Protein AF-0000000086940555 (afdb_homodimer)

Secondary structure (DSSP, 8-state):
---------------S--TTS---PPPEEEEEEEEEEEEEETTEEEE-HHHHHHHHHTTTHHHHHHHHHTTT--TT-EEEEESS-TT-SEEEEEEEEES---EETTTTEEHHHHHHHHHHHHHHHHHHHTTEEEEEE--SS-HHHHHHHHHHHH----TTS-GGGPPPPPEEEETT--SSSTHHHHHHHHHHHHHHHHHHHHHHHS-TTTS-HHHHHHHHHHHHGGGT-EEEEE-HHHHHHTT-HHHHHHHTTSSSPPEEEEEEEE--TT-PPPEEEEE-EEEEE--TTSPPPHHHHGGGGGGGHHHHHHHHHHHHHHHHT-S-EEEEEEEEEEE--STTS--TT-EEE-TTS-EEE-S-TT-HHHHHHHHHHHHHHHHH--SEEEEEE---HHHHHHHTTSSEEEE-S-HHHHHHHHHHHHHHT--EEE----HHHHHTTS--TT-SEESS-S-S-HHHHHHHHHHTT--SEEEEEE-TTTSSB--TT--TTS-TTSB--TTHHHHHHHHHHHHH--/---------------S--TTS---PPPEEEEEEEEEEEEEETTEEEE-HHHHHHHHHTTTHHHHHHHHHTTT--TT-EEEEESS-TT-SEEEEEEEEES---EETTTTEEHHHHHHHHHHHHHHHHHHHTTEEEEEE--SS-HHHHHHHHHHHH----TTS-GGGPPPPPEEEETT--SSSTHHHHHHHHHHHHHHHHHHHHHHHS-TTTS-HHHHHHHHHHHHGGGT-EEEEE-HHHHHHTT-HHHHHHHTTSSSPPEEEEEEEE--TT-PPPEEEEE-EEEEE--TTSPPPHHHHGGGGGGGHHHHHHHHHHHHHHHHT-S-EEEEEEEEEEE--STTS--TT-EEE-TTS-EEE-S-TT-HHHHHHHHHHHHHHHHH--SEEEEEE---HHHHHHHTTSSEEEE-S-HHHHHHHHHHHHHHT--EEE----HHHHHTTS--TT-SEESS-S-S-HHHHHHHHHHTT--SEEEEEE-TTTSSB--TT--TTS-TTSB--TTHHHHHHHHHHHHH--

Sequence (1036 aa):
MNKLNIKLIRKFSDSCQEASGEINQKLDSSKKGLVLGVYQCGKKLELTSAGQELDQKSGGKILQHLNELSERMKLGQAFVLTDVVPEYSAVALASLGPKDPGYNQLEALDETRENLRWAVGAGVRVLQNRGCGDISVQADAEHDAAAEAAELAAWRFEEFRSVEERQPACRLSLHGQAGGEGPGGAWHAGSVLGRAQNWARFLSDMPANKMTPIDLGQAALDTLCPLGVTVEAREREWIEAQNMQAFLTVARGSCEEPIFLECNYRGDKESRPPVVIAAKGVTFDSGGLCLKKRESMVENRGSMAGAAAVLGALRALAELQVPINVCAVIPICENMVSGQCMKVGDVVRALNGLSIQIEDTDMEGRLMLADALVYGQAVHKPELVIDVATFTKGVLQALGGAACGCYTESEALWRDVTAAGARSGDRAWRLPLWDYYRRQITDDPSVDLRNKGSGKATSCLGAAFLKSFVCCSWLHVDTTGVGKLAHGSAPPYLSARRMTGRPARTLVALLQRLAAAPMNKLNIKLIRKFSDSCQEASGEINQKLDSSKKGLVLGVYQCGKKLELTSAGQELDQKSGGKILQHLNELSERMKLGQAFVLTDVVPEYSAVALASLGPKDPGYNQLEALDETRENLRWAVGAGVRVLQNRGCGDISVQADAEHDAAAEAAELAAWRFEEFRSVEERQPACRLSLHGQAGGEGPGGAWHAGSVLGRAQNWARFLSDMPANKMTPIDLGQAALDTLCPLGVTVEAREREWIEAQNMQAFLTVARGSCEEPIFLECNYRGDKESRPPVVIAAKGVTFDSGGLCLKKRESMVENRGSMAGAAAVLGALRALAELQVPINVCAVIPICENMVSGQCMKVGDVVRALNGLSIQIEDTDMEGRLMLADALVYGQAVHKPELVIDVATFTKGVLQALGGAACGCYTESEALWRDVTAAGARSGDRAWRLPLWDYYRRQITDDPSVDLRNKGSGKATSCLGAAFLKSFVCCSWLHVDTTGVGKLAHGSAPPYLSARRMTGRPARTLVALLQRLAAAP

Radius of gyration: 32.5 Å; Cα contacts (8 Å, |Δi|>4): 2482; chains: 2; bounding box: 124×92×81 Å

Organism: Bombyx mandarina (NCBI:txid7092)

InterPro domains:
  IPR000819 Peptidase M17, leucyl aminopeptidase, C-terminal [PF00883] (198-508)
  IPR008283 Peptidase M17, leucyl aminopeptidase, N-terminal [PF02789] (35-162)
  IPR011356 Peptidase M17, leucine aminopeptidase/peptidase B [PR00481] (275-292)
  IPR011356 Peptidase M17, leucine aminopeptidase/peptidase B [PR00481] (297-318)
  IPR011356 Peptidase M17, leucine aminopeptidase/peptidase B [PR00481] (334-355)
  IPR011356 Peptidase M17, leucine aminopeptidase/peptidase B [PR00481] (356-376)
  IPR011356 Peptidase M17, leucine aminopeptidase/peptidase B [PR00481] (385-400)
  IPR011356 Peptidase M17, leucine aminopeptidase/peptidase B [PTHR11963] (44-512)
  IPR011356 Peptidase M17, leucine aminopeptidase/peptidase B [cd00433] (32-511)
  IPR043472 Macro domain-like [G3DSA:3.40.220.10] (31-195)
  IPR043472 Macro domain-like [SSF52949] (32-175)

pLDDT: mean 91.57, std 14.35, range [20.91, 98.94]

Structure (mmCIF, N/CA/C/O backbone):
data_AF-0000000086940555-model_v1
#
loop_
_entity.id
_entity.type
_entity.pdbx_description
1 polymer 'Cytosol aminopeptidase'
#
loop_
_atom_site.group_PDB
_atom_site.id
_atom_site.type_symbol
_atom_site.label_atom_id
_atom_site.label_alt_id
_atom_site.label_comp_id
_atom_site.label_asym_id
_atom_site.label_entity_id
_atom_site.label_seq_id
_atom_site.pdbx_PDB_ins_code
_atom_site.Cartn_x
_atom_site.Cartn_y
_atom_site.Cartn_z
_atom_site.occupancy
_atom_site.B_iso_or_equiv
_atom_site.auth_seq_id
_atom_site.auth_comp_id
_atom_site.auth_asym_id
_atom_site.auth_atom_id
_atom_site.pdbx_PDB_model_num
ATOM 1 N N . MET A 1 1 ? 58.656 -13.195 -43.906 1 24.69 1 MET A N 1
ATOM 2 C CA . MET A 1 1 ? 57.531 -13.797 -44.594 1 24.69 1 MET A CA 1
ATOM 3 C C . MET A 1 1 ? 56.781 -14.766 -43.656 1 24.69 1 MET A C 1
ATOM 5 O O . MET A 1 1 ? 56 -15.578 -44.125 1 24.69 1 MET A O 1
ATOM 9 N N . ASN A 1 2 ? 57.188 -14.898 -42.438 1 21.73 2 ASN A N 1
ATOM 10 C CA . ASN A 1 2 ? 56.844 -15.812 -41.344 1 21.73 2 ASN A CA 1
ATOM 11 C C . ASN A 1 2 ? 55.344 -15.742 -41 1 21.73 2 ASN A C 1
ATOM 13 O O . ASN A 1 2 ? 54.875 -14.719 -40.5 1 21.73 2 ASN A O 1
ATOM 17 N N . LYS A 1 3 ? 54.5 -16.516 -41.844 1 24.61 3 LYS A N 1
ATOM 18 C CA . LYS A 1 3 ? 53.062 -16.781 -41.938 1 24.61 3 LYS A CA 1
ATOM 19 C C . LYS A 1 3 ? 52.5 -17.219 -40.594 1 24.61 3 LYS A C 1
ATOM 21 O O . LYS A 1 3 ? 52.938 -18.219 -40.031 1 24.61 3 LYS A O 1
ATOM 26 N N . LEU A 1 4 ? 52.031 -16.266 -39.75 1 25.61 4 LEU A N 1
ATOM 27 C CA . LEU A 1 4 ? 51.406 -16.328 -38.438 1 25.61 4 LEU A CA 1
ATOM 28 C C . LEU A 1 4 ? 50.281 -17.344 -38.406 1 25.61 4 LEU A C 1
ATOM 30 O O . LEU A 1 4 ? 49.344 -17.25 -39.188 1 25.61 4 LEU A O 1
ATOM 34 N N . ASN A 1 5 ? 50.562 -18.656 -38.219 1 23.77 5 ASN A N 1
ATOM 35 C CA . ASN A 1 5 ? 49.688 -19.797 -38 1 23.77 5 ASN A CA 1
ATOM 36 C C . ASN A 1 5 ? 48.531 -19.469 -37.062 1 23.77 5 ASN A C 1
ATOM 38 O O . ASN A 1 5 ? 48.75 -19.328 -35.844 1 23.77 5 ASN A O 1
ATOM 42 N N . ILE A 1 6 ? 47.594 -18.625 -37.469 1 25.94 6 ILE A N 1
ATOM 43 C CA . ILE A 1 6 ? 46.344 -18.328 -36.75 1 25.94 6 ILE A CA 1
ATOM 44 C C . ILE A 1 6 ? 45.594 -19.625 -36.5 1 25.94 6 ILE A C 1
ATOM 46 O O . ILE A 1 6 ? 45.094 -20.266 -37.438 1 25.94 6 ILE A O 1
ATOM 50 N N . LYS A 1 7 ? 46.188 -20.531 -35.688 1 27.23 7 LYS A N 1
ATOM 51 C CA . LYS A 1 7 ? 45.5 -21.734 -35.25 1 27.23 7 LYS A CA 1
ATOM 52 C C . LYS A 1 7 ? 44 -21.453 -35.031 1 27.23 7 LYS A C 1
ATOM 54 O O . LYS A 1 7 ? 43.656 -20.453 -34.406 1 27.23 7 LYS A O 1
ATOM 59 N N . LEU A 1 8 ? 43.188 -22.062 -35.781 1 24 8 LEU A N 1
ATOM 60 C CA . LEU A 1 8 ? 41.75 -22.266 -35.812 1 24 8 LEU A CA 1
ATOM 61 C C . LEU A 1 8 ? 41.25 -22.719 -34.469 1 24 8 LEU A C 1
ATOM 63 O O . LEU A 1 8 ? 41.594 -23.797 -34 1 24 8 LEU A O 1
ATOM 67 N N . ILE A 1 9 ? 41.188 -21.891 -33.438 1 26.31 9 ILE A N 1
ATOM 68 C CA . ILE A 1 9 ? 40.438 -22.219 -32.219 1 26.31 9 ILE A CA 1
ATOM 69 C C . ILE A 1 9 ? 39.156 -22.922 -32.594 1 26.31 9 ILE A C 1
ATOM 71 O O . ILE A 1 9 ? 38.281 -22.359 -33.281 1 26.31 9 ILE A O 1
ATOM 75 N N . ARG A 1 10 ? 39.125 -24.25 -32.812 1 27.61 10 ARG A N 1
ATOM 76 C CA . ARG A 1 10 ? 38 -25.141 -32.938 1 27.61 10 ARG A CA 1
ATOM 77 C C . ARG A 1 10 ? 36.875 -24.719 -31.984 1 27.61 10 ARG A C 1
ATOM 79 O O . ARG A 1 10 ? 37.062 -24.578 -30.781 1 27.61 10 ARG A O 1
ATOM 86 N N . LYS A 1 11 ? 35.906 -24.062 -32.469 1 28.98 11 LYS A N 1
ATOM 87 C CA . LYS A 1 11 ? 34.562 -23.781 -31.953 1 28.98 11 LYS A CA 1
ATOM 88 C C . LYS A 1 11 ? 33.969 -25.016 -31.281 1 28.98 11 LYS A C 1
ATOM 90 O O . LYS A 1 11 ? 33.781 -26.047 -31.938 1 28.98 11 LYS A O 1
ATOM 95 N N . PHE A 1 12 ? 34.344 -25.375 -30.125 1 29.41 12 PHE A N 1
ATOM 96 C CA . PHE A 1 12 ? 33.469 -26.188 -29.281 1 29.41 12 PHE A CA 1
ATOM 97 C C . PHE A 1 12 ? 32 -25.969 -29.656 1 29.41 12 PHE A C 1
ATOM 99 O O . PHE A 1 12 ? 31.484 -24.859 -29.531 1 29.41 12 PHE A O 1
ATOM 106 N N . SER A 1 13 ? 31.469 -26.469 -30.719 1 29.25 13 SER A N 1
ATOM 107 C CA . SER A 1 13 ? 30.078 -26.594 -31.156 1 29.25 13 SER A CA 1
ATOM 108 C C . SER A 1 13 ? 29.141 -26.766 -29.984 1 29.25 13 SER A C 1
ATOM 110 O O . SER A 1 13 ? 29.453 -27.469 -29.016 1 29.25 13 SER A O 1
ATOM 112 N N . ASP A 1 14 ? 27.938 -25.969 -29.844 1 33.34 14 ASP A N 1
ATOM 113 C CA . ASP A 1 14 ? 26.812 -25.375 -29.125 1 33.34 14 ASP A CA 1
ATOM 114 C C . ASP A 1 14 ? 25.875 -26.438 -28.594 1 33.34 14 ASP A C 1
ATOM 116 O O . ASP A 1 14 ? 24.891 -26.797 -29.234 1 33.34 14 ASP A O 1
ATOM 120 N N . SER A 1 15 ? 26.344 -27.594 -28.172 1 35.5 15 SER A N 1
ATOM 121 C CA . SER A 1 15 ? 25.375 -28.516 -27.594 1 35.5 15 SER A CA 1
ATOM 122 C C . SER A 1 15 ? 24.656 -27.891 -26.406 1 35.5 15 SER A C 1
ATOM 124 O O . SER A 1 15 ? 23.703 -28.484 -25.875 1 35.5 15 SER A O 1
ATOM 126 N N . CYS A 1 16 ? 25.25 -27.172 -25.625 1 39.69 16 CYS A N 1
ATOM 127 C CA . CYS A 1 16 ? 24.531 -26.484 -24.547 1 39.69 16 CYS A CA 1
ATOM 128 C C . CYS A 1 16 ? 23.625 -25.391 -25.094 1 39.69 16 CYS A C 1
ATOM 130 O O . CYS A 1 16 ? 24.109 -24.328 -25.5 1 39.69 16 CYS A O 1
ATOM 132 N N . GLN A 1 17 ? 22.625 -25.719 -25.766 1 40.16 17 GLN A N 1
ATOM 133 C CA . GLN A 1 17 ? 21.734 -24.672 -26.281 1 40.16 17 GLN A CA 1
ATOM 134 C C . GLN A 1 17 ? 21.047 -23.922 -25.156 1 40.16 17 GLN A C 1
ATOM 136 O O . GLN A 1 17 ? 20.469 -24.516 -24.25 1 40.16 17 GLN A O 1
ATOM 141 N N . GLU A 1 18 ? 21.469 -22.812 -24.984 1 43.59 18 GLU A N 1
ATOM 142 C CA . GLU A 1 18 ? 20.609 -21.922 -24.203 1 43.59 18 GLU A CA 1
ATOM 143 C C . GLU A 1 18 ? 19.172 -21.953 -24.703 1 43.59 18 GLU A C 1
ATOM 145 O O . GLU A 1 18 ? 18.922 -22.234 -25.875 1 43.59 18 GLU A O 1
ATOM 150 N N . ALA A 1 19 ? 18.25 -21.703 -23.828 1 44.12 19 ALA A N 1
ATOM 151 C CA . ALA A 1 19 ? 16.797 -21.719 -24.031 1 44.12 19 ALA A CA 1
ATOM 152 C C . ALA A 1 19 ? 16.391 -20.734 -25.109 1 44.12 19 ALA A C 1
ATOM 154 O O . ALA A 1 19 ? 15.211 -20.406 -25.25 1 44.12 19 ALA A O 1
ATOM 155 N N . SER A 1 20 ? 17.344 -20.188 -25.875 1 39.88 20 SER A N 1
ATOM 156 C CA . SER A 1 20 ? 16.656 -19.172 -26.672 1 39.88 20 SER A CA 1
ATOM 157 C C . SER A 1 20 ? 15.844 -19.797 -27.797 1 39.88 20 SER A C 1
ATOM 159 O O . SER A 1 20 ? 14.859 -19.219 -28.266 1 39.88 20 SER A O 1
ATOM 161 N N . GLY A 1 21 ? 16.484 -20.609 -28.734 1 39.44 21 GLY A N 1
ATOM 162 C CA . GLY A 1 21 ? 15.672 -21 -29.875 1 39.44 21 GLY A CA 1
ATOM 163 C C . GLY A 1 21 ? 14.609 -22.031 -29.516 1 39.44 21 GLY A C 1
ATOM 164 O O . GLY A 1 21 ? 14.914 -23.078 -28.938 1 39.44 21 GLY A O 1
ATOM 165 N N . GLU A 1 22 ? 13.383 -21.656 -29.312 1 47.44 22 GLU A N 1
ATOM 166 C CA . GLU A 1 22 ? 12.234 -22.453 -28.922 1 47.44 22 GLU A CA 1
ATOM 167 C C . GLU A 1 22 ? 12.203 -23.781 -29.688 1 47.44 22 GLU A C 1
ATOM 169 O O . GLU A 1 22 ? 11.844 -23.797 -30.875 1 47.44 22 GLU A O 1
ATOM 174 N N . ILE A 1 23 ? 13.102 -24.578 -29.516 1 51.09 23 ILE A N 1
ATOM 175 C CA . ILE A 1 23 ? 12.836 -25.922 -30.031 1 51.09 23 ILE A CA 1
ATOM 176 C C . ILE A 1 23 ? 11.609 -26.516 -29.344 1 51.09 23 ILE A C 1
ATOM 178 O O . ILE A 1 23 ? 11.594 -26.656 -28.125 1 51.09 23 ILE A O 1
ATOM 182 N N . ASN A 1 24 ? 10.547 -26.344 -29.844 1 62.38 24 ASN A N 1
ATOM 183 C CA . ASN A 1 24 ? 9.312 -26.969 -29.391 1 62.38 24 ASN A CA 1
ATOM 184 C C . ASN A 1 24 ? 9.07 -28.312 -30.094 1 62.38 24 ASN A C 1
ATOM 186 O O . ASN A 1 24 ? 8.523 -28.344 -31.203 1 62.38 24 ASN A O 1
ATOM 190 N N . GLN A 1 25 ? 9.789 -29.359 -29.359 1 69.38 25 GLN A N 1
ATOM 191 C CA . GLN A 1 25 ? 9.617 -30.703 -29.906 1 69.38 25 GLN A CA 1
ATOM 192 C C . GLN A 1 25 ? 8.375 -31.375 -29.328 1 69.38 25 GLN A C 1
ATOM 194 O O . GLN A 1 25 ? 7.91 -31 -28.234 1 69.38 25 GLN A O 1
ATOM 199 N N . LYS A 1 26 ? 7.887 -32.25 -30.078 1 82 26 LYS A N 1
ATOM 200 C CA . LYS A 1 26 ? 6.75 -33.031 -29.609 1 82 26 LYS A CA 1
ATOM 201 C C . LYS A 1 26 ? 7.145 -33.938 -28.438 1 82 26 LYS A C 1
ATOM 203 O O . LYS A 1 26 ? 8.219 -34.531 -28.453 1 82 26 LYS A O 1
ATOM 208 N N . LEU A 1 27 ? 6.344 -33.969 -27.5 1 85 27 LEU A N 1
ATOM 209 C CA . LEU A 1 27 ? 6.625 -34.781 -26.312 1 85 27 LEU A CA 1
ATOM 210 C C . LEU A 1 27 ? 6.621 -36.281 -26.641 1 85 27 LEU A C 1
ATOM 212 O O . LEU A 1 27 ? 5.793 -36.719 -27.422 1 85 27 LEU A O 1
ATOM 216 N N . ASP A 1 28 ? 7.676 -36.875 -26.094 1 84.06 28 ASP A N 1
ATOM 217 C CA . ASP A 1 28 ? 7.84 -38.312 -26.203 1 84.06 28 ASP A CA 1
ATOM 218 C C . ASP A 1 28 ? 7.902 -38.969 -24.828 1 84.06 28 ASP A C 1
ATOM 220 O O . ASP A 1 28 ? 8.859 -38.75 -24.078 1 84.06 28 ASP A O 1
ATOM 224 N N . SER A 1 29 ? 6.891 -39.812 -24.547 1 84.81 29 SER A N 1
ATOM 225 C CA . SER A 1 29 ? 6.758 -40.406 -23.219 1 84.81 29 SER A CA 1
ATOM 226 C C . SER A 1 29 ? 7.922 -41.344 -22.922 1 84.81 29 SER A C 1
ATOM 228 O O . SER A 1 29 ? 8.18 -41.688 -21.766 1 84.81 29 SER A O 1
ATOM 230 N N . SER A 1 30 ? 8.625 -41.688 -23.922 1 87.62 30 SER A N 1
ATOM 231 C CA . SER A 1 30 ? 9.75 -42.594 -23.75 1 87.62 30 SER A CA 1
ATOM 232 C C . SER A 1 30 ? 11.047 -41.812 -23.484 1 87.62 30 SER A C 1
ATOM 234 O O . SER A 1 30 ? 12.039 -42.406 -23.062 1 87.62 30 SER A O 1
ATOM 236 N N . LYS A 1 31 ? 10.969 -40.625 -23.734 1 93.62 31 LYS A N 1
ATOM 237 C CA . LYS A 1 31 ? 12.133 -39.781 -23.5 1 93.62 31 LYS A CA 1
ATOM 238 C C . LYS A 1 31 ? 12.164 -39.281 -22.047 1 93.62 31 LYS A C 1
ATOM 240 O O . LYS A 1 31 ? 11.297 -38.531 -21.625 1 93.62 31 LYS A O 1
ATOM 245 N N . LYS A 1 32 ? 13.188 -39.719 -21.391 1 96.19 32 LYS A N 1
ATOM 246 C CA . LYS A 1 32 ? 13.312 -39.406 -19.969 1 96.19 32 LYS A CA 1
ATOM 247 C C . LYS A 1 32 ? 14.242 -38.219 -19.75 1 96.19 32 LYS A C 1
ATOM 249 O O . LYS A 1 32 ? 15.305 -38.125 -20.359 1 96.19 32 LYS A O 1
ATOM 254 N N . GLY A 1 33 ? 13.758 -37.281 -18.984 1 97.25 33 GLY A N 1
ATOM 255 C CA . GLY A 1 33 ? 14.562 -36.125 -18.562 1 97.25 33 GLY A CA 1
ATOM 256 C C . GLY A 1 33 ? 14.75 -36.094 -17.047 1 97.25 33 GLY A C 1
ATOM 257 O O . GLY A 1 33 ? 13.945 -36.625 -16.297 1 97.25 33 GLY A O 1
ATOM 258 N N . LEU A 1 34 ? 15.844 -35.469 -16.609 1 97.12 34 LEU A N 1
ATOM 259 C CA . LEU A 1 34 ? 16.141 -35.312 -15.195 1 97.12 34 LEU A CA 1
ATOM 260 C C . LEU A 1 34 ? 16.484 -33.875 -14.859 1 97.12 34 LEU A C 1
ATOM 262 O O . LEU A 1 34 ? 17.297 -33.25 -15.539 1 97.12 34 LEU A O 1
ATOM 266 N N . VAL A 1 35 ? 15.789 -33.344 -13.906 1 97.69 35 VAL A N 1
ATOM 267 C CA . VAL A 1 35 ? 16.156 -32.031 -13.367 1 97.69 35 VAL A CA 1
ATOM 268 C C . VAL A 1 35 ? 17.109 -32.219 -12.188 1 97.69 35 VAL A C 1
ATOM 270 O O . VAL A 1 35 ? 16.781 -32.875 -11.203 1 97.69 35 VAL A O 1
ATOM 273 N N . LEU A 1 36 ? 18.297 -31.562 -12.281 1 95.75 36 LEU A N 1
ATOM 274 C CA . LEU A 1 36 ? 19.312 -31.594 -11.234 1 95.75 36 LEU A CA 1
ATOM 275 C C . LEU A 1 36 ? 19.641 -30.188 -10.75 1 95.75 36 LEU A C 1
ATOM 277 O O . LEU A 1 36 ? 19.953 -29.312 -11.555 1 95.75 36 LEU A O 1
ATOM 281 N N . GLY A 1 37 ? 19.578 -30.047 -9.438 1 94.31 37 GLY A N 1
ATOM 282 C CA . GLY A 1 37 ? 19.906 -28.75 -8.867 1 94.31 37 GLY A CA 1
ATOM 283 C C . GLY A 1 37 ? 21.391 -28.531 -8.727 1 94.31 37 GLY A C 1
ATOM 284 O O . GLY A 1 37 ? 22.156 -29.469 -8.523 1 94.31 37 GLY A O 1
ATOM 285 N N . VAL A 1 38 ? 21.766 -27.281 -8.844 1 94.56 38 VAL A N 1
ATOM 286 C CA . VAL A 1 38 ? 23.141 -26.844 -8.625 1 94.56 38 VAL A CA 1
ATOM 287 C C . VAL A 1 38 ? 23.172 -25.656 -7.656 1 94.56 38 VAL A C 1
ATOM 289 O O . VAL A 1 38 ? 22.391 -24.703 -7.816 1 94.56 38 VAL A O 1
ATOM 292 N N . TYR A 1 39 ? 24.031 -25.75 -6.648 1 93.62 39 TYR A N 1
ATOM 293 C CA . TYR A 1 39 ? 24.141 -24.672 -5.672 1 93.62 39 TYR A CA 1
ATOM 294 C C . TYR A 1 39 ? 25.203 -23.656 -6.082 1 93.62 39 TYR A C 1
ATOM 296 O O . TYR A 1 39 ? 26.203 -24.031 -6.695 1 93.62 39 TYR A O 1
ATOM 304 N N . GLN A 1 40 ? 24.875 -22.453 -5.703 1 90.56 40 GLN A N 1
ATOM 305 C CA . GLN A 1 40 ? 25.875 -21.406 -5.855 1 90.56 40 GLN A CA 1
ATOM 306 C C . GLN A 1 40 ? 26.688 -21.234 -4.578 1 90.56 40 GLN A C 1
ATOM 308 O O . GLN A 1 40 ? 26.125 -21 -3.506 1 90.56 40 GLN A O 1
ATOM 313 N N . CYS A 1 41 ? 27.938 -21.375 -4.605 1 86.69 41 CYS A N 1
ATOM 314 C CA . CYS A 1 41 ? 28.891 -21.141 -3.516 1 86.69 41 CYS A CA 1
ATOM 315 C C . CYS A 1 41 ? 29.922 -20.094 -3.902 1 86.69 41 CYS A C 1
ATOM 317 O O . CYS A 1 41 ? 31 -20.422 -4.391 1 86.69 41 CYS A O 1
ATOM 319 N N . GLY A 1 42 ? 29.609 -18.906 -3.48 1 79.88 42 GLY A N 1
ATOM 320 C CA . GLY A 1 42 ? 30.453 -17.828 -3.98 1 79.88 42 GLY A CA 1
ATOM 321 C C . GLY A 1 42 ? 30.469 -17.734 -5.496 1 79.88 42 GLY A C 1
ATOM 322 O O . GLY A 1 42 ? 29.422 -17.609 -6.125 1 79.88 42 GLY A O 1
ATOM 323 N N . LYS A 1 43 ? 31.672 -17.891 -6.094 1 79.62 43 LYS A N 1
ATOM 324 C CA . LYS A 1 43 ? 31.828 -17.812 -7.547 1 79.62 43 LYS A CA 1
ATOM 325 C C . LYS A 1 43 ? 31.781 -19.203 -8.172 1 79.62 43 LYS A C 1
ATOM 327 O O . LYS A 1 43 ? 31.766 -19.328 -9.398 1 79.62 43 LYS A O 1
ATOM 332 N N . LYS A 1 44 ? 31.625 -20.172 -7.355 1 84.12 44 LYS A N 1
ATOM 333 C CA . LYS A 1 44 ? 31.656 -21.547 -7.855 1 84.12 44 LYS A CA 1
ATOM 334 C C . LYS A 1 44 ? 30.297 -22.203 -7.754 1 84.12 44 LYS A C 1
ATOM 336 O O . LYS A 1 44 ? 29.438 -21.766 -6.977 1 84.12 44 LYS A O 1
ATOM 341 N N . LEU A 1 45 ? 30.078 -23.188 -8.57 1 91.06 45 LEU A N 1
ATOM 342 C CA . LEU A 1 45 ? 28.875 -24 -8.555 1 91.06 45 LEU A CA 1
ATOM 343 C C . LEU A 1 45 ? 29.141 -25.391 -7.977 1 91.06 45 LEU A C 1
ATOM 345 O O . LEU A 1 45 ? 30.219 -25.953 -8.195 1 91.06 45 LEU A O 1
ATOM 349 N N . GLU A 1 46 ? 28.219 -25.812 -7.23 1 91.06 46 GLU A N 1
ATOM 350 C CA . GLU A 1 46 ? 28.359 -27.109 -6.598 1 91.06 46 GLU A CA 1
ATOM 351 C C . GLU A 1 46 ? 27.156 -28 -6.906 1 91.06 46 GLU A C 1
ATOM 353 O O . GLU A 1 46 ? 26 -27.562 -6.816 1 91.06 46 GLU A O 1
ATOM 358 N N . LEU A 1 47 ? 27.453 -29.234 -7.262 1 92.19 47 LEU A N 1
ATOM 359 C CA . LEU A 1 47 ? 26.406 -30.219 -7.5 1 92.19 47 LEU A CA 1
ATOM 360 C C . LEU A 1 47 ? 25.797 -30.703 -6.184 1 92.19 47 LEU A C 1
ATOM 362 O O . LEU A 1 47 ? 26.484 -30.734 -5.16 1 92.19 47 LEU A O 1
ATOM 366 N N . THR A 1 48 ? 24.547 -31.062 -6.223 1 90.75 48 THR A N 1
ATOM 367 C CA . THR A 1 48 ? 23.953 -31.781 -5.105 1 90.75 48 THR A CA 1
ATOM 368 C C . THR A 1 48 ? 24.562 -33.188 -4.957 1 90.75 48 THR A C 1
ATOM 370 O O . THR A 1 48 ? 25.344 -33.625 -5.809 1 90.75 48 THR A O 1
ATOM 373 N N . SER A 1 49 ? 24.219 -33.812 -3.865 1 87.12 49 SER A N 1
ATOM 374 C CA . SER A 1 49 ? 24.766 -35.156 -3.658 1 87.12 49 SER A CA 1
ATOM 375 C C . SER A 1 49 ? 24.375 -36.094 -4.801 1 87.12 49 SER A C 1
ATOM 377 O O . SER A 1 49 ? 25.203 -36.844 -5.305 1 87.12 49 SER A O 1
ATOM 379 N N . ALA A 1 50 ? 23.109 -36 -5.168 1 86.88 50 ALA A N 1
ATOM 380 C CA . ALA A 1 50 ? 22.656 -36.812 -6.301 1 86.88 50 ALA A CA 1
ATOM 381 C C . ALA A 1 50 ? 23.375 -36.406 -7.582 1 86.88 50 ALA A C 1
ATOM 383 O O . ALA A 1 50 ? 23.672 -37.25 -8.43 1 86.88 50 ALA A O 1
ATOM 384 N N . GLY A 1 51 ? 23.672 -35.188 -7.715 1 91.44 51 GLY A N 1
ATOM 385 C CA . GLY A 1 51 ? 24.406 -34.719 -8.867 1 91.44 51 GLY A CA 1
ATOM 386 C C . GLY A 1 51 ? 25.828 -35.25 -8.93 1 91.44 51 GLY A C 1
ATOM 387 O O . GLY A 1 51 ? 26.328 -35.562 -10.008 1 91.44 51 GLY A O 1
ATOM 388 N N . GLN A 1 52 ? 26.375 -35.312 -7.789 1 92.62 52 GLN A N 1
ATOM 389 C CA . GLN A 1 52 ? 27.734 -35.875 -7.719 1 92.62 52 GLN A CA 1
ATOM 390 C C . GLN A 1 52 ? 27.75 -37.344 -8.133 1 92.62 52 GLN A C 1
ATOM 392 O O . GLN A 1 52 ? 28.656 -37.781 -8.844 1 92.62 52 GLN A O 1
ATOM 397 N N . GLU A 1 53 ? 26.812 -37.969 -7.656 1 91.69 53 GLU A N 1
ATOM 398 C CA . GLU A 1 53 ? 26.703 -39.375 -8.023 1 91.69 53 GLU A CA 1
ATOM 399 C C . GLU A 1 53 ? 26.531 -39.562 -9.531 1 91.69 53 GLU A C 1
ATOM 401 O O . GLU A 1 53 ? 27.172 -40.406 -10.148 1 91.69 53 GLU A O 1
ATOM 406 N N . LEU A 1 54 ? 25.734 -38.781 -10.055 1 92.38 54 LEU A N 1
ATOM 407 C CA . LEU A 1 54 ? 25.484 -38.844 -11.492 1 92.38 54 LEU A CA 1
ATOM 408 C C . LEU A 1 54 ? 26.719 -38.375 -12.273 1 92.38 54 LEU A C 1
ATOM 410 O O . LEU A 1 54 ? 26.984 -38.906 -13.367 1 92.38 54 LEU A O 1
ATOM 414 N N . ASP A 1 55 ? 27.359 -37.469 -11.711 1 94.81 55 ASP A N 1
ATOM 415 C CA . ASP A 1 55 ? 28.594 -37 -12.344 1 94.81 55 ASP A CA 1
ATOM 416 C C . ASP A 1 55 ? 29.609 -38.156 -12.414 1 94.81 55 ASP A C 1
ATOM 418 O O . ASP A 1 55 ? 30.297 -38.312 -13.43 1 94.81 55 ASP A O 1
ATOM 422 N N . GLN A 1 56 ? 29.672 -38.844 -11.391 1 94.31 56 GLN A N 1
ATOM 423 C CA . GLN A 1 56 ? 30.562 -40 -11.383 1 94.31 56 GLN A CA 1
ATOM 424 C C . GLN A 1 56 ? 30.188 -41 -12.453 1 94.31 56 GLN A C 1
ATOM 426 O O . GLN A 1 56 ? 31.047 -41.531 -13.164 1 94.31 56 GLN A O 1
ATOM 431 N N . LYS A 1 57 ? 28.938 -41.25 -12.547 1 92.62 57 LYS A N 1
ATOM 432 C CA . LYS A 1 57 ? 28.422 -42.188 -13.539 1 92.62 57 LYS A CA 1
ATOM 433 C C . LYS A 1 57 ? 28.703 -41.688 -14.953 1 92.62 57 LYS A C 1
ATOM 435 O O . LYS A 1 57 ? 28.844 -42.5 -15.875 1 92.62 57 LYS A O 1
ATOM 440 N N . SER A 1 58 ? 28.812 -40.438 -15.094 1 93.5 58 SER A N 1
ATOM 441 C CA . SER A 1 58 ? 29.016 -39.844 -16.406 1 93.5 58 SER A CA 1
ATOM 442 C C . SER A 1 58 ? 30.5 -39.688 -16.719 1 93.5 58 SER A C 1
ATOM 444 O O . SER A 1 58 ? 30.844 -39.125 -17.766 1 93.5 58 SER A O 1
ATOM 446 N N . GLY A 1 59 ? 31.328 -40.062 -15.852 1 93.75 59 GLY A N 1
ATOM 447 C CA . GLY A 1 59 ? 32.75 -39.875 -16.047 1 93.75 59 GLY A CA 1
ATOM 448 C C . GLY A 1 59 ? 33.219 -38.438 -15.875 1 93.75 59 GLY A C 1
ATOM 449 O O . GLY A 1 59 ? 34.156 -38 -16.531 1 93.75 59 GLY A O 1
ATOM 450 N N . GLY A 1 60 ? 32.469 -37.688 -15.148 1 94.25 60 GLY A N 1
ATOM 451 C CA . GLY A 1 60 ? 32.844 -36.344 -14.852 1 94.25 60 GLY A CA 1
ATOM 452 C C . GLY A 1 60 ? 32.344 -35.344 -15.867 1 94.25 60 GLY A C 1
ATOM 453 O O . GLY A 1 60 ? 32.688 -34.156 -15.812 1 94.25 60 GLY A O 1
ATOM 454 N N . LYS A 1 61 ? 31.516 -35.719 -16.766 1 92.56 61 LYS A N 1
ATOM 455 C CA . LYS A 1 61 ? 31.047 -34.875 -17.844 1 92.56 61 LYS A CA 1
ATOM 456 C C . LYS A 1 61 ? 30.156 -33.75 -17.328 1 92.56 61 LYS A C 1
ATOM 458 O O . LYS A 1 61 ? 30.203 -32.625 -17.844 1 92.56 61 LYS A O 1
ATOM 463 N N . ILE A 1 62 ? 29.391 -34 -16.359 1 94 62 ILE A N 1
ATOM 464 C CA . ILE A 1 62 ? 28.453 -33.031 -15.82 1 94 62 ILE A CA 1
ATOM 465 C C . ILE A 1 62 ? 29.234 -31.859 -15.211 1 94 62 ILE A C 1
ATOM 467 O O . ILE A 1 62 ? 28.969 -30.703 -15.523 1 94 62 ILE A O 1
ATOM 471 N N . LEU A 1 63 ? 30.188 -32.188 -14.398 1 91.75 63 LEU A N 1
ATOM 472 C CA . LEU A 1 63 ? 31 -31.172 -13.75 1 91.75 63 LEU A CA 1
ATOM 473 C C . LEU A 1 63 ? 31.797 -30.375 -14.773 1 91.75 63 LEU A C 1
ATOM 475 O O . LEU A 1 63 ? 32 -29.172 -14.602 1 91.75 63 LEU A O 1
ATOM 479 N N . GLN A 1 64 ? 32.281 -31.031 -15.758 1 90.69 64 GLN A N 1
ATOM 480 C CA . GLN A 1 64 ? 33 -30.359 -16.828 1 90.69 64 GLN A CA 1
ATOM 481 C C . GLN A 1 64 ? 32.125 -29.281 -17.484 1 90.69 64 GLN A C 1
ATOM 483 O O . GLN A 1 64 ? 32.562 -28.156 -17.688 1 90.69 64 GLN A O 1
ATOM 488 N N . HIS A 1 65 ? 30.953 -29.641 -17.797 1 88.94 65 HIS A N 1
ATOM 489 C CA . HIS A 1 65 ? 30.031 -28.688 -18.406 1 88.94 65 HIS A CA 1
ATOM 490 C C . HIS A 1 65 ? 29.656 -27.578 -17.438 1 88.94 65 HIS A C 1
ATOM 492 O O . HIS A 1 65 ? 29.516 -26.406 -17.828 1 88.94 65 HIS A O 1
ATOM 498 N N . LEU A 1 66 ? 29.453 -27.906 -16.219 1 89.5 66 LEU A N 1
ATOM 499 C CA . LEU A 1 66 ? 29.094 -26.953 -15.188 1 89.5 66 LEU A CA 1
ATOM 500 C C . LEU A 1 66 ? 30.172 -25.859 -15.055 1 89.5 66 LEU A C 1
ATOM 502 O O . LEU A 1 66 ? 29.844 -24.688 -14.859 1 89.5 66 LEU A O 1
ATOM 506 N N . ASN A 1 67 ? 31.359 -26.234 -15.094 1 86.06 67 ASN A N 1
ATOM 507 C CA . ASN A 1 67 ? 32.469 -25.281 -14.977 1 86.06 67 ASN A CA 1
ATOM 508 C C . ASN A 1 67 ? 32.469 -24.297 -16.141 1 86.06 67 ASN A C 1
ATOM 510 O O . ASN A 1 67 ? 32.875 -23.141 -15.969 1 86.06 67 ASN A O 1
ATOM 514 N N . GLU A 1 68 ? 31.969 -24.688 -17.234 1 83.31 68 GLU A N 1
ATOM 515 C CA . GLU A 1 68 ? 31.891 -23.797 -18.391 1 83.31 68 GLU A CA 1
ATOM 516 C C . GLU A 1 68 ? 30.719 -22.828 -18.281 1 83.31 68 GLU A C 1
ATOM 518 O O . GLU A 1 68 ? 30.766 -21.734 -18.859 1 83.31 68 GLU A O 1
ATOM 523 N N . LEU A 1 69 ? 29.781 -23.203 -17.5 1 79.31 69 LEU A N 1
ATOM 524 C CA . LEU A 1 69 ? 28.531 -22.453 -17.406 1 79.31 69 LEU A CA 1
ATOM 525 C C . LEU A 1 69 ? 28.547 -21.547 -16.172 1 79.31 69 LEU A C 1
ATOM 527 O O . LEU A 1 69 ? 27.609 -20.766 -15.969 1 79.31 69 LEU A O 1
ATOM 531 N N . SER A 1 70 ? 29.547 -21.594 -15.375 1 70.62 70 SER A N 1
ATOM 532 C CA . SER A 1 70 ? 29.562 -21.062 -14.016 1 70.62 70 SER A CA 1
ATOM 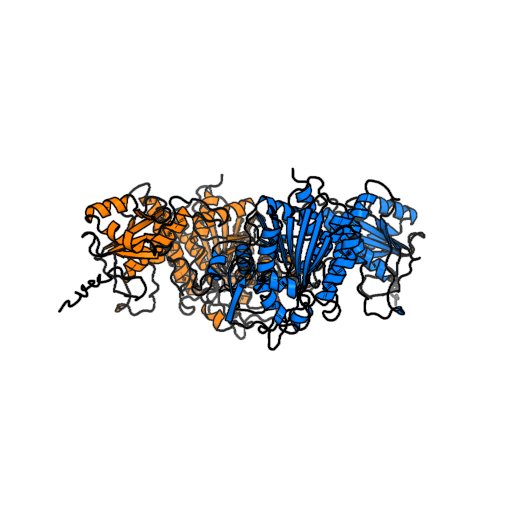533 C C . SER A 1 70 ? 29.172 -19.594 -14 1 70.62 70 SER A C 1
ATOM 535 O O . SER A 1 70 ? 28.375 -19.172 -13.164 1 70.62 70 SER A O 1
ATOM 537 N N . GLU A 1 71 ? 29.562 -18.891 -14.906 1 72.62 71 GLU A N 1
ATOM 538 C CA . GLU A 1 71 ? 29.328 -17.453 -14.859 1 72.62 71 GLU A CA 1
ATOM 539 C C . GLU A 1 71 ? 27.922 -17.109 -15.359 1 72.62 71 GLU A C 1
ATOM 541 O O . GLU A 1 71 ? 27.406 -16.016 -15.07 1 72.62 71 GLU A O 1
ATOM 546 N N . ARG A 1 72 ? 27.312 -18.062 -15.828 1 77.31 72 ARG A N 1
ATOM 547 C CA . ARG A 1 72 ? 26.047 -17.766 -16.5 1 77.31 72 ARG A CA 1
ATOM 548 C C . ARG A 1 72 ? 24.875 -18.328 -15.719 1 77.31 72 ARG A C 1
ATOM 550 O O . ARG A 1 72 ? 23.719 -17.938 -15.953 1 77.31 72 ARG A O 1
ATOM 557 N N . MET A 1 73 ? 25.141 -19.156 -14.82 1 86.38 73 MET A N 1
ATOM 558 C CA . MET A 1 73 ? 24.047 -19.828 -14.133 1 86.38 73 MET A CA 1
ATOM 559 C C . MET A 1 73 ? 23.469 -18.953 -13.023 1 86.38 73 MET A C 1
ATOM 561 O O . MET A 1 73 ? 24.125 -18.703 -12.016 1 86.38 73 MET A O 1
ATOM 565 N N . LYS A 1 74 ? 22.266 -18.406 -13.305 1 86.94 74 LYS A N 1
ATOM 566 C CA . LYS A 1 74 ? 21.562 -17.594 -12.32 1 86.94 74 LYS A CA 1
ATOM 567 C C . LYS A 1 74 ? 20.266 -18.281 -11.883 1 86.94 74 LYS A C 1
ATOM 569 O O . LYS A 1 74 ? 19.766 -19.172 -12.57 1 86.94 74 LYS A O 1
ATOM 574 N N . LEU A 1 75 ? 19.828 -17.844 -10.734 1 89.31 75 LEU A N 1
ATOM 575 C CA . LEU A 1 75 ? 18.562 -18.375 -10.242 1 89.31 75 LEU A CA 1
ATOM 576 C C . LEU A 1 75 ? 17.469 -18.25 -11.305 1 89.31 75 LEU A C 1
ATOM 578 O O . LEU A 1 75 ? 17.328 -17.188 -11.938 1 89.31 75 LEU A O 1
ATOM 582 N N . GLY A 1 76 ? 16.797 -19.344 -11.5 1 86.06 76 GLY A N 1
ATOM 583 C CA . GLY A 1 76 ? 15.719 -19.328 -12.469 1 86.06 76 GLY A CA 1
ATOM 584 C C . GLY A 1 76 ? 16.156 -19.766 -13.852 1 86.06 76 GLY A C 1
ATOM 585 O O . GLY A 1 76 ? 15.336 -19.812 -14.781 1 86.06 76 GLY A O 1
ATOM 586 N N . GLN A 1 77 ? 17.375 -20.094 -13.953 1 90.38 77 GLN A N 1
ATOM 587 C CA . GLN A 1 77 ? 17.875 -20.578 -15.234 1 90.38 77 GLN A CA 1
ATOM 588 C C . GLN A 1 77 ? 18.234 -22.062 -15.156 1 90.38 77 GLN A C 1
ATOM 590 O O . GLN A 1 77 ? 18.547 -22.578 -14.086 1 90.38 77 GLN A O 1
ATOM 595 N N . ALA A 1 78 ? 18.109 -22.719 -16.297 1 94.25 78 ALA A N 1
ATOM 596 C CA . ALA A 1 78 ? 18.484 -24.125 -16.438 1 94.25 78 ALA A CA 1
ATOM 597 C C . ALA A 1 78 ? 19.172 -24.406 -17.766 1 94.25 78 ALA A C 1
ATOM 599 O O . ALA A 1 78 ? 18.828 -23.781 -18.781 1 94.25 78 ALA A O 1
ATOM 600 N N . PHE A 1 79 ? 20.141 -25.219 -17.703 1 93.5 79 PHE A N 1
ATOM 601 C CA . PHE A 1 79 ? 20.859 -25.641 -18.906 1 93.5 79 PHE A CA 1
ATOM 602 C C . PHE A 1 79 ? 20.719 -27.141 -19.109 1 93.5 79 PHE A C 1
ATOM 604 O O . PHE A 1 79 ? 20.797 -27.906 -18.156 1 93.5 79 PHE A O 1
ATOM 611 N N . VAL A 1 80 ? 20.609 -27.531 -20.375 1 94.38 80 VAL A N 1
ATOM 612 C CA . VAL A 1 80 ? 20.359 -28.938 -20.672 1 94.38 80 VAL A CA 1
ATOM 613 C C . VAL A 1 80 ? 21.625 -29.594 -21.188 1 94.38 80 VAL A C 1
ATOM 615 O O . VAL A 1 80 ? 22.344 -29.031 -22.031 1 94.38 80 VAL A O 1
ATOM 618 N N . LEU A 1 81 ? 21.891 -30.703 -20.609 1 94.06 81 LEU A N 1
ATOM 619 C CA . LEU A 1 81 ? 22.969 -31.578 -21.094 1 94.06 81 LEU A CA 1
ATOM 620 C C . LEU A 1 81 ? 22.391 -32.844 -21.75 1 94.06 81 LEU A C 1
ATOM 622 O O . LEU A 1 81 ? 21.391 -33.375 -21.266 1 94.06 81 LEU A O 1
ATOM 626 N N . THR A 1 82 ? 23.016 -33.188 -22.812 1 92.44 82 THR A N 1
ATOM 627 C CA . THR A 1 82 ? 22.656 -34.438 -23.469 1 92.44 82 THR A CA 1
ATOM 628 C C . THR A 1 82 ? 23.844 -35.375 -23.5 1 92.44 82 THR A C 1
ATOM 630 O O . THR A 1 82 ? 24.984 -34.969 -23.328 1 92.44 82 THR A O 1
ATOM 633 N N . ASP A 1 83 ? 23.578 -36.656 -23.594 1 90 83 ASP A N 1
ATOM 634 C CA . ASP A 1 83 ? 24.594 -37.688 -23.734 1 90 83 ASP A CA 1
ATOM 635 C C . ASP A 1 83 ? 25.531 -37.719 -22.516 1 90 83 ASP A C 1
ATOM 637 O O . ASP A 1 83 ? 26.75 -37.812 -22.672 1 90 83 ASP A O 1
ATOM 641 N N . VAL A 1 84 ? 24.953 -37.562 -21.375 1 90.5 84 VAL A N 1
ATOM 642 C CA . VAL A 1 84 ? 25.766 -37.625 -20.172 1 90.5 84 VAL A CA 1
ATOM 643 C C . VAL A 1 84 ? 25.578 -38.938 -19.453 1 90.5 84 VAL A C 1
ATOM 645 O O . VAL A 1 84 ? 26.516 -39.5 -18.875 1 90.5 84 VAL A O 1
ATOM 648 N N . VAL A 1 85 ? 24.328 -39.344 -19.266 1 88.25 85 VAL A N 1
ATOM 649 C CA . VAL A 1 85 ? 24.016 -40.688 -18.734 1 88.25 85 VAL A CA 1
ATOM 650 C C . VAL A 1 85 ? 22.984 -41.375 -19.625 1 88.25 85 VAL A C 1
ATOM 652 O O . VAL A 1 85 ? 22.062 -40.719 -20.141 1 88.25 85 VAL A O 1
ATOM 655 N N . PRO A 1 86 ? 23.094 -42.656 -19.875 1 90.31 86 PRO A N 1
ATOM 656 C CA . PRO A 1 86 ? 22.219 -43.344 -20.812 1 90.31 86 PRO A CA 1
ATOM 657 C C . PRO A 1 86 ? 20.766 -43.406 -20.344 1 90.31 86 PRO A C 1
ATOM 659 O O . PRO A 1 86 ? 19.859 -43.531 -21.172 1 90.31 86 PRO A O 1
ATOM 662 N N . GLU A 1 87 ? 20.609 -43.344 -19.094 1 90.5 87 GLU A N 1
ATOM 663 C CA . GLU A 1 87 ? 19.281 -43.469 -18.5 1 90.5 87 GLU A CA 1
ATOM 664 C C . GLU A 1 87 ? 18.391 -42.281 -18.891 1 90.5 87 GLU A C 1
ATOM 666 O O . GLU A 1 87 ? 17.156 -42.406 -18.891 1 90.5 87 GLU A O 1
ATOM 671 N N . TYR A 1 88 ? 19.016 -41.188 -19.172 1 94.81 88 TYR A N 1
ATOM 672 C CA . TYR A 1 88 ? 18.25 -39.969 -19.469 1 94.81 88 TYR A CA 1
ATOM 673 C C . TYR A 1 88 ? 18.625 -39.406 -20.828 1 94.81 88 TYR A C 1
ATOM 675 O O . TYR A 1 88 ? 19.812 -39.312 -21.156 1 94.81 88 TYR A O 1
ATOM 683 N N . SER A 1 89 ? 17.609 -39.031 -21.562 1 94.94 89 SER A N 1
ATOM 684 C CA . SER A 1 89 ? 17.828 -38.375 -22.844 1 94.94 89 SER A CA 1
ATOM 685 C C . SER A 1 89 ? 18.438 -37 -22.656 1 94.94 89 SER A C 1
ATOM 687 O O . SER A 1 89 ? 19.188 -36.5 -23.516 1 94.94 89 SER A O 1
ATOM 689 N N . ALA A 1 90 ? 18.047 -36.375 -21.594 1 95.56 90 ALA A N 1
ATOM 690 C CA . ALA A 1 90 ? 18.562 -35.031 -21.281 1 95.56 90 ALA A CA 1
ATOM 691 C C . ALA A 1 90 ? 18.562 -34.812 -19.766 1 95.56 90 ALA A C 1
ATOM 693 O O . ALA A 1 90 ? 17.703 -35.312 -19.047 1 95.56 90 ALA A O 1
ATOM 694 N N . VAL A 1 91 ? 19.547 -34.062 -19.328 1 96.12 91 VAL A N 1
ATOM 695 C CA . VAL A 1 91 ? 19.672 -33.625 -17.938 1 96.12 91 VAL A CA 1
ATOM 696 C C . VAL A 1 91 ? 19.688 -32.094 -17.875 1 96.12 91 VAL A C 1
ATOM 698 O O . VAL A 1 91 ? 20.531 -31.469 -18.5 1 96.12 91 VAL A O 1
ATOM 701 N N . ALA A 1 92 ? 18.703 -31.562 -17.156 1 96.69 92 ALA A N 1
ATOM 702 C CA . ALA A 1 92 ? 18.672 -30.109 -16.953 1 96.69 92 ALA A CA 1
ATOM 703 C C . ALA A 1 92 ? 19.375 -29.719 -15.656 1 96.69 92 ALA A C 1
ATOM 705 O O . ALA A 1 92 ? 18.969 -30.156 -14.57 1 96.69 92 ALA A O 1
ATOM 706 N N . LEU A 1 93 ? 20.438 -28.953 -15.75 1 95.44 93 LEU A N 1
ATOM 707 C CA . LEU A 1 93 ? 21.094 -28.328 -14.602 1 95.44 93 LEU A CA 1
ATOM 708 C C . LEU A 1 93 ? 20.422 -27 -14.258 1 95.44 93 LEU A C 1
ATOM 710 O O . LEU A 1 93 ? 20.422 -26.078 -15.062 1 95.44 93 LEU A O 1
ATOM 714 N N . ALA A 1 94 ? 19.812 -27 -13.086 1 95.5 94 ALA A N 1
ATOM 715 C CA . ALA A 1 94 ? 19.047 -25.812 -12.688 1 95.5 94 ALA A CA 1
ATOM 716 C C . ALA A 1 94 ? 19.656 -25.172 -11.445 1 95.5 94 ALA A C 1
ATOM 718 O O . ALA A 1 94 ? 19.984 -25.859 -10.477 1 95.5 94 ALA A O 1
ATOM 719 N N . SER A 1 95 ? 19.734 -23.875 -11.406 1 94.94 95 SER A N 1
ATOM 720 C CA . SER A 1 95 ? 20.375 -23.156 -10.312 1 94.94 95 SER A CA 1
ATOM 721 C C . SER A 1 95 ? 19.469 -23.062 -9.094 1 94.94 95 SER A C 1
ATOM 723 O O . SER A 1 95 ? 18.312 -22.609 -9.203 1 94.94 95 SER A O 1
ATOM 725 N N . LEU A 1 96 ? 19.969 -23.406 -7.918 1 95.06 96 LEU A N 1
ATOM 726 C CA . LEU A 1 96 ? 19.219 -23.359 -6.664 1 95.06 96 LEU A CA 1
ATOM 727 C C . LEU A 1 96 ? 19.609 -22.109 -5.859 1 95.06 96 LEU A C 1
ATOM 729 O O . LEU A 1 96 ? 19 -21.828 -4.828 1 95.06 96 LEU A O 1
ATOM 733 N N . GLY A 1 97 ? 20.531 -21.406 -6.391 1 93.31 97 GLY A N 1
ATOM 734 C CA . GLY A 1 97 ? 21.078 -20.312 -5.582 1 93.31 97 GLY A CA 1
ATOM 735 C C . GLY A 1 97 ? 21.906 -20.812 -4.414 1 93.31 97 GLY A C 1
ATOM 736 O O . GLY A 1 97 ? 22.547 -21.859 -4.496 1 93.31 97 GLY A O 1
ATOM 737 N N . PRO A 1 98 ? 21.969 -19.984 -3.309 1 92.81 98 PRO A N 1
ATOM 738 C CA . PRO A 1 98 ? 22.781 -20.391 -2.154 1 92.81 98 PRO A CA 1
ATOM 739 C C . PRO A 1 98 ? 22.203 -21.578 -1.405 1 92.81 98 PRO A C 1
ATOM 741 O O . PRO A 1 98 ? 20.984 -21.797 -1.417 1 92.81 98 PRO A O 1
ATOM 744 N N . LYS A 1 99 ? 23.078 -22.25 -0.73 1 91.38 99 LYS A N 1
ATOM 745 C CA . LYS A 1 99 ? 22.641 -23.406 0.042 1 91.38 99 LYS A CA 1
ATOM 746 C C . LYS A 1 99 ? 21.906 -22.984 1.314 1 91.38 99 LYS A C 1
ATOM 748 O O . LYS A 1 99 ? 22.406 -22.125 2.061 1 91.38 99 LYS A O 1
ATOM 753 N N . ASP A 1 100 ? 20.75 -23.406 1.534 1 89.88 100 ASP A N 1
ATOM 754 C CA . ASP A 1 100 ? 19.906 -23.297 2.729 1 89.88 100 ASP A CA 1
ATOM 755 C C . ASP A 1 100 ? 19.766 -21.844 3.16 1 89.88 100 ASP A C 1
ATOM 757 O O . ASP A 1 100 ? 20.062 -21.5 4.309 1 89.88 100 ASP A O 1
ATOM 761 N N . PRO A 1 101 ? 19.359 -21.016 2.307 1 93.88 101 PRO A N 1
ATOM 762 C CA . PRO A 1 101 ? 19.188 -19.625 2.689 1 93.88 101 PRO A CA 1
ATOM 763 C C . PRO A 1 101 ? 18.094 -19.422 3.734 1 93.88 101 PRO A C 1
ATOM 765 O O . PRO A 1 101 ? 18.125 -18.453 4.492 1 93.88 101 PRO A O 1
ATOM 768 N N . GLY A 1 102 ? 17.125 -20.297 3.807 1 96.25 102 GLY A N 1
ATOM 769 C CA . GLY A 1 102 ? 16.062 -20.219 4.809 1 96.25 102 GLY A CA 1
ATOM 770 C C . GLY A 1 102 ? 15.109 -19.062 4.59 1 96.25 102 GLY A C 1
ATOM 771 O O . GLY A 1 102 ? 14.93 -18.609 3.461 1 96.25 102 GLY A O 1
ATOM 772 N N . TYR A 1 103 ? 14.359 -18.703 5.703 1 96.75 103 TYR A N 1
ATOM 773 C CA . TYR A 1 103 ? 13.391 -17.609 5.66 1 96.75 103 TYR A CA 1
ATOM 774 C C . TYR A 1 103 ? 14.086 -16.25 5.637 1 96.75 103 TYR A C 1
ATOM 776 O O . TYR A 1 103 ? 14.922 -15.969 6.496 1 96.75 103 TYR A O 1
ATOM 784 N N . ASN A 1 104 ? 13.805 -15.484 4.625 1 96.62 104 ASN A N 1
ATOM 785 C CA . ASN A 1 104 ? 14.281 -14.109 4.516 1 96.62 104 ASN A CA 1
ATOM 786 C C . ASN A 1 104 ? 13.227 -13.117 5 1 96.62 104 ASN A C 1
ATOM 788 O O . ASN A 1 104 ? 12.234 -12.875 4.312 1 96.62 104 ASN A O 1
ATOM 792 N N . GLN A 1 105 ? 13.43 -12.461 6.105 1 94 105 GLN A N 1
ATOM 793 C CA . GLN A 1 105 ? 12.477 -11.539 6.711 1 94 105 GLN A CA 1
ATOM 794 C C . GLN A 1 105 ? 12.25 -10.312 5.828 1 94 105 GLN A C 1
ATOM 796 O O . GLN A 1 105 ? 11.125 -9.828 5.699 1 94 105 GLN A O 1
ATOM 801 N N . LEU A 1 106 ? 13.258 -9.836 5.184 1 92.56 106 LEU A N 1
ATOM 802 C CA . LEU A 1 106 ? 13.172 -8.625 4.375 1 92.56 106 LEU A CA 1
ATOM 803 C C . LEU A 1 106 ? 12.344 -8.875 3.119 1 92.56 106 LEU A C 1
ATOM 805 O O . LEU A 1 106 ? 11.688 -7.957 2.615 1 92.56 106 LEU A O 1
ATOM 809 N N . GLU A 1 107 ? 12.297 -10.141 2.721 1 95.56 107 GLU A N 1
ATOM 810 C CA . GLU A 1 107 ? 11.57 -10.508 1.51 1 95.56 107 GLU A CA 1
ATOM 811 C C . GLU A 1 107 ? 10.242 -11.18 1.844 1 95.56 107 GLU A C 1
ATOM 813 O O . GLU A 1 107 ? 9.414 -11.414 0.957 1 95.56 107 GLU A O 1
ATOM 818 N N . ALA A 1 108 ? 10.055 -11.539 3.09 1 95.94 108 ALA A N 1
ATOM 819 C CA . ALA A 1 108 ? 8.891 -12.305 3.518 1 95.94 108 ALA A CA 1
ATOM 820 C C . ALA A 1 108 ? 8.734 -13.57 2.68 1 95.94 108 ALA A C 1
ATOM 822 O O . ALA A 1 108 ? 7.652 -13.844 2.15 1 95.94 108 ALA A O 1
ATOM 823 N N . LEU A 1 109 ? 9.812 -14.289 2.553 1 97.38 109 LEU A N 1
ATOM 824 C CA . LEU A 1 109 ? 9.852 -15.43 1.639 1 97.38 109 LEU A CA 1
ATOM 825 C C . LEU A 1 109 ? 10.734 -16.547 2.191 1 97.38 109 LEU A C 1
ATOM 827 O O . LEU A 1 109 ? 11.82 -16.281 2.707 1 97.38 109 LEU A O 1
ATOM 831 N N . ASP A 1 110 ? 10.258 -17.781 2.25 1 98.06 110 ASP A N 1
ATOM 832 C CA . ASP A 1 110 ? 11.148 -18.922 2.436 1 98.06 110 ASP A CA 1
ATOM 833 C C . ASP A 1 110 ? 11.992 -19.156 1.187 1 98.06 110 ASP A C 1
ATOM 835 O O . ASP A 1 110 ? 11.578 -19.875 0.278 1 98.06 110 ASP A O 1
ATOM 839 N N . GLU A 1 111 ? 13.148 -18.703 1.218 1 96.94 111 GLU A N 1
ATOM 840 C CA . GLU A 1 111 ? 13.984 -18.688 0.017 1 96.94 111 GLU A CA 1
ATOM 841 C C . GLU A 1 111 ? 14.453 -20.094 -0.345 1 96.94 111 GLU A C 1
ATOM 843 O O . GLU A 1 111 ? 14.719 -20.375 -1.514 1 96.94 111 GLU A O 1
ATOM 848 N N . THR A 1 112 ? 14.594 -20.984 0.644 1 96.94 112 THR A N 1
ATOM 849 C CA . THR A 1 112 ? 14.938 -22.359 0.326 1 96.94 112 THR A CA 1
ATOM 850 C C . THR A 1 112 ? 13.875 -22.984 -0.565 1 96.94 112 THR A C 1
ATOM 852 O O . THR A 1 112 ? 14.195 -23.594 -1.597 1 96.94 112 THR A O 1
ATOM 855 N N . ARG A 1 113 ? 12.688 -22.812 -0.225 1 97.75 113 ARG A N 1
ATOM 856 C CA . ARG A 1 113 ? 11.57 -23.406 -0.954 1 97.75 113 ARG A CA 1
ATOM 857 C C . ARG A 1 113 ? 11.383 -22.719 -2.307 1 97.75 113 ARG A C 1
ATOM 859 O O . ARG A 1 113 ? 11.188 -23.406 -3.322 1 97.75 113 ARG A O 1
ATOM 866 N N . GLU A 1 114 ? 11.445 -21.406 -2.295 1 97.69 114 GLU A N 1
ATOM 867 C CA . GLU A 1 114 ? 11.148 -20.672 -3.527 1 97.69 114 GLU A CA 1
ATOM 868 C C . GLU A 1 114 ? 12.258 -20.859 -4.555 1 97.69 114 GLU A C 1
ATOM 870 O O . GLU A 1 114 ? 11.992 -20.969 -5.754 1 97.69 114 GLU A O 1
ATOM 875 N N . ASN A 1 115 ? 13.508 -20.859 -4.121 1 96.94 115 ASN A N 1
ATOM 876 C CA . ASN A 1 115 ? 14.617 -21.125 -5.035 1 96.94 115 ASN A CA 1
ATOM 877 C C . ASN A 1 115 ? 14.469 -22.5 -5.695 1 96.94 115 ASN A C 1
ATOM 879 O O . ASN A 1 115 ? 14.742 -22.656 -6.887 1 96.94 115 ASN A O 1
ATOM 883 N N . LEU A 1 116 ? 14.094 -23.406 -4.875 1 97.06 116 LEU A N 1
ATOM 884 C CA . LEU A 1 116 ? 13.859 -24.734 -5.41 1 97.06 116 LEU A CA 1
ATOM 885 C C . LEU A 1 116 ? 12.75 -24.719 -6.457 1 97.06 116 LEU A C 1
ATOM 887 O O . LEU A 1 116 ? 12.883 -25.328 -7.52 1 97.06 116 LEU A O 1
ATOM 891 N N . ARG A 1 117 ? 11.648 -24.031 -6.203 1 98.25 117 ARG A N 1
ATOM 892 C CA . ARG A 1 117 ? 10.562 -23.938 -7.172 1 98.25 117 ARG A CA 1
ATOM 893 C C . ARG A 1 117 ? 11.055 -23.312 -8.477 1 98.25 117 ARG A C 1
ATOM 895 O O . ARG A 1 117 ? 10.711 -23.781 -9.562 1 98.25 117 ARG A O 1
ATOM 902 N N . TRP A 1 118 ? 11.812 -22.25 -8.312 1 97.19 118 TRP A N 1
ATOM 903 C CA . TRP A 1 118 ? 12.344 -21.578 -9.492 1 97.19 118 TRP A CA 1
ATOM 904 C C . TRP A 1 118 ? 13.219 -22.516 -10.312 1 97.19 118 TRP A C 1
ATOM 906 O O . TRP A 1 118 ? 13.094 -22.594 -11.539 1 97.19 118 TRP A O 1
ATOM 916 N N . ALA A 1 119 ? 14.078 -23.234 -9.648 1 96.88 119 ALA A N 1
ATOM 917 C CA . ALA A 1 119 ? 14.992 -24.156 -10.312 1 96.88 119 ALA A CA 1
ATOM 918 C C . ALA A 1 119 ? 14.227 -25.266 -11.016 1 96.88 119 ALA A C 1
ATOM 920 O O . ALA A 1 119 ? 14.461 -25.547 -12.195 1 96.88 119 ALA A O 1
ATOM 921 N N . VAL A 1 120 ? 13.336 -25.859 -10.305 1 97.94 120 VAL A N 1
ATOM 922 C CA . VAL A 1 120 ? 12.562 -26.969 -10.852 1 97.94 120 VAL A CA 1
ATOM 923 C C . VAL A 1 120 ? 11.711 -26.484 -12.023 1 97.94 120 VAL A C 1
ATOM 925 O O . VAL A 1 120 ? 11.648 -27.141 -13.062 1 97.94 120 VAL A O 1
ATOM 928 N N . GLY A 1 121 ? 11.055 -25.375 -11.82 1 97.81 121 GLY A N 1
ATOM 929 C CA . GLY A 1 121 ? 10.273 -24.812 -12.906 1 97.81 121 GLY A CA 1
ATOM 930 C C . GLY A 1 121 ? 11.07 -24.609 -14.18 1 97.81 121 GLY A C 1
ATOM 931 O O . GLY A 1 121 ? 10.633 -25.016 -15.258 1 97.81 121 GLY A O 1
ATOM 932 N N . ALA A 1 122 ? 12.242 -24.016 -14.047 1 96.56 122 ALA A N 1
ATOM 933 C CA . ALA A 1 122 ? 13.117 -23.781 -15.195 1 96.56 122 ALA A CA 1
ATOM 934 C C . ALA A 1 122 ? 13.555 -25.109 -15.828 1 96.56 122 ALA A C 1
ATOM 936 O O . ALA A 1 122 ? 13.547 -25.234 -17.047 1 96.56 122 ALA A O 1
ATOM 937 N N . GLY A 1 123 ? 13.906 -26.031 -15.039 1 97.62 123 GLY A N 1
ATOM 938 C CA . GLY A 1 123 ? 14.375 -27.312 -15.523 1 97.62 123 GLY A CA 1
ATOM 939 C C . GLY A 1 123 ? 13.305 -28.094 -16.266 1 97.62 123 GLY A C 1
ATOM 940 O O . GLY A 1 123 ? 13.562 -28.625 -17.359 1 97.62 123 GLY A O 1
ATOM 941 N N . VAL A 1 124 ? 12.148 -28.156 -15.664 1 97.75 124 VAL A N 1
ATOM 942 C CA . VAL A 1 124 ? 11.047 -28.891 -16.281 1 97.75 124 VAL A CA 1
ATOM 943 C C . VAL A 1 124 ? 10.703 -28.281 -17.625 1 97.75 124 VAL A C 1
ATOM 945 O O . VAL A 1 124 ? 10.5 -29 -18.609 1 97.75 124 VAL A O 1
ATOM 948 N N . ARG A 1 125 ? 10.656 -27 -17.703 1 95.5 125 ARG A N 1
ATOM 949 C CA . ARG A 1 125 ? 10.289 -26.312 -18.922 1 95.5 125 ARG A CA 1
ATOM 950 C C . ARG A 1 125 ? 11.273 -26.609 -20.047 1 95.5 125 ARG A C 1
ATOM 952 O O . ARG A 1 125 ? 10.867 -26.891 -21.172 1 95.5 125 ARG A O 1
ATOM 959 N N . VAL A 1 126 ? 12.547 -26.547 -19.75 1 95.5 126 VAL A N 1
ATOM 960 C CA . VAL A 1 126 ? 13.539 -26.766 -20.797 1 95.5 126 VAL A CA 1
ATOM 961 C C . VAL A 1 126 ? 13.516 -28.219 -21.25 1 95.5 126 VAL A C 1
ATOM 963 O O . VAL A 1 126 ? 13.703 -28.5 -22.438 1 95.5 126 VAL A O 1
ATOM 966 N N . LEU A 1 127 ? 13.32 -29.125 -20.359 1 96.81 127 LEU A N 1
ATOM 967 C CA . LEU A 1 127 ? 13.234 -30.547 -20.719 1 96.81 127 LEU A CA 1
ATOM 968 C C . LEU A 1 127 ? 11.984 -30.812 -21.547 1 96.81 127 LEU A C 1
ATOM 970 O O . LEU A 1 127 ? 12.047 -31.562 -22.531 1 96.81 127 LEU A O 1
ATOM 974 N N . GLN A 1 128 ? 10.898 -30.25 -21.094 1 94.69 128 GLN A N 1
ATOM 975 C CA . GLN A 1 128 ? 9.664 -30.391 -21.844 1 94.69 128 GLN A CA 1
ATOM 976 C C . GLN A 1 128 ? 9.82 -29.859 -23.266 1 94.69 128 GLN A C 1
ATOM 978 O O . GLN A 1 128 ? 9.344 -30.469 -24.219 1 94.69 128 GLN A O 1
ATOM 983 N N . ASN A 1 129 ? 10.438 -28.766 -23.406 1 92.38 129 ASN A N 1
ATOM 984 C CA . ASN A 1 129 ? 10.68 -28.172 -24.719 1 92.38 129 ASN A CA 1
ATOM 985 C C . ASN A 1 129 ? 11.547 -29.062 -25.594 1 92.38 129 ASN A C 1
ATOM 987 O O . ASN A 1 129 ? 11.484 -28.969 -26.828 1 92.38 129 ASN A O 1
ATOM 991 N N . ARG A 1 130 ? 12.273 -29.922 -24.953 1 92.44 130 ARG A N 1
ATOM 992 C CA . ARG A 1 130 ? 13.141 -30.844 -25.672 1 92.44 130 ARG A CA 1
ATOM 993 C C . ARG A 1 130 ? 12.422 -32.156 -25.984 1 92.44 130 ARG A C 1
ATOM 995 O O . ARG A 1 130 ? 13.023 -33.094 -26.5 1 92.44 130 ARG A O 1
ATOM 1002 N N . GLY A 1 131 ? 11.188 -32.188 -25.516 1 93.38 131 GLY A N 1
ATOM 1003 C CA . GLY A 1 131 ? 10.352 -33.312 -25.891 1 93.38 131 GLY A CA 1
ATOM 1004 C C . GLY A 1 131 ? 10.32 -34.406 -24.828 1 93.38 131 GLY A C 1
ATOM 1005 O O . GLY A 1 131 ? 9.773 -35.5 -25.062 1 93.38 131 GLY A O 1
ATOM 1006 N N . CYS A 1 132 ? 10.891 -34.156 -23.734 1 95.44 132 CYS A N 1
ATOM 1007 C CA . CYS A 1 132 ? 10.828 -35.156 -22.656 1 95.44 132 CYS A CA 1
ATOM 1008 C C . CYS A 1 132 ? 9.414 -35.281 -22.125 1 95.44 132 CYS A C 1
ATOM 1010 O O . CYS A 1 132 ? 8.844 -34.312 -21.609 1 95.44 132 CYS A O 1
ATOM 1012 N N . GLY A 1 133 ? 8.906 -36.5 -22.188 1 95.5 133 GLY A N 1
ATOM 1013 C CA . GLY A 1 133 ? 7.562 -36.75 -21.688 1 95.5 133 GLY A CA 1
ATOM 1014 C C . GLY A 1 133 ? 7.555 -37.344 -20.297 1 95.5 133 GLY A C 1
ATOM 1015 O O . GLY A 1 133 ? 6.512 -37.406 -19.641 1 95.5 133 GLY A O 1
ATOM 1016 N N . ASP A 1 134 ? 8.648 -37.812 -19.891 1 96.62 134 ASP A N 1
ATOM 1017 C CA . ASP A 1 134 ? 8.852 -38.375 -18.547 1 96.62 134 ASP A CA 1
ATOM 1018 C C . ASP A 1 134 ? 9.992 -37.656 -17.828 1 96.62 134 ASP A C 1
ATOM 1020 O O . ASP A 1 134 ? 11.164 -37.906 -18.125 1 96.62 134 ASP A O 1
ATOM 1024 N N . ILE A 1 135 ? 9.641 -36.844 -16.828 1 97.38 135 ILE A N 1
ATOM 1025 C CA . ILE A 1 135 ? 10.641 -35.969 -16.203 1 97.38 135 ILE A CA 1
ATOM 1026 C C . ILE A 1 135 ? 10.758 -36.312 -14.719 1 97.38 135 ILE A C 1
ATOM 1028 O O . ILE A 1 135 ? 9.758 -36.281 -13.984 1 97.38 135 ILE A O 1
ATOM 1032 N N . SER A 1 136 ? 11.922 -36.656 -14.32 1 96.5 136 SER A N 1
ATOM 1033 C CA . SER A 1 136 ? 12.25 -36.875 -12.914 1 96.5 136 SER A CA 1
ATOM 1034 C C . SER A 1 136 ? 12.93 -35.656 -12.32 1 96.5 136 SER A C 1
ATOM 1036 O O . SER A 1 136 ? 13.758 -35.031 -12.969 1 96.5 136 SER A O 1
ATOM 1038 N N . VAL A 1 137 ? 12.516 -35.312 -11.102 1 97.19 137 VAL A N 1
ATOM 1039 C CA . VAL A 1 137 ? 13.055 -34.125 -10.438 1 97.19 137 VAL A CA 1
ATOM 1040 C C . VAL A 1 137 ? 13.836 -34.531 -9.188 1 97.19 137 VAL A C 1
ATOM 1042 O O . VAL A 1 137 ? 13.297 -35.219 -8.312 1 97.19 137 VAL A O 1
ATOM 1045 N N . GLN A 1 138 ? 15.055 -34.125 -9.141 1 93.94 138 GLN A N 1
ATOM 1046 C CA . GLN A 1 138 ? 15.852 -34.375 -7.941 1 93.94 138 GLN A CA 1
ATOM 1047 C C . GLN A 1 138 ? 15.703 -33.219 -6.934 1 93.94 138 GLN A C 1
ATOM 1049 O O . GLN A 1 138 ? 15.844 -32.062 -7.285 1 93.94 138 GLN A O 1
ATOM 1054 N N . ALA A 1 139 ? 15.344 -33.531 -5.75 1 91.94 139 ALA A N 1
ATOM 1055 C CA . ALA A 1 139 ? 15.281 -32.625 -4.621 1 91.94 139 ALA A CA 1
ATOM 1056 C C . ALA A 1 139 ? 15.672 -33.312 -3.318 1 91.94 139 ALA A C 1
ATOM 1058 O O . ALA A 1 139 ? 15.195 -34.406 -3.031 1 91.94 139 ALA A O 1
ATOM 1059 N N . ASP A 1 140 ? 16.531 -32.656 -2.549 1 88.19 140 ASP A N 1
ATOM 1060 C CA . ASP A 1 140 ? 16.984 -33.25 -1.297 1 88.19 140 ASP A CA 1
ATOM 1061 C C . ASP A 1 140 ? 15.969 -33.062 -0.184 1 88.19 140 ASP A C 1
ATOM 1063 O O . ASP A 1 140 ? 15.867 -33.875 0.732 1 88.19 140 ASP A O 1
ATOM 1067 N N . ALA A 1 141 ? 15.367 -31.969 -0.252 1 91.31 141 ALA A N 1
ATOM 1068 C CA . ALA A 1 141 ? 14.344 -31.594 0.72 1 91.31 141 ALA A CA 1
ATOM 1069 C C . ALA A 1 141 ? 13.25 -30.75 0.069 1 91.31 141 ALA A C 1
ATOM 1071 O O . ALA A 1 141 ? 13.25 -30.547 -1.147 1 91.31 141 ALA A O 1
ATOM 1072 N N . GLU A 1 142 ? 12.172 -30.375 0.83 1 95.56 142 GLU A N 1
ATOM 1073 C CA . GLU A 1 142 ? 11.031 -29.594 0.351 1 95.56 142 GLU A CA 1
ATOM 1074 C C . GLU A 1 142 ? 10.422 -30.234 -0.896 1 95.56 142 GLU A C 1
ATOM 1076 O O . GLU A 1 142 ? 10.258 -29.562 -1.919 1 95.56 142 GLU A O 1
ATOM 1081 N N . HIS A 1 143 ? 10.172 -31.5 -0.821 1 96.56 143 HIS A N 1
ATOM 1082 C CA . HIS A 1 143 ? 9.672 -32.281 -1.949 1 96.56 143 HIS A CA 1
ATOM 1083 C C . HIS A 1 143 ? 8.328 -31.75 -2.432 1 96.56 143 HIS A C 1
ATOM 1085 O O . HIS A 1 143 ? 8.008 -31.844 -3.619 1 96.56 143 HIS A O 1
ATOM 1091 N N . ASP A 1 144 ? 7.594 -31.188 -1.526 1 97.5 144 ASP A N 1
ATOM 1092 C CA . ASP A 1 144 ? 6.316 -30.594 -1.914 1 97.5 144 ASP A CA 1
ATOM 1093 C C . ASP A 1 144 ? 6.523 -29.391 -2.828 1 97.5 144 ASP A C 1
ATOM 1095 O O . ASP A 1 144 ? 5.883 -29.281 -3.877 1 97.5 144 ASP A O 1
ATOM 1099 N N . ALA A 1 145 ? 7.453 -28.531 -2.48 1 98.06 145 ALA A N 1
ATOM 1100 C CA . ALA A 1 145 ? 7.75 -27.359 -3.299 1 98.06 145 ALA A CA 1
ATOM 1101 C C . ALA A 1 145 ? 8.242 -27.766 -4.684 1 98.06 145 ALA A C 1
ATOM 1103 O O . ALA A 1 145 ? 7.879 -27.141 -5.688 1 98.06 145 ALA A O 1
ATOM 1104 N N . ALA A 1 146 ? 9.039 -28.75 -4.711 1 97.81 146 ALA A N 1
ATOM 1105 C CA . ALA A 1 146 ? 9.531 -29.266 -5.988 1 97.81 146 ALA A CA 1
ATOM 1106 C C . ALA A 1 146 ? 8.375 -29.766 -6.855 1 97.81 146 ALA A C 1
ATOM 1108 O O . ALA A 1 146 ? 8.312 -29.453 -8.047 1 97.81 146 ALA A O 1
ATOM 1109 N N . ALA A 1 147 ? 7.516 -30.5 -6.27 1 98.31 147 ALA A N 1
ATOM 1110 C CA . ALA A 1 147 ? 6.383 -31.078 -6.996 1 98.31 147 ALA A CA 1
ATOM 1111 C C . ALA A 1 147 ? 5.441 -29.969 -7.488 1 98.31 147 ALA A C 1
ATOM 1113 O O . ALA A 1 147 ? 4.941 -30.031 -8.609 1 98.31 147 ALA A O 1
ATOM 1114 N N . GLU A 1 148 ? 5.148 -29 -6.605 1 98.69 148 GLU A N 1
ATOM 1115 C CA . GLU A 1 148 ? 4.34 -27.859 -7.02 1 98.69 148 GLU A CA 1
ATOM 1116 C C . GLU A 1 148 ? 4.879 -27.25 -8.305 1 98.69 148 GLU A C 1
ATOM 1118 O O . GLU A 1 148 ? 4.137 -27.062 -9.273 1 98.69 148 GLU A O 1
ATOM 1123 N N . ALA A 1 149 ? 6.145 -26.953 -8.273 1 98.56 149 ALA A N 1
ATOM 1124 C CA . ALA A 1 149 ? 6.781 -26.266 -9.391 1 98.56 149 ALA A CA 1
ATOM 1125 C C . ALA A 1 149 ? 6.766 -27.125 -10.648 1 98.56 149 ALA A C 1
ATOM 1127 O O . ALA A 1 149 ? 6.574 -26.625 -11.758 1 98.56 149 ALA A O 1
ATOM 1128 N N . ALA A 1 150 ? 7.016 -28.375 -10.469 1 98.44 150 ALA A N 1
ATOM 1129 C CA . ALA A 1 150 ? 7.016 -29.297 -11.609 1 98.44 150 ALA A CA 1
ATOM 1130 C C . ALA A 1 150 ? 5.652 -29.312 -12.297 1 98.44 150 ALA A C 1
ATOM 1132 O O . ALA A 1 150 ? 5.562 -29.188 -13.516 1 98.44 150 ALA A O 1
ATOM 1133 N N . GLU A 1 151 ? 4.605 -29.484 -11.484 1 98.38 151 GLU A N 1
ATOM 1134 C CA . GLU A 1 151 ? 3.248 -29.5 -12.023 1 98.38 151 GLU A CA 1
ATOM 1135 C C . GLU A 1 151 ? 2.918 -28.188 -12.727 1 98.38 151 GLU A C 1
ATOM 1137 O O . GLU A 1 151 ? 2.357 -28.188 -13.82 1 98.38 151 GLU A O 1
ATOM 1142 N N . LEU A 1 152 ? 3.234 -27.078 -12.094 1 98.19 152 LEU A N 1
ATOM 1143 C CA . LEU A 1 152 ? 2.92 -25.766 -12.641 1 98.19 152 LEU A CA 1
ATOM 1144 C C . LEU A 1 152 ? 3.678 -25.531 -13.945 1 98.19 152 LEU A C 1
ATOM 1146 O O . LEU A 1 152 ? 3.113 -25 -14.906 1 98.19 152 LEU A O 1
ATOM 1150 N N . ALA A 1 153 ? 4.898 -25.906 -13.992 1 97.44 153 ALA A N 1
ATOM 1151 C CA . ALA A 1 153 ? 5.742 -25.672 -15.164 1 97.44 153 ALA A CA 1
ATOM 1152 C C . ALA A 1 153 ? 5.312 -26.547 -16.328 1 97.44 153 ALA A C 1
ATOM 1154 O O . ALA A 1 153 ? 5.363 -26.109 -17.484 1 97.44 153 ALA A O 1
ATOM 1155 N N . ALA A 1 154 ? 4.891 -27.688 -16.047 1 96.94 154 ALA A N 1
ATOM 1156 C CA . ALA A 1 154 ? 4.59 -28.672 -17.078 1 96.94 154 ALA A CA 1
ATOM 1157 C C . ALA A 1 154 ? 3.221 -28.406 -17.703 1 96.94 154 ALA A C 1
ATOM 1159 O O . ALA A 1 154 ? 2.912 -28.922 -18.781 1 96.94 154 ALA A O 1
ATOM 1160 N N . TRP A 1 155 ? 2.377 -27.672 -17.031 1 95.38 155 TRP A N 1
ATOM 1161 C CA . TRP A 1 155 ? 0.99 -27.469 -17.438 1 95.38 155 TRP A CA 1
ATOM 1162 C C . TRP A 1 155 ? 0.912 -26.766 -18.797 1 95.38 155 TRP A C 1
ATOM 1164 O O . TRP A 1 155 ? 1.661 -25.828 -19.047 1 95.38 155 TRP A O 1
ATOM 1174 N N . ARG A 1 156 ? 0.004 -27.234 -19.594 1 92.25 156 ARG A N 1
ATOM 1175 C CA . ARG A 1 156 ? -0.273 -26.641 -20.906 1 92.25 156 ARG A CA 1
ATOM 1176 C C . ARG A 1 156 ? -1.766 -26.375 -21.078 1 92.25 156 ARG A C 1
ATOM 1178 O O . ARG A 1 156 ? -2.598 -27.156 -20.609 1 92.25 156 ARG A O 1
ATOM 1185 N N . PHE A 1 157 ? -2.043 -25.312 -21.719 1 93.12 157 PHE A N 1
ATOM 1186 C CA . PHE A 1 157 ? -3.406 -24.984 -22.125 1 93.12 157 PHE A CA 1
ATOM 1187 C C . PHE A 1 157 ? -3.559 -25.109 -23.641 1 93.12 157 PHE A C 1
ATOM 1189 O O . PHE A 1 157 ? -3.213 -24.172 -24.375 1 93.12 157 PHE A O 1
ATOM 1196 N N . GLU A 1 158 ? -4.094 -26.219 -24.047 1 91.81 158 GLU A N 1
ATOM 1197 C CA . GLU A 1 158 ? -4.211 -26.5 -25.484 1 91.81 158 GLU A CA 1
ATOM 1198 C C . GLU A 1 158 ? -5.625 -26.953 -25.844 1 91.81 158 GLU A C 1
ATOM 1200 O O . GLU A 1 158 ? -5.816 -27.719 -26.781 1 91.81 158 GLU A O 1
ATOM 1205 N N . GLU A 1 159 ? -6.539 -26.438 -25.109 1 90.19 159 GLU A N 1
ATOM 1206 C CA . GLU A 1 159 ? -7.922 -26.891 -25.172 1 90.19 159 GLU A CA 1
ATOM 1207 C C . GLU A 1 159 ? -8.516 -26.672 -26.547 1 90.19 159 GLU A C 1
ATOM 1209 O O . GLU A 1 159 ? -9.414 -27.406 -26.969 1 90.19 159 GLU A O 1
ATOM 1214 N N . PHE A 1 160 ? -8.062 -25.734 -27.25 1 91.69 160 PHE A N 1
ATOM 1215 C CA . PHE A 1 160 ? -8.711 -25.375 -28.5 1 91.69 160 PHE A CA 1
ATOM 1216 C C . PHE A 1 160 ? -7.801 -25.672 -29.688 1 91.69 160 PHE A C 1
ATOM 1218 O O . PHE A 1 160 ? -8.094 -25.281 -30.812 1 91.69 160 PHE A O 1
ATOM 1225 N N . ARG A 1 161 ? -6.699 -26.344 -29.406 1 90.5 161 ARG A N 1
ATOM 1226 C CA . ARG A 1 161 ? -5.84 -26.844 -30.469 1 90.5 161 ARG A CA 1
ATOM 1227 C C . ARG A 1 161 ? -6.406 -28.125 -31.078 1 90.5 161 ARG A C 1
ATOM 1229 O O . ARG A 1 161 ? -7.117 -28.875 -30.406 1 90.5 161 ARG A O 1
ATOM 1236 N N . SER A 1 162 ? -6.008 -28.312 -32.344 1 91.62 162 SER A N 1
ATOM 1237 C CA . SER A 1 162 ? -6.379 -29.578 -32.969 1 91.62 162 SER A CA 1
ATOM 1238 C C . SER A 1 162 ? -5.797 -30.766 -32.219 1 91.62 162 SER A C 1
ATOM 1240 O O . SER A 1 162 ? -4.676 -30.688 -31.703 1 91.62 162 SER A O 1
ATOM 1242 N N . VAL A 1 163 ? -6.582 -31.797 -32.094 1 86.75 163 VAL A N 1
ATOM 1243 C CA . VAL A 1 163 ? -6.23 -32.938 -31.297 1 86.75 163 VAL A CA 1
ATOM 1244 C C . VAL A 1 163 ? -4.855 -33.469 -31.703 1 86.75 163 VAL A C 1
ATOM 1246 O O . VAL A 1 163 ? -4.051 -33.875 -30.859 1 86.75 163 VAL A O 1
ATOM 1249 N N . GLU A 1 164 ? -4.559 -33.438 -32.969 1 85.94 164 GLU A N 1
ATOM 1250 C CA . GLU A 1 164 ? -3.299 -33.969 -33.5 1 85.94 164 GLU A CA 1
ATOM 1251 C C . GLU A 1 164 ? -2.117 -33.094 -33.031 1 85.94 164 GLU A C 1
ATOM 1253 O O . GLU A 1 164 ? -0.985 -33.594 -33 1 85.94 164 GLU A O 1
ATOM 1258 N N . GLU A 1 165 ? -2.436 -31.938 -32.688 1 85.5 165 GLU A N 1
ATOM 1259 C CA . GLU A 1 165 ? -1.367 -31 -32.344 1 85.5 165 GLU A CA 1
ATOM 1260 C C . GLU A 1 165 ? -1.2 -30.875 -30.844 1 85.5 165 GLU A C 1
ATOM 1262 O O . GLU A 1 165 ? -0.233 -30.281 -30.359 1 85.5 165 GLU A O 1
ATOM 1267 N N . ARG A 1 166 ? -2.031 -31.469 -30.141 1 86.94 166 ARG A N 1
ATOM 1268 C CA . ARG A 1 166 ? -1.94 -31.422 -28.688 1 86.94 166 ARG A CA 1
ATOM 1269 C C . ARG A 1 166 ? -0.818 -32.312 -28.172 1 86.94 166 ARG A C 1
ATOM 1271 O O . ARG A 1 166 ? -0.581 -33.406 -28.719 1 86.94 166 ARG A O 1
ATOM 1278 N N . GLN A 1 167 ? -0.141 -31.812 -27.203 1 87.31 167 GLN A N 1
ATOM 1279 C CA . GLN A 1 167 ? 0.918 -32.594 -26.562 1 87.31 167 GLN A CA 1
ATOM 1280 C C . GLN A 1 167 ? 0.372 -33.438 -25.406 1 87.31 167 GLN A C 1
ATOM 1282 O O . GLN A 1 167 ? -0.526 -33 -24.688 1 87.31 167 GLN A O 1
ATOM 1287 N N . PRO A 1 168 ? 0.949 -34.594 -25.281 1 84.81 168 PRO A N 1
ATOM 1288 C CA . PRO A 1 168 ? 0.542 -35.375 -24.109 1 84.81 168 PRO A CA 1
ATOM 1289 C C . PRO A 1 168 ? 1.041 -34.781 -22.797 1 84.81 168 PRO A C 1
ATOM 1291 O O . PRO A 1 168 ? 1.957 -33.969 -22.797 1 84.81 168 PRO A O 1
ATOM 1294 N N . ALA A 1 169 ? 0.35 -35.219 -21.766 1 87.75 169 ALA A N 1
ATOM 1295 C CA . ALA A 1 169 ? 0.781 -34.75 -20.438 1 87.75 169 ALA A CA 1
ATOM 1296 C C . ALA A 1 169 ? 2.131 -35.375 -20.078 1 87.75 169 ALA A C 1
ATOM 1298 O O . ALA A 1 169 ? 2.404 -36.531 -20.375 1 87.75 169 ALA A O 1
ATOM 1299 N N . CYS A 1 170 ? 2.916 -34.562 -19.453 1 92.12 170 CYS A N 1
ATOM 1300 C CA . CYS A 1 170 ? 4.211 -35.031 -18.953 1 92.12 170 CYS A CA 1
ATOM 1301 C C . CYS A 1 170 ? 4.047 -35.812 -17.656 1 92.12 170 CYS A C 1
ATOM 1303 O O . CYS A 1 170 ? 3.26 -35.438 -16.781 1 92.12 170 CYS A O 1
ATOM 1305 N N . ARG A 1 171 ? 4.711 -36.938 -17.609 1 95.56 171 ARG A N 1
ATOM 1306 C CA . ARG A 1 171 ? 4.805 -37.625 -16.328 1 95.56 171 ARG A CA 1
ATOM 1307 C C . ARG A 1 171 ? 5.895 -37.031 -15.453 1 95.56 171 ARG A C 1
ATOM 1309 O O . ARG A 1 171 ? 7.035 -36.844 -15.891 1 95.56 171 ARG A O 1
ATOM 1316 N N . LEU A 1 172 ? 5.535 -36.688 -14.203 1 97.12 172 LEU A N 1
ATOM 1317 C CA . LEU A 1 172 ? 6.449 -36.062 -13.258 1 97.12 172 LEU A CA 1
ATOM 1318 C C . LEU A 1 172 ? 6.68 -36.938 -12.047 1 97.12 172 LEU A C 1
ATOM 1320 O O . LEU A 1 172 ? 5.734 -37.531 -11.523 1 97.12 172 LEU A O 1
ATOM 1324 N N . SER A 1 173 ? 7.945 -37.094 -11.641 1 95.69 173 SER A N 1
ATOM 1325 C CA . SER A 1 173 ? 8.234 -37.938 -10.492 1 95.69 173 SER A CA 1
ATOM 1326 C C . SER A 1 173 ? 9.445 -37.438 -9.719 1 95.69 173 SER A C 1
ATOM 1328 O O . SER A 1 173 ? 10.227 -36.625 -10.234 1 95.69 173 SER A O 1
ATOM 1330 N N . LEU A 1 174 ? 9.492 -37.844 -8.477 1 95.38 174 LEU A N 1
ATOM 1331 C CA . LEU A 1 174 ? 10.664 -37.562 -7.656 1 95.38 174 LEU A CA 1
ATOM 1332 C C . LEU A 1 174 ? 11.781 -38.562 -7.961 1 95.38 174 LEU A C 1
ATOM 1334 O O . LEU A 1 174 ? 11.547 -39.781 -7.984 1 95.38 174 LEU A O 1
ATOM 1338 N N . HIS A 1 175 ? 12.938 -38 -8.203 1 92.75 175 HIS A N 1
ATOM 1339 C CA . HIS A 1 175 ? 14.078 -38.875 -8.5 1 92.75 175 HIS A CA 1
ATOM 1340 C C . HIS A 1 175 ? 14.445 -39.719 -7.301 1 92.75 175 HIS A C 1
ATOM 1342 O O . HIS A 1 175 ? 14.578 -39.219 -6.184 1 92.75 175 HIS A O 1
ATOM 1348 N N . GLY A 1 176 ? 14.844 -40.969 -7.48 1 78.94 176 GLY A N 1
ATOM 1349 C CA . GLY A 1 176 ? 15.375 -41.875 -6.488 1 78.94 176 GLY A CA 1
ATOM 1350 C C . GLY A 1 176 ? 14.305 -42.469 -5.586 1 78.94 176 GLY A C 1
ATOM 1351 O O . GLY A 1 176 ? 14.609 -43.25 -4.68 1 78.94 176 GLY A O 1
ATOM 1352 N N . GLN A 1 177 ? 13.297 -41.938 -5.348 1 67.25 177 GLN A N 1
ATOM 1353 C CA . GLN A 1 177 ? 12.391 -42.438 -4.312 1 67.25 177 GLN A CA 1
ATOM 1354 C C . GLN A 1 177 ? 11.188 -43.156 -4.926 1 67.25 177 GLN A C 1
ATOM 1356 O O . GLN A 1 177 ? 10.57 -42.656 -5.867 1 67.25 177 GLN A O 1
ATOM 1361 N N . ALA A 1 178 ? 11.328 -44.406 -4.727 1 52.59 178 ALA A N 1
ATOM 1362 C CA . ALA A 1 178 ? 10.141 -45.188 -4.973 1 52.59 178 ALA A CA 1
ATOM 1363 C C . ALA A 1 178 ? 9.094 -44.969 -3.885 1 52.59 178 ALA A C 1
ATOM 1365 O O . ALA A 1 178 ? 9.438 -44.781 -2.715 1 52.59 178 ALA A O 1
ATOM 1366 N N . GLY A 1 179 ? 7.969 -44.844 -4.086 1 52.06 179 GLY A N 1
ATOM 1367 C CA . GLY A 1 179 ? 6.684 -44.812 -3.408 1 52.06 179 GLY A CA 1
ATOM 1368 C C . GLY A 1 179 ? 6.789 -45.031 -1.913 1 52.06 179 GLY A C 1
ATOM 1369 O O . GLY A 1 179 ? 7.801 -45.562 -1.431 1 52.06 179 GLY A O 1
ATOM 1370 N N . GLY A 1 180 ? 6.27 -44.312 -0.937 1 51.91 180 GLY A N 1
ATOM 1371 C CA . GLY A 1 180 ? 6.086 -44.562 0.486 1 51.91 180 GLY A CA 1
ATOM 1372 C C . GLY A 1 180 ? 5.941 -43.281 1.29 1 51.91 180 GLY A C 1
ATOM 1373 O O . GLY A 1 180 ? 5.797 -42.188 0.721 1 51.91 180 GLY A O 1
ATOM 1374 N N . GLU A 1 181 ? 6.062 -43.438 2.664 1 63.34 181 GLU A N 1
ATOM 1375 C CA . GLU A 1 181 ? 5.973 -42.406 3.682 1 63.34 181 GLU A CA 1
ATOM 1376 C C . GLU A 1 181 ? 7.188 -41.5 3.629 1 63.34 181 GLU A C 1
ATOM 1378 O O . GLU A 1 181 ? 8.18 -41.812 2.971 1 63.34 181 GLU A O 1
ATOM 1383 N N . GLY A 1 182 ? 7.238 -40.062 3.934 1 82.19 182 GLY A N 1
ATOM 1384 C CA . GLY A 1 182 ? 8.344 -39.125 3.979 1 82.19 182 GLY A CA 1
ATOM 1385 C C . GLY A 1 182 ? 8.453 -38.281 2.727 1 82.19 182 GLY A C 1
ATOM 1386 O O . GLY A 1 182 ? 7.555 -37.5 2.416 1 82.19 182 GLY A O 1
ATOM 1387 N N . PRO A 1 183 ? 9.375 -38.562 1.869 1 85.06 183 PRO A N 1
ATOM 1388 C CA . PRO A 1 183 ? 9.578 -37.75 0.656 1 85.06 183 PRO A CA 1
ATOM 1389 C C . PRO A 1 183 ? 8.469 -37.938 -0.373 1 85.06 183 PRO A C 1
ATOM 1391 O O . PRO A 1 183 ? 8.055 -37 -1.034 1 85.06 183 PRO A O 1
ATOM 1394 N N . GLY A 1 184 ? 8 -39.156 -0.517 1 89.12 184 GLY A N 1
ATOM 1395 C CA . GLY A 1 184 ? 6.922 -39.469 -1.443 1 89.12 184 GLY A CA 1
ATOM 1396 C C . GLY A 1 184 ? 5.613 -38.781 -1.065 1 89.12 184 GLY A C 1
ATOM 1397 O O . GLY A 1 184 ? 4.887 -38.312 -1.935 1 89.12 184 GLY A O 1
ATOM 1398 N N . GLY A 1 185 ? 5.324 -38.812 0.23 1 92.31 185 GLY A N 1
ATOM 1399 C CA . GLY A 1 185 ? 4.133 -38.156 0.712 1 92.31 185 GLY A CA 1
ATOM 1400 C C . GLY A 1 185 ? 4.164 -36.656 0.471 1 92.31 185 GLY A C 1
ATOM 1401 O O . GLY A 1 185 ? 3.162 -36.062 0.056 1 92.31 185 GLY A O 1
ATOM 1402 N N . ALA A 1 186 ? 5.301 -36.062 0.738 1 95.31 186 ALA A N 1
ATOM 1403 C CA . ALA A 1 186 ? 5.453 -34.625 0.5 1 95.31 186 ALA A CA 1
ATOM 1404 C C . ALA A 1 186 ? 5.328 -34.281 -0.986 1 95.31 186 ALA A C 1
ATOM 1406 O O . ALA A 1 186 ? 4.723 -33.281 -1.358 1 95.31 186 ALA A O 1
ATOM 1407 N N . TRP A 1 187 ? 5.91 -35.125 -1.811 1 96.75 187 TRP A N 1
ATOM 1408 C CA . TRP A 1 187 ? 5.793 -34.969 -3.254 1 96.75 187 TRP A CA 1
ATOM 1409 C C . TRP A 1 187 ? 4.336 -35.031 -3.697 1 96.75 187 TRP A C 1
ATOM 1411 O O . TRP A 1 187 ? 3.875 -34.219 -4.492 1 96.75 187 TRP A O 1
ATOM 1421 N N . HIS A 1 188 ? 3.684 -36.031 -3.176 1 96.56 188 HIS A N 1
ATOM 1422 C CA . HIS A 1 188 ? 2.273 -36.156 -3.514 1 96.56 188 HIS A CA 1
ATOM 1423 C C . HIS A 1 188 ? 1.483 -34.938 -3.121 1 96.56 188 HIS A C 1
ATOM 1425 O O . HIS A 1 188 ? 0.694 -34.406 -3.918 1 96.56 188 HIS A O 1
ATOM 1431 N N . ALA A 1 189 ? 1.678 -34.469 -1.936 1 97.62 189 ALA A N 1
ATOM 1432 C CA . ALA A 1 189 ? 0.99 -33.25 -1.472 1 97.62 189 ALA A CA 1
ATOM 1433 C C . ALA A 1 189 ? 1.291 -32.062 -2.381 1 97.62 189 ALA A C 1
ATOM 1435 O O . ALA A 1 189 ? 0.389 -31.312 -2.732 1 97.62 189 ALA A O 1
ATOM 1436 N N . GLY A 1 190 ? 2.529 -31.922 -2.736 1 98.44 190 GLY A N 1
ATOM 1437 C CA . GLY A 1 190 ? 2.912 -30.844 -3.646 1 98.44 190 GLY A CA 1
ATOM 1438 C C . GLY A 1 190 ? 2.27 -30.969 -5.016 1 98.44 190 GLY A C 1
ATOM 1439 O O . GLY A 1 190 ? 1.886 -29.969 -5.617 1 98.44 190 GLY A O 1
ATOM 1440 N N . SER A 1 191 ? 2.213 -32.188 -5.484 1 98.31 191 SER A N 1
ATOM 1441 C CA . SER A 1 191 ? 1.57 -32.438 -6.773 1 98.31 191 SER A CA 1
ATOM 1442 C C . SER A 1 191 ? 0.095 -32.031 -6.734 1 98.31 191 SER A C 1
ATOM 1444 O O . SER A 1 191 ? -0.424 -31.453 -7.684 1 98.31 191 SER A O 1
ATOM 1446 N N . VAL A 1 192 ? -0.549 -32.375 -5.641 1 98.69 192 VAL A N 1
ATOM 1447 C CA . VAL A 1 192 ? -1.952 -32.031 -5.461 1 98.69 192 VAL A CA 1
ATOM 1448 C C . VAL A 1 192 ? -2.105 -30.5 -5.488 1 98.69 192 VAL A C 1
ATOM 1450 O O . VAL A 1 192 ? -2.998 -29.969 -6.156 1 98.69 192 VAL A O 1
ATOM 1453 N N . LEU A 1 193 ? -1.239 -29.812 -4.832 1 98.81 193 LEU A N 1
ATOM 1454 C CA . LEU A 1 193 ? -1.285 -28.344 -4.777 1 98.81 193 LEU A CA 1
ATOM 1455 C C . LEU A 1 193 ? -1.042 -27.734 -6.152 1 98.81 193 LEU A C 1
ATOM 1457 O O . LEU A 1 193 ? -1.746 -26.812 -6.562 1 98.81 193 LEU A O 1
ATOM 1461 N N . GLY A 1 194 ? -0.048 -28.203 -6.875 1 98.75 194 GLY A N 1
ATOM 1462 C CA . GLY A 1 194 ? 0.214 -27.734 -8.227 1 98.75 194 GLY A CA 1
ATOM 1463 C C . GLY A 1 194 ? -0.95 -27.953 -9.172 1 98.75 194 GLY A C 1
ATOM 1464 O O . GLY A 1 194 ? -1.334 -27.047 -9.914 1 98.75 194 GLY A O 1
ATOM 1465 N N . ARG A 1 195 ? -1.533 -29.109 -9.078 1 98.62 195 ARG A N 1
ATOM 1466 C CA . ARG A 1 195 ? -2.652 -29.453 -9.953 1 98.62 195 ARG A CA 1
ATOM 1467 C C . ARG A 1 195 ? -3.889 -28.625 -9.602 1 98.62 195 ARG A C 1
ATOM 1469 O O . ARG A 1 195 ? -4.676 -28.266 -10.477 1 98.62 195 ARG A O 1
ATOM 1476 N N . ALA A 1 196 ? -4.066 -28.406 -8.336 1 98.75 196 ALA A N 1
ATOM 1477 C CA . ALA A 1 196 ? -5.176 -27.562 -7.906 1 98.75 196 ALA A CA 1
ATOM 1478 C C . ALA A 1 196 ? -5.039 -26.156 -8.469 1 98.75 196 ALA A C 1
ATOM 1480 O O . ALA A 1 196 ? -6.016 -25.562 -8.953 1 98.75 196 ALA A O 1
ATOM 1481 N N . GLN A 1 197 ? -3.854 -25.578 -8.367 1 98.75 197 GLN A N 1
ATOM 1482 C CA . GLN A 1 197 ? -3.621 -24.266 -8.961 1 98.75 197 GLN A CA 1
ATOM 1483 C C . GLN A 1 197 ? -3.783 -24.312 -10.477 1 98.75 197 GLN A C 1
ATOM 1485 O O . GLN A 1 197 ? -4.281 -23.359 -11.086 1 98.75 197 GLN A O 1
ATOM 1490 N N . ASN A 1 198 ? -3.346 -25.391 -11.102 1 98.44 198 ASN A N 1
ATOM 1491 C CA . ASN A 1 198 ? -3.521 -25.547 -12.547 1 98.44 198 ASN A CA 1
ATOM 1492 C C . ASN A 1 198 ? -5 -25.578 -12.93 1 98.44 198 ASN A C 1
ATOM 1494 O O . ASN A 1 198 ? -5.383 -25.094 -13.992 1 98.44 198 ASN A O 1
ATOM 1498 N N . TRP A 1 199 ? -5.801 -26.172 -12.078 1 98.69 199 TRP A N 1
ATOM 1499 C CA . TRP A 1 199 ? -7.234 -26.141 -12.359 1 98.69 199 TRP A CA 1
ATOM 1500 C C . TRP A 1 199 ? -7.781 -24.719 -12.289 1 98.69 199 TRP A C 1
ATOM 1502 O O . TRP A 1 199 ? -8.594 -24.328 -13.133 1 98.69 199 TRP A O 1
ATOM 1512 N N . ALA A 1 200 ? -7.363 -24.016 -11.305 1 98.62 200 ALA A N 1
ATOM 1513 C CA . ALA A 1 200 ? -7.738 -22.594 -11.234 1 98.62 200 ALA A CA 1
ATOM 1514 C C . ALA A 1 200 ? -7.32 -21.859 -12.5 1 98.62 200 ALA A C 1
ATOM 1516 O O . ALA A 1 200 ? -8.078 -21.047 -13.023 1 98.62 200 ALA A O 1
ATOM 1517 N N . ARG A 1 201 ? -6.09 -22.125 -12.977 1 97.75 201 ARG A N 1
ATOM 1518 C CA . ARG A 1 201 ? -5.609 -21.531 -14.227 1 97.75 201 ARG A CA 1
ATOM 1519 C C . ARG A 1 201 ? -6.523 -21.891 -15.391 1 97.75 201 ARG A C 1
ATOM 1521 O O . ARG A 1 201 ? -6.887 -21.031 -16.188 1 97.75 201 ARG A O 1
ATOM 1528 N N . PHE A 1 202 ? -6.844 -23.125 -15.43 1 97.56 202 PHE A N 1
ATOM 1529 C CA . PHE A 1 202 ? -7.711 -23.609 -16.5 1 97.56 202 PHE A CA 1
ATOM 1530 C C . PHE A 1 202 ? -9.039 -22.859 -16.5 1 97.56 202 PHE A C 1
ATOM 1532 O O . PHE A 1 202 ? -9.461 -22.359 -17.547 1 97.56 202 PHE A O 1
ATOM 1539 N N . LEU A 1 203 ? -9.68 -22.766 -15.344 1 98.25 203 LEU A N 1
ATOM 1540 C CA . LEU A 1 203 ? -10.977 -22.109 -15.242 1 98.25 203 LEU A CA 1
ATOM 1541 C C . LEU A 1 203 ? -10.891 -20.656 -15.734 1 98.25 203 LEU A C 1
ATOM 1543 O O . LEU A 1 203 ? -11.719 -20.219 -16.531 1 98.25 203 LEU A O 1
ATOM 1547 N N . SER A 1 204 ? -9.898 -19.969 -15.32 1 96.69 204 SER A N 1
ATOM 1548 C CA . SER A 1 204 ? -9.797 -18.547 -15.594 1 96.69 204 SER A CA 1
ATOM 1549 C C . SER A 1 204 ? -9.234 -18.281 -16.984 1 96.69 204 SER A C 1
ATOM 1551 O O . SER A 1 204 ? -9.406 -17.203 -17.547 1 96.69 204 SER A O 1
ATOM 1553 N N . ASP A 1 205 ? -8.531 -19.281 -17.531 1 95 205 ASP A N 1
ATOM 1554 C CA . ASP A 1 205 ? -7.957 -19.141 -18.875 1 95 205 ASP A CA 1
ATOM 1555 C C . ASP A 1 205 ? -8.992 -19.422 -19.953 1 95 205 ASP A C 1
ATOM 1557 O O . ASP A 1 205 ? -8.805 -19.047 -21.109 1 95 205 ASP A O 1
ATOM 1561 N N . MET A 1 206 ? -9.969 -20.109 -19.625 1 95.62 206 MET A N 1
ATOM 1562 C CA . MET A 1 206 ? -11.008 -20.422 -20.594 1 95.62 206 MET A CA 1
ATOM 1563 C C . MET A 1 206 ? -11.656 -19.156 -21.125 1 95.62 206 MET A C 1
ATOM 1565 O O . MET A 1 206 ? -11.93 -18.219 -20.375 1 95.62 206 MET A O 1
ATOM 1569 N N . PRO A 1 207 ? -11.883 -19.125 -22.438 1 94.06 207 PRO A N 1
ATOM 1570 C CA . PRO A 1 207 ? -12.617 -17.953 -22.969 1 94.06 207 PRO A CA 1
ATOM 1571 C C . PRO A 1 207 ? -14.031 -17.859 -22.391 1 94.06 207 PRO A C 1
ATOM 1573 O O . PRO A 1 207 ? -14.672 -18.875 -22.156 1 94.06 207 PRO A O 1
ATOM 1576 N N . ALA A 1 208 ? -14.492 -16.656 -22.312 1 93.19 208 ALA A N 1
ATOM 1577 C CA . ALA A 1 208 ? -15.75 -16.391 -21.609 1 93.19 208 ALA A CA 1
ATOM 1578 C C . ALA A 1 208 ? -16.922 -17.094 -22.281 1 93.19 208 ALA A C 1
ATOM 1580 O O . ALA A 1 208 ? -17.906 -17.438 -21.625 1 93.19 208 ALA A O 1
ATOM 1581 N N . ASN A 1 209 ? -16.844 -17.281 -23.578 1 94.62 209 ASN A N 1
ATOM 1582 C CA . ASN A 1 209 ? -17.922 -17.969 -24.281 1 94.62 209 ASN A CA 1
ATOM 1583 C C . ASN A 1 209 ? -17.922 -19.469 -24 1 94.62 209 ASN A C 1
ATOM 1585 O O . ASN A 1 209 ? -18.906 -20.156 -24.281 1 94.62 209 ASN A O 1
ATOM 1589 N N . LYS A 1 210 ? -16.812 -20.016 -23.406 1 95.81 210 LYS A N 1
ATOM 1590 C CA . LYS A 1 210 ? -16.703 -21.438 -23.078 1 95.81 210 LYS A CA 1
ATOM 1591 C C . LYS A 1 210 ? -16.688 -21.656 -21.578 1 95.81 210 LYS A C 1
ATOM 1593 O O . LYS A 1 210 ? -16.688 -22.797 -21.109 1 95.81 210 LYS A O 1
ATOM 1598 N N . MET A 1 211 ? -16.688 -20.641 -20.875 1 97.38 211 MET A N 1
ATOM 1599 C CA . MET A 1 211 ? -16.781 -20.688 -19.422 1 97.38 211 MET A CA 1
ATOM 1600 C C . MET A 1 211 ? -17.781 -19.641 -18.906 1 97.38 211 MET A C 1
ATOM 1602 O O . MET A 1 211 ? -17.391 -18.719 -18.188 1 97.38 211 MET A O 1
ATOM 1606 N N . THR A 1 212 ? -18.969 -19.828 -19.312 1 97.19 212 THR A N 1
ATOM 1607 C CA . THR A 1 212 ? -20.078 -19 -18.844 1 97.19 212 THR A CA 1
ATOM 1608 C C . THR A 1 212 ? -20.344 -19.25 -17.359 1 97.19 212 THR A C 1
ATOM 1610 O O . THR A 1 212 ? -19.766 -20.156 -16.766 1 97.19 212 THR A O 1
ATOM 1613 N N . PRO A 1 213 ? -21.203 -18.453 -16.781 1 98.19 213 PRO A N 1
ATOM 1614 C CA . PRO A 1 213 ? -21.547 -18.703 -15.375 1 98.19 213 PRO A CA 1
ATOM 1615 C C . PRO A 1 213 ? -22.016 -20.141 -15.141 1 98.19 213 PRO A C 1
ATOM 1617 O O . PRO A 1 213 ? -21.578 -20.797 -14.195 1 98.19 213 PRO A O 1
ATOM 1620 N N . ILE A 1 214 ? -22.844 -20.625 -16 1 97.88 214 ILE A N 1
ATOM 1621 C CA . ILE A 1 214 ? -23.359 -21.984 -15.883 1 97.88 214 ILE A CA 1
ATOM 1622 C C . ILE A 1 214 ? -22.219 -22.984 -16.047 1 97.88 214 ILE A C 1
ATOM 1624 O O . ILE A 1 214 ? -22.125 -23.953 -15.289 1 97.88 214 ILE A O 1
ATOM 1628 N N . ASP A 1 215 ? -21.344 -22.75 -16.984 1 97.69 215 ASP A N 1
ATOM 1629 C CA . ASP A 1 215 ? -20.203 -23.625 -17.219 1 97.69 215 ASP A CA 1
ATOM 1630 C C . ASP A 1 215 ? -19.312 -23.703 -15.984 1 97.69 215 ASP A C 1
ATOM 1632 O O . ASP A 1 215 ? -18.797 -24.766 -15.641 1 97.69 215 ASP A O 1
ATOM 1636 N N . LEU A 1 216 ? -19.062 -22.562 -15.352 1 98.5 216 LEU A N 1
ATOM 1637 C CA . LEU A 1 216 ? -18.219 -22.547 -14.156 1 98.5 216 LEU A CA 1
ATOM 1638 C C . LEU A 1 216 ? -18.875 -23.328 -13.023 1 98.5 216 LEU A C 1
ATOM 1640 O O . LEU A 1 216 ? -18.188 -24.078 -12.312 1 98.5 216 LEU A O 1
ATOM 1644 N N . GLY A 1 217 ? -20.172 -23.156 -12.82 1 98.44 217 GLY A N 1
ATOM 1645 C CA . GLY A 1 217 ? -20.891 -23.969 -11.852 1 98.44 217 GLY A CA 1
ATOM 1646 C C . GLY A 1 217 ? -20.766 -25.453 -12.117 1 98.44 217 GLY A C 1
ATOM 1647 O O . GLY A 1 217 ? -20.531 -26.234 -11.195 1 98.44 217 GLY A O 1
ATOM 1648 N N . GLN A 1 218 ? -20.922 -25.797 -13.375 1 98.38 218 GLN A N 1
ATOM 1649 C CA . GLN A 1 218 ? -20.828 -27.203 -13.75 1 98.38 218 GLN A CA 1
ATOM 1650 C C . GLN A 1 218 ? -19.422 -27.75 -13.516 1 98.38 218 GLN A C 1
ATOM 1652 O O . GLN A 1 218 ? -19.266 -28.891 -13.055 1 98.38 218 GLN A O 1
ATOM 1657 N N . ALA A 1 219 ? -18.453 -26.969 -13.875 1 98.62 219 ALA A N 1
ATOM 1658 C CA . ALA A 1 219 ? -17.078 -27.391 -13.625 1 98.62 219 ALA A CA 1
ATOM 1659 C C . ALA A 1 219 ? -16.844 -27.672 -12.148 1 98.62 219 ALA A C 1
ATOM 1661 O O . ALA A 1 219 ? -16.172 -28.641 -11.797 1 98.62 219 ALA A O 1
ATOM 1662 N N . ALA A 1 220 ? -17.391 -26.844 -11.305 1 98.81 220 ALA A N 1
ATOM 1663 C CA . ALA A 1 220 ? -17.266 -27.047 -9.859 1 98.81 220 ALA A CA 1
ATOM 1664 C C . ALA A 1 220 ? -17.922 -28.359 -9.438 1 98.81 220 ALA A C 1
ATOM 1666 O O . ALA A 1 220 ? -17.359 -29.125 -8.672 1 98.81 220 ALA A O 1
ATOM 1667 N N . LEU A 1 221 ? -19.141 -28.562 -9.953 1 98.62 221 LEU A N 1
ATOM 1668 C CA . LEU A 1 221 ? -19.875 -29.797 -9.648 1 98.62 221 LEU A CA 1
ATOM 1669 C C . LEU A 1 221 ? -19.062 -31.016 -10.078 1 98.62 221 LEU A C 1
ATOM 1671 O O . LEU A 1 221 ? -18.859 -31.938 -9.289 1 98.62 221 LEU A O 1
ATOM 1675 N N . ASP A 1 222 ? -18.578 -31 -11.258 1 98.69 222 ASP A N 1
ATOM 1676 C CA . ASP A 1 222 ? -17.906 -32.156 -11.859 1 98.69 222 ASP A CA 1
ATOM 1677 C C . ASP A 1 222 ? -16.625 -32.469 -11.102 1 98.69 222 ASP A C 1
ATOM 1679 O O . ASP A 1 222 ? -16.234 -33.625 -10.992 1 98.69 222 ASP A O 1
ATOM 1683 N N . THR A 1 223 ? -15.992 -31.516 -10.617 1 98.69 223 THR A N 1
ATOM 1684 C CA . THR A 1 223 ? -14.672 -31.703 -10.039 1 98.69 223 THR A CA 1
ATOM 1685 C C . THR A 1 223 ? -14.766 -31.953 -8.531 1 98.69 223 THR A C 1
ATOM 1687 O O . THR A 1 223 ? -14.062 -32.812 -7.996 1 98.69 223 THR A O 1
ATOM 1690 N N . LEU A 1 224 ? -15.594 -31.281 -7.812 1 98.88 224 LEU A N 1
ATOM 1691 C CA . LEU A 1 224 ? -15.547 -31.266 -6.352 1 98.88 224 LEU A CA 1
ATOM 1692 C C . LEU A 1 224 ? -16.453 -32.344 -5.77 1 98.88 224 LEU A C 1
ATOM 1694 O O . LEU A 1 224 ? -16.141 -32.938 -4.73 1 98.88 224 LEU A O 1
ATOM 1698 N N . CYS A 1 225 ? -17.562 -32.625 -6.422 1 98.62 225 CYS A N 1
ATOM 1699 C CA . CYS A 1 225 ? -18.516 -33.594 -5.879 1 98.62 225 CYS A CA 1
ATOM 1700 C C . CYS A 1 225 ? -17.859 -34.969 -5.707 1 98.62 225 CYS A C 1
ATOM 1702 O O . CYS A 1 225 ? -18 -35.594 -4.66 1 98.62 225 CYS A O 1
ATOM 1704 N N . PRO A 1 226 ? -17.125 -35.469 -6.703 1 98.5 226 PRO A N 1
ATOM 1705 C CA . PRO A 1 226 ? -16.469 -36.75 -6.543 1 98.5 226 PRO A CA 1
ATOM 1706 C C . PRO A 1 226 ? -15.477 -36.781 -5.383 1 98.5 226 PRO A C 1
ATOM 1708 O O . PRO A 1 226 ? -15.102 -37.875 -4.914 1 98.5 226 PRO A O 1
ATOM 1711 N N . LEU A 1 227 ? -15.086 -35.656 -4.938 1 98.38 227 LEU A N 1
ATOM 1712 C CA . LEU A 1 227 ? -14.109 -35.562 -3.855 1 98.38 227 LEU A CA 1
ATOM 1713 C C . LEU A 1 227 ? -14.805 -35.438 -2.504 1 98.38 227 LEU A C 1
ATOM 1715 O O . LEU A 1 227 ? -14.148 -35.219 -1.482 1 98.38 227 LEU A O 1
ATOM 1719 N N . GLY A 1 228 ? -16.156 -35.438 -2.508 1 97.75 228 GLY A N 1
ATOM 1720 C CA . GLY A 1 228 ? -16.922 -35.406 -1.269 1 97.75 228 GLY A CA 1
ATOM 1721 C C . GLY A 1 228 ? -17.328 -34 -0.858 1 97.75 228 GLY A C 1
ATOM 1722 O O . GLY A 1 228 ? -17.844 -33.812 0.238 1 97.75 228 GLY A O 1
ATOM 1723 N N . VAL A 1 229 ? -17.094 -33.062 -1.669 1 98.62 229 VAL A N 1
ATOM 1724 C CA . VAL A 1 229 ? -17.547 -31.688 -1.409 1 98.62 229 VAL A CA 1
ATOM 1725 C C . VAL A 1 229 ? -18.984 -31.531 -1.869 1 98.62 229 VAL A C 1
ATOM 1727 O O . VAL A 1 229 ? -19.344 -31.938 -2.979 1 98.62 229 VAL A O 1
ATOM 1730 N N . THR A 1 230 ? -19.812 -31 -1.03 1 98.56 230 THR A N 1
ATOM 1731 C CA . THR A 1 230 ? -21.188 -30.688 -1.449 1 98.56 230 THR A CA 1
ATOM 1732 C C . THR A 1 230 ? -21.219 -29.406 -2.256 1 98.56 230 THR A C 1
ATOM 1734 O O . THR A 1 230 ? -20.75 -28.359 -1.792 1 98.56 230 THR A O 1
ATOM 1737 N N . VAL A 1 231 ? -21.734 -29.484 -3.453 1 98.75 231 VAL A N 1
ATOM 1738 C CA . VAL A 1 231 ? -21.812 -28.328 -4.34 1 98.75 231 VAL A CA 1
ATOM 1739 C C . VAL A 1 231 ? -23.266 -28.078 -4.723 1 98.75 231 VAL A C 1
ATOM 1741 O O . VAL A 1 231 ? -23.953 -28.969 -5.223 1 98.75 231 VAL A O 1
ATOM 1744 N N . GLU A 1 232 ? -23.75 -26.891 -4.445 1 98.5 232 GLU A N 1
ATOM 1745 C CA . GLU A 1 232 ? -25.078 -26.453 -4.84 1 98.5 232 GLU A CA 1
ATOM 1746 C C . GLU A 1 232 ? -25 -25.234 -5.762 1 98.5 232 GLU A C 1
ATOM 1748 O O . GLU A 1 232 ? -24.469 -24.188 -5.375 1 98.5 232 GLU A O 1
ATOM 1753 N N . ALA A 1 233 ? -25.453 -25.438 -6.953 1 98.25 233 ALA A N 1
ATOM 1754 C CA . ALA A 1 233 ? -25.578 -24.344 -7.91 1 98.25 233 ALA A CA 1
ATOM 1755 C C . ALA A 1 233 ? -27.016 -23.844 -7.992 1 98.25 233 ALA A C 1
ATOM 1757 O O . ALA A 1 233 ? -27.875 -24.516 -8.57 1 98.25 233 ALA A O 1
ATOM 1758 N N . ARG A 1 234 ? -27.219 -22.688 -7.465 1 98.12 234 ARG A N 1
ATOM 1759 C CA . ARG A 1 234 ? -28.578 -22.141 -7.402 1 98.12 234 ARG A CA 1
ATOM 1760 C C . ARG A 1 234 ? -28.812 -21.125 -8.508 1 98.12 234 ARG A C 1
ATOM 1762 O O . ARG A 1 234 ? -27.953 -20.266 -8.75 1 98.12 234 ARG A O 1
ATOM 1769 N N . GLU A 1 235 ? -29.938 -21.25 -9.109 1 96.94 235 GLU A N 1
ATOM 1770 C CA . GLU A 1 235 ? -30.234 -20.438 -10.289 1 96.94 235 GLU A CA 1
ATOM 1771 C C . GLU A 1 235 ? -30.953 -19.156 -9.898 1 96.94 235 GLU A C 1
ATOM 1773 O O . GLU A 1 235 ? -31.109 -18.859 -8.719 1 96.94 235 GLU A O 1
ATOM 1778 N N . ARG A 1 236 ? -31.328 -18.375 -10.898 1 97.62 236 ARG A N 1
ATOM 1779 C CA . ARG A 1 236 ? -31.828 -17 -10.766 1 97.62 236 ARG A CA 1
ATOM 1780 C C . ARG A 1 236 ? -33.031 -16.953 -9.82 1 97.62 236 ARG A C 1
ATOM 1782 O O . ARG A 1 236 ? -33.094 -16.078 -8.961 1 97.62 236 ARG A O 1
ATOM 1789 N N . GLU A 1 237 ? -33.969 -17.859 -9.945 1 97.62 237 GLU A N 1
ATOM 1790 C CA . GLU A 1 237 ? -35.188 -17.844 -9.125 1 97.62 237 GLU A CA 1
ATOM 1791 C C . GLU A 1 237 ? -34.844 -17.953 -7.641 1 97.62 237 GLU A C 1
ATOM 1793 O O . GLU A 1 237 ? -35.438 -17.266 -6.812 1 97.62 237 GLU A O 1
ATOM 1798 N N . TRP A 1 238 ? -33.969 -18.781 -7.367 1 98.38 238 TRP A N 1
ATOM 1799 C CA . TRP A 1 238 ? -33.562 -18.938 -5.984 1 98.38 238 TRP A CA 1
ATOM 1800 C C . TRP A 1 238 ? -32.875 -17.672 -5.477 1 98.38 238 TRP A C 1
ATOM 1802 O O . TRP A 1 238 ? -33.125 -17.234 -4.348 1 98.38 238 TRP A O 1
ATOM 1812 N N . ILE A 1 239 ? -32.031 -17.109 -6.277 1 98.62 239 ILE A N 1
ATOM 1813 C CA . ILE A 1 239 ? -31.297 -15.891 -5.918 1 98.62 239 ILE A CA 1
ATOM 1814 C C . ILE A 1 239 ? -32.312 -14.773 -5.633 1 98.62 239 ILE A C 1
ATOM 1816 O O . ILE A 1 239 ? -32.156 -14.039 -4.652 1 98.62 239 ILE A O 1
ATOM 1820 N N . GLU A 1 240 ? -33.312 -14.633 -6.504 1 98.19 240 GLU A N 1
ATOM 1821 C CA . GLU A 1 240 ? -34.375 -13.648 -6.332 1 98.19 240 GLU A CA 1
ATOM 1822 C C . GLU A 1 240 ? -35.125 -13.891 -5.035 1 98.19 240 GLU A C 1
ATOM 1824 O O . GLU A 1 240 ? -35.469 -12.945 -4.312 1 98.19 240 GLU A O 1
ATOM 1829 N N . ALA A 1 241 ? -35.344 -15.133 -4.746 1 98.44 241 ALA A N 1
ATOM 1830 C CA . ALA A 1 241 ? -36.062 -15.492 -3.531 1 98.44 241 ALA A CA 1
ATOM 1831 C C . ALA A 1 241 ? -35.281 -15.117 -2.285 1 98.44 241 ALA A C 1
ATOM 1833 O O . ALA A 1 241 ? -35.844 -14.797 -1.243 1 98.44 241 ALA A O 1
ATOM 1834 N N . GLN A 1 242 ? -34.031 -15.164 -2.398 1 98.12 242 GLN A N 1
ATOM 1835 C CA . GLN A 1 242 ? -33.156 -14.789 -1.287 1 98.12 242 GLN A CA 1
ATOM 1836 C C . GLN A 1 242 ? -33.031 -13.273 -1.189 1 98.12 242 GLN A C 1
ATOM 1838 O O . GLN A 1 242 ? -32.438 -12.758 -0.229 1 98.12 242 GLN A O 1
ATOM 1843 N N . ASN A 1 243 ? -33.469 -12.539 -2.154 1 98.12 243 ASN A N 1
ATOM 1844 C CA . ASN A 1 243 ? -33.5 -11.078 -2.215 1 98.12 243 ASN A CA 1
ATOM 1845 C C . ASN A 1 243 ? -32.062 -10.516 -2.297 1 98.12 243 ASN A C 1
ATOM 1847 O O . ASN A 1 243 ? -31.75 -9.523 -1.643 1 98.12 243 ASN A O 1
ATOM 1851 N N . MET A 1 244 ? -31.219 -11.211 -3.023 1 98.62 244 MET A N 1
ATOM 1852 C CA . MET A 1 244 ? -29.859 -10.711 -3.258 1 98.62 244 MET A CA 1
ATOM 1853 C C . MET A 1 244 ? -29.859 -9.648 -4.352 1 98.62 244 MET A C 1
ATOM 1855 O O . MET A 1 244 ? -29.266 -9.844 -5.41 1 98.62 244 MET A O 1
ATOM 1859 N N . GLN A 1 245 ? -30.328 -8.492 -4.051 1 98.44 245 GLN A N 1
ATOM 1860 C CA . GLN A 1 245 ? -30.609 -7.453 -5.039 1 98.44 245 GLN A CA 1
ATOM 1861 C C . GLN A 1 245 ? -29.312 -6.852 -5.586 1 98.44 245 GLN A C 1
ATOM 1863 O O . GLN A 1 245 ? -29.234 -6.512 -6.766 1 98.44 245 GLN A O 1
ATOM 1868 N N . ALA A 1 246 ? -28.359 -6.66 -4.711 1 98.62 246 ALA A N 1
ATOM 1869 C CA . ALA A 1 246 ? -27.094 -6.117 -5.184 1 98.62 246 ALA A CA 1
ATOM 1870 C C . ALA A 1 246 ? -26.453 -7.043 -6.211 1 98.62 246 ALA A C 1
ATOM 1872 O O . ALA A 1 246 ? -25.984 -6.59 -7.262 1 98.62 246 ALA A O 1
ATOM 1873 N N . PHE A 1 247 ? -26.516 -8.344 -5.965 1 98.69 247 PHE A N 1
ATOM 1874 C CA . PHE A 1 247 ? -25.969 -9.336 -6.887 1 98.69 247 PHE A CA 1
ATOM 1875 C C . PHE A 1 247 ? -26.781 -9.359 -8.188 1 98.69 247 PHE A C 1
ATOM 1877 O O . PHE A 1 247 ? -26.203 -9.305 -9.273 1 98.69 247 PHE A O 1
ATOM 1884 N N . LEU A 1 248 ? -28 -9.359 -8.094 1 98.56 248 LEU A N 1
ATOM 1885 C CA . LEU A 1 248 ? -28.875 -9.438 -9.258 1 98.56 248 LEU A CA 1
ATOM 1886 C C . LEU A 1 248 ? -28.734 -8.195 -10.133 1 98.56 248 LEU A C 1
ATOM 1888 O O . LEU A 1 248 ? -28.844 -8.273 -11.359 1 98.56 248 LEU A O 1
ATOM 1892 N N . THR A 1 249 ? -28.453 -7.082 -9.477 1 98.38 249 THR A N 1
ATOM 1893 C CA . THR A 1 249 ? -28.266 -5.832 -10.203 1 98.38 249 THR A CA 1
ATOM 1894 C C . THR A 1 249 ? -27.078 -5.938 -11.156 1 98.38 249 THR A C 1
ATOM 1896 O O . THR A 1 249 ? -27.125 -5.414 -12.273 1 98.38 249 THR A O 1
ATOM 1899 N N . VAL A 1 250 ? -26.047 -6.598 -10.75 1 98.44 250 VAL A N 1
ATOM 1900 C CA . VAL A 1 250 ? -24.891 -6.816 -11.617 1 98.44 250 VAL A CA 1
ATOM 1901 C C . VAL A 1 250 ? -25.25 -7.809 -12.719 1 98.44 250 VAL A C 1
ATOM 1903 O O . VAL A 1 250 ? -24.969 -7.574 -13.898 1 98.44 250 VAL A O 1
ATOM 1906 N N . ALA A 1 251 ? -25.922 -8.852 -12.398 1 98.31 251 ALA A N 1
ATOM 1907 C CA . ALA A 1 251 ? -26.172 -10 -13.266 1 98.31 251 ALA A CA 1
ATOM 1908 C C . ALA A 1 251 ? -27.141 -9.633 -14.398 1 98.31 251 ALA A C 1
ATOM 1910 O O . ALA A 1 251 ? -27.078 -10.211 -15.484 1 98.31 251 ALA A O 1
ATOM 1911 N N . ARG A 1 252 ? -27.969 -8.719 -14.18 1 96.75 252 ARG A N 1
ATOM 1912 C CA . ARG A 1 252 ? -29.078 -8.484 -15.094 1 96.75 252 ARG A CA 1
ATOM 1913 C C . ARG A 1 252 ? -28.594 -7.891 -16.406 1 96.75 252 ARG A C 1
ATOM 1915 O O . ARG A 1 252 ? -29.328 -7.859 -17.406 1 96.75 252 ARG A O 1
ATOM 1922 N N . GLY A 1 253 ? -27.344 -7.465 -16.438 1 96.06 253 GLY A N 1
ATOM 1923 C CA . GLY A 1 253 ? -26.797 -6.918 -17.672 1 96.06 253 GLY A CA 1
ATOM 1924 C C . GLY A 1 253 ? -26.5 -7.98 -18.703 1 96.06 253 GLY A C 1
ATOM 1925 O O . GLY A 1 253 ? -26.328 -7.672 -19.891 1 96.06 253 GLY A O 1
ATOM 1926 N N . SER A 1 254 ? -26.406 -9.195 -18.344 1 96.06 254 SER A N 1
ATOM 1927 C CA . SER A 1 254 ? -26.016 -10.281 -19.234 1 96.06 254 SER A CA 1
ATOM 1928 C C . SER A 1 254 ? -27.203 -11.172 -19.578 1 96.06 254 SER A C 1
ATOM 1930 O O . SER A 1 254 ? -28.172 -11.258 -18.812 1 96.06 254 SER A O 1
ATOM 1932 N N . CYS A 1 255 ? -27.062 -11.773 -20.734 1 94 255 CYS A N 1
ATOM 1933 C CA . CYS A 1 255 ? -28.047 -12.773 -21.125 1 94 255 CYS A CA 1
ATOM 1934 C C . CYS A 1 255 ? -27.719 -14.133 -20.531 1 94 255 CYS A C 1
ATOM 1936 O O . CYS A 1 255 ? -28.562 -15.031 -20.5 1 94 255 CYS A O 1
ATOM 1938 N N . GLU A 1 256 ? -26.516 -14.32 -20.109 1 95.44 256 GLU A N 1
ATOM 1939 C CA . GLU A 1 256 ? -26.156 -15.547 -19.406 1 95.44 256 GLU A CA 1
ATOM 1940 C C . GLU A 1 256 ? -26.75 -15.57 -18 1 95.44 256 GLU A C 1
ATOM 1942 O O . GLU A 1 256 ? -26.672 -14.586 -17.266 1 95.44 256 GLU A O 1
ATOM 1947 N N . GLU A 1 257 ? -27.375 -16.672 -17.641 1 97.06 257 GLU A N 1
ATOM 1948 C CA . GLU A 1 257 ? -28.016 -16.797 -16.328 1 97.06 257 GLU A CA 1
ATOM 1949 C C . GLU A 1 257 ? -26.984 -16.797 -15.211 1 97.06 257 GLU A C 1
ATOM 1951 O O . GLU A 1 257 ? -25.938 -17.453 -15.32 1 97.06 257 GLU A O 1
ATOM 1956 N N . PRO A 1 258 ? -27.25 -15.992 -14.164 1 98.31 258 PRO A N 1
ATOM 1957 C CA . PRO A 1 258 ? -26.375 -16.031 -13 1 98.31 258 PRO A CA 1
ATOM 1958 C C . PRO A 1 258 ? -26.531 -17.312 -12.18 1 98.31 258 PRO A C 1
ATOM 1960 O O . PRO A 1 258 ? -27.578 -17.969 -12.258 1 98.31 258 PRO A O 1
ATOM 1963 N N . ILE A 1 259 ? -25.516 -17.656 -11.438 1 98.62 259 ILE A N 1
ATOM 1964 C CA . ILE A 1 259 ? -25.5 -18.781 -10.523 1 98.62 259 ILE A CA 1
ATOM 1965 C C . ILE A 1 259 ? -24.953 -18.359 -9.172 1 98.62 259 ILE A C 1
ATOM 1967 O O . ILE A 1 259 ? -23.984 -17.578 -9.109 1 98.62 259 ILE A O 1
ATOM 1971 N N . PHE A 1 260 ? -25.625 -18.719 -8.133 1 98.88 260 PHE A N 1
ATOM 1972 C CA . PHE A 1 260 ? -25.016 -18.656 -6.805 1 98.88 260 PHE A CA 1
ATOM 1973 C C . PHE A 1 260 ? -24.484 -20.016 -6.375 1 98.88 260 PHE A C 1
ATOM 1975 O O . PHE A 1 260 ? -25.266 -20.922 -6.082 1 98.88 260 PHE A O 1
ATOM 1982 N N . LEU A 1 261 ? -23.188 -20.141 -6.324 1 98.88 261 LEU A N 1
ATOM 1983 C CA . LEU A 1 261 ? -22.531 -21.406 -6.051 1 98.88 261 LEU A CA 1
ATOM 1984 C C . LEU A 1 261 ? -22.156 -21.531 -4.578 1 98.88 261 LEU A C 1
ATOM 1986 O O . LEU A 1 261 ? -21.531 -20.625 -4.02 1 98.88 261 LEU A O 1
ATOM 1990 N N . GLU A 1 262 ? -22.562 -22.562 -3.959 1 98.75 262 GLU A N 1
ATOM 1991 C CA . GLU A 1 262 ? -22.172 -22.875 -2.588 1 98.75 262 GLU A CA 1
ATOM 1992 C C . GLU A 1 262 ? -21.453 -24.219 -2.512 1 98.75 262 GLU A C 1
ATOM 1994 O O . GLU A 1 262 ? -21.984 -25.234 -2.977 1 98.75 262 GLU A O 1
ATOM 1999 N N . CYS A 1 263 ? -20.234 -24.25 -1.991 1 98.88 263 CYS A N 1
ATOM 2000 C CA . CYS A 1 263 ? -19.438 -25.453 -1.825 1 98.88 263 CYS A CA 1
ATOM 2001 C C . CYS A 1 263 ? -19.094 -25.688 -0.357 1 98.88 263 CYS A C 1
ATOM 2003 O O . CYS A 1 263 ? -18.547 -24.812 0.308 1 98.88 263 CYS A O 1
ATOM 2005 N N . ASN A 1 264 ? -19.391 -26.844 0.124 1 98.25 264 ASN A N 1
ATOM 2006 C CA . ASN A 1 264 ? -19.141 -27.188 1.519 1 98.25 264 ASN A CA 1
ATOM 2007 C C . ASN A 1 264 ? -18.156 -28.359 1.638 1 98.25 264 ASN A C 1
ATOM 2009 O O . ASN A 1 264 ? -18.469 -29.469 1.207 1 98.25 264 ASN A O 1
ATOM 2013 N N . TYR A 1 265 ? -17 -28.094 2.148 1 98.44 265 TYR A N 1
ATOM 2014 C CA . TYR A 1 265 ? -16.016 -29.109 2.51 1 98.44 265 TYR A CA 1
ATOM 2015 C C . TYR A 1 265 ? -16.016 -29.359 4.012 1 98.44 265 TYR A C 1
ATOM 2017 O O . TYR A 1 265 ? -15.773 -28.438 4.801 1 98.44 265 TYR A O 1
ATOM 2025 N N . ARG A 1 266 ? -16.312 -30.578 4.406 1 97 266 ARG A N 1
ATOM 2026 C CA . ARG A 1 266 ? -16.359 -30.969 5.812 1 97 266 ARG A CA 1
ATOM 2027 C C . ARG A 1 266 ? -15.242 -31.938 6.152 1 97 266 ARG A C 1
ATOM 2029 O O . ARG A 1 266 ? -15.453 -33.156 6.16 1 97 266 ARG A O 1
ATOM 2036 N N . GLY A 1 267 ? -14.133 -31.359 6.52 1 95.25 267 GLY A N 1
ATOM 2037 C CA . GLY A 1 267 ? -12.977 -32.188 6.809 1 95.25 267 GLY A CA 1
ATOM 2038 C C . GLY A 1 267 ? -12.758 -32.406 8.289 1 95.25 267 GLY A C 1
ATOM 2039 O O . GLY A 1 267 ? -12.023 -33.312 8.688 1 95.25 267 GLY A O 1
ATOM 2040 N N . ASP A 1 268 ? -13.414 -31.531 9.062 1 90.69 268 ASP A N 1
ATOM 2041 C CA . ASP A 1 268 ? -13.227 -31.625 10.508 1 90.69 268 ASP A CA 1
ATOM 2042 C C . ASP A 1 268 ? -14.203 -32.625 11.133 1 90.69 268 ASP A C 1
ATOM 2044 O O . ASP A 1 268 ? -15.414 -32.531 10.93 1 90.69 268 ASP A O 1
ATOM 2048 N N . LYS A 1 269 ? -13.742 -33.438 11.906 1 85.19 269 LYS A N 1
ATOM 2049 C CA . LYS A 1 269 ? -14.57 -34.469 12.539 1 85.19 269 LYS A CA 1
ATOM 2050 C C . LYS A 1 269 ? -15.359 -33.906 13.711 1 85.19 269 LYS A C 1
ATOM 2052 O O . LYS A 1 269 ? -16.406 -34.438 14.078 1 85.19 269 LYS A O 1
ATOM 2057 N N . GLU A 1 270 ? -14.906 -32.812 14.391 1 83.19 270 GLU A N 1
ATOM 2058 C CA . GLU A 1 270 ? -15.508 -32.25 15.594 1 83.19 270 GLU A CA 1
ATOM 2059 C C . GLU A 1 270 ? -16.578 -31.234 15.25 1 83.19 270 GLU A C 1
ATOM 2061 O O . GLU A 1 270 ? -17.125 -30.578 16.141 1 83.19 270 GLU A O 1
ATOM 2066 N N . SER A 1 271 ? -16.984 -31.016 14.078 1 80.81 271 SER A N 1
ATOM 2067 C CA . SER A 1 271 ? -18.062 -30.156 13.586 1 80.81 271 SER A CA 1
ATOM 2068 C C . SER A 1 271 ? -17.828 -28.703 13.992 1 80.81 271 SER A C 1
ATOM 2070 O O . SER A 1 271 ? -18.766 -28 14.367 1 80.81 271 SER A O 1
ATOM 2072 N N . ARG A 1 272 ? -16.672 -28.25 14.062 1 88.31 272 ARG A N 1
ATOM 2073 C CA . ARG A 1 272 ? -16.406 -26.828 14.266 1 88.31 272 ARG A CA 1
ATOM 2074 C C . ARG A 1 272 ? -17.047 -25.984 13.172 1 88.31 272 ARG A C 1
ATOM 2076 O O . ARG A 1 272 ? -17.234 -26.453 12.047 1 88.31 272 ARG A O 1
ATOM 2083 N N . PRO A 1 273 ? -17.359 -24.734 13.523 1 94.25 273 PRO A N 1
ATOM 2084 C CA . PRO A 1 273 ? -17.891 -23.844 12.484 1 94.25 273 PRO A CA 1
ATOM 2085 C C . PRO A 1 273 ? -16.922 -23.688 11.312 1 94.25 273 PRO A C 1
ATOM 2087 O O . PRO A 1 273 ? -15.711 -23.656 11.508 1 94.25 273 PRO A O 1
ATOM 2090 N N . PRO A 1 274 ? -17.5 -23.641 10.172 1 97.38 274 PRO A N 1
ATOM 2091 C CA . PRO A 1 274 ? -16.641 -23.516 9 1 97.38 274 PRO A CA 1
ATOM 2092 C C . PRO A 1 274 ? -16.016 -22.125 8.859 1 97.38 274 PRO A C 1
ATOM 2094 O O . PRO A 1 274 ? -16.562 -21.156 9.383 1 97.38 274 PRO A O 1
ATOM 2097 N N . VAL A 1 275 ? -14.867 -22.125 8.211 1 98.38 275 VAL A N 1
ATOM 2098 C CA . VAL A 1 275 ? -14.422 -20.891 7.594 1 98.38 275 VAL A CA 1
ATOM 2099 C C . VAL A 1 275 ? -15.281 -20.594 6.363 1 98.38 275 VAL A C 1
ATOM 2101 O O . VAL A 1 275 ? -15.414 -21.438 5.477 1 98.38 275 VAL A O 1
ATOM 2104 N N . VAL A 1 276 ? -15.883 -19.438 6.352 1 98.81 276 VAL A N 1
ATOM 2105 C CA . VAL A 1 276 ? -16.641 -19.047 5.172 1 98.81 276 VAL A CA 1
ATOM 2106 C C . VAL A 1 276 ? -15.75 -18.234 4.23 1 98.81 276 VAL A C 1
ATOM 2108 O O . VAL A 1 276 ? -15.078 -17.297 4.656 1 98.81 276 VAL A O 1
ATOM 2111 N N . ILE A 1 277 ? -15.727 -18.641 2.977 1 98.94 277 ILE A N 1
ATOM 2112 C CA . ILE A 1 277 ? -14.969 -17.922 1.964 1 98.94 277 ILE A CA 1
ATOM 2113 C C . ILE A 1 277 ? -15.914 -17.406 0.882 1 98.94 277 ILE A C 1
ATOM 2115 O O . ILE A 1 277 ? -16.547 -18.188 0.173 1 98.94 277 ILE A O 1
ATOM 2119 N N . ALA A 1 278 ? -16.078 -16.094 0.782 1 98.94 278 ALA A N 1
ATOM 2120 C CA . ALA A 1 278 ? -16.781 -15.484 -0.344 1 98.94 278 ALA A CA 1
ATOM 2121 C C . ALA A 1 278 ? -15.812 -15.148 -1.474 1 98.94 278 ALA A C 1
ATOM 2123 O O . ALA A 1 278 ? -14.719 -14.625 -1.229 1 98.94 278 ALA A O 1
ATOM 2124 N N . ALA A 1 279 ? -16.172 -15.477 -2.725 1 98.88 279 ALA A N 1
ATOM 2125 C CA . ALA A 1 279 ? -15.25 -15.227 -3.828 1 98.88 279 ALA A CA 1
ATOM 2126 C C . ALA A 1 279 ? -15.984 -14.641 -5.031 1 98.88 279 ALA A C 1
ATOM 2128 O O . ALA A 1 279 ? -17.125 -15 -5.305 1 98.88 279 ALA A O 1
ATOM 2129 N N . LYS A 1 280 ? -15.305 -13.766 -5.734 1 98.62 280 LYS A N 1
ATOM 2130 C CA . LYS A 1 280 ? -15.891 -13.109 -6.902 1 98.62 280 LYS A CA 1
ATOM 2131 C C . LYS A 1 280 ? -15.844 -14.023 -8.125 1 98.62 280 LYS A C 1
ATOM 2133 O O . LYS A 1 280 ? -14.766 -14.438 -8.555 1 98.62 280 LYS A O 1
ATOM 2138 N N . GLY A 1 281 ? -17.047 -14.297 -8.719 1 98.56 281 GLY A N 1
ATOM 2139 C CA . GLY A 1 281 ? -17.141 -15.219 -9.836 1 98.56 281 GLY A CA 1
ATOM 2140 C C . GLY A 1 281 ? -17.625 -14.562 -11.117 1 98.56 281 GLY A C 1
ATOM 2141 O O . GLY A 1 281 ? -18.484 -15.102 -11.812 1 98.56 281 GLY A O 1
ATOM 2142 N N . VAL A 1 282 ? -17.047 -13.398 -11.492 1 98.31 282 VAL A N 1
ATOM 2143 C CA . VAL A 1 282 ? -17.406 -12.758 -12.75 1 98.31 282 VAL A CA 1
ATOM 2144 C C . VAL A 1 282 ? -16.672 -13.43 -13.906 1 98.31 282 VAL A C 1
ATOM 2146 O O . VAL A 1 282 ? -15.453 -13.297 -14.039 1 98.31 282 VAL A O 1
ATOM 2149 N N . THR A 1 283 ? -17.406 -14.07 -14.758 1 97.75 283 THR A N 1
ATOM 2150 C CA . THR A 1 283 ? -16.781 -14.867 -15.805 1 97.75 283 THR A CA 1
ATOM 2151 C C . THR A 1 283 ? -16.359 -13.984 -16.984 1 97.75 283 THR A C 1
ATOM 2153 O O . THR A 1 283 ? -15.516 -14.383 -17.797 1 97.75 283 THR A O 1
ATOM 2156 N N . PHE A 1 284 ? -16.984 -12.844 -17.125 1 96.5 284 PHE A N 1
ATOM 2157 C CA . PHE A 1 284 ? -16.516 -11.797 -18.016 1 96.5 284 PHE A CA 1
ATOM 2158 C C . PHE A 1 284 ? -16.906 -10.422 -17.5 1 96.5 284 PHE A C 1
ATOM 2160 O O . PHE A 1 284 ? -18.078 -10.195 -17.156 1 96.5 284 PHE A O 1
ATOM 2167 N N . ASP A 1 285 ? -15.984 -9.562 -17.5 1 96.19 285 ASP A N 1
ATOM 2168 C CA . ASP A 1 285 ? -16.219 -8.227 -16.953 1 96.19 285 ASP A CA 1
ATOM 2169 C C . ASP A 1 285 ? -15.938 -7.156 -18 1 96.19 285 ASP A C 1
ATOM 2171 O O . ASP A 1 285 ? -14.781 -6.789 -18.234 1 96.19 285 ASP A O 1
ATOM 2175 N N . SER A 1 286 ? -16.969 -6.574 -18.547 1 95.19 286 SER A N 1
ATOM 2176 C CA . SER A 1 286 ? -16.812 -5.484 -19.516 1 95.19 286 SER A CA 1
ATOM 2177 C C . SER A 1 286 ? -16.672 -4.141 -18.812 1 95.19 286 SER A C 1
ATOM 2179 O O . SER A 1 286 ? -16.266 -3.15 -19.422 1 95.19 286 SER A O 1
ATOM 2181 N N . GLY A 1 287 ? -16.984 -4.105 -17.578 1 95.88 287 GLY A N 1
ATOM 2182 C CA .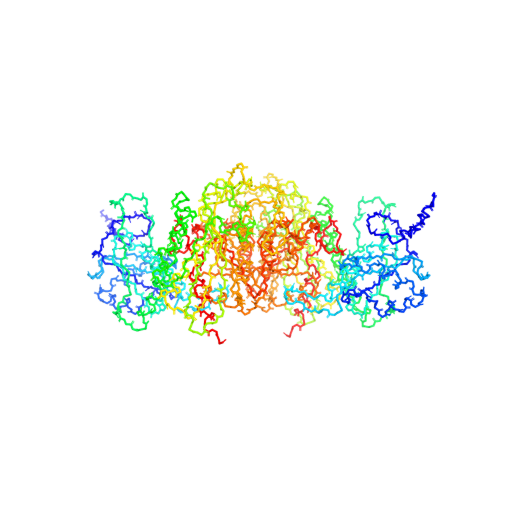 GLY A 1 287 ? -17.078 -2.855 -16.828 1 95.88 287 GLY A CA 1
ATOM 2183 C C . GLY A 1 287 ? -18.484 -2.287 -16.797 1 95.88 287 GLY A C 1
ATOM 2184 O O . GLY A 1 287 ? -18.75 -1.33 -16.062 1 95.88 287 GLY A O 1
ATOM 2185 N N . GLY A 1 288 ? -19.391 -2.92 -17.5 1 95.56 288 GLY A N 1
ATOM 2186 C CA . GLY A 1 288 ? -20.703 -2.316 -17.641 1 95.56 288 GLY A CA 1
ATOM 2187 C C . GLY A 1 288 ? -20.672 -1 -18.391 1 95.56 288 GLY A C 1
ATOM 2188 O O . GLY A 1 288 ? -19.938 -0.853 -19.375 1 95.56 288 GLY A O 1
ATOM 2189 N N . LEU A 1 289 ? -21.531 -0.041 -18 1 94.06 289 LEU A N 1
ATOM 2190 C CA . LEU A 1 289 ? -21.578 1.241 -18.688 1 94.06 289 LEU A CA 1
ATOM 2191 C C . LEU A 1 289 ? -20.281 2.02 -18.484 1 94.06 289 LEU A C 1
ATOM 2193 O O . LEU A 1 289 ? -19.922 2.861 -19.312 1 94.06 289 LEU A O 1
ATOM 2197 N N . CYS A 1 290 ? -19.656 1.786 -17.375 1 95.31 290 CYS A N 1
ATOM 2198 C CA . CYS A 1 290 ? -18.266 2.236 -17.234 1 95.31 290 CYS A CA 1
ATOM 2199 C C . CYS A 1 290 ? -17.312 1.265 -17.906 1 95.31 290 CYS A C 1
ATOM 2201 O O . CYS A 1 290 ? -16.516 0.607 -17.234 1 95.31 290 CYS A O 1
ATOM 2203 N N . LEU A 1 291 ? -17.297 1.328 -19.188 1 94.25 291 LEU A N 1
ATOM 2204 C CA . LEU A 1 291 ? -16.703 0.312 -20.047 1 94.25 291 LEU A CA 1
ATOM 2205 C C . LEU A 1 291 ? -15.188 0.315 -19.922 1 94.25 291 LEU A C 1
ATOM 2207 O O . LEU A 1 291 ? -14.555 1.375 -19.969 1 94.25 291 LEU A O 1
ATOM 2211 N N . LYS A 1 292 ? -14.648 -0.909 -19.75 1 92.5 292 LYS A N 1
ATOM 2212 C CA . LYS A 1 292 ? -13.195 -1.047 -19.75 1 92.5 292 LYS A CA 1
ATOM 2213 C C . LYS A 1 292 ? -12.617 -0.791 -21.141 1 92.5 292 LYS A C 1
ATOM 2215 O O . LYS A 1 292 ? -13.273 -1.064 -22.156 1 92.5 292 LYS A O 1
ATOM 2220 N N . LYS A 1 293 ? -11.375 -0.249 -21.172 1 90.62 293 LYS A N 1
ATOM 2221 C CA . LYS A 1 293 ? -10.648 -0.173 -22.438 1 90.62 293 LYS A CA 1
ATOM 2222 C C . LYS A 1 293 ? -10.32 -1.565 -22.969 1 90.62 293 LYS A C 1
ATOM 2224 O O . LYS A 1 293 ? -10.234 -2.525 -22.203 1 90.62 293 LYS A O 1
ATOM 2229 N N . ARG A 1 294 ? -10.164 -1.693 -24.25 1 85.19 294 ARG A N 1
ATOM 2230 C CA . ARG A 1 294 ? -9.898 -2.967 -24.922 1 85.19 294 ARG A CA 1
ATOM 2231 C C . ARG A 1 294 ? -8.695 -3.664 -24.281 1 85.19 294 ARG A C 1
ATOM 2233 O O . ARG A 1 294 ? -8.742 -4.863 -24.016 1 85.19 294 ARG A O 1
ATOM 2240 N N . GLU A 1 295 ? -7.598 -2.896 -24 1 83.38 295 GLU A N 1
ATOM 2241 C CA . GLU A 1 295 ? -6.355 -3.445 -23.469 1 83.38 295 GLU A CA 1
ATOM 2242 C C . GLU A 1 295 ? -6.578 -4.082 -22.094 1 83.38 295 GLU A C 1
ATOM 2244 O O . GLU A 1 295 ? -5.949 -5.09 -21.766 1 83.38 295 GLU A O 1
ATOM 2249 N N . SER A 1 296 ? -7.52 -3.51 -21.438 1 83.12 296 SER A N 1
ATOM 2250 C CA . SER A 1 296 ? -7.824 -4.031 -20.109 1 83.12 296 SER A CA 1
ATOM 2251 C C . SER A 1 296 ? -8.797 -5.199 -20.172 1 83.12 296 SER A C 1
ATOM 2253 O O . SER A 1 296 ? -8.789 -6.074 -19.312 1 83.12 296 SER A O 1
ATOM 2255 N N . MET A 1 297 ? -9.562 -5.254 -21.234 1 86.06 297 MET A N 1
ATOM 2256 C CA . MET A 1 297 ? -10.617 -6.254 -21.359 1 86.06 297 MET A CA 1
ATOM 2257 C C . MET A 1 297 ? -10.031 -7.625 -21.688 1 86.06 297 MET A C 1
ATOM 2259 O O . MET A 1 297 ? -10.633 -8.656 -21.375 1 86.06 297 MET A O 1
ATOM 2263 N N . VAL A 1 298 ? -8.875 -7.629 -22.203 1 81.38 298 VAL A N 1
ATOM 2264 C CA . VAL A 1 298 ? -8.25 -8.867 -22.656 1 81.38 298 VAL A CA 1
ATOM 2265 C C . VAL A 1 298 ? -8.047 -9.812 -21.484 1 81.38 298 VAL A C 1
ATOM 2267 O O . VAL A 1 298 ? -8.195 -11.031 -21.625 1 81.38 298 VAL A O 1
ATOM 2270 N N . GLU A 1 299 ? -7.805 -9.281 -20.359 1 84.75 299 GLU A N 1
ATOM 2271 C CA . GLU A 1 299 ? -7.527 -10.133 -19.203 1 84.75 299 GLU A CA 1
ATOM 2272 C C . GLU A 1 299 ? -8.781 -10.352 -18.359 1 84.75 299 GLU A C 1
ATOM 2274 O O . GLU A 1 299 ? -8.734 -11.055 -17.344 1 84.75 299 GLU A O 1
ATOM 2279 N N . ASN A 1 300 ? -9.891 -9.922 -18.828 1 86.88 300 ASN A N 1
ATOM 2280 C CA . ASN A 1 300 ? -11.016 -9.883 -17.891 1 86.88 300 ASN A CA 1
ATOM 2281 C C . ASN A 1 300 ? -11.906 -11.117 -18.031 1 86.88 300 ASN A C 1
ATOM 2283 O O . ASN A 1 300 ? -12.891 -11.25 -17.312 1 86.88 300 ASN A O 1
ATOM 2287 N N . ARG A 1 301 ? -11.5 -12.07 -18.922 1 85.94 301 ARG A N 1
ATOM 2288 C CA . ARG A 1 301 ? -11.984 -13.43 -18.703 1 85.94 301 ARG A CA 1
ATOM 2289 C C . ARG A 1 301 ? -11.531 -13.953 -17.344 1 85.94 301 ARG A C 1
ATOM 2291 O O . ARG A 1 301 ? -12.195 -14.812 -16.766 1 85.94 301 ARG A O 1
ATOM 2298 N N . GLY A 1 302 ? -10.453 -13.359 -16.891 1 91.12 302 GLY A N 1
ATOM 2299 C CA . GLY A 1 302 ? -9.859 -13.734 -15.609 1 91.12 302 GLY A CA 1
ATOM 2300 C C . GLY A 1 302 ? -10.477 -13.008 -14.43 1 91.12 302 GLY A C 1
ATOM 2301 O O . GLY A 1 302 ? -9.992 -13.125 -13.297 1 91.12 302 GLY A O 1
ATOM 2302 N N . SER A 1 303 ? -11.609 -12.297 -14.672 1 94.44 303 SER A N 1
ATOM 2303 C CA . SER A 1 303 ? -12.258 -11.594 -13.57 1 94.44 303 SER A CA 1
ATOM 2304 C C . SER A 1 303 ? -12.836 -12.57 -12.547 1 94.44 303 SER A C 1
ATOM 2306 O O . SER A 1 303 ? -13.164 -12.18 -11.43 1 94.44 303 SER A O 1
ATOM 2308 N N . MET A 1 304 ? -12.898 -13.812 -12.852 1 97.25 304 MET A N 1
ATOM 2309 C CA . MET A 1 304 ? -13.328 -14.867 -11.938 1 97.25 304 MET A CA 1
ATOM 2310 C C . MET A 1 304 ? -12.133 -15.508 -11.234 1 97.25 304 MET A C 1
ATOM 2312 O O . MET A 1 304 ? -12.273 -16.547 -10.594 1 97.25 304 MET A O 1
ATOM 2316 N N . ALA A 1 305 ? -10.945 -14.969 -11.367 1 97.5 305 ALA A N 1
ATOM 2317 C CA . ALA A 1 305 ? -9.727 -15.578 -10.836 1 97.5 305 ALA A CA 1
ATOM 2318 C C . ALA A 1 305 ? -9.844 -15.805 -9.328 1 97.5 305 ALA A C 1
ATOM 2320 O O . ALA A 1 305 ? -9.305 -16.781 -8.805 1 97.5 305 ALA A O 1
ATOM 2321 N N . GLY A 1 306 ? -10.508 -14.891 -8.609 1 98.12 306 GLY A N 1
ATOM 2322 C CA . GLY A 1 306 ? -10.758 -15.117 -7.199 1 98.12 306 GLY A CA 1
ATOM 2323 C C . GLY A 1 306 ? -11.539 -16.391 -6.926 1 98.12 306 GLY A C 1
ATOM 2324 O O . GLY A 1 306 ? -11.141 -17.203 -6.098 1 98.12 306 GLY A O 1
ATOM 2325 N N . ALA A 1 307 ? -12.594 -16.547 -7.613 1 98.81 307 ALA A N 1
ATOM 2326 C CA . ALA A 1 307 ? -13.406 -17.75 -7.496 1 98.81 307 ALA A CA 1
ATOM 2327 C C . ALA A 1 307 ? -12.609 -18.984 -7.906 1 98.81 307 ALA A C 1
ATOM 2329 O O . ALA A 1 307 ? -12.672 -20.016 -7.238 1 98.81 307 ALA A O 1
ATOM 2330 N N . ALA A 1 308 ? -11.898 -18.859 -9.016 1 98.75 308 ALA A N 1
ATOM 2331 C CA . ALA A 1 308 ? -11.094 -19.984 -9.5 1 98.75 308 ALA A CA 1
ATOM 2332 C C . ALA A 1 308 ? -10.078 -20.438 -8.453 1 98.75 308 ALA A C 1
ATOM 2334 O O . ALA A 1 308 ? -9.906 -21.625 -8.219 1 98.75 308 ALA A O 1
ATOM 2335 N N . ALA A 1 309 ? -9.438 -19.484 -7.844 1 98.81 309 ALA A N 1
ATOM 2336 C CA . ALA A 1 309 ? -8.445 -19.797 -6.816 1 98.81 309 ALA A CA 1
ATOM 2337 C C . ALA A 1 309 ? -9.086 -20.5 -5.629 1 98.81 309 ALA A C 1
ATOM 2339 O O . ALA A 1 309 ? -8.531 -21.469 -5.09 1 98.81 309 ALA A O 1
ATOM 2340 N N . VAL A 1 310 ? -10.219 -20.062 -5.219 1 98.94 310 VAL A N 1
ATOM 2341 C CA . VAL A 1 310 ? -10.922 -20.656 -4.082 1 98.94 310 VAL A CA 1
ATOM 2342 C C . VAL A 1 310 ? -11.359 -22.078 -4.434 1 98.94 310 VAL A C 1
ATOM 2344 O O . VAL A 1 310 ? -11.227 -23 -3.619 1 98.94 310 VAL A O 1
ATOM 2347 N N . LEU A 1 311 ? -11.914 -22.203 -5.617 1 98.94 311 LEU A N 1
ATOM 2348 C CA . LEU A 1 311 ? -12.297 -23.547 -6.066 1 98.94 311 LEU A CA 1
ATOM 2349 C C . LEU A 1 311 ? -11.086 -24.469 -6.117 1 98.94 311 LEU A C 1
ATOM 2351 O O . LEU A 1 311 ? -11.164 -25.625 -5.688 1 98.94 311 LEU A O 1
ATOM 2355 N N . GLY A 1 312 ? -9.992 -23.969 -6.664 1 98.94 312 GLY A N 1
ATOM 2356 C CA . GLY A 1 312 ? -8.75 -24.734 -6.629 1 98.94 312 GLY A CA 1
ATOM 2357 C C . GLY A 1 312 ? -8.32 -25.109 -5.227 1 98.94 312 GLY A C 1
ATOM 2358 O O . GLY A 1 312 ? -7.898 -26.25 -4.984 1 98.94 312 GLY A O 1
ATOM 2359 N N . ALA A 1 313 ? -8.43 -24.219 -4.328 1 98.94 313 ALA A N 1
ATOM 2360 C CA . ALA A 1 313 ? -8.07 -24.5 -2.939 1 98.94 313 ALA A CA 1
ATOM 2361 C C . ALA A 1 313 ? -8.961 -25.578 -2.34 1 98.94 313 ALA A C 1
ATOM 2363 O O . ALA A 1 313 ? -8.477 -26.469 -1.629 1 98.94 313 ALA A O 1
ATOM 2364 N N . LEU A 1 314 ? -10.242 -25.531 -2.609 1 98.88 314 LEU A N 1
ATOM 2365 C CA . LEU A 1 314 ? -11.164 -26.531 -2.104 1 98.88 314 LEU A CA 1
ATOM 2366 C C . LEU A 1 314 ? -10.805 -27.922 -2.641 1 98.88 314 LEU A C 1
ATOM 2368 O O . LEU A 1 314 ? -10.867 -28.906 -1.905 1 98.88 314 LEU A O 1
ATOM 2372 N N . ARG A 1 315 ? -10.5 -27.953 -3.922 1 98.94 315 ARG A N 1
ATOM 2373 C CA . ARG A 1 315 ? -10.07 -29.219 -4.512 1 98.94 315 ARG A CA 1
ATOM 2374 C C . ARG A 1 315 ? -8.883 -29.797 -3.756 1 98.94 315 ARG A C 1
ATOM 2376 O O . ARG A 1 315 ? -8.875 -30.984 -3.414 1 98.94 315 ARG A O 1
ATOM 2383 N N . ALA A 1 316 ? -7.887 -29 -3.484 1 98.94 316 ALA A N 1
ATOM 2384 C CA . ALA A 1 316 ? -6.684 -29.453 -2.787 1 98.94 316 ALA A CA 1
ATOM 2385 C C . ALA A 1 316 ? -7.008 -29.891 -1.362 1 98.94 316 ALA A C 1
ATOM 2387 O O . ALA A 1 316 ? -6.496 -30.906 -0.891 1 98.94 316 ALA A O 1
ATOM 2388 N N . LEU A 1 317 ? -7.824 -29.125 -0.651 1 98.81 317 LEU A N 1
ATOM 2389 C CA . LEU A 1 317 ? -8.211 -29.469 0.711 1 98.81 317 LEU A CA 1
ATOM 2390 C C . LEU A 1 317 ? -8.859 -30.844 0.75 1 98.81 317 LEU A C 1
ATOM 2392 O O . LEU A 1 317 ? -8.57 -31.656 1.635 1 98.81 317 LEU A O 1
ATOM 2396 N N . ALA A 1 318 ? -9.758 -31.062 -0.167 1 98.75 318 ALA A N 1
ATOM 2397 C CA . ALA A 1 318 ? -10.484 -32.344 -0.217 1 98.75 318 ALA A CA 1
ATOM 2398 C C . ALA A 1 318 ? -9.547 -33.5 -0.55 1 98.75 318 ALA A C 1
ATOM 2400 O O . ALA A 1 318 ? -9.594 -34.531 0.101 1 98.75 318 ALA A O 1
ATOM 2401 N N . GLU A 1 319 ? -8.703 -33.312 -1.556 1 98.69 319 GLU A N 1
ATOM 2402 C CA . GLU A 1 319 ? -7.789 -34.375 -1.976 1 98.69 319 GLU A CA 1
ATOM 2403 C C . GLU A 1 319 ? -6.797 -34.719 -0.866 1 98.69 319 GLU A C 1
ATOM 2405 O O . GLU A 1 319 ? -6.426 -35.875 -0.697 1 98.69 319 GLU A O 1
ATOM 2410 N N . LEU A 1 320 ? -6.395 -33.719 -0.109 1 98.19 320 LEU A N 1
ATOM 2411 C CA . LEU A 1 320 ? -5.414 -33.906 0.951 1 98.19 320 LEU A CA 1
ATOM 2412 C C . LEU A 1 320 ? -6.098 -34.25 2.271 1 98.19 320 LEU A C 1
ATOM 2414 O O . LEU A 1 320 ? -5.43 -34.5 3.275 1 98.19 320 LEU A O 1
ATOM 2418 N N . GLN A 1 321 ? -7.41 -34.156 2.309 1 97.5 321 GLN A N 1
ATOM 2419 C CA . GLN A 1 321 ? -8.227 -34.438 3.48 1 97.5 321 GLN A CA 1
ATOM 2420 C C . GLN A 1 321 ? -7.797 -33.594 4.68 1 97.5 321 GLN A C 1
ATOM 2422 O O . GLN A 1 321 ? -7.559 -34.125 5.766 1 97.5 321 GLN A O 1
ATOM 2427 N N . VAL A 1 322 ? -7.609 -32.344 4.445 1 97.62 322 VAL A N 1
ATOM 2428 C CA . VAL A 1 322 ? -7.234 -31.406 5.516 1 97.62 322 VAL A CA 1
ATOM 2429 C C . VAL A 1 322 ? -8.359 -31.328 6.543 1 97.62 322 VAL A C 1
ATOM 2431 O O . VAL A 1 322 ? -9.531 -31.188 6.188 1 97.62 322 VAL A O 1
ATOM 2434 N N . PRO A 1 323 ? -8.078 -31.375 7.863 1 97.19 323 PRO A N 1
ATOM 2435 C CA . PRO A 1 323 ? -9.117 -31.438 8.891 1 97.19 323 PRO A CA 1
ATOM 2436 C C . PRO A 1 323 ? -9.672 -30.062 9.258 1 97.19 323 PRO A C 1
ATOM 2438 O O . PRO A 1 323 ? -9.531 -29.625 10.398 1 97.19 323 PRO A O 1
ATOM 2441 N N . ILE A 1 324 ? -10.406 -29.484 8.344 1 97.5 324 ILE A N 1
ATOM 2442 C CA . ILE A 1 324 ? -11.055 -28.188 8.523 1 97.5 324 ILE A CA 1
ATOM 2443 C C . ILE A 1 324 ? -12.383 -28.156 7.77 1 97.5 324 ILE A C 1
ATOM 2445 O O . ILE A 1 324 ? -12.57 -28.891 6.805 1 97.5 324 ILE A O 1
ATOM 2449 N N . ASN A 1 325 ? -13.32 -27.438 8.281 1 98 325 ASN A N 1
ATOM 2450 C CA . ASN A 1 325 ? -14.555 -27.172 7.559 1 98 325 ASN A CA 1
ATOM 2451 C C . ASN A 1 325 ? -14.516 -25.844 6.828 1 98 325 ASN A C 1
ATOM 2453 O O . ASN A 1 325 ? -14.133 -24.812 7.41 1 98 325 ASN A O 1
ATOM 2457 N N . VAL A 1 326 ? -14.828 -25.859 5.539 1 98.5 326 VAL A N 1
ATOM 2458 C CA . VAL A 1 326 ? -14.82 -24.656 4.719 1 98.5 326 VAL A CA 1
ATOM 2459 C C . VAL A 1 326 ? -16.125 -24.578 3.912 1 98.5 326 VAL A C 1
ATOM 2461 O O . VAL A 1 326 ? -16.562 -25.578 3.348 1 98.5 326 VAL A O 1
ATOM 2464 N N . CYS A 1 327 ? -16.75 -23.438 3.926 1 98.62 327 CYS A N 1
ATOM 2465 C CA . CYS A 1 327 ? -17.891 -23.141 3.061 1 98.62 327 CYS A CA 1
ATOM 2466 C C . CYS A 1 327 ? -17.562 -21.984 2.111 1 98.62 327 CYS A C 1
ATOM 2468 O O . CYS A 1 327 ? -17.312 -20.875 2.553 1 98.62 327 CYS A O 1
ATOM 2470 N N . ALA A 1 328 ? -17.562 -22.266 0.868 1 98.88 328 ALA A N 1
ATOM 2471 C CA . ALA A 1 328 ? -17.375 -21.203 -0.127 1 98.88 328 ALA A CA 1
ATOM 2472 C C . ALA A 1 328 ? -18.719 -20.734 -0.68 1 98.88 328 ALA A C 1
ATOM 2474 O O . ALA A 1 328 ? -19.578 -21.562 -1.013 1 98.88 328 ALA A O 1
ATOM 2475 N N . VAL A 1 329 ? -18.969 -19.453 -0.705 1 98.94 329 VAL A N 1
ATOM 2476 C CA . VAL A 1 329 ? -20.141 -18.844 -1.333 1 98.94 329 VAL A CA 1
ATOM 2477 C C . VAL A 1 329 ? -19.688 -17.938 -2.479 1 98.94 329 VAL A C 1
ATOM 2479 O O . VAL A 1 329 ? -19.016 -16.922 -2.252 1 98.94 329 VAL A O 1
ATOM 2482 N N . ILE A 1 330 ? -20.094 -18.266 -3.711 1 98.94 330 ILE A N 1
ATOM 2483 C CA . ILE A 1 330 ? -19.531 -17.625 -4.898 1 98.94 330 ILE A CA 1
ATOM 2484 C C . ILE A 1 330 ? -20.672 -17.156 -5.805 1 98.94 330 ILE A C 1
ATOM 2486 O O . ILE A 1 330 ? -21.234 -17.938 -6.574 1 98.94 330 ILE A O 1
ATOM 2490 N N . PRO A 1 331 ? -20.969 -15.883 -5.75 1 98.94 331 PRO A N 1
ATOM 2491 C CA . PRO A 1 331 ? -21.844 -15.352 -6.797 1 98.94 331 PRO A CA 1
ATOM 2492 C C . PRO A 1 331 ? -21.172 -15.336 -8.172 1 98.94 331 PRO A C 1
ATOM 2494 O O . PRO A 1 331 ? -20.062 -14.82 -8.312 1 98.94 331 PRO A O 1
ATOM 2497 N N . ILE A 1 332 ? -21.828 -15.938 -9.188 1 98.88 332 ILE A N 1
ATOM 2498 C CA . ILE A 1 332 ? -21.234 -16.062 -10.516 1 98.88 332 ILE A CA 1
ATOM 2499 C C . ILE A 1 332 ? -22.141 -15.398 -11.547 1 98.88 332 ILE A C 1
ATOM 2501 O O . ILE A 1 332 ? -23.344 -15.703 -11.625 1 98.88 332 ILE A O 1
ATOM 2505 N N . CYS A 1 333 ? -21.609 -14.508 -12.32 1 98.56 333 CYS A N 1
ATOM 2506 C CA . CYS A 1 333 ? -22.344 -13.859 -13.406 1 98.56 333 CYS A CA 1
ATOM 2507 C C . CYS A 1 333 ? -21.375 -13.188 -14.383 1 98.56 333 CYS A C 1
ATOM 2509 O O . CYS A 1 333 ? -20.172 -13.43 -14.336 1 98.56 333 CYS A O 1
ATOM 2511 N N . GLU A 1 334 ? -21.906 -12.461 -15.328 1 97.69 334 GLU A N 1
ATOM 2512 C CA . GLU A 1 334 ? -21.172 -11.547 -16.203 1 97.69 334 GLU A CA 1
ATOM 2513 C C . GLU A 1 334 ? -21.578 -10.102 -15.945 1 97.69 334 GLU A C 1
ATOM 2515 O O . GLU A 1 334 ? -22.734 -9.82 -15.609 1 97.69 334 GLU A O 1
ATOM 2520 N N . ASN A 1 335 ? -20.594 -9.25 -16 1 97.69 335 ASN A N 1
ATOM 2521 C CA . ASN A 1 335 ? -20.859 -7.816 -16.016 1 97.69 335 ASN A CA 1
ATOM 2522 C C . ASN A 1 335 ? -20.812 -7.25 -17.438 1 97.69 335 ASN A C 1
ATOM 2524 O O . ASN A 1 335 ? -19.75 -6.922 -17.938 1 97.69 335 ASN A O 1
ATOM 2528 N N . MET A 1 336 ? -22.016 -7.074 -18.031 1 97 336 MET A N 1
ATOM 2529 C CA . MET A 1 336 ? -22.109 -6.762 -19.453 1 97 336 MET A CA 1
ATOM 2530 C C . MET A 1 336 ? -22.938 -5.488 -19.672 1 97 336 MET A C 1
ATOM 2532 O O . MET A 1 336 ? -23.594 -5.004 -18.75 1 97 336 MET A O 1
ATOM 2536 N N . VAL A 1 337 ? -22.844 -4.926 -20.891 1 95.62 337 VAL A N 1
ATOM 2537 C CA . VAL A 1 337 ? -23.672 -3.797 -21.312 1 95.62 337 VAL A CA 1
ATOM 2538 C C . VAL A 1 337 ? -24.922 -4.305 -22.031 1 95.62 337 VAL A C 1
ATOM 2540 O O . VAL A 1 337 ? -24.844 -5.199 -22.875 1 95.62 337 VAL A O 1
ATOM 2543 N N . SER A 1 338 ? -26.016 -3.785 -21.609 1 95.38 338 SER A N 1
ATOM 2544 C CA . SER A 1 338 ? -27.297 -4.07 -22.25 1 95.38 338 SER A CA 1
ATOM 2545 C C . SER A 1 338 ? -28.359 -3.043 -21.859 1 95.38 338 SER A C 1
ATOM 2547 O O . SER A 1 338 ? -28.062 -2.098 -21.125 1 95.38 338 SER A O 1
ATOM 2549 N N . GLY A 1 339 ? -29.547 -3.27 -22.422 1 91.88 339 GLY A N 1
ATOM 2550 C CA . GLY A 1 339 ? -30.641 -2.389 -22.062 1 91.88 339 GLY A CA 1
ATOM 2551 C C . GLY A 1 339 ? -31.094 -2.553 -20.625 1 91.88 339 GLY A C 1
ATOM 2552 O O . GLY A 1 339 ? -31.812 -1.697 -20.094 1 91.88 339 GLY A O 1
ATOM 2553 N N . GLN A 1 340 ? -30.656 -3.602 -19.953 1 93.75 340 GLN A N 1
ATOM 2554 C CA . GLN A 1 340 ? -31.109 -3.877 -18.594 1 93.75 340 GLN A CA 1
ATOM 2555 C C . GLN A 1 340 ? -29.969 -3.725 -17.594 1 93.75 340 GLN A C 1
ATOM 2557 O O . GLN A 1 340 ? -30.156 -3.922 -16.391 1 93.75 340 GLN A O 1
ATOM 2562 N N . CYS A 1 341 ? -28.828 -3.383 -18.062 1 96 341 CYS A N 1
ATOM 2563 C CA . CYS A 1 341 ? -27.672 -3.348 -17.188 1 96 341 CYS A CA 1
ATOM 2564 C C . CYS A 1 341 ? -27.781 -2.219 -16.172 1 96 341 CYS A C 1
ATOM 2566 O O . CYS A 1 341 ? -28.609 -1.316 -16.328 1 96 341 CYS A O 1
ATOM 2568 N N . MET A 1 342 ? -27 -2.367 -15.039 1 95.12 342 MET A N 1
ATOM 2569 C CA . MET A 1 342 ? -27 -1.321 -14.016 1 95.12 342 MET A CA 1
ATOM 2570 C C . MET A 1 342 ? -26.453 -0.013 -14.578 1 95.12 342 MET A C 1
ATOM 2572 O O . MET A 1 342 ? -25.625 -0.021 -15.5 1 95.12 342 MET A O 1
ATOM 2576 N N . LYS A 1 343 ? -26.984 1.121 -14.031 1 95.38 343 LYS A N 1
ATOM 2577 C CA . LYS A 1 343 ? -26.609 2.469 -14.453 1 95.38 343 LYS A CA 1
ATOM 2578 C C . LYS A 1 343 ? -25.922 3.225 -13.32 1 95.38 343 LYS A C 1
ATOM 2580 O O . LYS A 1 343 ? -26.188 2.973 -12.141 1 95.38 343 LYS A O 1
ATOM 2585 N N . VAL A 1 344 ? -25.078 4.086 -13.781 1 95.88 344 VAL A N 1
ATOM 2586 C CA . VAL A 1 344 ? -24.547 5.043 -12.82 1 95.88 344 VAL A CA 1
ATOM 2587 C C . VAL A 1 344 ? -25.688 5.863 -12.219 1 95.88 344 VAL A C 1
ATOM 2589 O O . VAL A 1 344 ? -26.531 6.383 -12.953 1 95.88 344 VAL A O 1
ATOM 2592 N N . GLY A 1 345 ? -25.672 5.879 -10.875 1 95.12 345 GLY A N 1
ATOM 2593 C CA . GLY A 1 345 ? -26.719 6.625 -10.195 1 95.12 345 GLY A CA 1
ATOM 2594 C C . GLY A 1 345 ? -27.781 5.734 -9.586 1 95.12 345 GLY A C 1
ATOM 2595 O O . GLY A 1 345 ? -28.547 6.168 -8.719 1 95.12 345 GLY A O 1
ATOM 2596 N N . ASP A 1 346 ? -27.844 4.453 -10.016 1 96.31 346 ASP A N 1
ATOM 2597 C CA . ASP A 1 346 ? -28.797 3.51 -9.422 1 96.31 346 ASP A CA 1
ATOM 2598 C C . ASP A 1 346 ? -28.547 3.361 -7.926 1 96.31 346 ASP A C 1
ATOM 2600 O O . ASP A 1 346 ? -27.422 3.549 -7.453 1 96.31 346 ASP A O 1
ATOM 2604 N N . VAL A 1 347 ? -29.578 3.158 -7.184 1 97.5 347 VAL A N 1
ATOM 2605 C CA . VAL A 1 347 ? -29.5 2.818 -5.766 1 97.5 347 VAL A CA 1
ATOM 2606 C C . VAL A 1 347 ? -30.141 1.448 -5.527 1 97.5 347 VAL A C 1
ATOM 2608 O O . VAL A 1 347 ? -31.25 1.185 -5.984 1 97.5 347 VAL A O 1
ATOM 2611 N N . VAL A 1 348 ? -29.422 0.574 -4.871 1 98.12 348 VAL A N 1
ATOM 2612 C CA . VAL A 1 348 ? -29.891 -0.777 -4.602 1 98.12 348 VAL A CA 1
ATOM 2613 C C . VAL A 1 348 ? -29.703 -1.106 -3.123 1 98.12 348 VAL A C 1
ATOM 2615 O O . VAL A 1 348 ? -28.922 -0.458 -2.432 1 98.12 348 VAL A O 1
ATOM 2618 N N . ARG A 1 349 ? -30.422 -2.072 -2.66 1 98.06 349 ARG A N 1
ATOM 2619 C CA . ARG A 1 349 ? -30.312 -2.506 -1.271 1 98.06 349 ARG A CA 1
ATOM 2620 C C . ARG A 1 349 ? -29.625 -3.865 -1.178 1 98.06 349 ARG A C 1
ATOM 2622 O O . ARG A 1 349 ? -29.984 -4.801 -1.89 1 98.06 349 ARG A O 1
ATOM 2629 N N . ALA A 1 350 ? -28.641 -3.951 -0.304 1 98.38 350 ALA A N 1
ATOM 2630 C CA . ALA A 1 350 ? -27.984 -5.23 -0.042 1 98.38 350 ALA A CA 1
ATOM 2631 C C . ALA A 1 350 ? -28.828 -6.094 0.893 1 98.38 350 ALA A C 1
ATOM 2633 O O . ALA A 1 350 ? -29.844 -5.641 1.43 1 98.38 350 ALA A O 1
ATOM 2634 N N . LEU A 1 351 ? -28.391 -7.281 1.024 1 98.25 351 LEU A N 1
ATOM 2635 C CA . LEU A 1 351 ? -29.125 -8.266 1.814 1 98.25 351 LEU A CA 1
ATOM 2636 C C . LEU A 1 351 ? -29.234 -7.812 3.266 1 98.25 351 LEU A C 1
ATOM 2638 O O . LEU A 1 351 ? -30.203 -8.172 3.951 1 98.25 351 LEU A O 1
ATOM 2642 N N . ASN A 1 352 ? -28.281 -7.07 3.785 1 97.94 352 ASN A N 1
ATOM 2643 C CA . ASN A 1 352 ? -28.328 -6.633 5.176 1 97.94 352 ASN A CA 1
ATOM 2644 C C . ASN A 1 352 ? -29.125 -5.34 5.328 1 97.94 352 ASN A C 1
ATOM 2646 O O . ASN A 1 352 ? -29.125 -4.73 6.398 1 97.94 352 ASN A O 1
ATOM 2650 N N . GLY A 1 353 ? -29.641 -4.828 4.254 1 97.94 353 GLY A N 1
ATOM 2651 C CA . GLY A 1 353 ? -30.547 -3.693 4.324 1 97.94 353 GLY A CA 1
ATOM 2652 C C . GLY A 1 353 ? -29.891 -2.377 3.963 1 97.94 353 GLY A C 1
ATOM 2653 O O . GLY A 1 353 ? -30.562 -1.379 3.721 1 97.94 353 GLY A O 1
ATOM 2654 N N . LEU A 1 354 ? -28.625 -2.27 3.771 1 98.31 354 LEU A N 1
ATOM 2655 C CA . LEU A 1 354 ? -27.922 -1.027 3.455 1 98.31 354 LEU A CA 1
ATOM 2656 C C . LEU A 1 354 ? -28.172 -0.616 2.008 1 98.31 354 LEU A C 1
ATOM 2658 O O . LEU A 1 354 ? -28.172 -1.46 1.109 1 98.31 354 LEU A O 1
ATOM 2662 N N . SER A 1 355 ? -28.438 0.623 1.83 1 98.38 355 SER A N 1
ATOM 2663 C CA . SER A 1 355 ? -28.562 1.165 0.481 1 98.38 355 SER A CA 1
ATOM 2664 C C . SER A 1 355 ? -27.203 1.491 -0.113 1 98.38 355 SER A C 1
ATOM 2666 O O . SER A 1 355 ? -26.328 2.031 0.575 1 98.38 355 SER A O 1
ATOM 2668 N N . ILE A 1 356 ? -27.047 1.11 -1.393 1 98.56 356 ILE A N 1
ATOM 2669 C CA . ILE A 1 356 ? -25.797 1.334 -2.1 1 98.56 356 ILE A CA 1
ATOM 2670 C C . ILE A 1 356 ? -26.047 2.176 -3.35 1 98.56 356 ILE A C 1
ATOM 2672 O O . ILE A 1 356 ? -26.844 1.793 -4.211 1 98.56 356 ILE A O 1
ATOM 2676 N N . GLN A 1 357 ? -25.438 3.287 -3.463 1 98.38 357 GLN A N 1
ATOM 2677 C CA . GLN A 1 357 ? -25.422 4.039 -4.711 1 98.38 357 GLN A CA 1
ATOM 2678 C C . GLN A 1 357 ? -24.312 3.557 -5.641 1 98.38 357 GLN A C 1
ATOM 2680 O O . GLN A 1 357 ? -23.156 3.484 -5.238 1 98.38 357 GLN A O 1
ATOM 2685 N N . ILE A 1 358 ? -24.688 3.273 -6.848 1 98 358 ILE A N 1
ATOM 2686 C CA . ILE A 1 358 ? -23.734 2.836 -7.855 1 98 358 ILE A CA 1
ATOM 2687 C C . ILE A 1 358 ? -23.156 4.051 -8.586 1 98 358 ILE A C 1
ATOM 2689 O O . ILE A 1 358 ? -23.859 4.699 -9.367 1 98 358 ILE A O 1
ATOM 2693 N N . GLU A 1 359 ? -21.922 4.289 -8.336 1 97.81 359 GLU A N 1
ATOM 2694 C CA . GLU A 1 359 ? -21.25 5.418 -8.969 1 97.81 359 GLU A CA 1
ATOM 2695 C C . GLU A 1 359 ? -20.344 4.949 -10.102 1 97.81 359 GLU A C 1
ATOM 2697 O O . GLU A 1 359 ? -19.969 5.742 -10.969 1 97.81 359 GLU A O 1
ATOM 2702 N N . ASP A 1 360 ? -19.938 3.73 -10.094 1 97.69 360 ASP A N 1
ATOM 2703 C CA . ASP A 1 360 ? -19.078 3.102 -11.086 1 97.69 360 ASP A CA 1
ATOM 2704 C C . ASP A 1 360 ? -19.453 1.642 -11.305 1 97.69 360 ASP A C 1
ATOM 2706 O O . ASP A 1 360 ? -19.297 0.81 -10.414 1 97.69 360 ASP A O 1
ATOM 2710 N N . THR A 1 361 ? -19.891 1.302 -12.484 1 97.5 361 THR A N 1
ATOM 2711 C CA . THR A 1 361 ? -20.422 -0.024 -12.789 1 97.5 361 THR A CA 1
ATOM 2712 C C . THR A 1 361 ? -19.297 -1.027 -12.977 1 97.5 361 THR A C 1
ATOM 2714 O O . THR A 1 361 ? -19.531 -2.234 -13.055 1 97.5 361 THR A O 1
ATOM 2717 N N . ASP A 1 362 ? -18.047 -0.55 -13.047 1 96.38 362 ASP A N 1
ATOM 2718 C CA . ASP A 1 362 ? -16.875 -1.42 -13.117 1 96.38 362 ASP A CA 1
ATOM 2719 C C . ASP A 1 362 ? -16.453 -1.878 -11.719 1 96.38 362 ASP A C 1
ATOM 2721 O O . ASP A 1 362 ? -15.469 -2.607 -11.57 1 96.38 362 ASP A O 1
ATOM 2725 N N . MET A 1 363 ? -17.141 -1.463 -10.727 1 97.06 363 MET A N 1
ATOM 2726 C CA . MET A 1 363 ? -16.906 -1.938 -9.367 1 97.06 363 MET A CA 1
ATOM 2727 C C . MET A 1 363 ? -18 -2.918 -8.945 1 97.06 363 MET A C 1
ATOM 2729 O O . MET A 1 363 ? -18.562 -2.803 -7.852 1 97.06 363 MET A O 1
ATOM 2733 N N . GLU A 1 364 ? -18.328 -3.793 -9.836 1 97.12 364 GLU A N 1
ATOM 2734 C CA . GLU A 1 364 ? -19.422 -4.758 -9.695 1 97.12 364 GLU A CA 1
ATOM 2735 C C . GLU A 1 364 ? -19.109 -5.777 -8.602 1 97.12 364 GLU A C 1
ATOM 2737 O O . GLU A 1 364 ? -20.016 -6.289 -7.949 1 97.12 364 GLU A O 1
ATOM 2742 N N . GLY A 1 365 ? -17.844 -6.172 -8.375 1 97.69 365 GLY A N 1
ATOM 2743 C CA . GLY A 1 365 ? -17.453 -7.145 -7.363 1 97.69 365 GLY A CA 1
ATOM 2744 C C . GLY A 1 365 ? -17.906 -6.762 -5.965 1 97.69 365 GLY A C 1
ATOM 2745 O O . GLY A 1 365 ? -18.219 -7.629 -5.148 1 97.69 365 GLY A O 1
ATOM 2746 N N . ARG A 1 366 ? -17.922 -5.445 -5.703 1 98.31 366 ARG A N 1
ATOM 2747 C CA . ARG A 1 366 ? -18.375 -4.938 -4.414 1 98.31 366 ARG A CA 1
ATOM 2748 C C . ARG A 1 366 ? -19.828 -5.32 -4.16 1 98.31 366 ARG A C 1
ATOM 2750 O O . ARG A 1 366 ? -20.172 -5.773 -3.064 1 98.31 366 ARG A O 1
ATOM 2757 N N . LEU A 1 367 ? -20.609 -5.145 -5.152 1 98.38 367 LEU A N 1
ATOM 2758 C CA . LEU A 1 367 ? -22.031 -5.457 -5.039 1 98.38 367 LEU A CA 1
ATOM 2759 C C . LEU A 1 367 ? -22.25 -6.953 -4.863 1 98.38 367 LEU A C 1
ATOM 2761 O O . LEU A 1 367 ? -23 -7.379 -3.984 1 98.38 367 LEU A O 1
ATOM 2765 N N . MET A 1 368 ? -21.531 -7.734 -5.648 1 98.69 368 MET A N 1
ATOM 2766 C CA . MET A 1 368 ? -21.672 -9.188 -5.605 1 98.69 368 MET A CA 1
ATOM 2767 C C . MET A 1 368 ? -21.266 -9.734 -4.242 1 98.69 368 MET A C 1
ATOM 2769 O O . MET A 1 368 ? -22 -10.539 -3.65 1 98.69 368 MET A O 1
ATOM 2773 N N . LEU A 1 369 ? -20.172 -9.289 -3.748 1 98.81 369 LEU A N 1
ATOM 2774 C CA . LEU A 1 369 ? -19.641 -9.82 -2.502 1 98.81 369 LEU A CA 1
ATOM 2775 C C . LEU A 1 369 ? -20.438 -9.305 -1.305 1 98.81 369 LEU A C 1
ATOM 2777 O O . LEU A 1 369 ? -20.484 -9.969 -0.266 1 98.81 369 LEU A O 1
ATOM 2781 N N . ALA A 1 370 ? -21.078 -8.117 -1.443 1 98.81 370 ALA A N 1
ATOM 2782 C CA . ALA A 1 370 ? -21.922 -7.617 -0.368 1 98.81 370 ALA A CA 1
ATOM 2783 C C . ALA A 1 370 ? -22.984 -8.656 0.024 1 98.81 370 ALA A C 1
ATOM 2785 O O . ALA A 1 370 ? -23.062 -9.047 1.189 1 98.81 370 ALA A O 1
ATOM 2786 N N . ASP A 1 371 ? -23.719 -9.125 -0.916 1 98.81 371 ASP A N 1
ATOM 2787 C CA . ASP A 1 371 ? -24.781 -10.094 -0.656 1 98.81 371 ASP A CA 1
ATOM 2788 C C . ASP A 1 371 ? -24.203 -11.438 -0.237 1 98.81 371 ASP A C 1
ATOM 2790 O O . ASP A 1 371 ? -24.719 -12.094 0.672 1 98.81 371 ASP A O 1
ATOM 2794 N N . ALA A 1 372 ? -23.125 -11.867 -0.888 1 98.88 372 ALA A N 1
ATOM 2795 C CA . ALA A 1 372 ? -22.531 -13.164 -0.584 1 98.88 372 ALA A CA 1
ATOM 2796 C C . ALA A 1 372 ? -22.016 -13.211 0.852 1 98.88 372 ALA A C 1
ATOM 2798 O O . ALA A 1 372 ? -22.188 -14.211 1.551 1 98.88 372 ALA A O 1
ATOM 2799 N N . LEU A 1 373 ? -21.359 -12.148 1.271 1 98.88 373 LEU A N 1
ATOM 2800 C CA . LEU A 1 373 ? -20.812 -12.086 2.621 1 98.88 373 LEU A CA 1
ATOM 2801 C C . LEU A 1 373 ? -21.922 -12.141 3.664 1 98.88 373 LEU A C 1
ATOM 2803 O O . LEU A 1 373 ? -21.812 -12.875 4.648 1 98.88 373 LEU A O 1
ATOM 2807 N N . VAL A 1 374 ? -22.969 -11.375 3.436 1 98.81 374 VAL A N 1
ATOM 2808 C CA . VAL A 1 374 ? -24.078 -11.367 4.383 1 98.81 374 VAL A CA 1
ATOM 2809 C C . VAL A 1 374 ? -24.719 -12.758 4.434 1 98.81 374 VAL A C 1
ATOM 2811 O O . VAL A 1 374 ? -24.922 -13.312 5.516 1 98.81 374 VAL A O 1
ATOM 2814 N N . TYR A 1 375 ? -25 -13.328 3.303 1 98.75 375 TYR A N 1
ATOM 2815 C CA . TYR A 1 375 ? -25.609 -14.648 3.227 1 98.75 375 TYR A CA 1
ATOM 2816 C C . TYR A 1 375 ? -24.766 -15.688 3.957 1 98.75 375 TYR A C 1
ATOM 2818 O O . TYR A 1 375 ? -25.281 -16.438 4.789 1 98.75 375 TYR A O 1
ATOM 2826 N N . GLY A 1 376 ? -23.484 -15.773 3.605 1 98.62 376 GLY A N 1
ATOM 2827 C CA . GLY A 1 376 ? -22.594 -16.766 4.191 1 98.62 376 GLY A CA 1
ATOM 2828 C C . GLY A 1 376 ? -22.562 -16.719 5.707 1 98.62 376 GLY A C 1
ATOM 2829 O O . GLY A 1 376 ? -22.578 -17.766 6.367 1 98.62 376 GLY A O 1
ATOM 2830 N N . GLN A 1 377 ? -22.516 -15.539 6.234 1 98.31 377 GLN A N 1
ATOM 2831 C CA . GLN A 1 377 ? -22.469 -15.375 7.684 1 98.31 377 GLN A CA 1
ATOM 2832 C C . GLN A 1 377 ? -23.797 -15.758 8.32 1 98.31 377 GLN A C 1
ATOM 2834 O O . GLN A 1 377 ? -23.828 -16.391 9.383 1 98.31 377 GLN A O 1
ATOM 2839 N N . ALA A 1 378 ? -24.875 -15.344 7.691 1 97.88 378 ALA A N 1
ATOM 2840 C CA . ALA A 1 378 ? -26.203 -15.594 8.25 1 97.88 378 ALA A CA 1
ATOM 2841 C C . ALA A 1 378 ? -26.516 -17.094 8.281 1 97.88 378 ALA A C 1
ATOM 2843 O O . ALA A 1 378 ? -27.094 -17.594 9.25 1 97.88 378 ALA A O 1
ATOM 2844 N N . VAL A 1 379 ? -26.109 -17.797 7.305 1 97.56 379 VAL A N 1
ATOM 2845 C CA . VAL A 1 379 ? -26.469 -19.188 7.152 1 97.56 379 VAL A CA 1
ATOM 2846 C C . VAL A 1 379 ? -25.5 -20.078 7.934 1 97.56 379 VAL A C 1
ATOM 2848 O O . VAL A 1 379 ? -25.906 -21.016 8.609 1 97.56 379 VAL A O 1
ATOM 2851 N N . HIS A 1 380 ? -24.203 -19.719 7.922 1 97.12 380 HIS A N 1
ATOM 2852 C CA . HIS A 1 380 ? -23.203 -20.688 8.383 1 97.12 380 HIS A CA 1
ATOM 2853 C C . HIS A 1 380 ? -22.578 -20.25 9.703 1 97.12 380 HIS A C 1
ATOM 2855 O O . HIS A 1 380 ? -21.875 -21.016 10.352 1 97.12 380 HIS A O 1
ATOM 2861 N N . LYS A 1 381 ? -22.75 -19.031 10.141 1 96.56 381 LYS A N 1
ATOM 2862 C CA . LYS A 1 381 ? -22.312 -18.484 11.422 1 96.56 381 LYS A CA 1
ATOM 2863 C C . LYS A 1 381 ? -20.844 -18.781 11.672 1 96.56 381 LYS A C 1
ATOM 2865 O O . LYS A 1 381 ? -20.484 -19.375 12.703 1 96.56 381 LYS A O 1
ATOM 2870 N N . PRO A 1 382 ? -19.969 -18.344 10.82 1 97.44 382 PRO A N 1
ATOM 2871 C CA . PRO A 1 382 ? -18.531 -18.656 10.93 1 97.44 382 PRO A CA 1
ATOM 2872 C C . PRO A 1 382 ? -17.844 -17.812 12 1 97.44 382 PRO A C 1
ATOM 2874 O O . PRO A 1 382 ? -18.375 -16.797 12.438 1 97.44 382 PRO A O 1
ATOM 2877 N N . GLU A 1 383 ? -16.672 -18.328 12.445 1 94.38 383 GLU A N 1
ATOM 2878 C CA . GLU A 1 383 ? -15.812 -17.5 13.289 1 94.38 383 GLU A CA 1
ATOM 2879 C C . GLU A 1 383 ? -14.867 -16.656 12.453 1 94.38 383 GLU A C 1
ATOM 2881 O O . GLU A 1 383 ? -14.32 -15.664 12.938 1 94.38 383 GLU A O 1
ATOM 2886 N N . LEU A 1 384 ? -14.633 -17.094 11.203 1 97.94 384 LEU A N 1
ATOM 2887 C CA . LEU A 1 384 ? -13.766 -16.391 10.266 1 97.94 384 LEU A CA 1
ATOM 2888 C C . LEU A 1 384 ? -14.383 -16.344 8.875 1 97.94 384 LEU A C 1
ATOM 2890 O O . LEU A 1 384 ? -14.883 -17.359 8.375 1 97.94 384 LEU A O 1
ATOM 2894 N N . VAL A 1 385 ? -14.367 -15.164 8.391 1 98.69 385 VAL A N 1
ATOM 2895 C CA . VAL A 1 385 ? -14.773 -14.961 7 1 98.69 385 VAL A CA 1
ATOM 2896 C C . VAL A 1 385 ? -13.578 -14.461 6.184 1 98.69 385 VAL A C 1
ATOM 2898 O O . VAL A 1 385 ? -12.828 -13.602 6.637 1 98.69 385 VAL A O 1
ATOM 2901 N N . ILE A 1 386 ? -13.383 -15.07 5.039 1 98.88 386 ILE A N 1
ATOM 2902 C CA . ILE A 1 386 ? -12.398 -14.633 4.059 1 98.88 386 ILE A CA 1
ATOM 2903 C C . ILE A 1 386 ? -13.102 -14.281 2.746 1 98.88 386 ILE A C 1
ATOM 2905 O O . ILE A 1 386 ? -14.039 -14.969 2.334 1 98.88 386 ILE A O 1
ATOM 2909 N N . ASP A 1 387 ? -12.711 -13.219 2.125 1 98.81 387 ASP A N 1
ATOM 2910 C CA . ASP A 1 387 ? -13.156 -13.031 0.748 1 98.81 387 ASP A CA 1
ATOM 2911 C C . ASP A 1 387 ? -11.969 -12.852 -0.193 1 98.81 387 ASP A C 1
ATOM 2913 O O . ASP A 1 387 ? -10.93 -12.32 0.206 1 98.81 387 ASP A O 1
ATOM 2917 N N . VAL A 1 388 ? -12.109 -13.391 -1.368 1 98.75 388 VAL A N 1
ATOM 2918 C CA . VAL A 1 388 ? -11.07 -13.406 -2.393 1 98.75 388 VAL A CA 1
ATOM 2919 C C . VAL A 1 388 ? -11.633 -12.867 -3.707 1 98.75 388 VAL A C 1
ATOM 2921 O O . VAL A 1 388 ? -12.656 -13.352 -4.195 1 98.75 388 VAL A O 1
ATOM 2924 N N . ALA A 1 389 ? -10.922 -11.859 -4.258 1 98.12 389 ALA A N 1
ATOM 2925 C CA . ALA A 1 389 ? -11.469 -11.266 -5.477 1 98.12 389 ALA A CA 1
ATOM 2926 C C . ALA A 1 389 ? -10.391 -10.523 -6.254 1 98.12 389 ALA A C 1
ATOM 2928 O O . ALA A 1 389 ? -9.492 -9.914 -5.664 1 98.12 389 ALA A O 1
ATOM 2929 N N . THR A 1 390 ? -10.414 -10.625 -7.59 1 94.62 390 THR A N 1
ATOM 2930 C CA . THR A 1 390 ? -9.883 -9.523 -8.383 1 94.62 390 THR A CA 1
ATOM 2931 C C . THR A 1 390 ? -10.742 -8.273 -8.219 1 94.62 390 THR A C 1
ATOM 2933 O O . THR A 1 390 ? -11.852 -8.203 -8.766 1 94.62 390 THR A O 1
ATOM 2936 N N . PHE A 1 391 ? -10.227 -7.324 -7.574 1 90.81 391 PHE A N 1
ATOM 2937 C CA . PHE A 1 391 ? -11.156 -6.395 -6.945 1 90.81 391 PHE A CA 1
ATOM 2938 C C . PHE A 1 391 ? -10.82 -4.957 -7.324 1 90.81 391 PHE A C 1
ATOM 2940 O O . PHE A 1 391 ? -11.695 -4.195 -7.734 1 90.81 391 PHE A O 1
ATOM 2947 N N . THR A 1 392 ? -9.562 -4.59 -7.191 1 90.81 392 THR A N 1
ATOM 2948 C CA . THR A 1 392 ? -9.281 -3.172 -7.367 1 90.81 392 THR A CA 1
ATOM 2949 C C . THR A 1 392 ? -7.973 -2.973 -8.125 1 90.81 392 THR A C 1
ATOM 2951 O O . THR A 1 392 ? -6.973 -3.635 -7.836 1 90.81 392 THR A O 1
ATOM 2954 N N . LYS A 1 393 ? -7.992 -2.006 -9.031 1 90.75 393 LYS A N 1
ATOM 2955 C CA . LYS A 1 393 ? -6.766 -1.584 -9.695 1 90.75 393 LYS A CA 1
ATOM 2956 C C . LYS A 1 393 ? -5.777 -0.976 -8.703 1 90.75 393 LYS A C 1
ATOM 2958 O O . LYS A 1 393 ? -4.57 -0.975 -8.945 1 90.75 393 LYS A O 1
ATOM 2963 N N . GLY A 1 394 ? -6.305 -0.555 -7.629 1 93.44 394 GLY A N 1
ATOM 2964 C CA . GLY A 1 394 ? -5.488 0.096 -6.613 1 93.44 394 GLY A CA 1
ATOM 2965 C C . GLY A 1 394 ? -4.395 -0.8 -6.062 1 93.44 394 GLY A C 1
ATOM 2966 O O . GLY A 1 394 ? -3.293 -0.335 -5.766 1 93.44 394 GLY A O 1
ATOM 2967 N N . VAL A 1 395 ? -4.676 -2.066 -5.902 1 95.12 395 VAL A N 1
ATOM 2968 C CA . VAL A 1 395 ? -3.678 -2.992 -5.383 1 95.12 395 VAL A CA 1
ATOM 2969 C C . VAL A 1 395 ? -2.539 -3.141 -6.387 1 95.12 395 VAL A C 1
ATOM 2971 O O . VAL A 1 395 ? -1.37 -3.236 -6.004 1 95.12 395 VAL A O 1
ATOM 2974 N N . LEU A 1 396 ? -2.916 -3.211 -7.629 1 92.94 396 LEU A N 1
ATOM 2975 C CA . LEU A 1 396 ? -1.902 -3.293 -8.672 1 92.94 396 LEU A CA 1
ATOM 2976 C C . LEU A 1 396 ? -1.002 -2.062 -8.656 1 92.94 396 LEU A C 1
ATOM 2978 O O . LEU A 1 396 ? 0.216 -2.176 -8.805 1 92.94 396 LEU A O 1
ATOM 2982 N N . GLN A 1 397 ? -1.58 -0.948 -8.469 1 93.19 397 GLN A N 1
ATOM 2983 C CA . GLN A 1 397 ? -0.819 0.296 -8.43 1 93.19 397 GLN A CA 1
ATOM 2984 C C . GLN A 1 397 ? 0.05 0.372 -7.18 1 93.19 397 GLN A C 1
ATOM 2986 O O . GLN A 1 397 ? 1.142 0.944 -7.207 1 93.19 397 GLN A O 1
ATOM 2991 N N . ALA A 1 398 ? -0.379 -0.216 -6.121 1 95.38 398 ALA A N 1
ATOM 2992 C CA . ALA A 1 398 ? 0.343 -0.157 -4.855 1 95.38 398 ALA A CA 1
ATOM 2993 C C . ALA A 1 398 ? 1.478 -1.178 -4.82 1 95.38 398 ALA A C 1
ATOM 2995 O O . ALA A 1 398 ? 2.574 -0.882 -4.34 1 95.38 398 ALA A O 1
ATOM 2996 N N . LEU A 1 399 ? 1.168 -2.412 -5.375 1 95.81 399 LEU A N 1
ATOM 2997 C CA . LEU A 1 399 ? 2.084 -3.516 -5.109 1 95.81 399 LEU A CA 1
ATOM 2998 C C . LEU A 1 399 ? 2.695 -4.039 -6.406 1 95.81 399 LEU A C 1
ATOM 3000 O O . LEU A 1 399 ? 3.666 -4.797 -6.379 1 95.81 399 LEU A O 1
ATOM 3004 N N . GLY A 1 400 ? 2.166 -3.734 -7.551 1 93.94 400 GLY A N 1
ATOM 3005 C CA . GLY A 1 400 ? 2.77 -3.973 -8.852 1 93.94 400 GLY A CA 1
ATOM 3006 C C . GLY A 1 400 ? 2.75 -5.434 -9.258 1 93.94 400 GLY A C 1
ATOM 3007 O O . GLY A 1 400 ? 3.596 -5.879 -10.039 1 93.94 400 GLY A O 1
ATOM 3008 N N . GLY A 1 401 ? 1.896 -6.262 -8.609 1 93.88 401 GLY A N 1
ATOM 3009 C CA . GLY A 1 401 ? 1.818 -7.672 -8.953 1 93.88 401 GLY A CA 1
ATOM 3010 C C . GLY A 1 401 ? 2.742 -8.539 -8.125 1 93.88 401 GLY A C 1
ATOM 3011 O O . GLY A 1 401 ? 2.846 -9.742 -8.359 1 93.88 401 GLY A O 1
ATOM 3012 N N . ALA A 1 402 ? 3.373 -7.961 -7.148 1 94.38 402 ALA A N 1
ATOM 3013 C CA . ALA A 1 402 ? 4.32 -8.695 -6.312 1 94.38 402 ALA A CA 1
ATOM 3014 C C . ALA A 1 402 ? 3.594 -9.547 -5.273 1 94.38 402 ALA A C 1
ATOM 3016 O O . ALA A 1 402 ? 4.113 -10.57 -4.832 1 94.38 402 ALA A O 1
ATOM 3017 N N . ALA A 1 403 ? 2.434 -9.094 -4.891 1 96.12 403 ALA A N 1
ATOM 3018 C CA . ALA A 1 403 ? 1.695 -9.742 -3.807 1 96.12 403 ALA A CA 1
ATOM 3019 C C . ALA A 1 403 ? 0.201 -9.445 -3.91 1 96.12 403 ALA A C 1
ATOM 3021 O O . ALA A 1 403 ? -0.205 -8.492 -4.586 1 96.12 403 ALA A O 1
ATOM 3022 N N . CYS A 1 404 ? -0.575 -10.281 -3.281 1 96.81 404 CYS A N 1
ATOM 3023 C CA . CYS A 1 404 ? -1.967 -9.914 -3.047 1 96.81 404 CYS A CA 1
ATOM 3024 C C . CYS A 1 404 ? -2.074 -8.828 -1.984 1 96.81 404 CYS A C 1
ATOM 3026 O O . CYS A 1 404 ? -1.237 -8.75 -1.083 1 96.81 404 CYS A O 1
ATOM 3028 N N . GLY A 1 405 ? -3.021 -7.977 -2.178 1 98 405 GLY A N 1
ATOM 3029 C CA . GLY A 1 405 ? -3.357 -7.027 -1.128 1 98 405 GLY A CA 1
ATOM 3030 C C . GLY A 1 405 ? -4.297 -7.605 -0.083 1 98 405 GLY A C 1
ATOM 3031 O O . GLY A 1 405 ? -5.34 -8.164 -0.421 1 98 405 GLY A O 1
ATOM 3032 N N . CYS A 1 406 ? -3.949 -7.434 1.197 1 98.5 406 CYS A N 1
ATOM 3033 C CA . CYS A 1 406 ? -4.75 -8.008 2.271 1 98.5 406 CYS A CA 1
ATOM 3034 C C . CYS A 1 406 ? -5.199 -6.934 3.256 1 98.5 406 CYS A C 1
ATOM 3036 O O . CYS A 1 406 ? -4.504 -5.934 3.445 1 98.5 406 CYS A O 1
ATOM 3038 N N . TYR A 1 407 ? -6.312 -7.145 3.801 1 98.62 407 TYR A N 1
ATOM 3039 C CA . TYR A 1 407 ? -6.926 -6.254 4.781 1 98.62 407 TYR A CA 1
ATOM 3040 C C . TYR A 1 407 ? -7.523 -7.043 5.938 1 98.62 407 TYR A C 1
ATOM 3042 O O . TYR A 1 407 ? -8.391 -7.895 5.734 1 98.62 407 TYR A O 1
ATOM 3050 N N . THR A 1 408 ? -7.062 -6.82 7.141 1 98.5 408 THR A N 1
ATOM 3051 C CA . THR A 1 408 ? -7.574 -7.457 8.352 1 98.5 408 THR A CA 1
ATOM 3052 C C . THR A 1 408 ? -7.211 -6.641 9.586 1 98.5 408 THR A C 1
ATOM 3054 O O . THR A 1 408 ? -6.195 -5.941 9.594 1 98.5 408 THR A O 1
ATOM 3057 N N . GLU A 1 409 ? -8.008 -6.719 10.562 1 96.25 409 GLU A N 1
ATOM 3058 C CA . GLU A 1 409 ? -7.742 -6.059 11.836 1 96.25 409 GLU A CA 1
ATOM 3059 C C . GLU A 1 409 ? -7.094 -7.02 12.828 1 96.25 409 GLU A C 1
ATOM 3061 O O . GLU A 1 409 ? -6.676 -6.609 13.914 1 96.25 409 GLU A O 1
ATOM 3066 N N . SER A 1 410 ? -6.965 -8.266 12.445 1 97.06 410 SER A N 1
ATOM 3067 C CA . SER A 1 410 ? -6.43 -9.297 13.328 1 97.06 410 SER A CA 1
ATOM 3068 C C . SER A 1 410 ? -4.934 -9.484 13.109 1 97.06 410 SER A C 1
ATOM 3070 O O . SER A 1 410 ? -4.512 -9.93 12.039 1 97.06 410 SER A O 1
ATOM 3072 N N . GLU A 1 411 ? -4.172 -9.227 14.148 1 95.88 411 GLU A N 1
ATOM 3073 C CA . GLU A 1 411 ? -2.73 -9.453 14.07 1 95.88 411 GLU A CA 1
ATOM 3074 C C . GLU A 1 411 ? -2.412 -10.938 13.93 1 95.88 411 GLU A C 1
ATOM 3076 O O . GLU A 1 411 ? -1.465 -11.312 13.234 1 95.88 411 GLU A O 1
ATOM 3081 N N . ALA A 1 412 ? -3.16 -11.75 14.641 1 96.62 412 ALA A N 1
ATOM 3082 C CA . ALA A 1 412 ? -2.949 -13.188 14.57 1 96.62 412 ALA A CA 1
ATOM 3083 C C . ALA A 1 412 ? -3.203 -13.711 13.156 1 96.62 412 ALA A C 1
ATOM 3085 O O . ALA A 1 412 ? -2.414 -14.5 12.625 1 96.62 412 ALA A O 1
ATOM 3086 N N . LEU A 1 413 ? -4.273 -13.25 12.586 1 97.62 413 LEU A N 1
ATOM 3087 C CA . LEU A 1 413 ? -4.598 -13.672 11.227 1 97.62 413 LEU A CA 1
ATOM 3088 C C . LEU A 1 413 ? -3.535 -13.195 10.242 1 97.62 413 LEU A C 1
ATOM 3090 O O . LEU A 1 413 ? -3.172 -13.922 9.312 1 97.62 413 LEU A O 1
ATOM 3094 N N . TRP A 1 414 ? -3.043 -12.008 10.445 1 97.5 414 TRP A N 1
ATOM 3095 C CA . TRP A 1 414 ? -2.025 -11.461 9.555 1 97.5 414 TRP A CA 1
ATOM 3096 C C . TRP A 1 414 ? -0.744 -12.289 9.625 1 97.5 414 TRP A C 1
ATOM 3098 O O . TRP A 1 414 ? -0.102 -12.531 8.602 1 97.5 414 TRP A O 1
ATOM 3108 N N . ARG A 1 415 ? -0.386 -12.719 10.797 1 97.19 415 ARG A N 1
ATOM 3109 C CA . ARG A 1 415 ? 0.785 -13.57 10.945 1 97.19 415 ARG A CA 1
ATOM 3110 C C . ARG A 1 415 ? 0.607 -14.883 10.18 1 97.19 415 ARG A C 1
ATOM 3112 O O . ARG A 1 415 ? 1.547 -15.367 9.539 1 97.19 415 ARG A O 1
ATOM 3119 N N . ASP A 1 416 ? -0.562 -15.414 10.203 1 98.06 416 ASP A N 1
ATOM 3120 C CA . ASP A 1 416 ? -0.839 -16.656 9.5 1 98.06 416 ASP A CA 1
ATOM 3121 C C . ASP A 1 416 ? -0.77 -16.469 7.984 1 98.06 416 ASP A C 1
ATOM 3123 O O . ASP A 1 416 ? -0.253 -17.312 7.262 1 98.06 416 ASP A O 1
ATOM 3127 N N . VAL A 1 417 ? -1.289 -15.32 7.527 1 98.5 417 VAL A N 1
ATOM 3128 C CA . VAL A 1 417 ? -1.268 -15.008 6.102 1 98.5 417 VAL A CA 1
ATOM 3129 C C . VAL A 1 417 ? 0.176 -14.852 5.629 1 98.5 417 VAL A C 1
ATOM 3131 O O . VAL A 1 417 ? 0.549 -15.367 4.574 1 98.5 417 VAL A O 1
ATOM 3134 N N . THR A 1 418 ? 0.967 -14.156 6.414 1 97.81 418 THR A N 1
ATOM 3135 C CA . THR A 1 418 ? 2.361 -13.922 6.055 1 97.81 418 THR A CA 1
ATOM 3136 C C . THR A 1 418 ? 3.135 -15.234 6.008 1 97.81 418 THR A C 1
ATOM 3138 O O . THR A 1 418 ? 3.932 -15.453 5.094 1 97.81 418 THR A O 1
ATOM 3141 N N . ALA A 1 419 ? 2.859 -16.094 6.969 1 98.12 419 ALA A N 1
ATOM 3142 C CA . ALA A 1 419 ? 3.52 -17.391 7.004 1 98.12 419 ALA A CA 1
ATOM 3143 C C . ALA A 1 419 ? 3.104 -18.25 5.816 1 98.12 419 ALA A C 1
ATOM 3145 O O . ALA A 1 419 ? 3.938 -18.922 5.207 1 98.12 419 ALA A O 1
ATOM 3146 N N . ALA A 1 420 ? 1.873 -18.25 5.504 1 98.62 420 ALA A N 1
ATOM 3147 C CA . ALA A 1 420 ? 1.366 -19.016 4.371 1 98.62 420 ALA A CA 1
ATOM 3148 C C . ALA A 1 420 ? 1.978 -18.531 3.059 1 98.62 420 ALA A C 1
ATOM 3150 O O . ALA A 1 420 ? 2.357 -19.328 2.205 1 98.62 420 ALA A O 1
ATOM 3151 N N . GLY A 1 421 ? 2.029 -17.203 2.908 1 98.25 421 GLY A N 1
ATOM 3152 C CA . GLY A 1 421 ? 2.645 -16.625 1.725 1 98.25 421 GLY A CA 1
ATOM 3153 C C . GLY A 1 421 ? 4.117 -16.969 1.588 1 98.25 421 GLY A C 1
ATOM 3154 O O . GLY A 1 421 ? 4.586 -17.281 0.491 1 98.25 421 GLY A O 1
ATOM 3155 N N . ALA A 1 422 ? 4.828 -16.922 2.715 1 97.81 422 ALA A N 1
ATOM 3156 C CA . ALA A 1 422 ? 6.25 -17.266 2.713 1 97.81 422 ALA A CA 1
ATOM 3157 C C . ALA A 1 422 ? 6.473 -18.719 2.309 1 97.81 422 ALA A C 1
ATOM 3159 O O . ALA A 1 422 ? 7.375 -19.016 1.525 1 97.81 422 ALA A O 1
ATOM 3160 N N . ARG A 1 423 ? 5.672 -19.547 2.803 1 97.81 423 ARG A N 1
ATOM 3161 C CA . ARG A 1 423 ? 5.816 -20.984 2.553 1 97.81 423 ARG A CA 1
ATOM 3162 C C . ARG A 1 423 ? 5.492 -21.312 1.101 1 97.81 423 ARG A C 1
ATOM 3164 O O . ARG A 1 423 ? 6.18 -22.125 0.478 1 97.81 423 ARG A O 1
ATOM 3171 N N . SER A 1 424 ? 4.445 -20.703 0.562 1 97.88 424 SER A N 1
ATOM 3172 C CA . SER A 1 424 ? 3.947 -21.062 -0.764 1 97.88 424 SER A CA 1
ATOM 3173 C C . SER A 1 424 ? 4.691 -20.297 -1.854 1 97.88 424 SER A C 1
ATOM 3175 O O . SER A 1 424 ? 4.582 -20.625 -3.037 1 97.88 424 SER A O 1
ATOM 3177 N N . GLY A 1 425 ? 5.422 -19.266 -1.513 1 96.5 425 GLY A N 1
ATOM 3178 C CA . GLY A 1 425 ? 6.102 -18.422 -2.488 1 96.5 425 GLY A CA 1
ATOM 3179 C C . GLY A 1 425 ? 5.195 -17.375 -3.113 1 96.5 425 GLY A C 1
ATOM 3180 O O . GLY A 1 425 ? 5.582 -16.703 -4.074 1 96.5 425 GLY A O 1
ATOM 3181 N N . ASP A 1 426 ? 4.012 -17.25 -2.65 1 95.88 426 ASP A N 1
ATOM 3182 C CA . ASP A 1 426 ? 3.035 -16.266 -3.102 1 95.88 426 ASP A CA 1
ATOM 3183 C C . ASP A 1 426 ? 2.654 -15.312 -1.971 1 95.88 426 ASP A C 1
ATOM 3185 O O . ASP A 1 426 ? 1.65 -15.523 -1.286 1 95.88 426 ASP A O 1
ATOM 3189 N N . ARG A 1 427 ? 3.287 -14.188 -1.942 1 95.81 427 ARG A N 1
ATOM 3190 C CA . ARG A 1 427 ? 3.322 -13.289 -0.792 1 95.81 427 ARG A CA 1
ATOM 3191 C C . ARG A 1 427 ? 2.064 -12.43 -0.729 1 95.81 427 ARG A C 1
ATOM 3193 O O . ARG A 1 427 ? 1.341 -12.305 -1.72 1 95.81 427 ARG A O 1
ATOM 3200 N N . ALA A 1 428 ? 1.815 -11.945 0.453 1 97.69 428 ALA A N 1
ATOM 3201 C CA . ALA A 1 428 ? 0.758 -10.969 0.728 1 97.69 428 ALA A CA 1
ATOM 3202 C C . ALA A 1 428 ? 1.326 -9.711 1.371 1 97.69 428 ALA A C 1
ATOM 3204 O O . ALA A 1 428 ? 2.418 -9.734 1.944 1 97.69 428 ALA A O 1
ATOM 3205 N N . TRP A 1 429 ? 0.643 -8.633 1.174 1 98.25 429 TRP A N 1
ATOM 3206 C CA . TRP A 1 429 ? 0.977 -7.398 1.88 1 98.25 429 TRP A CA 1
ATOM 3207 C C . TRP A 1 429 ? -0.275 -6.746 2.459 1 98.25 429 TRP A C 1
ATOM 3209 O O . TRP A 1 429 ? -1.329 -6.734 1.818 1 98.25 429 TRP A O 1
ATOM 3219 N N . ARG A 1 430 ? -0.111 -6.23 3.66 1 97.75 430 ARG A N 1
ATOM 3220 C CA . ARG A 1 430 ? -1.253 -5.641 4.352 1 97.75 430 ARG A CA 1
ATOM 3221 C C . ARG A 1 430 ? -1.359 -4.148 4.055 1 97.75 430 ARG A C 1
ATOM 3223 O O . ARG A 1 430 ? -0.352 -3.439 4.039 1 97.75 430 ARG A O 1
ATOM 3230 N N . LEU A 1 431 ? -2.555 -3.682 3.732 1 98 431 LEU A N 1
ATOM 3231 C CA . LEU A 1 431 ? -2.867 -2.27 3.549 1 98 431 LEU A CA 1
ATOM 3232 C C . LEU A 1 431 ? -3.842 -1.785 4.617 1 98 431 LEU A C 1
ATOM 3234 O O . LEU A 1 431 ? -4.48 -2.594 5.293 1 98 431 LEU A O 1
ATOM 3238 N N . PRO A 1 432 ? -4 -0.498 4.816 1 96.25 432 PRO A N 1
ATOM 3239 C CA . PRO A 1 432 ? -4.727 0.009 5.984 1 96.25 432 PRO A CA 1
ATOM 3240 C C . PRO A 1 432 ? -6.242 -0.083 5.824 1 96.25 432 PRO A C 1
ATOM 3242 O O . PRO A 1 432 ? -6.758 0.061 4.715 1 96.25 432 PRO A O 1
ATOM 3245 N N . LEU A 1 433 ? -6.93 -0.223 6.957 1 97 433 LEU A N 1
ATOM 3246 C CA . LEU A 1 433 ? -8.383 -0.246 7.086 1 97 433 LEU A CA 1
ATOM 3247 C C . LEU A 1 433 ? -8.867 0.863 8.016 1 97 433 LEU A C 1
ATOM 3249 O O . LEU A 1 433 ? -9.703 0.629 8.883 1 97 433 LEU A O 1
ATOM 3253 N N . TRP A 1 434 ? -8.406 1.995 7.863 1 96.12 434 TRP A N 1
ATOM 3254 C CA . TRP A 1 434 ? -8.711 3.09 8.781 1 96.12 434 TRP A CA 1
ATOM 3255 C C . TRP A 1 434 ? -10.094 3.674 8.492 1 96.12 434 TRP A C 1
ATOM 3257 O O . TRP A 1 434 ? -10.586 3.582 7.367 1 96.12 434 TRP A O 1
ATOM 3267 N N . ASP A 1 435 ? -10.695 4.316 9.508 1 95.12 435 ASP A N 1
ATOM 3268 C CA . ASP A 1 435 ? -11.984 4.988 9.375 1 95.12 435 ASP A CA 1
ATOM 3269 C C . ASP A 1 435 ? -11.922 6.09 8.32 1 95.12 435 ASP A C 1
ATOM 3271 O O . ASP A 1 435 ? -12.945 6.449 7.738 1 95.12 435 ASP A O 1
ATOM 3275 N N . TYR A 1 436 ? -10.797 6.5 8.039 1 94.44 436 TYR A N 1
ATOM 3276 C CA . TYR A 1 436 ? -10.555 7.488 7 1 94.44 436 TYR A CA 1
ATOM 3277 C C . TYR A 1 436 ? -11.203 7.07 5.688 1 94.44 436 TYR A C 1
ATOM 3279 O O . TYR A 1 436 ? -11.828 7.891 5.008 1 94.44 436 TYR A O 1
ATOM 3287 N N . TYR A 1 437 ? -11.078 5.875 5.352 1 96.62 437 TYR A N 1
ATOM 3288 C CA . TYR A 1 437 ? -11.586 5.355 4.086 1 96.62 437 TYR A CA 1
ATOM 3289 C C . TYR A 1 437 ? -13.094 5.137 4.16 1 96.62 437 TYR A C 1
ATOM 3291 O O . TYR A 1 437 ? -13.82 5.422 3.203 1 96.62 437 TYR A O 1
ATOM 3299 N N . ARG A 1 438 ? -13.57 4.633 5.246 1 96.19 438 ARG A N 1
ATOM 3300 C CA . ARG A 1 438 ? -15.008 4.441 5.418 1 96.19 438 ARG A CA 1
ATOM 3301 C C . ARG A 1 438 ? -15.766 5.758 5.242 1 96.19 438 ARG A C 1
ATOM 3303 O O . ARG A 1 438 ? -16.812 5.793 4.598 1 96.19 438 ARG A O 1
ATOM 3310 N N . ARG A 1 439 ? -15.266 6.836 5.723 1 94.25 439 ARG A N 1
ATOM 3311 C CA . ARG A 1 439 ? -15.914 8.141 5.672 1 94.25 439 ARG A CA 1
ATOM 3312 C C . ARG A 1 439 ? -16.078 8.617 4.234 1 94.25 439 ARG A C 1
ATOM 3314 O O . ARG A 1 439 ? -16.984 9.398 3.93 1 94.25 439 ARG A O 1
ATOM 3321 N N . GLN A 1 440 ? -15.273 8.117 3.393 1 95.75 440 GLN A N 1
ATOM 3322 C CA . GLN A 1 440 ? -15.281 8.578 2.008 1 95.75 440 GLN A CA 1
ATOM 3323 C C . GLN A 1 440 ? -16.344 7.844 1.192 1 95.75 440 GLN A C 1
ATOM 3325 O O . GLN A 1 440 ? -16.609 8.211 0.046 1 95.75 440 GLN A O 1
ATOM 3330 N N . ILE A 1 441 ? -16.953 6.797 1.763 1 97.31 441 ILE A N 1
ATOM 3331 C CA . ILE A 1 441 ? -17.984 6.062 1.032 1 97.31 441 ILE A CA 1
ATOM 3332 C C . ILE A 1 441 ? -19.312 6.172 1.771 1 97.31 441 ILE A C 1
ATOM 3334 O O . ILE A 1 441 ? -20.312 5.582 1.35 1 97.31 441 ILE A O 1
ATOM 3338 N N . THR A 1 442 ? -19.312 6.906 2.891 1 96.19 442 THR A N 1
ATOM 3339 C CA . THR A 1 442 ? -20.547 7.086 3.66 1 96.19 442 THR A CA 1
ATOM 3340 C C . THR A 1 442 ? -20.891 8.562 3.789 1 96.19 442 THR A C 1
ATOM 3342 O O . THR A 1 442 ? -21.641 8.953 4.68 1 96.19 442 THR A O 1
ATOM 3345 N N . ASP A 1 443 ? -20.375 9.383 2.971 1 91.19 443 ASP A N 1
ATOM 3346 C CA . ASP A 1 443 ? -20.469 10.828 3.141 1 91.19 443 ASP A CA 1
ATOM 3347 C C . ASP A 1 443 ? -21.609 11.414 2.314 1 91.19 443 ASP A C 1
ATOM 3349 O O . ASP A 1 443 ? -21.641 12.617 2.053 1 91.19 443 ASP A O 1
ATOM 3353 N N . ASP A 1 444 ? -22.453 10.602 1.724 1 91.81 444 ASP A N 1
ATOM 3354 C CA . ASP A 1 444 ? -23.688 11.039 1.088 1 91.81 444 ASP A CA 1
ATOM 3355 C C . ASP A 1 444 ? -24.891 10.758 1.983 1 91.81 444 ASP A C 1
ATOM 3357 O O . ASP A 1 444 ? -25.188 9.602 2.301 1 91.81 444 ASP A O 1
ATOM 3361 N N . PRO A 1 445 ? -25.609 11.766 2.389 1 91 445 PRO A N 1
ATOM 3362 C CA . PRO A 1 445 ? -26.719 11.578 3.332 1 91 445 PRO A CA 1
ATOM 3363 C C . PRO A 1 445 ? -27.891 10.812 2.721 1 91 445 PRO A C 1
ATOM 3365 O O . PRO A 1 445 ? -28.781 10.367 3.445 1 91 445 PRO A O 1
ATOM 3368 N N . SER A 1 446 ? -27.938 10.711 1.455 1 94.56 446 SER A N 1
ATOM 3369 C CA . SER A 1 446 ? -29.094 10.125 0.777 1 94.56 446 SER A CA 1
ATOM 3370 C C . SER A 1 446 ? -29 8.602 0.757 1 94.56 446 SER A C 1
ATOM 3372 O O . SER A 1 446 ? -30 7.922 0.469 1 94.56 446 SER A O 1
ATOM 3374 N N . VAL A 1 447 ? -27.828 8.039 0.953 1 96.5 447 VAL A N 1
ATOM 3375 C CA . VAL A 1 447 ? -27.625 6.594 0.905 1 96.5 447 VAL A CA 1
ATOM 3376 C C . VAL A 1 447 ? -26.734 6.156 2.057 1 96.5 447 VAL A C 1
ATOM 3378 O O . VAL A 1 447 ? -26.062 6.984 2.682 1 96.5 447 VAL A O 1
ATOM 3381 N N . ASP A 1 448 ? -26.703 4.875 2.279 1 97.94 448 ASP A N 1
ATOM 3382 C CA . ASP A 1 448 ? -25.828 4.355 3.324 1 97.94 448 ASP A CA 1
ATOM 3383 C C . ASP A 1 448 ? -24.391 4.219 2.82 1 97.94 448 ASP A C 1
ATOM 3385 O O . ASP A 1 448 ? -23.438 4.465 3.566 1 97.94 448 ASP A O 1
ATOM 3389 N N . LEU A 1 449 ? -24.25 3.764 1.537 1 98.31 449 LEU A N 1
ATOM 3390 C CA . LEU A 1 449 ? -22.938 3.492 0.971 1 98.31 449 LEU A CA 1
ATOM 3391 C C . LEU A 1 449 ? -22.859 3.951 -0.481 1 98.31 449 LEU A C 1
ATOM 3393 O O . LEU A 1 449 ? -23.859 3.904 -1.202 1 98.31 449 LEU A O 1
ATOM 3397 N N . ARG A 1 450 ? -21.719 4.383 -0.849 1 97.94 450 ARG A N 1
ATOM 3398 C CA . ARG A 1 450 ? -21.328 4.602 -2.238 1 97.94 450 ARG A CA 1
ATOM 3399 C C . ARG A 1 450 ? -20.297 3.57 -2.691 1 97.94 450 ARG A C 1
ATOM 3401 O O . ARG A 1 450 ? -19.328 3.295 -1.977 1 97.94 450 ARG A O 1
ATOM 3408 N N . ASN A 1 451 ? -20.469 2.967 -3.893 1 97.81 451 ASN A N 1
ATOM 3409 C CA . ASN A 1 451 ? -19.578 1.864 -4.234 1 97.81 451 ASN A CA 1
ATOM 3410 C C . ASN A 1 451 ? -18.219 2.369 -4.73 1 97.81 451 ASN A C 1
ATOM 3412 O O . ASN A 1 451 ? -17.266 1.6 -4.828 1 97.81 451 ASN A O 1
ATOM 3416 N N . LYS A 1 452 ? -18.062 3.576 -5.09 1 96.75 452 LYS A N 1
ATOM 3417 C CA . LYS A 1 452 ? -16.797 4.148 -5.516 1 96.75 452 LYS A CA 1
ATOM 3418 C C . LYS A 1 452 ? -16.234 5.094 -4.457 1 96.75 452 LYS A C 1
ATOM 3420 O O . LYS A 1 452 ? -15.07 4.984 -4.078 1 96.75 452 LYS A O 1
ATOM 3425 N N . GLY A 1 453 ? -17.094 6.066 -4.055 1 94 453 GLY A N 1
ATOM 3426 C CA . GLY A 1 453 ? -16.656 7.055 -3.078 1 94 453 GLY A CA 1
ATOM 3427 C C . GLY A 1 453 ? -15.758 8.125 -3.668 1 94 453 GLY A C 1
ATOM 3428 O O . GLY A 1 453 ? -15.625 8.219 -4.891 1 94 453 GLY A O 1
ATOM 3429 N N . SER A 1 454 ? -15.172 9.039 -2.883 1 90.19 454 SER A N 1
ATOM 3430 C CA . SER A 1 454 ? -14.484 10.25 -3.326 1 90.19 454 SER A CA 1
ATOM 3431 C C . SER A 1 454 ? -12.977 10.102 -3.234 1 90.19 454 SER A C 1
ATOM 3433 O O . SER A 1 454 ? -12.227 10.922 -3.773 1 90.19 454 SER A O 1
ATOM 3435 N N . GLY A 1 455 ? -12.453 9.086 -2.797 1 88.69 455 GLY A N 1
ATOM 3436 C CA . GLY A 1 455 ? -11.023 8.992 -2.529 1 88.69 455 GLY A CA 1
ATOM 3437 C C . GLY A 1 455 ? -10.25 8.328 -3.652 1 88.69 455 GLY A C 1
ATOM 3438 O O . GLY A 1 455 ? -10.844 7.738 -4.559 1 88.69 455 GLY A O 1
ATOM 3439 N N . LYS A 1 456 ? -8.875 8.43 -3.609 1 90.38 456 LYS A N 1
ATOM 3440 C CA . LYS A 1 456 ? -8 7.926 -4.664 1 90.38 456 LYS A CA 1
ATOM 3441 C C . LYS A 1 456 ? -7.488 6.527 -4.328 1 90.38 456 LYS A C 1
ATOM 3443 O O . LYS A 1 456 ? -7.02 5.805 -5.211 1 90.38 456 LYS A O 1
ATOM 3448 N N . ALA A 1 457 ? -7.484 6.207 -3.104 1 94.94 457 ALA A N 1
ATOM 3449 C CA . ALA A 1 457 ? -7.027 4.879 -2.695 1 94.94 457 ALA A CA 1
ATOM 3450 C C . ALA A 1 457 ? -8.125 3.838 -2.891 1 94.94 457 ALA A C 1
ATOM 3452 O O . ALA A 1 457 ? -8.688 3.334 -1.917 1 94.94 457 ALA A O 1
ATOM 3453 N N . THR A 1 458 ? -8.312 3.385 -4.066 1 95.12 458 THR A N 1
ATOM 3454 C CA . THR A 1 458 ? -9.453 2.551 -4.434 1 95.12 458 THR A CA 1
ATOM 3455 C C . THR A 1 458 ? -9.391 1.207 -3.711 1 95.12 458 THR A C 1
ATOM 3457 O O . THR A 1 458 ? -10.43 0.63 -3.373 1 95.12 458 THR A O 1
ATOM 3460 N N . SER A 1 459 ? -8.203 0.708 -3.482 1 95.88 459 SER A N 1
ATOM 3461 C CA . SER A 1 459 ? -8.086 -0.578 -2.805 1 95.88 459 SER A CA 1
ATOM 3462 C C . SER A 1 459 ? -8.578 -0.493 -1.364 1 95.88 459 SER A C 1
ATOM 3464 O O . SER A 1 459 ? -9.328 -1.358 -0.906 1 95.88 459 SER A O 1
ATOM 3466 N N . CYS A 1 460 ? -8.164 0.542 -0.659 1 97.69 460 CYS A N 1
ATOM 3467 C CA . CYS A 1 460 ? -8.594 0.739 0.72 1 97.69 460 CYS A CA 1
ATOM 3468 C C . CYS A 1 460 ? -10.094 1.03 0.785 1 97.69 460 CYS A C 1
ATOM 3470 O O . CYS A 1 460 ? -10.781 0.56 1.691 1 97.69 460 CYS A O 1
ATOM 3472 N N . LEU A 1 461 ? -10.594 1.758 -0.152 1 97.62 461 LEU A N 1
ATOM 3473 C CA . LEU A 1 461 ? -12.016 2.064 -0.219 1 97.62 461 LEU A CA 1
ATOM 3474 C C . LEU A 1 461 ? -12.836 0.797 -0.448 1 97.62 461 LEU A C 1
ATOM 3476 O O . LEU A 1 461 ? -13.906 0.626 0.149 1 97.62 461 LEU A O 1
ATOM 3480 N N . GLY A 1 462 ? -12.312 -0.02 -1.343 1 98 462 GLY A N 1
ATOM 3481 C CA . GLY A 1 462 ? -12.992 -1.287 -1.572 1 98 462 GLY A CA 1
ATOM 3482 C C . GLY A 1 462 ? -13.086 -2.148 -0.327 1 98 462 GLY A C 1
ATOM 3483 O O . GLY A 1 462 ? -14.133 -2.732 -0.047 1 98 462 GLY A O 1
ATOM 3484 N N . ALA A 1 463 ? -12.023 -2.244 0.382 1 98.38 463 ALA A N 1
ATOM 3485 C CA . ALA A 1 463 ? -12.008 -3.01 1.626 1 98.38 463 ALA A CA 1
ATOM 3486 C C . ALA A 1 463 ? -12.969 -2.408 2.65 1 98.38 463 ALA A C 1
ATOM 3488 O O . ALA A 1 463 ? -13.664 -3.135 3.357 1 98.38 463 ALA A O 1
ATOM 3489 N N . ALA A 1 464 ? -12.93 -1.057 2.723 1 98.19 464 ALA A N 1
ATOM 3490 C CA . ALA A 1 464 ? -13.852 -0.382 3.629 1 98.19 464 ALA A CA 1
ATOM 3491 C C . ALA A 1 464 ? -15.297 -0.712 3.279 1 98.19 464 ALA A C 1
ATOM 3493 O O . ALA A 1 464 ? -16.125 -0.908 4.168 1 98.19 464 ALA A O 1
ATOM 3494 N N . PHE A 1 465 ? -15.594 -0.742 2.041 1 98.62 465 PHE A N 1
ATOM 3495 C CA . PHE A 1 465 ? -16.922 -1.099 1.567 1 98.62 465 PHE A CA 1
ATOM 3496 C C . PHE A 1 465 ? -17.312 -2.492 2.045 1 98.62 465 PHE A C 1
ATOM 3498 O O . PHE A 1 465 ? -18.391 -2.678 2.629 1 98.62 465 PHE A O 1
ATOM 3505 N N . LEU A 1 466 ? -16.438 -3.469 1.843 1 98.81 466 LEU A N 1
ATOM 3506 C CA . LEU A 1 466 ? -16.734 -4.852 2.199 1 98.81 466 LEU A CA 1
ATOM 3507 C C . LEU A 1 466 ? -16.875 -5.004 3.709 1 98.81 466 LEU A C 1
ATOM 3509 O O . LEU A 1 466 ? -17.672 -5.824 4.18 1 98.81 466 LEU A O 1
ATOM 3513 N N . LYS A 1 467 ? -16.141 -4.207 4.434 1 98.19 467 LYS A N 1
ATOM 3514 C CA . LYS A 1 467 ? -16.188 -4.277 5.891 1 98.19 467 LYS A CA 1
ATOM 3515 C C . LYS A 1 467 ? -17.594 -4.02 6.41 1 98.19 467 LYS A C 1
ATOM 3517 O O . LYS A 1 467 ? -17.969 -4.512 7.473 1 98.19 467 LYS A O 1
ATOM 3522 N N . SER A 1 468 ? -18.391 -3.322 5.668 1 98.06 468 SER A N 1
ATOM 3523 C CA . SER A 1 468 ? -19.766 -3.006 6.059 1 98.06 468 SER A CA 1
ATOM 3524 C C . SER A 1 468 ? -20.641 -4.254 6.051 1 98.06 468 SER A C 1
ATOM 3526 O O . SER A 1 468 ? -21.75 -4.234 6.574 1 98.06 468 SER A O 1
ATOM 3528 N N . PHE A 1 469 ? -20.109 -5.316 5.566 1 98.69 469 PHE A N 1
ATOM 3529 C CA . PHE A 1 469 ? -20.953 -6.496 5.387 1 98.69 469 PHE A CA 1
ATOM 3530 C C . PHE A 1 469 ? -20.406 -7.676 6.18 1 98.69 469 PHE A C 1
ATOM 3532 O O . PHE A 1 469 ? -20.781 -8.828 5.938 1 98.69 469 PHE A O 1
ATOM 3539 N N . VAL A 1 470 ? -19.469 -7.461 7.062 1 97.94 470 VAL A N 1
ATOM 3540 C CA . VAL A 1 470 ? -18.875 -8.523 7.859 1 97.94 470 VAL A CA 1
ATOM 3541 C C . VAL A 1 470 ? -19.094 -8.242 9.344 1 97.94 470 VAL A C 1
ATOM 3543 O O . VAL A 1 470 ? -19.062 -7.086 9.773 1 97.94 470 VAL A O 1
ATOM 3546 N N . CYS A 1 471 ? -19.281 -9.258 10.172 1 95.56 471 CYS A N 1
ATOM 3547 C CA . CYS A 1 471 ? -19.578 -9.055 11.586 1 95.56 471 CYS A CA 1
ATOM 3548 C C . CYS A 1 471 ? -18.656 -9.875 12.469 1 95.56 471 CYS A C 1
ATOM 3550 O O . CYS A 1 471 ? -18.812 -9.906 13.688 1 95.56 471 CYS A O 1
ATOM 3552 N N . CYS A 1 472 ? -17.766 -10.648 11.977 1 95.38 472 CYS A N 1
ATOM 3553 C CA . CYS A 1 472 ? -16.797 -11.453 12.727 1 95.38 472 CYS A CA 1
ATOM 3554 C C . CYS A 1 472 ? -15.391 -11.227 12.203 1 95.38 472 CYS A C 1
ATOM 3556 O O . CYS A 1 472 ? -15.133 -10.273 11.469 1 95.38 472 CYS A O 1
ATOM 3558 N N . SER A 1 473 ? -14.414 -12.055 12.68 1 97.31 473 SER A N 1
ATOM 3559 C CA . SER A 1 473 ? -13.047 -11.953 12.172 1 97.31 473 SER A CA 1
ATOM 3560 C C . SER A 1 473 ? -13.008 -12.062 10.656 1 97.31 473 SER A C 1
ATOM 3562 O O . SER A 1 473 ? -13.727 -12.875 10.062 1 97.31 473 SER A O 1
ATOM 3564 N N . TRP A 1 474 ? -12.148 -11.211 10.062 1 98.5 474 TRP A N 1
ATOM 3565 C CA . TRP A 1 474 ? -12.289 -11.047 8.625 1 98.5 474 TRP A CA 1
ATOM 3566 C C . TRP A 1 474 ? -10.93 -10.805 7.969 1 98.5 474 TRP A C 1
ATOM 3568 O O . TRP A 1 474 ? -10.086 -10.102 8.531 1 98.5 474 TRP A O 1
ATOM 3578 N N . LEU A 1 475 ? -10.773 -11.422 6.77 1 98.81 475 LEU A N 1
ATOM 3579 C CA . LEU A 1 475 ? -9.633 -11.219 5.879 1 98.81 475 LEU A CA 1
ATOM 3580 C C . LEU A 1 475 ? -10.102 -10.984 4.445 1 98.81 475 LEU A C 1
ATOM 3582 O O . LEU A 1 475 ? -10.766 -11.844 3.855 1 98.81 475 LEU A O 1
ATOM 3586 N N . HIS A 1 476 ? -9.852 -9.789 3.908 1 98.81 476 HIS A N 1
ATOM 3587 C CA . HIS A 1 476 ? -10.047 -9.523 2.486 1 98.81 476 HIS A CA 1
ATOM 3588 C C . HIS A 1 476 ? -8.75 -9.742 1.706 1 98.81 476 HIS A C 1
ATOM 3590 O O . HIS A 1 476 ? -7.707 -9.188 2.059 1 98.81 476 HIS A O 1
ATOM 3596 N N . VAL A 1 477 ? -8.836 -10.562 0.671 1 98.75 477 VAL A N 1
ATOM 3597 C CA . VAL A 1 477 ? -7.707 -10.836 -0.207 1 98.75 477 VAL A CA 1
ATOM 3598 C C . VAL A 1 477 ? -8.008 -10.328 -1.613 1 98.75 477 VAL A C 1
ATOM 3600 O O . VAL A 1 477 ? -8.781 -10.938 -2.352 1 98.75 477 VAL A O 1
ATOM 3603 N N . ASP A 1 478 ? -7.387 -9.266 -1.988 1 98.25 478 ASP A N 1
ATOM 3604 C CA . ASP A 1 478 ? -7.461 -8.727 -3.342 1 98.25 478 ASP A CA 1
ATOM 3605 C C . ASP A 1 478 ? -6.344 -9.289 -4.219 1 98.25 478 ASP A C 1
ATOM 3607 O O . ASP A 1 478 ? -5.168 -8.992 -4.004 1 98.25 478 ASP A O 1
ATOM 3611 N N . THR A 1 479 ? -6.699 -9.992 -5.234 1 96.81 479 THR A N 1
ATOM 3612 C CA . THR A 1 479 ? -5.715 -10.719 -6.023 1 96.81 479 THR A CA 1
ATOM 3613 C C . THR A 1 479 ? -5.383 -9.969 -7.309 1 96.81 479 THR A C 1
ATOM 3615 O O . THR A 1 479 ? -4.754 -10.523 -8.211 1 96.81 479 THR A O 1
ATOM 3618 N N . THR A 1 480 ? -5.863 -8.758 -7.418 1 94.75 480 THR A N 1
ATOM 3619 C CA . THR A 1 480 ? -5.539 -7.965 -8.594 1 94.75 480 THR A CA 1
ATOM 3620 C C . THR A 1 480 ? -4.027 -7.828 -8.758 1 94.75 480 THR A C 1
ATOM 3622 O O . THR A 1 480 ? -3.328 -7.457 -7.812 1 94.75 480 THR A O 1
ATOM 3625 N N . GLY A 1 481 ? -3.533 -8.18 -9.93 1 91.94 481 GLY A N 1
ATOM 3626 C CA . GLY A 1 481 ? -2.111 -8.109 -10.227 1 91.94 481 GLY A CA 1
ATOM 3627 C C . GLY A 1 481 ? -1.411 -9.453 -10.117 1 91.94 481 GLY A C 1
ATOM 3628 O O . GLY A 1 481 ? -0.35 -9.648 -10.711 1 91.94 481 GLY A O 1
ATOM 3629 N N . VAL A 1 482 ? -2.027 -10.398 -9.406 1 93.06 482 VAL A N 1
ATOM 3630 C CA . VAL A 1 482 ? -1.34 -11.68 -9.258 1 93.06 482 VAL A CA 1
ATOM 3631 C C . VAL A 1 482 ? -2.225 -12.805 -9.789 1 93.06 482 VAL A C 1
ATOM 3633 O O . VAL A 1 482 ? -1.727 -13.859 -10.188 1 93.06 482 VAL A O 1
ATOM 3636 N N . GLY A 1 483 ? -3.441 -12.633 -9.828 1 91.62 483 GLY A N 1
ATOM 3637 C CA . GLY A 1 483 ? -4.363 -13.727 -10.109 1 91.62 483 GLY A CA 1
ATOM 3638 C C . GLY A 1 483 ? -4.652 -13.898 -11.586 1 91.62 483 GLY A C 1
ATOM 3639 O O . GLY A 1 483 ? -5.062 -14.977 -12.023 1 91.62 483 GLY A O 1
ATOM 3640 N N . LYS A 1 484 ? -4.496 -12.883 -12.352 1 91.12 484 LYS A N 1
ATOM 3641 C CA . LYS A 1 484 ? -4.805 -12.977 -13.773 1 91.12 484 LYS A CA 1
ATOM 3642 C C . LYS A 1 484 ? -3.578 -13.391 -14.578 1 91.12 484 LYS A C 1
ATOM 3644 O O . LYS A 1 484 ? -2.898 -14.352 -14.234 1 91.12 484 LYS A O 1
ATOM 3649 N N . LEU A 1 485 ? -3.326 -12.766 -15.602 1 86 485 LEU A N 1
ATOM 3650 C CA . LEU A 1 485 ? -2.248 -13.164 -16.5 1 86 485 LEU A CA 1
ATOM 3651 C C . LEU A 1 485 ? -0.89 -12.984 -15.828 1 86 485 LEU A C 1
ATOM 3653 O O . LEU A 1 485 ? -0.67 -12.008 -15.117 1 86 485 LEU A O 1
ATOM 3657 N N . ALA A 1 486 ? -0.12 -13.961 -16.125 1 80.44 486 ALA A N 1
ATOM 3658 C CA . ALA A 1 486 ? 1.274 -13.82 -15.711 1 80.44 486 ALA A CA 1
ATOM 3659 C C . ALA A 1 486 ? 2.004 -12.805 -16.578 1 80.44 486 ALA A C 1
ATOM 3661 O O . ALA A 1 486 ? 1.884 -12.828 -17.812 1 80.44 486 ALA A O 1
ATOM 3662 N N . HIS A 1 487 ? 2.617 -11.883 -15.922 1 78.12 487 HIS A N 1
ATOM 3663 C CA . HIS A 1 487 ? 3.369 -10.875 -16.656 1 78.12 487 HIS A CA 1
ATOM 3664 C C . HIS A 1 487 ? 4.867 -11.148 -16.609 1 78.12 487 HIS A C 1
ATOM 3666 O O . HIS A 1 487 ? 5.293 -12.164 -16.047 1 78.12 487 HIS A O 1
ATOM 3672 N N . GLY A 1 488 ? 5.723 -10.391 -17.281 1 63.66 488 GLY A N 1
ATOM 3673 C CA . GLY A 1 488 ? 7.125 -10.641 -17.578 1 63.66 488 GLY A CA 1
ATOM 3674 C C . GLY A 1 488 ? 7.949 -10.938 -16.344 1 63.66 488 GLY A C 1
ATOM 3675 O O . GLY A 1 488 ? 8.938 -11.68 -16.422 1 63.66 488 GLY A O 1
ATOM 3676 N N . SER A 1 489 ? 7.578 -10.641 -15.305 1 72.88 489 SER A N 1
ATOM 3677 C CA . SER A 1 489 ? 8.383 -10.875 -14.109 1 72.88 489 SER A CA 1
ATOM 3678 C C . SER A 1 489 ? 7.859 -12.07 -13.312 1 72.88 489 SER A C 1
ATOM 3680 O O . SER A 1 489 ? 8.289 -12.305 -12.18 1 72.88 489 SER A O 1
ATOM 3682 N N . ALA A 1 490 ? 7.203 -12.891 -13.992 1 80.94 490 ALA A N 1
ATOM 3683 C CA . ALA A 1 490 ? 6.641 -14.039 -13.281 1 80.94 490 ALA A CA 1
ATOM 3684 C C . ALA A 1 490 ? 7.684 -15.141 -13.109 1 80.94 490 ALA A C 1
ATOM 3686 O O . ALA A 1 490 ? 8.656 -15.203 -13.859 1 80.94 490 ALA A O 1
ATOM 3687 N N . PRO A 1 491 ? 7.484 -16 -12.117 1 91 491 PRO A N 1
ATOM 3688 C CA . PRO A 1 491 ? 8.398 -17.125 -11.898 1 91 491 PRO A CA 1
ATOM 3689 C C . PRO A 1 491 ? 8.438 -18.094 -13.086 1 91 491 PRO A C 1
ATOM 3691 O O . PRO A 1 491 ? 7.465 -18.188 -13.836 1 91 491 PRO A O 1
ATOM 3694 N N . PRO A 1 492 ? 9.531 -18.828 -13.148 1 92.12 492 PRO A N 1
ATOM 3695 C CA . PRO A 1 492 ? 9.695 -19.719 -14.305 1 92.12 492 PRO A CA 1
ATOM 3696 C C . PRO A 1 492 ? 8.688 -20.859 -14.32 1 92.12 492 PRO A C 1
ATOM 3698 O O . PRO A 1 492 ? 8.484 -21.484 -15.359 1 92.12 492 PRO A O 1
ATOM 3701 N N . TYR A 1 493 ? 8.062 -21.094 -13.234 1 95.62 493 TYR A N 1
ATOM 3702 C CA . TYR A 1 493 ? 7.117 -22.203 -13.211 1 95.62 493 TYR A CA 1
ATOM 3703 C C . TYR A 1 493 ? 5.73 -21.75 -13.633 1 95.62 493 TYR A C 1
ATOM 3705 O O . TYR A 1 493 ? 4.793 -22.562 -13.68 1 95.62 493 TYR A O 1
ATOM 3713 N N . LEU A 1 494 ? 5.559 -20.5 -13.953 1 94.31 494 LEU A N 1
ATOM 3714 C CA . LEU A 1 494 ? 4.32 -19.984 -14.531 1 94.31 494 LEU A CA 1
ATOM 3715 C C . LEU A 1 494 ? 4.543 -19.516 -15.961 1 94.31 494 LEU A C 1
ATOM 3717 O O . LEU A 1 494 ? 5.492 -18.766 -16.234 1 94.31 494 LEU A O 1
ATOM 3721 N N . SER A 1 495 ? 3.701 -19.891 -16.797 1 88.31 495 SER A N 1
ATOM 3722 C CA . SER A 1 495 ? 3.83 -19.547 -18.203 1 88.31 495 SER A CA 1
ATOM 3723 C C . SER A 1 495 ? 3.357 -18.125 -18.484 1 88.31 495 SER A C 1
ATOM 3725 O O . SER A 1 495 ? 2.309 -17.719 -17.984 1 88.31 495 SER A O 1
ATOM 3727 N N . ALA A 1 496 ? 4.051 -17.484 -19.375 1 83.06 496 ALA A N 1
ATOM 3728 C CA . ALA A 1 496 ? 3.67 -16.141 -19.766 1 83.06 496 ALA A CA 1
ATOM 3729 C C . ALA A 1 496 ? 2.348 -16.141 -20.531 1 83.06 496 ALA A C 1
ATOM 3731 O O . ALA A 1 496 ? 2.037 -17.109 -21.234 1 83.06 496 ALA A O 1
ATOM 3732 N N . ARG A 1 497 ? 1.509 -15.203 -20.344 1 84.25 497 ARG A N 1
ATOM 3733 C CA . ARG A 1 497 ? 0.271 -14.945 -21.062 1 84.25 497 ARG A CA 1
ATOM 3734 C C . ARG A 1 497 ? -0.838 -15.891 -20.625 1 84.25 497 ARG A C 1
ATOM 3736 O O . ARG A 1 497 ? -1.877 -15.992 -21.281 1 84.25 497 ARG A O 1
ATOM 3743 N N . ARG A 1 498 ? -0.562 -16.703 -19.625 1 92.31 498 ARG A N 1
ATOM 3744 C CA . ARG A 1 498 ? -1.587 -17.562 -19.031 1 92.31 498 ARG A CA 1
ATOM 3745 C C . ARG A 1 498 ? -1.945 -17.109 -17.625 1 92.31 498 ARG A C 1
ATOM 3747 O O . ARG A 1 498 ? -1.143 -16.453 -16.953 1 92.31 498 ARG A O 1
ATOM 3754 N N . MET A 1 499 ? -3.158 -17.453 -17.359 1 95.31 499 MET A N 1
ATOM 3755 C CA . MET A 1 499 ? -3.592 -17.125 -16 1 95.31 499 MET A CA 1
ATOM 3756 C C . MET A 1 499 ? -2.725 -17.828 -14.961 1 95.31 499 MET A C 1
ATOM 3758 O O . MET A 1 499 ? -2.203 -18.906 -15.219 1 95.31 499 MET A O 1
ATOM 3762 N N . THR A 1 500 ? -2.594 -17.219 -13.789 1 96.25 500 THR A N 1
ATOM 3763 C CA . THR A 1 500 ? -1.618 -17.688 -12.812 1 96.25 500 THR A CA 1
ATOM 3764 C C . THR A 1 500 ? -2.252 -18.688 -11.859 1 96.25 500 THR A C 1
ATOM 3766 O O . THR A 1 500 ? -1.558 -19.531 -11.281 1 96.25 500 THR A O 1
ATOM 3769 N N . GLY A 1 501 ? -3.564 -18.578 -11.609 1 97.44 501 GLY A N 1
ATOM 3770 C CA . GLY A 1 501 ? -4.227 -19.406 -10.617 1 97.44 501 GLY A CA 1
ATOM 3771 C C . GLY A 1 501 ? -3.916 -19 -9.188 1 97.44 501 GLY A C 1
ATOM 3772 O O . GLY A 1 501 ? -4.371 -19.641 -8.242 1 97.44 501 GLY A O 1
ATOM 3773 N N . ARG A 1 502 ? -3.127 -17.969 -8.938 1 96.31 502 ARG A N 1
ATOM 3774 C CA . ARG A 1 502 ? -2.789 -17.438 -7.617 1 96.31 502 ARG A CA 1
ATOM 3775 C C . ARG A 1 502 ? -3.982 -16.719 -6.988 1 96.31 502 ARG A C 1
ATOM 3777 O O . ARG A 1 502 ? -4.832 -16.172 -7.695 1 96.31 502 ARG A O 1
ATOM 3784 N N . PRO A 1 503 ? -4.133 -16.891 -5.625 1 97.94 503 PRO A N 1
ATOM 3785 C CA . PRO A 1 503 ? -3.199 -17.531 -4.695 1 97.94 503 PRO A CA 1
ATOM 3786 C C . PRO A 1 503 ? -3.717 -18.875 -4.168 1 97.94 503 PRO A C 1
ATOM 3788 O O . PRO A 1 503 ? -3.672 -19.125 -2.961 1 97.94 503 PRO A O 1
ATOM 3791 N N . ALA A 1 504 ? -4.109 -19.781 -4.977 1 98.69 504 ALA A N 1
ATOM 3792 C CA . ALA A 1 504 ? -4.734 -21.031 -4.59 1 98.69 504 ALA A CA 1
ATOM 3793 C C . ALA A 1 504 ? -3.885 -21.781 -3.559 1 98.69 504 ALA A C 1
ATOM 3795 O O . ALA A 1 504 ? -4.391 -22.203 -2.518 1 98.69 504 ALA A O 1
ATOM 3796 N N . ARG A 1 505 ? -2.605 -21.922 -3.775 1 98.69 505 ARG A N 1
ATOM 3797 C CA . ARG A 1 505 ? -1.737 -22.672 -2.863 1 98.69 505 ARG A CA 1
ATOM 3798 C C . ARG A 1 505 ? -1.6 -21.938 -1.53 1 98.69 505 ARG A C 1
ATOM 3800 O O . ARG A 1 505 ? -1.541 -22.578 -0.474 1 98.69 505 ARG A O 1
ATOM 3807 N N . THR A 1 506 ? -1.52 -20.625 -1.635 1 98.69 506 THR A N 1
ATOM 3808 C CA . THR A 1 506 ? -1.426 -19.828 -0.418 1 98.69 506 THR A CA 1
ATOM 3809 C C . THR A 1 506 ? -2.688 -19.984 0.428 1 98.69 506 THR A C 1
ATOM 3811 O O . THR A 1 506 ? -2.611 -20.062 1.656 1 98.69 506 THR A O 1
ATOM 3814 N N . LEU A 1 507 ? -3.83 -20.016 -0.193 1 98.88 507 LEU A N 1
ATOM 3815 C CA . LEU A 1 507 ? -5.078 -20.219 0.53 1 98.88 507 LEU A CA 1
ATOM 3816 C C . LEU A 1 507 ? -5.066 -21.562 1.257 1 98.88 507 LEU A C 1
ATOM 3818 O O . LEU A 1 507 ? -5.477 -21.656 2.416 1 98.88 507 LEU A O 1
ATOM 3822 N N . VAL A 1 508 ? -4.59 -22.609 0.611 1 98.88 508 VAL A N 1
ATOM 3823 C CA . VAL A 1 508 ? -4.523 -23.922 1.232 1 98.88 508 VAL A CA 1
ATOM 3824 C C . VAL A 1 508 ? -3.58 -23.875 2.432 1 98.88 508 VAL A C 1
ATOM 3826 O O . VAL A 1 508 ? -3.904 -24.406 3.504 1 98.88 508 VAL A O 1
ATOM 3829 N N . ALA A 1 509 ? -2.395 -23.281 2.236 1 98.69 509 ALA A N 1
ATOM 3830 C CA . ALA A 1 509 ? -1.426 -23.172 3.322 1 98.69 509 ALA A CA 1
ATOM 3831 C C . ALA A 1 509 ? -2.025 -22.438 4.52 1 98.69 509 ALA A C 1
ATOM 3833 O O . ALA A 1 509 ? -1.806 -22.828 5.668 1 98.69 509 ALA A O 1
ATOM 3834 N N . LEU A 1 510 ? -2.74 -21.375 4.219 1 98.75 510 LEU A N 1
ATOM 3835 C CA . LEU A 1 510 ? -3.393 -20.625 5.281 1 98.75 510 LEU A CA 1
ATOM 3836 C C . LEU A 1 510 ? -4.402 -21.484 6.023 1 98.75 510 LEU A C 1
ATOM 3838 O O . LEU A 1 510 ? -4.41 -21.516 7.258 1 98.75 510 LEU A O 1
ATOM 3842 N N . LEU A 1 511 ? -5.234 -22.172 5.301 1 98.56 511 LEU A N 1
ATOM 3843 C CA . LEU A 1 511 ? -6.285 -22.984 5.898 1 98.56 511 LEU A CA 1
ATOM 3844 C C . LEU A 1 511 ? -5.688 -24.172 6.668 1 98.56 511 LEU A C 1
ATOM 3846 O O . LEU A 1 511 ? -6.234 -24.578 7.695 1 98.56 511 LEU A O 1
ATOM 3850 N N . GLN A 1 512 ? -4.59 -24.719 6.227 1 98.12 512 GLN A N 1
ATOM 3851 C CA . GLN A 1 512 ? -3.887 -25.75 6.969 1 98.12 512 GLN A CA 1
ATOM 3852 C C . GLN A 1 512 ? -3.377 -25.219 8.305 1 98.12 512 GLN A C 1
ATOM 3854 O O . GLN A 1 512 ? -3.434 -25.922 9.32 1 98.12 512 GLN A O 1
ATOM 3859 N N . ARG A 1 513 ? -2.854 -24.031 8.242 1 97 513 ARG A N 1
ATOM 3860 C CA . ARG A 1 513 ? -2.371 -23.422 9.477 1 97 513 ARG A CA 1
ATOM 3861 C C . ARG A 1 513 ? -3.514 -23.188 10.461 1 97 513 ARG A C 1
ATOM 3863 O O . ARG A 1 513 ? -3.367 -23.438 11.656 1 97 513 ARG A O 1
ATOM 3870 N N . LEU A 1 514 ? -4.602 -22.75 9.969 1 96.12 514 LEU A N 1
ATOM 3871 C CA . LEU A 1 514 ? -5.773 -22.5 10.797 1 96.12 514 LEU A CA 1
ATOM 3872 C C . LEU A 1 514 ? -6.305 -23.812 11.375 1 96.12 514 LEU A C 1
ATOM 3874 O O . LEU A 1 514 ? -6.789 -23.844 12.508 1 96.12 514 LEU A O 1
ATOM 3878 N N . ALA A 1 515 ? -6.215 -24.859 10.609 1 95.19 515 ALA A N 1
ATOM 3879 C CA . ALA A 1 515 ? -6.66 -26.188 11.055 1 95.19 515 ALA A CA 1
ATOM 3880 C C . ALA A 1 515 ? -5.801 -26.688 12.211 1 95.19 515 ALA A C 1
ATOM 3882 O O . ALA A 1 515 ? -6.289 -27.406 13.086 1 95.19 515 ALA A O 1
ATOM 3883 N N . ALA A 1 516 ? -4.52 -26.344 12.219 1 91.38 516 ALA A N 1
ATOM 3884 C CA . ALA A 1 516 ? -3.559 -26.828 13.195 1 91.38 516 ALA A CA 1
ATOM 3885 C C . ALA A 1 516 ? -3.611 -26.016 14.484 1 91.38 516 ALA A C 1
ATOM 3887 O O . ALA A 1 516 ? -3.078 -26.438 15.516 1 91.38 516 ALA A O 1
ATOM 3888 N N . ALA A 1 517 ? -4.168 -24.891 14.43 1 82.44 517 ALA A N 1
ATOM 3889 C CA . ALA A 1 517 ? -4.238 -24.047 15.617 1 82.44 517 ALA A CA 1
ATOM 3890 C C . ALA A 1 517 ? -5.109 -24.688 16.703 1 82.44 517 ALA A C 1
ATOM 3892 O O . ALA A 1 517 ? -6.129 -25.312 16.391 1 82.44 517 ALA A O 1
ATOM 3893 N N . PRO A 1 518 ? -4.605 -24.688 18.031 1 71 518 PRO A N 1
ATOM 3894 C CA . PRO A 1 518 ? -5.344 -25.328 19.125 1 71 518 PRO A CA 1
ATOM 3895 C C . PRO A 1 518 ? -6.711 -24.688 19.375 1 71 518 PRO A C 1
ATOM 3897 O O . PRO A 1 518 ? -6.91 -23.5 19.062 1 71 518 PRO A O 1
ATOM 3900 N N . MET B 1 1 ? -67 30.906 17.688 1 22.3 1 MET B N 1
ATOM 3901 C CA . MET B 1 1 ? -66.062 31.734 18.469 1 22.3 1 MET B CA 1
ATOM 3902 C C . MET B 1 1 ? -64.875 30.922 18.906 1 22.3 1 MET B C 1
ATOM 3904 O O . MET B 1 1 ? -63.938 31.469 19.516 1 22.3 1 MET B O 1
ATOM 3908 N N . ASN B 1 2 ? -65 29.703 19.047 1 20.91 2 ASN B N 1
ATOM 3909 C CA . ASN B 1 2 ? -63.906 29.016 19.766 1 20.91 2 ASN B CA 1
ATOM 3910 C C . ASN B 1 2 ? -62.594 29.062 19 1 20.91 2 ASN B C 1
ATOM 3912 O O . ASN B 1 2 ? -62.375 28.266 18.094 1 20.91 2 ASN B O 1
ATOM 3916 N N . LYS B 1 3 ? -62.188 30.328 18.656 1 23.78 3 LYS B N 1
ATOM 3917 C CA . LYS B 1 3 ? -61 30.766 17.906 1 23.78 3 LYS B CA 1
ATOM 3918 C C . LYS B 1 3 ? -59.719 30.219 18.531 1 23.78 3 LYS B C 1
ATOM 3920 O O . LYS B 1 3 ? -59.406 30.516 19.688 1 23.78 3 LYS B O 1
ATOM 3925 N N . LEU B 1 4 ? -59.406 28.953 18.172 1 23.7 4 LEU B N 1
ATOM 3926 C CA . LEU B 1 4 ? -58.219 28.172 18.531 1 23.7 4 LEU B CA 1
ATOM 3927 C C . LEU B 1 4 ? -56.969 29.047 18.484 1 23.7 4 LEU B C 1
ATOM 3929 O O . LEU B 1 4 ? -56.688 29.688 17.484 1 23.7 4 LEU B O 1
ATOM 3933 N N . ASN B 1 5 ? -56.469 29.578 19.625 1 23.28 5 ASN B N 1
ATOM 3934 C CA . ASN B 1 5 ? -55.25 30.281 20.031 1 23.28 5 ASN B CA 1
ATOM 3935 C C . ASN B 1 5 ? -54 29.625 19.453 1 23.28 5 ASN B C 1
ATOM 3937 O O . ASN B 1 5 ? -53.625 28.516 19.844 1 23.28 5 ASN B O 1
ATOM 3941 N N . ILE B 1 6 ? -53.719 29.75 18.188 1 24.59 6 ILE B N 1
ATOM 3942 C CA . ILE B 1 6 ? -52.5 29.406 17.469 1 24.59 6 ILE B CA 1
ATOM 3943 C C . ILE B 1 6 ? -51.312 30.031 18.172 1 24.59 6 ILE B C 1
ATOM 3945 O O . ILE B 1 6 ? -51.156 31.25 18.188 1 24.59 6 ILE B O 1
ATOM 3949 N N . LYS B 1 7 ? -51.156 29.656 19.469 1 24.81 7 LYS B N 1
ATOM 3950 C CA . LYS B 1 7 ? -50 30.125 20.25 1 24.81 7 LYS B CA 1
ATOM 3951 C C . LYS B 1 7 ? -48.75 30.25 19.391 1 24.81 7 LYS B C 1
ATOM 3953 O O . LYS B 1 7 ? -48.438 29.359 18.594 1 24.81 7 LYS B O 1
ATOM 3958 N N . LEU B 1 8 ? -48.219 31.453 19.25 1 22.56 8 LEU B N 1
ATOM 3959 C CA . LEU B 1 8 ? -47.031 32.094 18.688 1 22.56 8 LEU B CA 1
ATOM 3960 C C . LEU B 1 8 ? -45.781 31.391 19.156 1 22.56 8 LEU B C 1
ATOM 3962 O O . LEU B 1 8 ? -45.469 31.391 20.344 1 22.56 8 LEU B O 1
ATOM 3966 N N . ILE B 1 9 ? -45.469 30.141 18.828 1 27 9 ILE B N 1
ATOM 3967 C CA . ILE B 1 9 ? -44.125 29.578 19.078 1 27 9 ILE B CA 1
ATOM 3968 C C . ILE B 1 9 ? -43.062 30.594 18.703 1 27 9 ILE B C 1
ATOM 3970 O O . ILE B 1 9 ? -42.938 30.984 17.531 1 27 9 ILE B O 1
ATOM 3974 N N . ARG B 1 10 ? -42.688 31.547 19.578 1 28.8 10 ARG B N 1
ATOM 3975 C CA . ARG B 1 10 ? -41.594 32.5 19.531 1 28.8 10 ARG B CA 1
ATOM 3976 C C . ARG B 1 10 ? -40.312 31.828 18.969 1 28.8 10 ARG B C 1
ATOM 3978 O O . ARG B 1 10 ? -39.969 30.719 19.375 1 28.8 10 ARG B O 1
ATOM 3985 N N . LYS B 1 11 ? -39.875 32.312 17.906 1 30.02 11 LYS B N 1
ATOM 3986 C CA . LYS B 1 11 ? -38.656 32.188 17.141 1 30.02 11 LYS B CA 1
ATOM 3987 C C . LYS B 1 11 ? -37.438 32.281 18.078 1 30.02 11 LYS B C 1
ATOM 3989 O O . LYS B 1 11 ? -37.188 33.344 18.672 1 30.02 11 LYS B O 1
ATOM 3994 N N . PHE B 1 12 ? -37.125 31.344 18.844 1 30.34 12 PHE B N 1
ATOM 3995 C CA . PHE B 1 12 ? -35.75 31.266 19.344 1 30.34 12 PHE B CA 1
ATOM 3996 C C . PHE B 1 12 ? -34.75 31.828 18.328 1 30.34 12 PHE B C 1
ATOM 3998 O O . PHE B 1 12 ? -34.719 31.375 17.188 1 30.34 12 PHE B O 1
ATOM 4005 N N . SER B 1 13 ? -34.562 33.125 18.203 1 29.45 13 SER B N 1
ATOM 4006 C CA . SER B 1 13 ? -33.469 33.781 17.5 1 29.45 13 SER B CA 1
ATOM 4007 C C . SER B 1 13 ? -32.188 32.969 17.594 1 29.45 13 SER B C 1
ATOM 4009 O O . SER B 1 13 ? -31.734 32.625 18.688 1 29.45 13 SER B O 1
ATOM 4011 N N . ASP B 1 14 ? -31.891 32.031 16.688 1 33.88 14 ASP B N 1
ATOM 4012 C CA . ASP B 1 14 ? -30.859 31.047 16.344 1 33.88 14 ASP B CA 1
ATOM 4013 C C . ASP B 1 14 ? -29.469 31.625 16.516 1 33.88 14 ASP B C 1
ATOM 4015 O O . ASP B 1 14 ? -28.906 32.219 15.578 1 33.88 14 ASP B O 1
ATOM 4019 N N . SER B 1 15 ? -29.188 32.281 17.609 1 35.78 15 SER B N 1
ATOM 4020 C CA . SER B 1 15 ? -27.844 32.781 17.891 1 35.78 15 SER B CA 1
ATOM 4021 C C . SER B 1 15 ? -26.797 31.703 17.719 1 35.78 15 SER B C 1
ATOM 4023 O O . SER B 1 15 ? -25.594 31.969 17.859 1 35.78 15 SER B O 1
ATOM 4025 N N . CYS B 1 16 ? -27.047 30.531 17.953 1 40.97 16 CYS B N 1
ATOM 4026 C CA . CYS B 1 16 ? -26.047 29.5 17.672 1 40.97 16 CYS B CA 1
ATOM 4027 C C . CYS B 1 16 ? -25.812 29.391 16.172 1 40.97 16 CYS B C 1
ATOM 4029 O O . CYS B 1 16 ? -26.625 28.828 15.445 1 40.97 16 CYS B O 1
ATOM 4031 N N . GLN B 1 17 ? -25.266 30.344 15.57 1 41.16 17 GLN B N 1
ATOM 4032 C CA . GLN B 1 17 ? -25 30.25 14.141 1 41.16 17 GLN B CA 1
ATOM 4033 C C . GLN B 1 17 ? -24.078 29.078 13.828 1 41.16 17 GLN B C 1
ATOM 4035 O O . GLN B 1 17 ? -23 28.938 14.438 1 41.16 17 GLN B O 1
ATOM 4040 N N . GLU B 1 18 ? -24.625 28.156 13.312 1 43.53 18 GLU B N 1
ATOM 4041 C CA . GLU B 1 18 ? -23.766 27.172 12.664 1 43.53 18 GLU B CA 1
ATOM 4042 C C . GLU B 1 18 ? -22.75 27.844 11.734 1 43.53 18 GLU B C 1
ATOM 4044 O O . GLU B 1 18 ? -23.016 28.938 11.219 1 43.53 18 GLU B O 1
ATOM 4049 N N . ALA B 1 19 ? -21.562 27.25 11.516 1 45.03 19 ALA B N 1
ATOM 4050 C CA . ALA B 1 19 ? -20.422 27.688 10.703 1 45.03 19 ALA B CA 1
ATOM 4051 C C . ALA B 1 19 ? -20.844 27.906 9.25 1 45.03 19 ALA B C 1
ATOM 4053 O O . ALA B 1 19 ? -19.984 28.078 8.375 1 45.03 19 ALA B O 1
ATOM 4054 N N . SER B 1 20 ? -22.125 27.828 8.906 1 39.78 20 SER B N 1
ATOM 4055 C CA . SER B 1 20 ? -22.172 27.844 7.449 1 39.78 20 SER B CA 1
ATOM 4056 C C . SER B 1 20 ? -21.875 29.234 6.902 1 39.78 20 SER B C 1
ATOM 4058 O O . SER B 1 20 ? -21.328 29.375 5.805 1 39.78 20 SER B O 1
ATOM 4060 N N . GLY B 1 21 ? -22.703 30.312 7.305 1 39.81 21 GLY B N 1
ATOM 4061 C CA . GLY B 1 21 ? -22.453 31.547 6.586 1 39.81 21 GLY B CA 1
ATOM 4062 C C . GLY B 1 21 ? -21.156 32.219 6.988 1 39.81 21 GLY B C 1
ATOM 4063 O O . GLY B 1 21 ? -20.938 32.5 8.172 1 39.81 21 GLY B O 1
ATOM 4064 N N . GLU B 1 22 ? -20.109 32.094 6.285 1 47.5 22 GLU B N 1
ATOM 4065 C CA . GLU B 1 22 ? -18.766 32.594 6.531 1 47.5 22 GLU B CA 1
ATOM 4066 C C . GLU B 1 22 ? -18.828 34.062 6.984 1 47.5 22 GLU B C 1
ATOM 4068 O O . GLU B 1 22 ? -19.062 34.969 6.172 1 47.5 22 GLU B O 1
ATOM 4073 N N . ILE B 1 23 ? -19.328 34.344 8.062 1 51.31 23 ILE B N 1
ATOM 4074 C CA . ILE B 1 23 ? -19.062 35.688 8.586 1 51.31 23 ILE B CA 1
ATOM 4075 C C . ILE B 1 23 ? -17.562 35.875 8.773 1 51.31 23 ILE B C 1
ATOM 4077 O O . ILE B 1 23 ? -16.922 35.156 9.516 1 51.31 23 ILE B O 1
ATOM 4081 N N . ASN B 1 24 ? -16.953 36.344 7.859 1 62.44 24 ASN B N 1
ATOM 4082 C CA . ASN B 1 24 ? -15.555 36.75 7.938 1 62.44 24 ASN B CA 1
ATOM 4083 C C . ASN B 1 24 ? -15.398 38.188 8.391 1 62.44 24 ASN B C 1
ATOM 4085 O O . ASN B 1 24 ? -15.477 39.094 7.574 1 62.44 24 ASN B O 1
ATOM 4089 N N . GLN B 1 25 ? -15.414 38.219 9.859 1 69.38 25 GLN B N 1
ATOM 4090 C CA . GLN B 1 25 ? -15.234 39.531 10.445 1 69.38 25 GLN B CA 1
ATOM 4091 C C . GLN B 1 25 ? -13.758 39.875 10.609 1 69.38 25 GLN B C 1
ATOM 4093 O O . GLN B 1 25 ? -12.922 38.969 10.703 1 69.38 25 GLN B O 1
ATOM 4098 N N . LYS B 1 26 ? -13.531 41.125 10.586 1 81.56 26 LYS B N 1
ATOM 4099 C CA . LYS B 1 26 ? -12.172 41.594 10.828 1 81.56 26 LYS B CA 1
ATOM 4100 C C . LYS B 1 26 ? -11.727 41.281 12.258 1 81.56 26 LYS B C 1
ATOM 4102 O O . LYS B 1 26 ? -12.5 41.438 13.203 1 81.56 26 LYS B O 1
ATOM 4107 N N . LEU B 1 27 ? -10.57 40.844 12.398 1 84.94 27 LEU B N 1
ATOM 4108 C CA . LEU B 1 27 ? -10.047 40.469 13.711 1 84.94 27 LEU B CA 1
ATOM 4109 C C . LEU B 1 27 ? -9.867 41.719 14.578 1 84.94 27 LEU B C 1
ATOM 4111 O O . LEU B 1 27 ? -9.445 42.781 14.086 1 84.94 27 LEU B O 1
ATOM 4115 N N . ASP B 1 28 ? -10.359 41.5 15.805 1 84.12 28 ASP B N 1
ATOM 4116 C CA . ASP B 1 28 ? -10.219 42.531 16.844 1 84.12 28 ASP B CA 1
ATOM 4117 C C . ASP B 1 28 ? -9.445 41.969 18.047 1 84.12 28 ASP B C 1
ATOM 4119 O O . ASP B 1 28 ? -9.938 41.094 18.75 1 84.12 28 ASP B O 1
ATOM 4123 N N . SER B 1 29 ? -8.266 42.562 18.281 1 84.88 29 SER B N 1
ATOM 4124 C CA . SER B 1 29 ? -7.371 42.094 19.328 1 84.88 29 SER B CA 1
ATOM 4125 C C . SER B 1 29 ? -7.996 42.25 20.703 1 84.88 29 SER B C 1
ATOM 4127 O O . SER B 1 29 ? -7.57 41.594 21.672 1 84.88 29 SER B O 1
ATOM 4129 N N . SER B 1 30 ? -8.992 43.031 20.766 1 87.38 30 SER B N 1
ATOM 4130 C CA . SER B 1 30 ? -9.648 43.25 22.047 1 87.38 30 SER B CA 1
ATOM 4131 C C . SER B 1 30 ? -10.789 42.281 22.281 1 87.38 30 SER B C 1
ATOM 4133 O O . SER B 1 30 ? -11.281 42.156 23.391 1 87.38 30 SER B O 1
ATOM 4135 N N . LYS B 1 31 ? -11.125 41.656 21.266 1 93.5 31 LYS B N 1
ATOM 4136 C CA . LYS B 1 31 ? -12.18 40.656 21.375 1 93.5 31 LYS B CA 1
ATOM 4137 C C . LYS B 1 31 ? -11.617 39.312 21.797 1 93.5 31 LYS B C 1
ATOM 4139 O O . LYS B 1 31 ? -10.859 38.688 21.062 1 93.5 31 LYS B O 1
ATOM 4144 N N . LYS B 1 32 ? -12.062 38.906 22.938 1 96.19 32 LYS B N 1
ATOM 4145 C CA . LYS B 1 32 ? -11.547 37.656 23.516 1 96.19 32 LYS B CA 1
ATOM 4146 C C . LYS B 1 32 ? -12.492 36.5 23.266 1 96.19 32 LYS B C 1
ATOM 4148 O O . LYS B 1 32 ? -13.711 36.625 23.391 1 96.19 32 LYS B O 1
ATOM 4153 N N . GLY B 1 33 ? -11.922 35.438 22.766 1 97.25 33 GLY B N 1
ATOM 4154 C CA . GLY B 1 33 ? -12.648 34.188 22.578 1 97.25 33 GLY B CA 1
ATOM 4155 C C . GLY B 1 33 ? -12.086 33.062 23.422 1 97.25 33 GLY B C 1
ATOM 4156 O O . GLY B 1 33 ? -10.914 33.062 23.797 1 97.25 33 GLY B O 1
ATOM 4157 N N . LEU B 1 34 ? -12.93 32.094 23.75 1 97.19 34 LEU B N 1
ATOM 4158 C CA . LEU B 1 34 ? -12.523 30.922 24.531 1 97.19 34 LEU B CA 1
ATOM 4159 C C . LEU B 1 34 ? -12.977 29.625 23.859 1 97.19 34 LEU B C 1
ATOM 4161 O O . LEU B 1 34 ? -14.141 29.5 23.469 1 97.19 34 LEU B O 1
ATOM 4165 N N . VAL B 1 35 ? -12.039 28.734 23.641 1 97.69 35 VAL B N 1
ATOM 4166 C CA . VAL B 1 35 ? -12.391 27.391 23.188 1 97.69 35 VAL B CA 1
ATOM 4167 C C . VAL B 1 35 ? -12.586 26.469 24.391 1 97.69 35 VAL B C 1
ATOM 4169 O O . VAL B 1 35 ? -11.672 26.312 25.219 1 97.69 35 VAL B O 1
ATOM 4172 N N . LEU B 1 36 ? -13.773 25.844 24.484 1 95.81 36 LEU B N 1
ATOM 4173 C CA . LEU B 1 36 ? -14.117 24.891 25.547 1 95.81 36 LEU B CA 1
ATOM 4174 C C . LEU B 1 36 ? -14.469 23.531 24.969 1 95.81 36 LEU B C 1
ATOM 4176 O O . LEU B 1 36 ? -15.328 23.422 24.094 1 95.81 36 LEU B O 1
ATOM 4180 N N . GLY B 1 37 ? -13.797 22.531 25.516 1 94.44 37 GLY B N 1
ATOM 4181 C CA . GLY B 1 37 ? -14.086 21.172 25.062 1 94.44 37 GLY B CA 1
ATOM 4182 C C . GLY B 1 37 ? -15.336 20.594 25.703 1 94.44 37 GLY B C 1
ATOM 4183 O O . GLY B 1 37 ? -15.664 20.906 26.844 1 94.44 37 GLY B O 1
ATOM 4184 N N . VAL B 1 38 ? -15.984 19.75 24.953 1 94.56 38 VAL B N 1
ATOM 4185 C CA . VAL B 1 38 ? -17.125 19 25.438 1 94.56 38 VAL B CA 1
ATOM 4186 C C . VAL B 1 38 ? -16.938 17.516 25.109 1 94.56 38 VAL B C 1
ATOM 4188 O O . VAL B 1 38 ? -16.578 17.156 24 1 94.56 38 VAL B O 1
ATOM 4191 N N . TYR B 1 39 ? -17.172 16.672 26.125 1 93.69 39 TYR B N 1
ATOM 4192 C CA . TYR B 1 39 ? -17.031 15.227 25.938 1 93.69 39 TYR B CA 1
ATOM 4193 C C . TYR B 1 39 ? -18.359 14.594 25.531 1 93.69 39 TYR B C 1
ATOM 4195 O O . TYR B 1 39 ? -19.422 15.039 25.953 1 93.69 39 TYR B O 1
ATOM 4203 N N . GLN B 1 40 ? -18.156 13.586 24.719 1 90.69 40 GLN B N 1
ATOM 4204 C CA . GLN B 1 40 ? -19.312 12.75 24.391 1 90.69 40 GLN B CA 1
ATOM 4205 C C . GLN B 1 40 ? -19.422 11.555 25.328 1 90.69 40 GLN B C 1
ATOM 4207 O O . GLN B 1 40 ? -18.469 10.773 25.453 1 90.69 40 GLN B O 1
ATOM 4212 N N . CYS B 1 41 ? -20.453 11.398 26.031 1 86.81 41 CYS B N 1
ATOM 4213 C CA . CYS B 1 41 ? -20.766 10.258 26.891 1 86.81 41 CYS B CA 1
ATOM 4214 C C . CYS B 1 41 ? -22.062 9.586 26.453 1 86.81 41 CYS B C 1
ATOM 4216 O O . CYS B 1 41 ? -23.141 9.906 26.953 1 86.81 41 CYS B O 1
ATOM 4218 N N . GLY B 1 42 ? -21.859 8.555 25.703 1 80.25 42 GLY B N 1
ATOM 4219 C CA . GLY B 1 42 ? -23.047 7.992 25.094 1 80.25 42 GLY B CA 1
ATOM 4220 C C . GLY B 1 42 ? -23.812 8.984 24.25 1 80.25 42 GLY B C 1
ATOM 4221 O O . GLY B 1 42 ? -23.266 9.57 23.312 1 80.25 42 GLY B O 1
ATOM 4222 N N . LYS B 1 43 ? -25.109 9.258 24.641 1 79.75 43 LYS B N 1
ATOM 4223 C CA . LYS B 1 43 ? -25.953 10.188 23.906 1 79.75 43 LYS B CA 1
ATOM 4224 C C . LYS B 1 43 ? -25.906 11.578 24.531 1 79.75 43 LYS B C 1
ATOM 4226 O O . LYS B 1 43 ? -26.469 12.531 23.984 1 79.75 43 LYS B O 1
ATOM 4231 N N . LYS B 1 44 ? -25.156 11.703 25.562 1 84.12 44 LYS B N 1
ATOM 4232 C CA . LYS B 1 44 ? -25.125 12.969 26.281 1 84.12 44 LYS B CA 1
ATOM 4233 C C . LYS B 1 44 ? -23.766 13.656 26.125 1 84.12 44 LYS B C 1
ATOM 4235 O O . LYS B 1 44 ? -22.766 13 25.797 1 84.12 44 LYS B O 1
ATOM 4240 N N . LEU B 1 45 ? -23.766 14.922 26.281 1 91.06 45 LEU B N 1
ATOM 4241 C CA . LEU B 1 45 ? -22.562 15.734 26.266 1 91.06 45 LEU B CA 1
ATOM 4242 C C . LEU B 1 45 ? -22.203 16.203 27.672 1 91.06 45 LEU B C 1
ATOM 4244 O O . LEU B 1 45 ? -23.078 16.5 28.484 1 91.06 45 LEU B O 1
ATOM 4248 N N . GLU B 1 46 ? -20.969 16.172 27.922 1 91.12 46 GLU B N 1
ATOM 4249 C CA . GLU B 1 46 ? -20.469 16.578 29.234 1 91.12 46 GLU B CA 1
ATOM 4250 C C . GLU B 1 46 ? -19.406 17.672 29.109 1 91.12 46 GLU B C 1
ATOM 4252 O O . GLU B 1 46 ? -18.5 17.562 28.281 1 91.12 46 GLU B O 1
ATOM 4257 N N . LEU B 1 47 ? -19.578 18.688 29.922 1 92.25 47 LEU B N 1
ATOM 4258 C CA . LEU B 1 47 ? -18.578 19.75 29.969 1 92.25 47 LEU B CA 1
ATOM 4259 C C . LEU B 1 47 ? -17.328 19.281 30.703 1 92.25 47 LEU B C 1
ATOM 4261 O O . LEU B 1 47 ? -17.391 18.438 31.594 1 92.25 47 LEU B O 1
ATOM 4265 N N . THR B 1 48 ? -16.203 19.844 30.328 1 91 48 THR B N 1
ATOM 4266 C CA . THR B 1 48 ? -14.984 19.688 31.125 1 91 48 THR B CA 1
ATOM 4267 C C . THR B 1 48 ? -15.117 20.375 32.469 1 91 48 THR B C 1
ATOM 4269 O O . THR B 1 48 ? -16.094 21.094 32.719 1 91 48 THR B O 1
ATOM 4272 N N . SER B 1 49 ? -14.164 20.125 33.312 1 87.38 49 SER B N 1
ATOM 4273 C CA . SER B 1 49 ? -14.211 20.766 34.625 1 87.38 49 SER B CA 1
ATOM 4274 C C . SER B 1 49 ? -14.234 22.297 34.5 1 87.38 49 SER B C 1
ATOM 4276 O O . SER B 1 49 ? -15.008 22.969 35.156 1 87.38 49 SER B O 1
ATOM 4278 N N . ALA B 1 50 ? -13.383 22.781 33.625 1 87.25 50 ALA B N 1
ATOM 4279 C CA . ALA B 1 50 ? -13.359 24.219 33.375 1 87.25 50 ALA B CA 1
ATOM 4280 C C . ALA B 1 50 ? -14.688 24.688 32.781 1 87.25 50 ALA B C 1
ATOM 4282 O O . ALA B 1 50 ? -15.148 25.781 33.094 1 87.25 50 ALA B O 1
ATOM 4283 N N . GLY B 1 51 ? -15.266 23.875 32 1 91.56 51 GLY B N 1
ATOM 4284 C CA . GLY B 1 51 ? -16.562 24.188 31.422 1 91.56 51 GLY B CA 1
ATOM 4285 C C . GLY B 1 51 ? -17.672 24.281 32.469 1 91.56 51 GLY B C 1
ATOM 4286 O O . GLY B 1 51 ? -18.547 25.141 32.375 1 91.56 51 GLY B O 1
ATOM 4287 N N . GLN B 1 52 ? -17.547 23.422 33.375 1 92.69 52 GLN B N 1
ATOM 4288 C CA . GLN B 1 52 ? -18.531 23.453 34.469 1 92.69 52 GLN B CA 1
ATOM 4289 C C . GLN B 1 52 ? -18.422 24.734 35.281 1 92.69 52 GLN B C 1
ATOM 4291 O O . GLN B 1 52 ? -19.438 25.312 35.656 1 92.69 52 GLN B O 1
ATOM 4296 N N . GLU B 1 53 ? -17.266 25.031 35.531 1 91.81 53 GLU B N 1
ATOM 4297 C CA . GLU B 1 53 ? -17.047 26.266 36.25 1 91.81 53 GLU B CA 1
ATOM 4298 C C . GLU B 1 53 ? -17.594 27.469 35.5 1 91.81 53 GLU B C 1
ATOM 4300 O O . GLU B 1 53 ? -18.234 28.344 36.094 1 91.81 53 GLU B O 1
ATOM 4305 N N . LEU B 1 54 ? -17.328 27.5 34.281 1 92.56 54 LEU B N 1
ATOM 4306 C CA . LEU B 1 54 ? -17.812 28.594 33.469 1 92.56 54 LEU B CA 1
ATOM 4307 C C . LEU B 1 54 ? -19.328 28.562 33.344 1 92.56 54 LEU B C 1
ATOM 4309 O O . LEU B 1 54 ? -19.969 29.625 33.281 1 92.56 54 LEU B O 1
ATOM 4313 N N . ASP B 1 55 ? -19.812 27.406 33.312 1 94.88 55 ASP B N 1
ATOM 4314 C CA . ASP B 1 55 ? -21.266 27.266 33.25 1 94.88 55 ASP B CA 1
ATOM 4315 C C . ASP B 1 55 ? -21.906 27.859 34.5 1 94.88 55 ASP B C 1
ATOM 4317 O O . ASP B 1 55 ? -22.938 28.516 34.438 1 94.88 55 ASP B O 1
ATOM 4321 N N . GLN B 1 56 ? -21.281 27.609 35.562 1 94.44 56 GLN B N 1
ATOM 4322 C CA . GLN B 1 56 ? -21.781 28.172 36.812 1 94.44 56 GLN B CA 1
ATOM 4323 C C . GLN B 1 56 ? -21.734 29.703 36.781 1 94.44 56 GLN B C 1
ATOM 4325 O O . GLN B 1 56 ? -22.703 30.359 37.188 1 94.44 56 GLN B O 1
ATOM 4330 N N . LYS B 1 57 ? -20.688 30.203 36.281 1 92.69 57 LYS B N 1
ATOM 4331 C CA . LYS B 1 57 ? -20.531 31.656 36.188 1 92.69 57 LYS B CA 1
ATOM 4332 C C . LYS B 1 57 ? -21.562 32.25 35.219 1 92.69 57 LYS B C 1
ATOM 4334 O O . LYS B 1 57 ? -21.953 33.406 35.375 1 92.69 57 LYS B O 1
ATOM 4339 N N . SER B 1 58 ? -22 31.484 34.344 1 93.62 58 SER B N 1
ATOM 4340 C CA . SER B 1 58 ? -22.938 31.953 33.344 1 93.62 58 SER B CA 1
ATOM 4341 C C . SER B 1 58 ? -24.375 31.734 33.781 1 93.62 58 SER B C 1
ATOM 4343 O O . SER B 1 58 ? -25.312 32 33.031 1 93.62 58 SER B O 1
ATOM 4345 N N . GLY B 1 59 ? -24.578 31.188 34.906 1 93.75 59 GLY B N 1
ATOM 4346 C CA . GLY B 1 59 ? -25.922 30.891 35.375 1 93.75 59 GLY B CA 1
ATOM 4347 C C . GLY B 1 59 ? -26.562 29.703 34.688 1 93.75 59 GLY B C 1
ATOM 4348 O O . GLY B 1 59 ? -27.781 29.656 34.5 1 93.75 59 GLY B O 1
ATOM 4349 N N . GLY B 1 60 ? -25.703 28.844 34.156 1 94.19 60 GLY B N 1
ATOM 4350 C CA . GLY B 1 60 ? -26.203 27.625 33.562 1 94.19 60 GLY B CA 1
ATOM 4351 C C . GLY B 1 60 ? -26.484 27.766 32.062 1 94.19 60 GLY B C 1
ATOM 4352 O O . GLY B 1 60 ? -27.016 26.844 31.438 1 94.19 60 GLY B O 1
ATOM 4353 N N . LYS B 1 61 ? -26.156 28.844 31.5 1 92.5 61 LYS B N 1
ATOM 4354 C CA . LYS B 1 61 ? -26.469 29.141 30.109 1 92.5 61 LYS B CA 1
ATOM 4355 C C . LYS B 1 61 ? -25.734 28.203 29.156 1 92.5 61 LYS B C 1
ATOM 4357 O O . LYS B 1 61 ? -26.266 27.797 28.125 1 92.5 61 LYS B O 1
ATOM 4362 N N . ILE B 1 62 ? -24.531 27.875 29.469 1 93.94 62 ILE B N 1
ATOM 4363 C CA . ILE B 1 62 ? -23.719 27.031 28.594 1 93.94 62 ILE B CA 1
ATOM 4364 C C . ILE B 1 62 ? -24.344 25.641 28.484 1 93.94 62 ILE B C 1
ATOM 4366 O O . ILE B 1 62 ? -24.531 25.125 27.375 1 93.94 62 ILE B O 1
ATOM 4370 N N . LEU B 1 63 ? -24.672 25.094 29.625 1 91.69 63 LEU B N 1
ATOM 4371 C CA . LEU B 1 63 ? -25.281 23.766 29.641 1 91.69 63 LEU B CA 1
ATOM 4372 C C . LEU B 1 63 ? -26.625 23.766 28.922 1 91.69 63 LEU B C 1
ATOM 4374 O O . LEU B 1 63 ? -27 22.781 28.281 1 91.69 63 LEU B O 1
ATOM 4378 N N . GLN B 1 64 ? -27.344 24.797 29.109 1 90.56 64 GLN B N 1
ATOM 4379 C CA . GLN B 1 64 ? -28.641 24.922 28.438 1 90.56 64 GLN B CA 1
ATOM 4380 C C . GLN B 1 64 ? -28.469 24.859 26.922 1 90.56 64 GLN B C 1
ATOM 4382 O O . GLN B 1 64 ? -29.203 24.125 26.25 1 90.56 64 GLN B O 1
ATOM 4387 N N . HIS B 1 65 ? -27.562 25.562 26.422 1 88.88 65 HIS B N 1
ATOM 4388 C CA . HIS B 1 65 ? -27.297 25.547 24.984 1 88.88 65 HIS B CA 1
ATOM 4389 C C . HIS B 1 65 ? -26.766 24.203 24.531 1 88.88 65 HIS B C 1
ATOM 4391 O O . HIS B 1 65 ? -27.094 23.719 23.453 1 88.88 65 HIS B O 1
ATOM 4397 N N . LEU B 1 66 ? -25.906 23.625 25.312 1 89.44 66 LEU B N 1
ATOM 4398 C CA . LEU B 1 66 ? -25.312 22.328 24.984 1 89.44 66 LEU B CA 1
ATOM 4399 C C . LEU B 1 66 ? -26.391 21.266 24.828 1 89.44 66 LEU B C 1
ATOM 4401 O O . LEU B 1 66 ? -26.297 20.406 23.953 1 89.44 66 LEU B O 1
ATOM 4405 N N . ASN B 1 67 ? -27.328 21.281 25.656 1 85.81 67 ASN B N 1
ATOM 4406 C CA . ASN B 1 67 ? -28.422 20.312 25.594 1 85.81 67 ASN B CA 1
ATOM 4407 C C . ASN B 1 67 ? -29.219 20.438 24.312 1 85.81 67 ASN B C 1
ATOM 4409 O O . ASN B 1 67 ? -29.734 19.453 23.781 1 85.81 67 ASN B O 1
ATOM 4413 N N . GLU B 1 68 ? -29.25 21.594 23.75 1 83.25 68 GLU B N 1
ATOM 4414 C CA . GLU B 1 68 ? -29.953 21.828 22.5 1 83.25 68 GLU B CA 1
ATOM 4415 C C . GLU B 1 68 ? -29.125 21.344 21.312 1 83.25 68 GLU B C 1
ATOM 4417 O O . GLU B 1 68 ? -29.688 21.016 20.25 1 83.25 68 GLU B O 1
ATOM 4422 N N . LEU B 1 69 ? -27.875 21.266 21.5 1 79.25 69 LEU B N 1
ATOM 4423 C CA . LEU B 1 69 ? -26.953 20.969 20.406 1 79.25 69 LEU B CA 1
ATOM 4424 C C . LEU B 1 69 ? -26.562 19.484 20.422 1 79.25 69 LEU B C 1
ATOM 4426 O O . LEU B 1 69 ? -25.844 19.016 19.531 1 79.25 69 LEU B O 1
ATOM 4430 N N . SER B 1 70 ? -26.984 18.75 21.375 1 70.44 70 SER B N 1
ATOM 4431 C CA . SER B 1 70 ? -26.438 17.438 21.703 1 70.44 70 SER B CA 1
ATOM 4432 C C . SER B 1 70 ? -26.438 16.516 20.5 1 70.44 70 SER B C 1
ATOM 4434 O O . SER B 1 70 ? -25.453 15.82 20.234 1 70.44 70 SER B O 1
ATOM 4436 N N . GLU B 1 71 ? -27.375 16.578 19.734 1 72.69 71 GLU B N 1
ATOM 4437 C CA . GLU B 1 71 ? -27.484 15.625 18.625 1 72.69 71 GLU B CA 1
ATOM 4438 C C . GLU B 1 71 ? -26.625 16.062 17.438 1 72.69 71 GLU B C 1
ATOM 4440 O O . GLU B 1 71 ? -26.297 15.242 16.578 1 72.69 71 GLU B O 1
ATOM 4445 N N . ARG B 1 72 ? -26.125 17.172 17.578 1 77.19 72 ARG B N 1
ATOM 4446 C CA . ARG B 1 72 ? -25.469 17.734 16.406 1 77.19 72 ARG B CA 1
ATOM 4447 C C . ARG B 1 72 ? -23.953 17.828 16.625 1 77.19 72 ARG B C 1
ATOM 4449 O O . ARG B 1 72 ? -23.188 17.984 15.664 1 77.19 72 ARG B O 1
ATOM 4456 N N . MET B 1 73 ? -23.562 17.688 17.797 1 86.25 73 MET B N 1
ATOM 4457 C CA . MET B 1 73 ? -22.156 17.906 18.109 1 86.25 73 MET B CA 1
ATOM 4458 C C . MET B 1 73 ? -21.328 16.672 17.781 1 86.25 73 MET B C 1
ATOM 4460 O O . MET B 1 73 ? -21.422 15.656 18.484 1 86.25 73 MET B O 1
ATOM 4464 N N . LYS B 1 74 ? -20.594 16.75 16.656 1 86.69 74 LYS B N 1
ATOM 4465 C CA . LYS B 1 74 ? -19.688 15.68 16.25 1 86.69 74 LYS B CA 1
ATOM 4466 C C . LYS B 1 74 ? -18.234 16.125 16.328 1 86.69 74 LYS B C 1
ATOM 4468 O O . LYS B 1 74 ? -17.938 17.312 16.344 1 86.69 74 LYS B O 1
ATOM 4473 N N . LEU B 1 75 ? -17.406 15.125 16.406 1 89.25 75 LEU B N 1
ATOM 4474 C CA . LEU B 1 75 ? -15.969 15.43 16.406 1 89.25 75 LEU B CA 1
ATOM 4475 C C . LEU B 1 75 ? -15.602 16.328 15.234 1 89.25 75 LEU B C 1
ATOM 4477 O O . LEU B 1 75 ? -16.031 16.094 14.102 1 89.25 75 LEU B O 1
ATOM 4481 N N . GLY B 1 76 ? -14.891 17.359 15.578 1 85.81 76 GLY B N 1
ATOM 4482 C CA . GLY B 1 76 ? -14.453 18.266 14.539 1 85.81 76 GLY B CA 1
ATOM 4483 C C . GLY B 1 76 ? -15.398 19.438 14.328 1 85.81 76 GLY B C 1
ATOM 4484 O O . GLY B 1 76 ? -15.156 20.297 13.477 1 85.81 76 GLY B O 1
ATOM 4485 N N . GLN B 1 77 ? -16.406 19.469 15.117 1 90.38 77 GLN B N 1
ATOM 4486 C CA . GLN B 1 77 ? -17.344 20.578 15.047 1 90.38 77 GLN B CA 1
ATOM 4487 C C . GLN B 1 77 ? -17.266 21.453 16.297 1 90.38 77 GLN B C 1
ATOM 4489 O O . GLN B 1 77 ? -16.906 20.969 17.375 1 90.38 77 GLN B O 1
ATOM 4494 N N . ALA B 1 78 ? -17.578 22.734 16.094 1 94.25 78 ALA B N 1
ATOM 4495 C CA . ALA B 1 78 ? -17.625 23.688 17.203 1 94.25 78 ALA B CA 1
ATOM 4496 C C . ALA B 1 78 ? -18.797 24.656 17.031 1 94.25 78 ALA B C 1
ATOM 4498 O O . ALA B 1 78 ? -19.141 25.031 15.898 1 94.25 78 ALA B O 1
ATOM 4499 N N . PHE B 1 79 ? -19.406 24.938 18.109 1 93.44 79 PHE B N 1
ATOM 4500 C CA . PHE B 1 79 ? -20.5 25.906 18.125 1 93.44 79 PHE B CA 1
ATOM 4501 C C . PHE B 1 79 ? -20.156 27.094 19 1 93.44 79 PHE B C 1
ATOM 4503 O O . PHE B 1 79 ? -19.562 26.938 20.078 1 93.44 79 PHE B O 1
ATOM 4510 N N . VAL B 1 80 ? -20.578 28.266 18.562 1 94.44 80 VAL B N 1
ATOM 4511 C CA . VAL B 1 80 ? -20.188 29.484 19.25 1 94.44 80 VAL B CA 1
ATOM 4512 C C . VAL B 1 80 ? -21.375 30.016 20.078 1 94.44 80 VAL B C 1
ATOM 4514 O O . VAL B 1 80 ? -22.5 30.062 19.578 1 94.44 80 VAL B O 1
ATOM 4517 N N . LEU B 1 81 ? -21.062 30.312 21.281 1 94.06 81 LEU B N 1
ATOM 4518 C CA . LEU B 1 81 ? -22 31 22.172 1 94.06 81 LEU B CA 1
ATOM 4519 C C . LEU B 1 81 ? -21.547 32.438 22.422 1 94.06 81 LEU B C 1
ATOM 4521 O O . LEU B 1 81 ? -20.359 32.688 22.594 1 94.06 81 LEU B O 1
ATOM 4525 N N . THR B 1 82 ? -22.516 33.25 22.422 1 92.44 82 THR B N 1
ATOM 4526 C CA . THR B 1 82 ? -22.25 34.656 22.781 1 92.44 82 THR B CA 1
ATOM 4527 C C . THR B 1 82 ? -23.062 35.062 24.016 1 92.44 82 THR B C 1
ATOM 4529 O O . THR B 1 82 ? -24.031 34.406 24.359 1 92.44 82 THR B O 1
ATOM 4532 N N . ASP B 1 83 ? -22.594 36.031 24.719 1 90 83 ASP B N 1
ATOM 4533 C CA . ASP B 1 83 ? -23.297 36.625 25.859 1 90 83 ASP B CA 1
ATOM 4534 C C . ASP B 1 83 ? -23.469 35.594 26.984 1 90 83 ASP B C 1
ATOM 4536 O O . ASP B 1 83 ? -24.547 35.469 27.562 1 90 83 ASP B O 1
ATOM 4540 N N . VAL B 1 84 ? -22.469 34.812 27.188 1 90.56 84 VAL B N 1
ATOM 4541 C CA . VAL B 1 84 ? -22.547 33.812 28.234 1 90.56 84 VAL B CA 1
ATOM 4542 C C . VAL B 1 84 ? -21.75 34.25 29.453 1 90.56 84 VAL B C 1
ATOM 4544 O O . VAL B 1 84 ? -22.125 34 30.594 1 90.56 84 VAL B O 1
ATOM 4547 N N . VAL B 1 85 ? -20.516 34.688 29.234 1 88.56 85 VAL B N 1
ATOM 4548 C CA . VAL B 1 85 ? -19.703 35.281 30.281 1 88.56 85 VAL B CA 1
ATOM 4549 C C . VAL B 1 85 ? -19.109 36.594 29.797 1 88.56 85 VAL B C 1
ATOM 4551 O O . VAL B 1 85 ? -18.734 36.719 28.625 1 88.56 85 VAL B O 1
ATOM 4554 N N . PRO B 1 86 ? -19.031 37.625 30.641 1 90.44 86 PRO B N 1
ATOM 4555 C CA . PRO B 1 86 ? -18.594 38.938 30.219 1 90.44 86 PRO B CA 1
ATOM 4556 C C . PRO B 1 86 ? -17.125 38.969 29.781 1 90.44 86 PRO B C 1
ATOM 4558 O O . PRO B 1 86 ? -16.719 39.844 29 1 90.44 86 PRO B O 1
ATOM 4561 N N . GLU B 1 87 ? -16.391 38.094 30.297 1 90.69 87 GLU B N 1
ATOM 4562 C CA . GLU B 1 87 ? -14.945 38.062 30.047 1 90.69 87 GLU B CA 1
ATOM 4563 C C . GLU B 1 87 ? -14.648 37.719 28.578 1 90.69 87 GLU B C 1
ATOM 4565 O O . GLU B 1 87 ? -13.594 38.094 28.062 1 90.69 87 GLU B O 1
ATOM 4570 N N . TYR B 1 88 ? -15.562 37.031 27.953 1 94.81 88 TYR B N 1
ATOM 4571 C CA . TYR B 1 88 ? -15.336 36.594 26.594 1 94.81 88 TYR B CA 1
ATOM 4572 C C . TYR B 1 88 ? -16.453 37.062 25.672 1 94.81 88 TYR B C 1
ATOM 4574 O O . TYR B 1 88 ? -17.625 36.969 26.016 1 94.81 88 TYR B O 1
ATOM 4582 N N . SER B 1 89 ? -16.031 37.562 24.516 1 95 89 SER B N 1
ATOM 4583 C CA . SER B 1 89 ? -17 37.969 23.5 1 95 89 SER B CA 1
ATOM 4584 C C . SER B 1 89 ? -17.734 36.75 22.938 1 95 89 SER B C 1
ATOM 4586 O O . SER B 1 89 ? -18.891 36.875 22.516 1 95 89 SER B O 1
ATOM 4588 N N . ALA B 1 90 ? -17.016 35.688 22.875 1 95.56 90 ALA B N 1
ATOM 4589 C CA . ALA B 1 90 ? -17.594 34.438 22.344 1 95.56 90 ALA B CA 1
ATOM 4590 C C . ALA B 1 90 ? -16.922 33.219 22.969 1 95.56 90 ALA B C 1
ATOM 4592 O O . ALA B 1 90 ? -15.727 33.25 23.266 1 95.56 90 ALA B O 1
ATOM 4593 N N . VAL B 1 91 ? -17.703 32.188 23.156 1 96.19 91 VAL B N 1
ATOM 4594 C CA . VAL B 1 91 ? -17.219 30.906 23.641 1 96.19 91 VAL B CA 1
ATOM 4595 C C . VAL B 1 91 ? -17.547 29.828 22.609 1 96.19 91 VAL B C 1
ATOM 4597 O O . VAL B 1 91 ? -18.703 29.641 22.25 1 96.19 91 VAL B O 1
ATOM 4600 N N . ALA B 1 92 ? -16.484 29.172 22.141 1 96.69 92 ALA B N 1
ATOM 4601 C CA . ALA B 1 92 ? -16.688 28.047 21.219 1 96.69 92 ALA B CA 1
ATOM 4602 C C . ALA B 1 92 ? -16.734 26.719 21.969 1 96.69 92 ALA B C 1
ATOM 4604 O O . ALA B 1 92 ? -15.766 26.344 22.625 1 96.69 92 ALA B O 1
ATOM 4605 N N . LEU B 1 93 ? -17.859 26.031 21.891 1 95.44 93 LEU B N 1
ATOM 4606 C CA . LEU B 1 93 ? -17.969 24.672 22.375 1 95.44 93 LEU B CA 1
ATOM 4607 C C . LEU B 1 93 ? -17.547 23.672 21.297 1 95.44 93 LEU B C 1
ATOM 4609 O O . LEU B 1 93 ? -18.156 23.609 20.219 1 95.44 93 LEU B O 1
ATOM 4613 N N . ALA B 1 94 ? -16.469 22.984 21.594 1 95.44 94 ALA B N 1
ATOM 4614 C CA . ALA B 1 94 ? -15.898 22.078 20.594 1 95.44 94 ALA B CA 1
ATOM 4615 C C . ALA B 1 94 ? -15.953 20.625 21.078 1 95.44 94 ALA B C 1
ATOM 4617 O O . ALA B 1 94 ? -15.609 20.344 22.234 1 95.44 94 ALA B O 1
ATOM 4618 N N . SER B 1 95 ? -16.281 19.703 20.25 1 94.94 95 SER B N 1
ATOM 4619 C CA . SER B 1 95 ? -16.453 18.312 20.625 1 94.94 95 SER B CA 1
ATOM 4620 C C . SER B 1 95 ? -15.117 17.594 20.75 1 94.94 95 SER B C 1
ATOM 4622 O O . SER B 1 95 ? -14.305 17.625 19.812 1 94.94 95 SER B O 1
ATOM 4624 N N . LEU B 1 96 ? -14.883 16.891 21.844 1 95.06 96 LEU B N 1
ATOM 4625 C CA . LEU B 1 96 ? -13.656 16.141 22.094 1 95.06 96 LEU B CA 1
ATOM 4626 C C . LEU B 1 96 ? -13.875 14.648 21.844 1 95.06 96 LEU B C 1
ATOM 4628 O O . LEU B 1 96 ? -12.922 13.867 21.875 1 95.06 96 LEU B O 1
ATOM 4632 N N . GLY B 1 97 ? -15.07 14.328 21.516 1 93.31 97 GLY B N 1
ATOM 4633 C CA . GLY B 1 97 ? -15.375 12.906 21.438 1 93.31 97 GLY B CA 1
ATOM 4634 C C . GLY B 1 97 ? -15.398 12.234 22.797 1 93.31 97 GLY B C 1
ATOM 4635 O O . GLY B 1 97 ? -15.734 12.859 23.812 1 93.31 97 GLY B O 1
ATOM 4636 N N . PRO B 1 98 ? -15.094 10.883 22.828 1 92.81 98 PRO B N 1
ATOM 4637 C CA . PRO B 1 98 ? -15.125 10.156 24.094 1 92.81 98 PRO B CA 1
ATOM 4638 C C . PRO B 1 98 ? -14 10.57 25.047 1 92.81 98 PRO B C 1
ATOM 4640 O O . PRO B 1 98 ? -12.938 11 24.594 1 92.81 98 PRO B O 1
ATOM 4643 N N . LYS B 1 99 ? -14.266 10.344 26.281 1 91.5 99 LYS B N 1
ATOM 4644 C CA . LYS B 1 99 ? -13.258 10.68 27.281 1 91.5 99 LYS B CA 1
ATOM 4645 C C . LYS B 1 99 ? -12.125 9.664 27.297 1 91.5 99 LYS B C 1
ATOM 4647 O O . LYS B 1 99 ? -12.367 8.453 27.312 1 91.5 99 LYS B O 1
ATOM 4652 N N . ASP B 1 100 ? -10.93 10.062 27.156 1 89.94 100 ASP B N 1
ATOM 4653 C CA . ASP B 1 100 ? -9.672 9.336 27.281 1 89.94 100 ASP B CA 1
ATOM 4654 C C . ASP B 1 100 ? -9.672 8.078 26.406 1 89.94 100 ASP B C 1
ATOM 4656 O O . ASP B 1 100 ? -9.438 6.973 26.906 1 89.94 100 ASP B O 1
ATOM 4660 N N . PRO B 1 101 ? -9.922 8.219 25.188 1 93.88 101 PRO B N 1
ATOM 4661 C CA . PRO B 1 101 ? -9.914 7.047 24.312 1 93.88 101 PRO B CA 1
ATOM 4662 C C . PRO B 1 101 ? -8.523 6.426 24.188 1 93.88 101 PRO B C 1
ATOM 4664 O O . PRO B 1 101 ? -8.398 5.227 23.906 1 93.88 101 PRO B O 1
ATOM 4667 N N . GLY B 1 102 ? -7.473 7.184 24.359 1 96.25 102 GLY B N 1
ATOM 4668 C CA . GLY B 1 102 ? -6.113 6.672 24.328 1 96.25 102 GLY B CA 1
ATOM 4669 C C . GLY B 1 102 ? -5.668 6.254 22.938 1 96.25 102 GLY B C 1
ATOM 4670 O O . GLY B 1 102 ? -6.172 6.777 21.938 1 96.25 102 GLY B O 1
ATOM 4671 N N . TYR B 1 103 ? -4.582 5.391 22.891 1 96.75 103 TYR B N 1
ATOM 4672 C CA . TYR B 1 103 ? -4.027 4.898 21.625 1 96.75 103 TYR B CA 1
ATOM 4673 C C . TYR B 1 103 ? -4.934 3.842 21.016 1 96.75 103 TYR B C 1
ATOM 4675 O O . TYR B 1 103 ? -5.273 2.848 21.656 1 96.75 103 TYR B O 1
ATOM 4683 N N . ASN B 1 104 ? -5.371 4.102 19.797 1 96.69 104 ASN B N 1
ATOM 4684 C CA . ASN B 1 104 ? -6.129 3.143 19.016 1 96.69 104 ASN B CA 1
ATOM 4685 C C . ASN B 1 104 ? -5.23 2.373 18.047 1 96.69 104 ASN B C 1
ATOM 4687 O O . ASN B 1 104 ? -4.793 2.916 17.031 1 96.69 104 ASN B O 1
ATOM 4691 N N . GLN B 1 105 ? -5.008 1.109 18.266 1 94.06 105 GLN B N 1
ATOM 4692 C CA . GLN B 1 105 ? -4.113 0.279 17.453 1 94.06 105 GLN B CA 1
ATOM 4693 C C . GLN B 1 105 ? -4.637 0.119 16.031 1 94.06 105 GLN B C 1
ATOM 4695 O O . GLN B 1 105 ? -3.859 0.138 15.078 1 94.06 105 GLN B O 1
ATOM 4700 N N . LEU B 1 106 ? -5.906 0.023 15.867 1 92.5 106 LEU B N 1
ATOM 4701 C CA . LEU B 1 106 ? -6.504 -0.207 14.555 1 92.5 106 LEU B CA 1
ATOM 4702 C C . LEU B 1 106 ? -6.359 1.025 13.672 1 92.5 106 LEU B C 1
ATOM 4704 O O . LEU B 1 106 ? -6.258 0.908 12.445 1 92.5 106 LEU B O 1
ATOM 4708 N N . GLU B 1 107 ? -6.234 2.174 14.336 1 95.56 107 GLU B N 1
ATOM 4709 C CA . GLU B 1 107 ? -6.129 3.434 13.602 1 95.56 107 GLU B CA 1
ATOM 4710 C C . GLU B 1 107 ? -4.691 3.953 13.602 1 95.56 107 GLU B C 1
ATOM 4712 O O . GLU B 1 107 ? -4.375 4.918 12.906 1 95.56 107 GLU B O 1
ATOM 4717 N N . ALA B 1 108 ? -3.846 3.359 14.422 1 96 108 ALA B N 1
ATOM 4718 C CA . ALA B 1 108 ? -2.48 3.84 14.609 1 96 108 ALA B CA 1
ATOM 4719 C C . ALA B 1 108 ? -2.467 5.32 14.984 1 96 108 ALA B C 1
ATOM 4721 O O . ALA B 1 108 ? -1.749 6.113 14.367 1 96 108 ALA B O 1
ATOM 4722 N N . LEU B 1 109 ? -3.287 5.656 15.945 1 97.44 109 LEU B N 1
ATOM 4723 C CA . LEU B 1 109 ? -3.51 7.055 16.281 1 97.44 109 LEU B CA 1
ATOM 4724 C C . LEU B 1 109 ? -3.738 7.223 17.781 1 97.44 109 LEU B C 1
ATOM 4726 O O . LEU B 1 109 ? -4.465 6.438 18.391 1 97.44 109 LEU B O 1
ATOM 4730 N N . ASP B 1 110 ? -3.012 8.117 18.453 1 98.12 110 ASP B N 1
ATOM 4731 C CA . ASP B 1 110 ? -3.422 8.555 19.781 1 98.12 110 ASP B CA 1
ATOM 4732 C C . ASP B 1 110 ? -4.688 9.406 19.719 1 98.12 110 ASP B C 1
ATOM 4734 O O . ASP B 1 110 ? -4.613 10.625 19.547 1 98.12 110 ASP B O 1
ATOM 4738 N N . GLU B 1 111 ? -5.754 8.812 19.969 1 96.94 111 GLU B N 1
ATOM 4739 C CA . GLU B 1 111 ? -7.039 9.461 19.734 1 96.94 111 GLU B CA 1
ATOM 4740 C C . GLU B 1 111 ? -7.301 10.562 20.766 1 96.94 111 GLU B C 1
ATOM 4742 O O . GLU B 1 111 ? -8.031 11.516 20.484 1 96.94 111 GLU B O 1
ATOM 4747 N N . THR B 1 112 ? -6.738 10.438 21.969 1 96.94 112 THR B N 1
ATOM 4748 C CA . THR B 1 112 ? -6.875 11.516 22.938 1 96.94 112 THR B CA 1
ATOM 4749 C C . THR B 1 112 ? -6.266 12.812 22.391 1 96.94 112 THR B C 1
ATOM 4751 O O . THR B 1 112 ? -6.906 13.867 22.438 1 96.94 112 THR B O 1
ATOM 4754 N N . ARG B 1 113 ? -5.145 12.719 21.875 1 97.75 113 ARG B N 1
ATOM 4755 C CA . ARG B 1 113 ? -4.422 13.883 21.359 1 97.75 113 ARG B CA 1
ATOM 4756 C C . ARG B 1 113 ? -5.078 14.414 20.094 1 97.75 113 ARG B C 1
ATOM 4758 O O . ARG B 1 113 ? -5.254 15.625 19.938 1 97.75 113 ARG B O 1
ATOM 4765 N N . GLU B 1 114 ? -5.422 13.5 19.203 1 97.69 114 GLU B N 1
ATOM 4766 C CA . GLU B 1 114 ? -5.938 13.938 17.906 1 97.69 114 GLU B CA 1
ATOM 4767 C C . GLU B 1 114 ? -7.34 14.523 18.047 1 97.69 114 GLU B C 1
ATOM 4769 O O . GLU B 1 114 ? -7.676 15.5 17.359 1 97.69 114 GLU B O 1
ATOM 4774 N N . ASN B 1 115 ? -8.172 13.938 18.875 1 96.94 115 ASN B N 1
ATOM 4775 C CA . ASN B 1 115 ? -9.492 14.516 19.125 1 96.94 115 ASN B CA 1
ATOM 4776 C C . ASN B 1 115 ? -9.383 15.938 19.672 1 96.94 115 ASN B C 1
ATOM 4778 O O . ASN B 1 115 ? -10.156 16.812 19.297 1 96.94 115 ASN B O 1
ATOM 4782 N N . LEU B 1 116 ? -8.461 16.062 20.547 1 97.06 116 LEU B N 1
ATOM 4783 C CA . LEU B 1 116 ? -8.227 17.391 21.094 1 97.06 116 LEU B CA 1
ATOM 4784 C C . LEU B 1 116 ? -7.805 18.359 19.984 1 97.06 116 LEU B C 1
ATOM 4786 O O . LEU B 1 116 ? -8.289 19.5 19.938 1 97.06 116 LEU B O 1
ATOM 4790 N N . ARG B 1 117 ? -6.914 17.969 19.109 1 98.25 117 ARG B N 1
ATOM 4791 C CA . ARG B 1 117 ? -6.496 18.828 18 1 98.25 117 ARG B CA 1
ATOM 4792 C C . ARG B 1 117 ? -7.684 19.203 17.125 1 98.25 117 ARG B C 1
ATOM 4794 O O . ARG B 1 117 ? -7.812 20.359 16.719 1 98.25 117 ARG B O 1
ATOM 4801 N N . TRP B 1 118 ? -8.477 18.203 16.844 1 97.19 118 TRP B N 1
ATOM 4802 C CA . TRP B 1 118 ? -9.656 18.453 16.016 1 97.19 118 TRP B CA 1
ATOM 4803 C C . TRP B 1 118 ? -10.578 19.469 16.688 1 97.19 118 TRP B C 1
ATOM 4805 O O . TRP B 1 118 ? -11.055 20.406 16.031 1 97.19 118 TRP B O 1
ATOM 4815 N N . ALA B 1 119 ? -10.82 19.297 17.938 1 96.88 119 ALA B N 1
ATOM 4816 C CA . ALA B 1 119 ? -11.703 20.188 18.688 1 96.88 119 ALA B CA 1
ATOM 4817 C C . ALA B 1 119 ? -11.148 21.609 18.734 1 96.88 119 ALA B C 1
ATOM 4819 O O . ALA B 1 119 ? -11.859 22.562 18.422 1 96.88 119 ALA B O 1
ATOM 4820 N N . VAL B 1 120 ? -9.914 21.719 19.078 1 97.94 120 VAL B N 1
ATOM 4821 C CA . VAL B 1 120 ? -9.273 23.016 19.203 1 97.94 120 VAL B CA 1
ATOM 4822 C C . VAL B 1 120 ? -9.242 23.703 17.828 1 97.94 120 VAL B C 1
ATOM 4824 O O . VAL B 1 120 ? -9.539 24.891 17.719 1 97.94 120 VAL B O 1
ATOM 4827 N N . GLY B 1 121 ? -8.844 22.938 16.828 1 97.81 121 GLY B N 1
ATOM 4828 C CA . GLY B 1 121 ? -8.836 23.5 15.492 1 97.81 121 GLY B CA 1
ATOM 4829 C C . GLY B 1 121 ? -10.172 24.078 15.078 1 97.81 121 GLY B C 1
ATOM 4830 O O . GLY B 1 121 ? -10.242 25.203 14.586 1 97.81 121 GLY B O 1
ATOM 4831 N N . ALA B 1 122 ? -11.234 23.328 15.312 1 96.56 122 ALA B N 1
ATOM 4832 C CA . ALA B 1 122 ? -12.586 23.781 14.977 1 96.56 122 ALA B CA 1
ATOM 4833 C C . ALA B 1 122 ? -12.961 25.016 15.781 1 96.56 122 ALA B C 1
ATOM 4835 O O . ALA B 1 122 ? -13.531 25.969 15.242 1 96.56 122 ALA B O 1
ATOM 4836 N N . GLY B 1 123 ? -12.664 25.016 17.016 1 97.62 123 GLY B N 1
ATOM 4837 C CA . GLY B 1 123 ? -13 26.125 17.891 1 97.62 123 GLY B CA 1
ATOM 4838 C C . GLY B 1 123 ? -12.289 27.406 17.531 1 97.62 123 GLY B C 1
ATOM 4839 O O . GLY B 1 123 ? -12.914 28.469 17.469 1 97.62 123 GLY B O 1
ATOM 4840 N N . VAL B 1 124 ? -11.008 27.281 17.328 1 97.75 124 VAL B N 1
ATOM 4841 C CA . VAL B 1 124 ? -10.219 28.469 16.984 1 97.75 124 VAL B CA 1
ATOM 4842 C C . VAL B 1 124 ? -10.719 29.062 15.68 1 97.75 124 VAL B C 1
ATOM 4844 O O . VAL B 1 124 ? -10.867 30.297 15.57 1 97.75 124 VAL B O 1
ATOM 4847 N N . ARG B 1 125 ? -11.008 28.266 14.734 1 95.5 125 ARG B N 1
ATOM 4848 C CA . ARG B 1 125 ? -11.453 28.734 13.43 1 95.5 125 ARG B CA 1
ATOM 4849 C C . ARG B 1 125 ? -12.766 29.516 13.539 1 95.5 125 ARG B C 1
ATOM 4851 O O . ARG B 1 125 ? -12.914 30.578 12.945 1 95.5 125 ARG B O 1
ATOM 4858 N N . VAL B 1 126 ? -13.711 28.984 14.266 1 95.44 126 VAL B N 1
ATOM 4859 C CA . VAL B 1 126 ? -15.008 29.625 14.359 1 95.44 126 VAL B CA 1
ATOM 4860 C C . VAL B 1 126 ? -14.875 30.938 15.125 1 95.44 126 VAL B C 1
ATOM 4862 O O . VAL B 1 126 ? -15.547 31.922 14.812 1 95.44 126 VAL B O 1
ATOM 4865 N N . LEU B 1 127 ? -14.07 30.969 16.141 1 96.81 127 LEU B N 1
ATOM 4866 C CA . LEU B 1 127 ? -13.852 32.188 16.891 1 96.81 127 LEU B CA 1
ATOM 4867 C C . LEU B 1 127 ? -13.141 33.25 16.047 1 96.81 127 LEU B C 1
ATOM 4869 O O . LEU B 1 127 ? -13.5 34.438 16.094 1 96.81 127 LEU B O 1
ATOM 4873 N N . GLN B 1 128 ? -12.133 32.781 15.359 1 94.69 128 GLN B N 1
ATOM 4874 C CA . GLN B 1 128 ? -11.422 33.688 14.461 1 94.69 128 GLN B CA 1
ATOM 4875 C C . GLN B 1 128 ? -12.367 34.281 13.422 1 94.69 128 GLN B C 1
ATOM 4877 O O . GLN B 1 128 ? -12.297 35.469 13.117 1 94.69 128 GLN B O 1
ATOM 4882 N N . ASN B 1 129 ? -13.203 33.5 12.898 1 92.38 129 ASN B N 1
ATOM 4883 C CA . ASN B 1 129 ? -14.172 33.969 11.906 1 92.38 129 ASN B CA 1
ATOM 4884 C C . ASN B 1 129 ? -15.141 35 12.5 1 92.38 129 ASN B C 1
ATOM 4886 O O . ASN B 1 129 ? -15.703 35.812 11.766 1 92.38 129 ASN B O 1
ATOM 4890 N N . ARG B 1 130 ? -15.25 34.969 13.797 1 92.44 130 ARG B N 1
ATOM 4891 C CA . ARG B 1 130 ? -16.125 35.906 14.484 1 92.44 130 ARG B CA 1
ATOM 4892 C C . ARG B 1 130 ? -15.375 37.156 14.883 1 92.44 130 ARG B C 1
ATOM 4894 O O . ARG B 1 130 ? -15.922 38.031 15.562 1 92.44 130 ARG B O 1
ATOM 4901 N N . GLY B 1 131 ? -14.102 37.125 14.531 1 93.31 131 GLY B N 1
ATOM 4902 C CA . GLY B 1 131 ? -13.32 38.344 14.727 1 93.31 131 GLY B CA 1
ATOM 4903 C C . GLY B 1 131 ? -12.531 38.344 16.016 1 93.31 131 GLY B C 1
ATOM 4904 O O . GLY B 1 131 ? -11.945 39.375 16.391 1 93.31 131 GLY B O 1
ATOM 4905 N N . CYS B 1 132 ? -12.531 37.281 16.703 1 95.44 132 CYS B N 1
ATOM 4906 C CA . CYS B 1 132 ? -11.734 37.219 17.922 1 95.44 132 CYS B CA 1
ATOM 4907 C C . CYS B 1 132 ? -10.242 37.25 17.609 1 95.44 132 CYS B C 1
ATOM 4909 O O . CYS B 1 132 ? -9.727 36.375 16.922 1 95.44 132 CYS B O 1
ATOM 4911 N N . GLY B 1 133 ? -9.578 38.219 18.156 1 95.44 133 GLY B N 1
ATOM 4912 C CA . GLY B 1 133 ? -8.148 38.344 17.938 1 95.44 133 GLY B CA 1
ATOM 4913 C C . GLY B 1 133 ? -7.324 37.781 19.094 1 95.44 133 GLY B C 1
ATOM 4914 O O . GLY B 1 133 ? -6.113 37.594 18.969 1 95.44 133 GLY B O 1
ATOM 4915 N N . ASP B 1 134 ? -7.934 37.562 20.172 1 96.69 134 ASP B N 1
ATOM 4916 C CA . ASP B 1 134 ? -7.332 36.969 21.359 1 96.69 134 ASP B CA 1
ATOM 4917 C C . ASP B 1 134 ? -8.109 35.719 21.781 1 96.69 134 ASP B C 1
ATOM 4919 O O . ASP B 1 134 ? -9.188 35.812 22.375 1 96.69 134 ASP B O 1
ATOM 4923 N N . ILE B 1 135 ? -7.508 34.531 21.547 1 97.44 135 ILE B N 1
ATOM 4924 C CA . ILE B 1 135 ? -8.234 33.281 21.766 1 97.44 135 ILE B CA 1
ATOM 4925 C C . ILE B 1 135 ? -7.531 32.469 22.844 1 97.44 135 ILE B C 1
ATOM 4927 O O . ILE B 1 135 ? -6.348 32.156 22.719 1 97.44 135 ILE B O 1
ATOM 4931 N N . SER B 1 136 ? -8.242 32.156 23.859 1 96.5 136 SER B N 1
ATOM 4932 C CA . SER B 1 136 ? -7.785 31.25 24.906 1 96.5 136 SER B CA 1
ATOM 4933 C C . SER B 1 136 ? -8.344 29.844 24.688 1 96.5 136 SER B C 1
ATOM 4935 O O . SER B 1 136 ? -9.508 29.688 24.312 1 96.5 136 SER B O 1
ATOM 4937 N N . VAL B 1 137 ? -7.484 28.844 24.875 1 97.19 137 VAL B N 1
ATOM 4938 C CA . VAL B 1 137 ? -7.879 27.453 24.656 1 97.19 137 VAL B CA 1
ATOM 4939 C C . VAL B 1 137 ? -7.836 26.703 25.984 1 97.19 137 VAL B C 1
ATOM 4941 O O . VAL B 1 137 ? -6.801 26.656 26.656 1 97.19 137 VAL B O 1
ATOM 4944 N N . GLN B 1 138 ? -8.938 26.094 26.297 1 94 138 GLN B N 1
ATOM 4945 C CA . GLN B 1 138 ? -8.969 25.234 27.484 1 94 138 GLN B CA 1
ATOM 4946 C C . GLN B 1 138 ? -8.617 23.797 27.141 1 94 138 GLN B C 1
ATOM 4948 O O . GLN B 1 138 ? -9.18 23.219 26.219 1 94 138 GLN B O 1
ATOM 4953 N N . ALA B 1 139 ? -7.668 23.25 27.812 1 92 139 ALA B N 1
ATOM 4954 C CA . ALA B 1 139 ? -7.277 21.844 27.703 1 92 139 ALA B CA 1
ATOM 4955 C C . ALA B 1 139 ? -6.812 21.312 29.062 1 92 139 ALA B C 1
ATOM 4957 O O . ALA B 1 139 ? -6.031 21.969 29.766 1 92 139 ALA B O 1
ATOM 4958 N N . ASP B 1 140 ? -7.301 20.156 29.422 1 88.38 140 ASP B N 1
ATOM 4959 C CA . ASP B 1 140 ? -6.945 19.578 30.719 1 88.38 140 ASP B CA 1
ATOM 4960 C C . ASP B 1 140 ? -5.582 18.891 30.656 1 88.38 140 ASP B C 1
ATOM 4962 O O . ASP B 1 140 ? -4.867 18.812 31.656 1 88.38 140 ASP B O 1
ATOM 4966 N N . ALA B 1 141 ? -5.363 18.312 29.578 1 91.38 141 ALA B N 1
ATOM 4967 C CA . ALA B 1 141 ? -4.109 17.609 29.328 1 91.38 141 ALA B CA 1
ATOM 4968 C C . ALA B 1 141 ? -3.693 17.75 27.859 1 91.38 141 ALA B C 1
ATOM 4970 O O . ALA B 1 141 ? -4.344 18.438 27.078 1 91.38 141 ALA B O 1
ATOM 4971 N N . GLU B 1 142 ? -2.496 17.203 27.469 1 95.56 142 GLU B N 1
ATOM 4972 C CA . GLU B 1 142 ? -1.945 17.266 26.125 1 95.56 142 GLU B CA 1
ATOM 4973 C C . GLU B 1 142 ? -1.89 18.703 25.609 1 95.56 142 GLU B C 1
ATOM 4975 O O . GLU B 1 142 ? -2.396 19.016 24.531 1 95.56 142 GLU B O 1
ATOM 4980 N N . HIS B 1 143 ? -1.358 19.578 26.422 1 96.62 143 HIS B N 1
ATOM 4981 C CA . HIS B 1 143 ? -1.313 21 26.141 1 96.62 143 HIS B CA 1
ATOM 4982 C C . HIS B 1 143 ? -0.531 21.281 24.859 1 96.62 143 HIS B C 1
ATOM 4984 O O . HIS B 1 143 ? -0.817 22.25 24.156 1 96.62 143 HIS B O 1
ATOM 4990 N N . ASP B 1 144 ? 0.407 20.438 24.578 1 97.5 144 ASP B N 1
ATOM 4991 C CA . ASP B 1 144 ? 1.164 20.594 23.344 1 97.5 144 ASP B CA 1
ATOM 4992 C C . ASP B 1 144 ? 0.272 20.375 22.125 1 97.5 144 ASP B C 1
ATOM 4994 O O . ASP B 1 144 ? 0.281 21.172 21.188 1 97.5 144 ASP B O 1
ATOM 4998 N N . ALA B 1 145 ? -0.548 19.344 22.156 1 98.06 145 ALA B N 1
ATOM 4999 C CA . ALA B 1 145 ? -1.462 19.062 21.047 1 98.06 145 ALA B CA 1
ATOM 5000 C C . ALA B 1 145 ? -2.459 20.203 20.859 1 98.06 145 ALA B C 1
ATOM 5002 O O . ALA B 1 145 ? -2.781 20.562 19.719 1 98.06 145 ALA B O 1
ATOM 5003 N N . ALA B 1 146 ? -2.922 20.703 21.922 1 97.81 146 ALA B N 1
ATOM 5004 C CA . ALA B 1 146 ? -3.844 21.844 21.844 1 97.81 146 ALA B CA 1
ATOM 5005 C C . ALA B 1 146 ? -3.184 23.047 21.188 1 97.81 146 ALA B C 1
ATOM 5007 O O . ALA B 1 146 ? -3.779 23.688 20.312 1 97.81 146 ALA B O 1
ATOM 5008 N N . ALA B 1 147 ? -2.002 23.328 21.594 1 98.31 147 ALA B N 1
ATOM 5009 C CA . ALA B 1 147 ? -1.271 24.469 21.047 1 98.31 147 ALA B CA 1
ATOM 5010 C C . ALA B 1 147 ? -0.966 24.281 19.578 1 98.31 147 ALA B C 1
ATOM 5012 O O . ALA B 1 147 ? -1.071 25.219 18.781 1 98.31 147 ALA B O 1
ATOM 5013 N N . GLU B 1 148 ? -0.512 23.062 19.203 1 98.62 148 GLU B N 1
ATOM 5014 C CA . GLU B 1 148 ? -0.289 22.766 17.797 1 98.62 148 GLU B CA 1
ATOM 5015 C C . GLU B 1 148 ? -1.511 23.125 16.953 1 98.62 148 GLU B C 1
ATOM 5017 O O . GLU B 1 148 ? -1.396 23.844 15.961 1 98.62 148 GLU B O 1
ATOM 5022 N N . ALA B 1 149 ? -2.623 22.625 17.391 1 98.56 149 ALA B N 1
ATOM 5023 C CA . ALA B 1 149 ? -3.863 22.797 16.641 1 98.56 149 ALA B CA 1
ATOM 5024 C C . ALA B 1 149 ? -4.266 24.266 16.578 1 98.56 149 ALA B C 1
ATOM 5026 O O . ALA B 1 149 ? -4.758 24.75 15.555 1 98.56 149 ALA B O 1
ATOM 5027 N N . ALA B 1 150 ? -4.105 24.938 17.672 1 98.44 150 ALA B N 1
ATOM 5028 C CA . ALA B 1 150 ? -4.457 26.359 17.703 1 98.44 150 ALA B CA 1
ATOM 5029 C C . ALA B 1 150 ? -3.635 27.156 16.703 1 98.44 150 ALA B C 1
ATOM 5031 O O . ALA B 1 150 ? -4.184 27.953 15.938 1 98.44 150 ALA B O 1
ATOM 5032 N N . GLU B 1 151 ? -2.318 26.938 16.734 1 98.38 151 GLU B N 1
ATOM 5033 C CA . GLU B 1 151 ? -1.431 27.625 15.805 1 98.38 151 GLU B CA 1
ATOM 5034 C C . GLU B 1 151 ? -1.789 27.297 14.352 1 98.38 151 GLU B C 1
ATOM 5036 O O . GLU B 1 151 ? -1.85 28.203 13.508 1 98.38 151 GLU B O 1
ATOM 5041 N N . LEU B 1 152 ? -2 26.047 14.07 1 98.19 152 LEU B N 1
ATOM 5042 C CA . LEU B 1 152 ? -2.301 25.609 12.711 1 98.19 152 LEU B CA 1
ATOM 5043 C C . LEU B 1 152 ? -3.627 26.188 12.234 1 98.19 152 LEU B C 1
ATOM 5045 O O . LEU B 1 152 ? -3.74 26.641 11.086 1 98.19 152 LEU B O 1
ATOM 5049 N N . ALA B 1 153 ? -4.598 26.219 13.062 1 97.44 153 ALA B N 1
ATOM 5050 C CA . ALA B 1 153 ? -5.934 26.688 12.703 1 97.44 153 ALA B CA 1
ATOM 5051 C C . ALA B 1 153 ? -5.941 28.203 12.5 1 97.44 153 ALA B C 1
ATOM 5053 O O . ALA B 1 153 ? -6.645 28.703 11.625 1 97.44 153 ALA B O 1
ATOM 5054 N N . ALA B 1 154 ? -5.191 28.859 13.258 1 96.94 154 ALA B N 1
ATOM 5055 C CA . ALA B 1 154 ? -5.223 30.328 13.258 1 96.94 154 ALA B CA 1
ATOM 5056 C C . ALA B 1 154 ? -4.43 30.891 12.078 1 96.94 154 ALA B C 1
ATOM 5058 O O . ALA B 1 154 ? -4.578 32.062 11.727 1 96.94 154 ALA B O 1
ATOM 5059 N N . TRP B 1 155 ? -3.553 30.109 11.492 1 95.38 155 TRP B N 1
ATOM 5060 C CA . TRP B 1 155 ? -2.621 30.562 10.461 1 95.38 155 TRP B CA 1
ATOM 5061 C C . TRP B 1 155 ? -3.373 31.062 9.234 1 95.38 155 TRP B C 1
ATOM 5063 O O . TRP B 1 155 ? -4.352 30.438 8.805 1 95.38 155 TRP B O 1
ATOM 5073 N N . ARG B 1 156 ? -2.902 32.125 8.688 1 92.19 156 ARG B N 1
ATOM 5074 C CA . ARG B 1 156 ? -3.436 32.719 7.465 1 92.19 156 ARG B CA 1
ATOM 5075 C C . ARG B 1 156 ? -2.322 33 6.461 1 92.19 156 ARG B C 1
ATOM 5077 O O . ARG B 1 156 ? -1.211 33.375 6.844 1 92.19 156 ARG B O 1
ATOM 5084 N N . PHE B 1 157 ? -2.646 32.781 5.246 1 93.06 157 PHE B N 1
ATOM 5085 C CA . PHE B 1 157 ? -1.77 33.156 4.145 1 93.06 157 PHE B CA 1
ATOM 5086 C C . PHE B 1 157 ? -2.352 34.344 3.359 1 93.06 157 PHE B C 1
ATOM 5088 O O . PHE B 1 157 ? -3.209 34.125 2.496 1 93.06 157 PHE B O 1
ATOM 5095 N N . GLU B 1 158 ? -1.853 35.5 3.664 1 91.69 158 GLU B N 1
ATOM 5096 C CA . GLU B 1 158 ? -2.385 36.719 3.064 1 91.69 158 GLU B CA 1
ATOM 5097 C C . GLU B 1 158 ? -1.267 37.562 2.496 1 91.69 158 GLU B C 1
ATOM 5099 O O . GLU B 1 158 ? -1.393 38.812 2.441 1 91.69 158 GLU B O 1
ATOM 5104 N N . GLU B 1 159 ? -0.263 36.906 2.076 1 90.12 159 GLU B N 1
ATOM 5105 C CA . GLU B 1 159 ? 0.979 37.594 1.686 1 90.12 159 GLU B CA 1
ATOM 5106 C C . GLU B 1 159 ? 0.752 38.531 0.515 1 90.12 159 GLU B C 1
ATOM 5108 O O . GLU B 1 159 ? 1.467 39.531 0.369 1 90.12 159 GLU B O 1
ATOM 5113 N N . PHE B 1 160 ? -0.181 38.281 -0.28 1 91.5 160 PHE B N 1
ATOM 5114 C CA . PHE B 1 160 ? -0.33 39.062 -1.504 1 91.5 160 PHE B CA 1
ATOM 5115 C C . PHE B 1 160 ? -1.61 39.906 -1.468 1 91.5 160 PHE B C 1
ATOM 5117 O O . PHE B 1 160 ? -2.006 40.469 -2.479 1 91.5 160 PHE B O 1
ATOM 5124 N N . ARG B 1 161 ? -2.256 39.906 -0.302 1 90.25 161 ARG B N 1
ATOM 5125 C CA . ARG B 1 161 ? -3.391 40.781 -0.095 1 90.25 161 ARG B CA 1
ATOM 5126 C C . ARG B 1 161 ? -2.922 42.219 0.208 1 90.25 161 ARG B C 1
ATOM 5128 O O . ARG B 1 161 ? -1.827 42.406 0.743 1 90.25 161 ARG B O 1
ATOM 5135 N N . SER B 1 162 ? -3.828 43.156 -0.132 1 91.75 162 SER B N 1
ATOM 5136 C CA . SER B 1 162 ? -3.525 44.531 0.252 1 91.75 162 SER B CA 1
ATOM 5137 C C . SER B 1 162 ? -3.375 44.656 1.765 1 91.75 162 SER B C 1
ATOM 5139 O O . SER B 1 162 ? -4.09 44 2.523 1 91.75 162 SER B O 1
ATOM 5141 N N . VAL B 1 163 ? -2.441 45.469 2.152 1 86.69 163 VAL B N 1
ATOM 5142 C CA . VAL B 1 163 ? -2.08 45.594 3.559 1 86.69 163 VAL B CA 1
ATOM 5143 C C . VAL B 1 163 ? -3.322 45.938 4.383 1 86.69 163 VAL B C 1
ATOM 5145 O O . VAL B 1 163 ? -3.5 45.406 5.488 1 86.69 163 VAL B O 1
ATOM 5148 N N . GLU B 1 164 ? -4.191 46.75 3.848 1 85.88 164 GLU B N 1
ATOM 5149 C CA . GLU B 1 164 ? -5.398 47.188 4.547 1 85.88 164 GLU B CA 1
ATOM 5150 C C . GLU B 1 164 ? -6.359 46.031 4.77 1 85.88 164 GLU B C 1
ATOM 5152 O O . GLU B 1 164 ? -7.172 46.062 5.699 1 85.88 164 GLU B O 1
ATOM 5157 N N . GLU B 1 165 ? -6.18 45.031 3.975 1 85.44 165 GLU B N 1
ATOM 5158 C CA . GLU B 1 165 ? -7.125 43.938 4.02 1 85.44 165 GLU B CA 1
ATOM 5159 C C . GLU B 1 165 ? -6.555 42.75 4.809 1 85.44 165 GLU B C 1
ATOM 5161 O O . GLU B 1 165 ? -7.273 41.812 5.113 1 85.44 165 GLU B O 1
ATOM 5166 N N . ARG B 1 166 ? -5.379 42.875 5.176 1 86.94 166 ARG B N 1
ATOM 5167 C CA . ARG B 1 166 ? -4.758 41.781 5.938 1 86.94 166 ARG B CA 1
ATOM 5168 C C . ARG B 1 166 ? -5.246 41.781 7.383 1 86.94 166 ARG B C 1
ATOM 5170 O O . ARG B 1 166 ? -5.461 42.844 7.973 1 86.94 166 ARG B O 1
ATOM 5177 N N . GLN B 1 167 ? -5.461 40.594 7.863 1 87.19 167 GLN B N 1
ATOM 5178 C CA . GLN B 1 167 ? -5.871 40.469 9.258 1 87.19 167 GLN B CA 1
ATOM 5179 C C . GLN B 1 167 ? -4.656 40.344 10.18 1 87.19 167 GLN B C 1
ATOM 5181 O O . GLN B 1 167 ? -3.648 39.719 9.805 1 87.19 167 GLN B O 1
ATOM 5186 N N . PRO B 1 168 ? -4.809 40.906 11.352 1 84.69 168 PRO B N 1
ATOM 5187 C CA . PRO B 1 168 ? -3.721 40.688 12.312 1 84.69 168 PRO B CA 1
ATOM 5188 C C . PRO B 1 168 ? -3.645 39.25 12.812 1 84.69 168 PRO B C 1
ATOM 5190 O O . PRO B 1 168 ? -4.609 38.5 12.68 1 84.69 168 PRO B O 1
ATOM 5193 N N . ALA B 1 169 ? -2.457 38.969 13.312 1 87.69 169 ALA B N 1
ATOM 5194 C CA . ALA B 1 169 ? -2.281 37.656 13.898 1 87.69 169 ALA B CA 1
ATOM 5195 C C . ALA B 1 169 ? -3.098 37.5 15.18 1 87.69 169 ALA B C 1
ATOM 5197 O O . ALA B 1 169 ? -3.209 38.438 15.961 1 87.69 169 ALA B O 1
ATOM 5198 N N . CYS B 1 170 ? -3.637 36.344 15.328 1 92.12 170 CYS B N 1
ATOM 5199 C CA . CYS B 1 170 ? -4.375 36.031 16.547 1 92.12 170 CYS B CA 1
ATOM 5200 C C . CYS B 1 170 ? -3.422 35.688 17.688 1 92.12 170 CYS B C 1
ATOM 5202 O O . CYS B 1 170 ? -2.42 35 17.484 1 92.12 170 CYS B O 1
ATOM 5204 N N . ARG B 1 171 ? -3.711 36.25 18.812 1 95.5 171 ARG B N 1
ATOM 5205 C CA . ARG B 1 171 ? -3.01 35.812 20.016 1 95.5 171 ARG B CA 1
ATOM 5206 C C . ARG B 1 171 ? -3.635 34.531 20.578 1 95.5 171 ARG B C 1
ATOM 5208 O O . ARG B 1 171 ? -4.848 34.469 20.797 1 95.5 171 ARG B O 1
ATOM 5215 N N . LEU B 1 172 ? -2.799 33.5 20.812 1 97.19 172 LEU B N 1
ATOM 5216 C CA . LEU B 1 172 ? -3.254 32.219 21.312 1 97.19 172 LEU B CA 1
ATOM 5217 C C . LEU B 1 172 ? -2.652 31.922 22.688 1 97.19 172 LEU B C 1
ATOM 5219 O O . LEU B 1 172 ? -1.468 32.188 22.906 1 97.19 172 LEU B O 1
ATOM 5223 N N . SER B 1 173 ? -3.49 31.469 23.625 1 95.69 173 SER B N 1
ATOM 5224 C CA . SER B 1 173 ? -2.982 31.172 24.953 1 95.69 173 SER B CA 1
ATOM 5225 C C . SER B 1 173 ? -3.742 30.016 25.594 1 95.69 173 SER B C 1
ATOM 5227 O O . SER B 1 173 ? -4.832 29.656 25.141 1 95.69 173 SER B O 1
ATOM 5229 N N . LEU B 1 174 ? -3.092 29.391 26.531 1 95.38 174 LEU B N 1
ATOM 5230 C CA . LEU B 1 174 ? -3.74 28.375 27.359 1 95.38 174 LEU B CA 1
ATOM 5231 C C . LEU B 1 174 ? -4.602 29.016 28.438 1 95.38 174 LEU B C 1
ATOM 5233 O O . LEU B 1 174 ? -4.145 29.906 29.156 1 95.38 174 LEU B O 1
ATOM 5237 N N . HIS B 1 175 ? -5.812 28.547 28.484 1 92.81 175 HIS B N 1
ATOM 5238 C CA . HIS B 1 175 ? -6.73 29.078 29.484 1 92.81 175 HIS B CA 1
ATOM 5239 C C . HIS B 1 175 ? -6.258 28.75 30.906 1 92.81 175 HIS B C 1
ATOM 5241 O O . HIS B 1 175 ? -5.934 27.594 31.188 1 92.81 175 HIS B O 1
ATOM 5247 N N . GLY B 1 176 ? -6.402 29.625 31.875 1 79.25 176 GLY B N 1
ATOM 5248 C CA . GLY B 1 176 ? -6.156 29.422 33.281 1 79.25 176 GLY B CA 1
ATOM 5249 C C . GLY B 1 176 ? -4.684 29.438 33.656 1 79.25 176 GLY B C 1
ATOM 5250 O O . GLY B 1 176 ? -4.32 29.25 34.812 1 79.25 176 GLY B O 1
ATOM 5251 N N . GLN B 1 177 ? -3.836 29.125 32.906 1 67.5 177 GLN B N 1
ATOM 5252 C CA . GLN B 1 177 ? -2.455 28.938 33.344 1 67.5 177 GLN B CA 1
ATOM 5253 C C . GLN B 1 177 ? -1.584 30.125 32.938 1 67.5 177 GLN B C 1
ATOM 5255 O O . GLN B 1 177 ? -1.645 30.594 31.797 1 67.5 177 GLN B O 1
ATOM 5260 N N . ALA B 1 178 ? -1.308 30.781 33.969 1 52.75 178 ALA B N 1
ATOM 5261 C CA . ALA B 1 178 ? -0.241 31.766 33.812 1 52.75 178 ALA B CA 1
ATOM 5262 C C . ALA B 1 178 ? 1.121 31.094 33.719 1 52.75 178 ALA B C 1
ATOM 5264 O O . ALA B 1 178 ? 1.361 30.062 34.344 1 52.75 178 ALA B O 1
ATOM 5265 N N . GLY B 1 179 ? 1.928 31.391 32.969 1 52.22 179 GLY B N 1
ATOM 5266 C CA . GLY B 1 179 ? 3.33 31.172 32.656 1 52.22 179 GLY B CA 1
ATOM 5267 C C . GLY B 1 179 ? 4.027 30.266 33.625 1 52.22 179 GLY B C 1
ATOM 5268 O O . GLY B 1 179 ? 3.529 30.047 34.75 1 52.22 179 GLY B O 1
ATOM 5269 N N . GLY B 1 180 ? 4.789 29.234 33.375 1 52.12 180 GLY B N 1
ATOM 5270 C CA . GLY B 1 180 ? 5.695 28.438 34.188 1 52.12 180 GLY B CA 1
ATOM 5271 C C . GLY B 1 180 ? 5.906 27.031 33.656 1 52.12 180 GLY B C 1
ATOM 5272 O O . GLY B 1 180 ? 5.504 26.719 32.531 1 52.12 180 GLY B O 1
ATOM 5273 N N . GLU B 1 181 ? 6.508 26.156 34.562 1 63.53 181 GLU B N 1
ATOM 5274 C CA . GLU B 1 181 ? 6.836 24.75 34.344 1 63.53 181 GLU B CA 1
ATOM 5275 C C . GLU B 1 181 ? 5.574 23.891 34.25 1 63.53 181 GLU B C 1
ATOM 5277 O O . GLU B 1 181 ? 4.484 24.359 34.594 1 63.53 181 GLU B O 1
ATOM 5282 N N . GLY B 1 182 ? 5.363 22.703 33.438 1 82.25 182 GLY B N 1
ATOM 5283 C CA . GLY B 1 182 ? 4.238 21.781 33.344 1 82.25 182 GLY B CA 1
ATOM 5284 C C . GLY B 1 182 ? 3.34 22.062 32.156 1 82.25 182 GLY B C 1
ATOM 5285 O O . GLY B 1 182 ? 3.773 21.953 31.016 1 82.25 182 GLY B O 1
ATOM 5286 N N . PRO B 1 183 ? 2.211 22.641 32.375 1 85 183 PRO B N 1
ATOM 5287 C CA . PRO B 1 183 ? 1.268 22.906 31.266 1 85 183 PRO B CA 1
ATOM 5288 C C . PRO B 1 183 ? 1.746 24.016 30.328 1 85 183 PRO B C 1
ATOM 5290 O O . PRO B 1 183 ? 1.557 23.922 29.125 1 85 183 PRO B O 1
ATOM 5293 N N . GLY B 1 184 ? 2.34 25.031 30.891 1 89.12 184 GLY B N 1
ATOM 5294 C CA . GLY B 1 184 ? 2.867 26.125 30.078 1 89.12 184 GLY B CA 1
ATOM 5295 C C . GLY B 1 184 ? 4.004 25.703 29.172 1 89.12 184 GLY B C 1
ATOM 5296 O O . GLY B 1 184 ? 4.086 26.156 28.031 1 89.12 184 GLY B O 1
ATOM 5297 N N . GLY B 1 185 ? 4.891 24.891 29.734 1 92.38 185 GLY B N 1
ATOM 5298 C CA . GLY B 1 185 ? 5.977 24.359 28.938 1 92.38 185 GLY B CA 1
ATOM 5299 C C . GLY B 1 185 ? 5.5 23.5 27.766 1 92.38 185 GLY B C 1
ATOM 5300 O O . GLY B 1 185 ? 6.012 23.625 26.656 1 92.38 185 GLY B O 1
ATOM 5301 N N . ALA B 1 186 ? 4.531 22.656 28.031 1 95.31 186 ALA B N 1
ATOM 5302 C CA . ALA B 1 186 ? 3.963 21.828 26.984 1 95.31 186 ALA B CA 1
ATOM 5303 C C . ALA B 1 186 ? 3.271 22.672 25.922 1 95.31 186 ALA B C 1
ATOM 5305 O O . ALA B 1 186 ? 3.373 22.391 24.719 1 95.31 186 ALA B O 1
ATOM 5306 N N . TRP B 1 187 ? 2.572 23.703 26.375 1 96.75 187 TRP B N 1
ATOM 5307 C CA . TRP B 1 187 ? 1.927 24.609 25.438 1 96.75 187 TRP B CA 1
ATOM 5308 C C . TRP B 1 187 ? 2.959 25.312 24.547 1 96.75 187 TRP B C 1
ATOM 5310 O O . TRP B 1 187 ? 2.771 25.422 23.344 1 96.75 187 TRP B O 1
ATOM 5320 N N . HIS B 1 188 ? 3.982 25.75 25.188 1 96.56 188 HIS B N 1
ATOM 5321 C CA . HIS B 1 188 ? 5.043 26.406 24.438 1 96.56 188 HIS B CA 1
ATOM 5322 C C . HIS B 1 188 ? 5.617 25.469 23.375 1 96.56 188 HIS B C 1
ATOM 5324 O O . HIS B 1 188 ? 5.777 25.859 22.219 1 96.56 188 HIS B O 1
ATOM 5330 N N . ALA B 1 189 ? 5.926 24.281 23.766 1 97.62 189 ALA B N 1
ATOM 5331 C CA . ALA B 1 189 ? 6.461 23.297 22.828 1 97.62 189 ALA B CA 1
ATOM 5332 C C . ALA B 1 189 ? 5.496 23.062 21.672 1 97.62 189 ALA B C 1
ATOM 5334 O O . ALA B 1 189 ? 5.914 22.984 20.516 1 97.62 189 ALA B O 1
ATOM 5335 N N . GLY B 1 190 ? 4.242 22.922 21.984 1 98.44 190 GLY B N 1
ATOM 5336 C CA . GLY B 1 190 ? 3.234 22.75 20.953 1 98.44 190 GLY B CA 1
ATOM 5337 C C . GLY B 1 190 ? 3.137 23.938 20 1 98.44 190 GLY B C 1
ATOM 5338 O O . GLY B 1 190 ? 2.939 23.766 18.797 1 98.44 190 GLY B O 1
ATOM 5339 N N . SER B 1 191 ? 3.223 25.109 20.594 1 98.31 191 SER B N 1
ATOM 5340 C CA . SER B 1 191 ? 3.188 26.312 19.766 1 98.31 191 SER B CA 1
ATOM 5341 C C . SER B 1 191 ? 4.367 26.359 18.797 1 98.31 191 SER B C 1
ATOM 5343 O O . SER B 1 191 ? 4.207 26.734 17.641 1 98.31 191 SER B O 1
ATOM 5345 N N . VAL B 1 192 ? 5.52 25.953 19.281 1 98.69 192 VAL B N 1
ATOM 5346 C CA . VAL B 1 192 ? 6.711 25.906 18.438 1 98.69 192 VAL B CA 1
ATOM 5347 C C . VAL B 1 192 ? 6.488 24.938 17.281 1 98.69 192 VAL B C 1
ATOM 5349 O O . VAL B 1 192 ? 6.793 25.234 16.141 1 98.69 192 VAL B O 1
ATOM 5352 N N . LEU B 1 193 ? 5.922 23.812 17.562 1 98.81 193 LEU B N 1
ATOM 5353 C CA . LEU B 1 193 ? 5.664 22.781 16.562 1 98.81 193 LEU B CA 1
ATOM 5354 C C . LEU B 1 193 ? 4.648 23.281 15.531 1 98.81 193 LEU B C 1
ATOM 5356 O O . LEU B 1 193 ? 4.832 23.094 14.328 1 98.81 193 LEU B O 1
ATOM 5360 N N . GLY B 1 194 ? 3.564 23.875 15.969 1 98.75 194 GLY B N 1
ATOM 5361 C CA . GLY B 1 194 ? 2.578 24.453 15.062 1 98.75 194 GLY B CA 1
ATOM 5362 C C . GLY B 1 194 ? 3.148 25.516 14.156 1 98.75 194 GLY B C 1
ATOM 5363 O O . GLY B 1 194 ? 2.906 25.516 12.945 1 98.75 194 GLY B O 1
ATOM 5364 N N . ARG B 1 195 ? 3.943 26.375 14.727 1 98.62 195 ARG B N 1
ATOM 5365 C CA . ARG B 1 195 ? 4.539 27.469 13.961 1 98.62 195 ARG B CA 1
ATOM 5366 C C . ARG B 1 195 ? 5.57 26.938 12.969 1 98.62 195 ARG B C 1
ATOM 5368 O O . ARG B 1 195 ? 5.723 27.5 11.875 1 98.62 195 ARG B O 1
ATOM 5375 N N . ALA B 1 196 ? 6.285 25.953 13.383 1 98.75 196 ALA B N 1
ATOM 5376 C CA . ALA B 1 196 ? 7.238 25.312 12.477 1 98.75 196 ALA B CA 1
ATOM 5377 C C . ALA B 1 196 ? 6.531 24.734 11.258 1 98.75 196 ALA B C 1
ATOM 5379 O O . ALA B 1 196 ? 6.992 24.891 10.125 1 98.75 196 ALA B O 1
ATOM 5380 N N . GLN B 1 197 ? 5.453 24 11.484 1 98.69 197 GLN B N 1
ATOM 5381 C CA . GLN B 1 197 ? 4.672 23.484 10.367 1 98.69 197 GLN B CA 1
ATOM 5382 C C . GLN B 1 197 ? 4.078 24.609 9.531 1 98.69 197 GLN B C 1
ATOM 5384 O O . GLN B 1 197 ? 3.99 24.5 8.312 1 98.69 197 GLN B O 1
ATOM 5389 N N . ASN B 1 198 ? 3.646 25.688 10.188 1 98.44 198 ASN B N 1
ATOM 5390 C CA . ASN B 1 198 ? 3.125 26.844 9.453 1 98.44 198 ASN B CA 1
ATOM 5391 C C . ASN B 1 198 ? 4.195 27.469 8.562 1 98.44 198 ASN B C 1
ATOM 5393 O O . ASN B 1 198 ? 3.887 27.969 7.48 1 98.44 198 ASN B O 1
ATOM 5397 N N . TRP B 1 199 ? 5.418 27.453 9.023 1 98.69 199 TRP B N 1
ATOM 5398 C CA . TRP B 1 199 ? 6.484 27.953 8.164 1 98.69 199 TRP B CA 1
ATOM 5399 C C . TRP B 1 199 ? 6.66 27.062 6.934 1 98.69 199 TRP B C 1
ATOM 5401 O O . TRP B 1 199 ? 6.844 27.562 5.82 1 98.69 199 TRP B O 1
ATOM 5411 N N . ALA B 1 200 ? 6.629 25.797 7.152 1 98.62 200 ALA B N 1
ATOM 5412 C CA . ALA B 1 200 ? 6.664 24.875 6.016 1 98.62 200 ALA B CA 1
ATOM 5413 C C . ALA B 1 200 ? 5.527 25.172 5.043 1 98.62 200 ALA B C 1
ATOM 5415 O O . ALA B 1 200 ? 5.723 25.156 3.826 1 98.62 200 ALA B O 1
ATOM 5416 N N . ARG B 1 201 ? 4.312 25.406 5.57 1 97.69 201 ARG B N 1
ATOM 5417 C CA . ARG B 1 201 ? 3.164 25.781 4.75 1 97.69 201 ARG B CA 1
ATOM 5418 C C . ARG B 1 201 ? 3.447 27.047 3.947 1 97.69 201 ARG B C 1
ATOM 5420 O O . ARG B 1 201 ? 3.168 27.094 2.748 1 97.69 201 ARG B O 1
ATOM 5427 N N . PHE B 1 202 ? 3.977 27.969 4.633 1 97.56 202 PHE B N 1
ATOM 5428 C CA . PHE B 1 202 ? 4.293 29.25 3.996 1 97.56 202 PHE B CA 1
ATOM 5429 C C . PHE B 1 202 ? 5.234 29.047 2.814 1 97.56 202 PHE B C 1
ATOM 5431 O O . PHE B 1 202 ? 4.973 29.531 1.713 1 97.56 202 PHE B O 1
ATOM 5438 N N . LEU B 1 203 ? 6.332 28.312 3.039 1 98.25 203 LEU B N 1
ATOM 5439 C CA . LEU B 1 203 ? 7.324 28.078 1.996 1 98.25 203 LEU B CA 1
ATOM 5440 C C . LEU B 1 203 ? 6.691 27.422 0.774 1 98.25 203 LEU B C 1
ATOM 5442 O O . LEU B 1 203 ? 6.902 27.875 -0.355 1 98.25 203 LEU B O 1
ATOM 5446 N N . SER B 1 204 ? 5.898 26.453 0.987 1 96.62 204 SER B N 1
ATOM 5447 C CA . SER B 1 204 ? 5.355 25.656 -0.106 1 96.62 204 SER B CA 1
ATOM 5448 C C . SER B 1 204 ? 4.145 26.328 -0.738 1 96.62 204 SER B C 1
ATOM 5450 O O . SER B 1 204 ? 3.773 26.016 -1.872 1 96.62 204 SER B O 1
ATOM 5452 N N . ASP B 1 205 ? 3.514 27.234 0.026 1 94.94 205 ASP B N 1
ATOM 5453 C CA . ASP B 1 205 ? 2.344 27.938 -0.492 1 94.94 205 ASP B CA 1
ATOM 5454 C C . ASP B 1 205 ? 2.756 29.125 -1.359 1 94.94 205 ASP B C 1
ATOM 5456 O O . ASP B 1 205 ? 1.951 29.625 -2.141 1 94.94 205 ASP B O 1
ATOM 5460 N N . MET B 1 206 ? 3.883 29.578 -1.194 1 95.56 206 MET B N 1
ATOM 5461 C CA . MET B 1 206 ? 4.359 30.703 -1.988 1 95.56 206 MET B CA 1
ATOM 5462 C C . MET B 1 206 ? 4.359 30.359 -3.475 1 95.56 206 MET B C 1
ATOM 5464 O O . MET B 1 206 ? 4.754 29.266 -3.863 1 95.56 206 MET B O 1
ATOM 5468 N N . PRO B 1 207 ? 3.895 31.297 -4.281 1 94 207 PRO B N 1
ATOM 5469 C CA . PRO B 1 207 ? 4 31.047 -5.723 1 94 207 PRO B CA 1
ATOM 5470 C C . PRO B 1 207 ? 5.449 30.906 -6.191 1 94 207 PRO B C 1
ATOM 5472 O O . PRO B 1 207 ? 6.344 31.562 -5.656 1 94 207 PRO B O 1
ATOM 5475 N N . ALA B 1 208 ? 5.609 30.141 -7.207 1 93.12 208 ALA B N 1
ATOM 5476 C CA . ALA B 1 208 ? 6.941 29.734 -7.645 1 93.12 208 ALA B CA 1
ATOM 5477 C C . ALA B 1 208 ? 7.762 30.953 -8.078 1 93.12 208 ALA B C 1
ATOM 5479 O O . ALA B 1 208 ? 8.992 30.953 -7.973 1 93.12 208 ALA B O 1
ATOM 5480 N N . ASN B 1 209 ? 7.109 31.984 -8.57 1 94.56 209 ASN B N 1
ATOM 5481 C CA . ASN B 1 209 ? 7.836 33.188 -8.992 1 94.56 209 ASN B CA 1
ATOM 5482 C C . ASN B 1 209 ? 8.312 34 -7.789 1 94.56 209 ASN B C 1
ATOM 5484 O O . ASN B 1 209 ? 9.156 34.875 -7.93 1 94.56 209 ASN B O 1
ATOM 5488 N N . LYS B 1 210 ? 7.785 33.688 -6.559 1 95.88 210 LYS B N 1
ATOM 5489 C CA . LYS B 1 210 ? 8.164 34.406 -5.344 1 95.88 210 LYS B CA 1
ATOM 5490 C C . LYS B 1 210 ? 8.938 33.5 -4.391 1 95.88 210 LYS B C 1
ATOM 5492 O O . LYS B 1 210 ? 9.414 33.969 -3.35 1 95.88 210 LYS B O 1
ATOM 5497 N N . MET B 1 211 ? 9.055 32.312 -4.73 1 97.31 211 MET B N 1
ATOM 5498 C CA . MET B 1 211 ? 9.859 31.344 -3.994 1 97.31 211 MET B CA 1
ATOM 5499 C C . MET B 1 211 ? 10.703 30.516 -4.945 1 97.31 211 MET B C 1
ATOM 5501 O O . MET B 1 211 ? 10.516 29.297 -5.047 1 97.31 211 MET B O 1
ATOM 5505 N N . THR B 1 212 ? 11.562 31.188 -5.602 1 97.19 212 THR B N 1
ATOM 5506 C CA . THR B 1 212 ? 12.531 30.547 -6.48 1 97.19 212 THR B CA 1
ATOM 5507 C C . THR B 1 212 ? 13.547 29.734 -5.672 1 97.19 212 THR B C 1
ATOM 5509 O O . THR B 1 212 ? 13.547 29.797 -4.438 1 97.19 212 THR B O 1
ATOM 5512 N N . PRO B 1 213 ? 14.367 28.969 -6.336 1 98.12 213 PRO B N 1
ATOM 5513 C CA . PRO B 1 213 ? 15.398 28.25 -5.59 1 98.12 213 PRO B CA 1
ATOM 5514 C C . PRO B 1 213 ? 16.234 29.156 -4.695 1 98.12 213 PRO B C 1
ATOM 5516 O O . PRO B 1 213 ? 16.469 28.844 -3.527 1 98.12 213 PRO B O 1
ATOM 5519 N N . ILE B 1 214 ? 16.625 30.266 -5.211 1 97.94 214 ILE B N 1
ATOM 5520 C CA . ILE B 1 214 ? 17.422 31.219 -4.453 1 97.94 214 ILE B CA 1
ATOM 5521 C C . ILE B 1 214 ? 16.609 31.75 -3.273 1 97.94 214 ILE B C 1
ATOM 5523 O O . ILE B 1 214 ? 17.125 31.875 -2.16 1 97.94 214 ILE B O 1
ATOM 5527 N N . ASP B 1 215 ? 15.359 32.062 -3.514 1 97.69 215 ASP B N 1
ATOM 5528 C CA . ASP B 1 215 ? 14.484 32.562 -2.459 1 97.69 215 ASP B CA 1
ATOM 5529 C C . ASP B 1 215 ? 14.344 31.547 -1.332 1 97.69 215 ASP B C 1
ATOM 5531 O O . ASP B 1 215 ? 14.32 31.922 -0.155 1 97.69 215 ASP B O 1
ATOM 5535 N N . LEU B 1 216 ? 14.188 30.281 -1.663 1 98.5 216 LEU B N 1
ATOM 5536 C CA . LEU B 1 216 ? 14.062 29.234 -0.652 1 98.5 216 LEU B CA 1
ATOM 5537 C C . LEU B 1 216 ? 15.336 29.125 0.177 1 98.5 216 LEU B C 1
ATOM 5539 O O . LEU B 1 216 ? 15.273 28.984 1.4 1 98.5 216 LEU B O 1
ATOM 5543 N N . GLY B 1 217 ? 16.5 29.156 -0.483 1 98.44 217 GLY B N 1
ATOM 5544 C CA . GLY B 1 217 ? 17.75 29.203 0.244 1 98.44 217 GLY B CA 1
ATOM 5545 C C . GLY B 1 217 ? 17.859 30.359 1.212 1 98.44 217 GLY B C 1
ATOM 5546 O O . GLY B 1 217 ? 18.281 30.188 2.355 1 98.44 217 GLY B O 1
ATOM 5547 N N . GLN B 1 218 ? 17.453 31.5 0.731 1 98.38 218 GLN B N 1
ATOM 5548 C CA . GLN B 1 218 ? 17.5 32.719 1.561 1 98.38 218 GLN B CA 1
ATOM 5549 C C . GLN B 1 218 ? 16.562 32.594 2.754 1 98.38 218 GLN B C 1
ATOM 5551 O O . GLN B 1 218 ? 16.906 33 3.865 1 98.38 218 GLN B O 1
ATOM 5556 N N . ALA B 1 219 ? 15.391 32.094 2.486 1 98.62 219 ALA B N 1
ATOM 5557 C CA . ALA B 1 219 ? 14.445 31.891 3.578 1 98.62 219 ALA B CA 1
ATOM 5558 C C . ALA B 1 219 ? 15.039 31 4.664 1 98.62 219 ALA B C 1
ATOM 5560 O O . ALA B 1 219 ? 14.852 31.25 5.855 1 98.62 219 ALA B O 1
ATOM 5561 N N . ALA B 1 220 ? 15.711 29.969 4.25 1 98.81 220 ALA B N 1
ATOM 5562 C CA . ALA B 1 220 ? 16.359 29.062 5.203 1 98.81 220 ALA B CA 1
ATOM 5563 C C . ALA B 1 220 ? 17.422 29.797 6.012 1 98.81 220 ALA B C 1
ATOM 5565 O O . ALA B 1 220 ? 17.484 29.656 7.234 1 98.81 220 ALA B O 1
ATOM 5566 N N . LEU B 1 221 ? 18.25 30.578 5.309 1 98.62 221 LEU B N 1
ATOM 5567 C CA . LEU B 1 221 ? 19.281 31.359 5.969 1 98.62 221 LEU B CA 1
ATOM 5568 C C . LEU B 1 221 ? 18.688 32.312 6.992 1 98.62 221 LEU B C 1
ATOM 5570 O O . LEU B 1 221 ? 19.109 32.344 8.148 1 98.62 221 LEU B O 1
ATOM 5574 N N . ASP B 1 222 ? 17.688 33.031 6.602 1 98.69 222 ASP B N 1
ATOM 5575 C CA . ASP B 1 222 ? 17.078 34.062 7.426 1 98.69 222 ASP B CA 1
ATOM 5576 C C . ASP B 1 222 ? 16.438 33.469 8.68 1 98.69 222 ASP B C 1
ATOM 5578 O O . ASP B 1 222 ? 16.438 34.094 9.742 1 98.69 222 ASP B O 1
ATOM 5582 N N . THR B 1 223 ? 15.93 32.312 8.562 1 98.69 223 THR B N 1
ATOM 5583 C CA . THR B 1 223 ? 15.133 31.766 9.648 1 98.69 223 THR B CA 1
ATOM 5584 C C . THR B 1 223 ? 16 30.906 10.562 1 98.69 223 THR B C 1
ATOM 5586 O O . THR B 1 223 ? 15.867 30.938 11.781 1 98.69 223 THR B O 1
ATOM 5589 N N . LEU B 1 224 ? 16.922 30.125 10.055 1 98.88 224 LEU B N 1
ATOM 5590 C CA . LEU B 1 224 ? 17.578 29.078 10.828 1 98.88 224 LEU B CA 1
ATOM 5591 C C . LEU B 1 224 ? 18.875 29.609 11.438 1 98.88 224 LEU B C 1
ATOM 5593 O O . LEU B 1 224 ? 19.25 29.203 12.547 1 98.88 224 LEU B O 1
ATOM 5597 N N . CYS B 1 225 ? 19.562 30.516 10.766 1 98.62 225 CYS B N 1
ATOM 5598 C CA . CYS B 1 225 ? 20.844 31 11.258 1 98.62 225 CYS B CA 1
ATOM 5599 C C . CYS B 1 225 ? 20.688 31.656 12.625 1 98.62 225 CYS B C 1
ATOM 5601 O O . CYS B 1 225 ? 21.469 31.391 13.547 1 98.62 225 CYS B O 1
ATOM 5603 N N . PRO B 1 226 ? 19.688 32.5 12.805 1 98.56 226 PRO B N 1
ATOM 5604 C CA . PRO B 1 226 ? 19.516 33.125 14.117 1 98.56 226 PRO B CA 1
ATOM 5605 C C . PRO B 1 226 ? 19.25 32.125 15.227 1 98.56 226 PRO B C 1
ATOM 5607 O O . PRO B 1 226 ? 19.406 32.438 16.406 1 98.56 226 PRO B O 1
ATOM 5610 N N . LEU B 1 227 ? 18.859 30.953 14.859 1 98.38 227 LEU B N 1
ATOM 5611 C CA . LEU B 1 227 ? 18.547 29.922 15.836 1 98.38 227 LEU B CA 1
ATOM 5612 C C . LEU B 1 227 ? 19.766 29.031 16.109 1 98.38 227 LEU B C 1
ATOM 5614 O O . LEU B 1 227 ? 19.656 28.031 16.812 1 98.38 227 LEU B O 1
ATOM 5618 N N . GLY B 1 228 ? 20.922 29.359 15.453 1 97.75 228 GLY B N 1
ATOM 5619 C CA . GLY B 1 228 ? 22.156 28.625 15.703 1 97.75 228 GLY B CA 1
ATOM 5620 C C . GLY B 1 228 ? 22.375 27.484 14.734 1 97.75 228 GLY B C 1
ATOM 5621 O O . GLY B 1 228 ? 23.312 26.688 14.914 1 97.75 228 GLY B O 1
ATOM 5622 N N . VAL B 1 229 ? 21.562 27.359 13.758 1 98.62 229 VAL B N 1
ATOM 5623 C CA . VAL B 1 229 ? 21.766 26.359 12.711 1 98.62 229 VAL B CA 1
ATOM 5624 C C . VAL B 1 229 ? 22.734 26.891 11.656 1 98.62 229 VAL B C 1
ATOM 5626 O O . VAL B 1 229 ? 22.578 28.031 11.188 1 98.62 229 VAL B O 1
ATOM 5629 N N . THR B 1 230 ? 23.719 26.125 11.32 1 98.56 230 THR B N 1
ATOM 5630 C CA . THR B 1 230 ? 24.594 26.516 10.219 1 98.56 230 THR B CA 1
ATOM 5631 C C . THR B 1 230 ? 23.938 26.219 8.875 1 98.56 230 THR B C 1
ATOM 5633 O O . THR B 1 230 ? 23.531 25.078 8.617 1 98.56 230 THR B O 1
ATOM 5636 N N . VAL B 1 231 ? 23.812 27.234 8.055 1 98.75 231 VAL B N 1
ATOM 5637 C CA . VAL B 1 231 ? 23.188 27.094 6.746 1 98.75 231 VAL B CA 1
ATOM 5638 C C . VAL B 1 231 ? 24.172 27.516 5.656 1 98.75 231 VAL B C 1
ATOM 5640 O O . VAL B 1 231 ? 24.703 28.625 5.688 1 98.75 231 VAL B O 1
ATOM 5643 N N . GLU B 1 232 ? 24.438 26.625 4.75 1 98.5 232 GLU B N 1
ATOM 5644 C CA . GLU B 1 232 ? 25.266 26.906 3.582 1 98.5 232 GLU B CA 1
ATOM 5645 C C . GLU B 1 232 ? 24.484 26.703 2.287 1 98.5 232 GLU B C 1
ATOM 5647 O O . GLU B 1 232 ? 23.984 25.609 2.016 1 98.5 232 GLU B O 1
ATOM 5652 N N . ALA B 1 233 ? 24.328 27.781 1.585 1 98.25 233 ALA B N 1
ATOM 5653 C CA . ALA B 1 233 ? 23.719 27.734 0.259 1 98.25 233 ALA B CA 1
ATOM 5654 C C . ALA B 1 233 ? 24.781 27.781 -0.836 1 98.25 233 ALA B C 1
ATOM 5656 O O . ALA B 1 233 ? 25.375 28.828 -1.092 1 98.25 233 ALA B O 1
ATOM 5657 N N . ARG B 1 234 ? 24.953 26.688 -1.469 1 98.12 234 ARG B N 1
ATOM 5658 C CA . ARG B 1 234 ? 26 26.578 -2.479 1 98.12 234 ARG B CA 1
ATOM 5659 C C . ARG B 1 234 ? 25.422 26.719 -3.883 1 98.12 234 ARG B C 1
ATOM 5661 O O . ARG B 1 234 ? 24.391 26.109 -4.199 1 98.12 234 ARG B O 1
ATOM 5668 N N . GLU B 1 235 ? 26.109 27.469 -4.648 1 96.94 235 GLU B N 1
ATOM 5669 C CA . GLU B 1 235 ? 25.609 27.812 -5.973 1 96.94 235 GLU B CA 1
ATOM 5670 C C . GLU B 1 235 ? 26.109 26.844 -7.031 1 96.94 235 GLU B C 1
ATOM 5672 O O . GLU B 1 235 ? 26.75 25.844 -6.703 1 96.94 235 GLU B O 1
ATOM 5677 N N . ARG B 1 236 ? 25.75 27.094 -8.281 1 97.56 236 ARG B N 1
ATOM 5678 C CA . ARG B 1 236 ? 25.938 26.172 -9.414 1 97.56 236 ARG B CA 1
ATOM 5679 C C . ARG B 1 236 ? 27.391 25.75 -9.547 1 97.56 236 ARG B C 1
ATOM 5681 O O . ARG B 1 236 ? 27.688 24.578 -9.758 1 97.56 236 ARG B O 1
ATOM 5688 N N . GLU B 1 237 ? 28.344 26.672 -9.438 1 97.56 237 GLU B N 1
ATOM 5689 C CA . GLU B 1 237 ? 29.75 26.359 -9.617 1 97.56 237 GLU B CA 1
ATOM 5690 C C . GLU B 1 237 ? 30.219 25.328 -8.602 1 97.56 237 GLU B C 1
ATOM 5692 O O . GLU B 1 237 ? 30.984 24.422 -8.945 1 97.56 237 GLU B O 1
ATOM 5697 N N . TRP B 1 238 ? 29.812 25.5 -7.457 1 98.38 238 TRP B N 1
ATOM 5698 C CA . TRP B 1 238 ? 30.172 24.531 -6.418 1 98.38 238 TRP B CA 1
ATOM 5699 C C . TRP B 1 238 ? 29.562 23.172 -6.719 1 98.38 238 TRP B C 1
ATOM 5701 O O . TRP B 1 238 ? 30.234 22.141 -6.555 1 98.38 238 TRP B O 1
ATOM 5711 N N . ILE B 1 239 ? 28.312 23.156 -7.105 1 98.62 239 ILE B N 1
ATOM 5712 C CA . ILE B 1 239 ? 27.625 21.922 -7.422 1 98.62 239 ILE B CA 1
ATOM 5713 C C . ILE B 1 239 ? 28.359 21.188 -8.547 1 98.62 239 ILE B C 1
ATOM 5715 O O . ILE B 1 239 ? 28.547 19.969 -8.484 1 98.62 239 ILE B O 1
ATOM 5719 N N . GLU B 1 240 ? 28.734 21.922 -9.586 1 98.19 240 GLU B N 1
ATOM 5720 C CA . GLU B 1 240 ? 29.484 21.375 -10.703 1 98.19 240 GLU B CA 1
ATOM 5721 C C . GLU B 1 240 ? 30.828 20.812 -10.234 1 98.19 240 GLU B C 1
ATOM 5723 O O . GLU B 1 240 ? 31.234 19.734 -10.68 1 98.19 240 GLU B O 1
ATOM 5728 N N . ALA B 1 241 ? 31.438 21.5 -9.312 1 98.38 241 ALA B N 1
ATOM 5729 C CA . ALA B 1 241 ? 32.719 21.047 -8.789 1 98.38 241 ALA B CA 1
ATOM 5730 C C . ALA B 1 241 ? 32.562 19.75 -8.008 1 98.38 241 ALA B C 1
ATOM 5732 O O . ALA B 1 241 ? 33.5 18.922 -7.977 1 98.38 241 ALA B O 1
ATOM 5733 N N . GLN B 1 242 ? 31.469 19.578 -7.414 1 98.12 242 GLN B N 1
ATOM 5734 C CA . GLN B 1 242 ? 31.188 18.344 -6.68 1 98.12 242 GLN B CA 1
ATOM 5735 C C . GLN B 1 242 ? 30.781 17.219 -7.625 1 98.12 242 GLN B C 1
ATOM 5737 O O . GLN B 1 242 ? 30.656 16.062 -7.211 1 98.12 242 GLN B O 1
ATOM 5742 N N . ASN B 1 243 ? 30.531 17.5 -8.875 1 98.12 243 ASN B N 1
ATOM 5743 C CA . ASN B 1 243 ? 30.188 16.562 -9.93 1 98.12 243 ASN B CA 1
ATOM 5744 C C . ASN B 1 243 ? 28.828 15.922 -9.68 1 98.12 243 ASN B C 1
ATOM 5746 O O . ASN B 1 243 ? 28.656 14.719 -9.883 1 98.12 243 ASN B O 1
ATOM 5750 N N . MET B 1 244 ? 27.906 16.688 -9.148 1 98.62 244 MET B N 1
ATOM 5751 C CA . MET B 1 244 ? 26.547 16.219 -8.961 1 98.62 244 MET B CA 1
ATOM 5752 C C . MET B 1 244 ? 25.766 16.266 -10.266 1 98.62 244 MET B C 1
ATOM 5754 O O . MET B 1 244 ? 24.781 17 -10.391 1 98.62 244 MET B O 1
ATOM 5758 N N . GLN B 1 245 ? 26.047 15.375 -11.156 1 98.44 245 GLN B N 1
ATOM 5759 C CA . GLN B 1 245 ? 25.562 15.43 -12.531 1 98.44 245 GLN B CA 1
ATOM 5760 C C . GLN B 1 245 ? 24.078 15.109 -12.609 1 98.44 245 GLN B C 1
ATOM 5762 O O . GLN B 1 245 ? 23.344 15.688 -13.422 1 98.44 245 GLN B O 1
ATOM 5767 N N . ALA B 1 246 ? 23.656 14.156 -11.812 1 98.62 246 ALA B N 1
ATOM 5768 C CA . ALA B 1 246 ? 22.234 13.836 -11.82 1 98.62 246 ALA B CA 1
ATOM 5769 C C . ALA B 1 246 ? 21.391 15.039 -11.398 1 98.62 246 ALA B C 1
ATOM 5771 O O . ALA B 1 246 ? 20.391 15.359 -12.031 1 98.62 246 ALA B O 1
ATOM 5772 N N . PHE B 1 247 ? 21.859 15.758 -10.367 1 98.69 247 PHE B N 1
ATOM 5773 C CA . PHE B 1 247 ? 21.172 16.953 -9.898 1 98.69 247 PHE B CA 1
ATOM 5774 C C . PHE B 1 247 ? 21.219 18.062 -10.945 1 98.69 247 PHE B C 1
ATOM 5776 O O . PHE B 1 247 ? 20.203 18.656 -11.266 1 98.69 247 PHE B O 1
ATOM 5783 N N . LEU B 1 248 ? 22.297 18.281 -11.508 1 98.56 248 LEU B N 1
ATOM 5784 C CA . LEU B 1 248 ? 22.484 19.344 -12.492 1 98.56 248 LEU B CA 1
ATOM 5785 C C . LEU B 1 248 ? 21.656 19.078 -13.742 1 98.56 248 LEU B C 1
ATOM 5787 O O . LEU B 1 248 ? 21.188 20.016 -14.383 1 98.56 248 LEU B O 1
ATOM 5791 N N . THR B 1 249 ? 21.5 17.797 -14.055 1 98.38 249 THR B N 1
ATOM 5792 C CA . THR B 1 249 ? 20.703 17.422 -15.211 1 98.38 249 THR B CA 1
ATOM 5793 C C . THR B 1 249 ? 19.266 17.891 -15.055 1 98.38 249 THR B C 1
ATOM 5795 O O . THR B 1 249 ? 18.641 18.328 -16.031 1 98.38 249 THR B O 1
ATOM 5798 N N . VAL B 1 250 ? 18.734 17.828 -13.875 1 98.44 250 VAL B N 1
ATOM 5799 C CA . VAL B 1 250 ? 17.391 18.328 -13.609 1 98.44 250 VAL B CA 1
ATOM 5800 C C . VAL B 1 250 ? 17.375 19.859 -13.664 1 98.44 250 VAL B C 1
ATOM 5802 O O . VAL B 1 250 ? 16.516 20.453 -14.305 1 98.44 250 VAL B O 1
ATOM 5805 N N . ALA B 1 251 ? 18.344 20.469 -13.086 1 98.31 251 ALA B N 1
ATOM 5806 C CA . ALA B 1 251 ? 18.391 21.906 -12.859 1 98.31 251 ALA B CA 1
ATOM 5807 C C . ALA B 1 251 ? 18.562 22.672 -14.164 1 98.31 251 ALA B C 1
ATOM 5809 O O . ALA B 1 251 ? 18.109 23.812 -14.297 1 98.31 251 ALA B O 1
ATOM 5810 N N . ARG B 1 252 ? 19.172 22.094 -15.109 1 96.69 252 ARG B N 1
ATOM 5811 C CA . ARG B 1 252 ? 19.609 22.828 -16.297 1 96.69 252 ARG B CA 1
ATOM 5812 C C . ARG B 1 252 ? 18.406 23.234 -17.156 1 96.69 252 ARG B C 1
ATOM 5814 O O . ARG B 1 252 ? 18.547 24.062 -18.062 1 96.69 252 ARG B O 1
ATOM 5821 N N . GLY B 1 253 ? 17.25 22.672 -16.859 1 96 253 GLY B N 1
ATOM 5822 C CA . GLY B 1 253 ? 16.062 23.047 -17.609 1 96 253 GLY B CA 1
ATOM 5823 C C . GLY B 1 253 ? 15.539 24.422 -17.266 1 96 253 GLY B C 1
ATOM 5824 O O . GLY B 1 253 ? 14.75 25 -18.016 1 96 253 GLY B O 1
ATOM 5825 N N . SER B 1 254 ? 15.914 24.969 -16.172 1 96 254 SER B N 1
ATOM 5826 C CA . SER B 1 254 ? 15.383 26.25 -15.688 1 96 254 SER B CA 1
ATOM 5827 C C . SER B 1 254 ? 16.422 27.359 -15.828 1 96 254 SER B C 1
ATOM 5829 O O . SER B 1 254 ? 17.625 27.094 -15.828 1 96 254 SER B O 1
ATOM 5831 N N . CYS B 1 255 ? 15.891 28.547 -15.945 1 93.94 255 CYS B N 1
ATOM 5832 C CA . CYS B 1 255 ? 16.75 29.719 -15.93 1 93.94 255 CYS B CA 1
ATOM 5833 C C . CYS B 1 255 ? 17.078 30.156 -14.5 1 93.94 255 CYS B C 1
ATOM 5835 O O . CYS B 1 255 ? 18 30.922 -14.273 1 93.94 255 CYS B O 1
ATOM 5837 N N . GLU B 1 256 ? 16.297 29.703 -13.57 1 95.44 256 GLU B N 1
ATOM 5838 C CA . GLU B 1 256 ? 16.609 29.969 -12.164 1 95.44 256 GLU B CA 1
ATOM 5839 C C . GLU B 1 256 ? 17.797 29.125 -11.703 1 95.44 256 GLU B C 1
ATOM 5841 O O . GLU B 1 256 ? 17.875 27.938 -11.992 1 95.44 256 GLU B O 1
ATOM 5846 N N . GLU B 1 257 ? 18.75 29.766 -11.047 1 97 257 GLU B N 1
ATOM 5847 C CA . GLU B 1 257 ? 19.953 29.078 -10.594 1 97 257 GLU B CA 1
ATOM 5848 C C . GLU B 1 257 ? 19.641 28.062 -9.5 1 97 257 GLU B C 1
ATOM 5850 O O . GLU B 1 257 ? 18.844 28.344 -8.594 1 97 257 GLU B O 1
ATOM 5855 N N . PRO B 1 258 ? 20.203 26.844 -9.656 1 98.31 258 PRO B N 1
ATOM 5856 C CA . PRO B 1 258 ? 20.031 25.859 -8.586 1 98.31 258 PRO B CA 1
ATOM 5857 C C . PRO B 1 258 ? 20.859 26.188 -7.344 1 98.31 258 PRO B C 1
ATOM 5859 O O . PRO B 1 258 ? 21.844 26.922 -7.43 1 98.31 258 PRO B O 1
ATOM 5862 N N . ILE B 1 259 ? 20.438 25.672 -6.223 1 98.62 259 ILE B N 1
ATOM 5863 C CA . ILE B 1 259 ? 21.125 25.797 -4.945 1 98.62 259 ILE B CA 1
ATOM 5864 C C . ILE B 1 259 ? 21.219 24.438 -4.273 1 98.62 259 ILE B C 1
ATOM 5866 O O . ILE B 1 259 ? 20.281 23.656 -4.309 1 98.62 259 ILE B O 1
ATOM 5870 N N . PHE B 1 260 ? 22.391 24.109 -3.797 1 98.88 260 PHE B N 1
ATOM 5871 C CA . PHE B 1 260 ? 22.516 23 -2.863 1 98.88 260 PHE B CA 1
ATOM 5872 C C . PHE B 1 260 ? 22.578 23.5 -1.427 1 98.88 260 PHE B C 1
ATOM 5874 O O . PHE B 1 260 ? 23.578 24.078 -1.015 1 98.88 260 PHE B O 1
ATOM 5881 N N . LEU B 1 261 ? 21.531 23.25 -0.678 1 98.88 261 LEU B N 1
ATOM 5882 C CA . LEU B 1 261 ? 21.391 23.766 0.677 1 98.88 261 LEU B CA 1
ATOM 5883 C C . LEU B 1 261 ? 21.828 22.734 1.708 1 98.88 261 LEU B C 1
ATOM 5885 O O . LEU B 1 261 ? 21.359 21.594 1.668 1 98.88 261 LEU B O 1
ATOM 5889 N N . GLU B 1 262 ? 22.688 23.078 2.549 1 98.75 262 GLU B N 1
ATOM 5890 C CA . GLU B 1 262 ? 23.109 22.25 3.674 1 98.75 262 GLU B CA 1
ATOM 5891 C C . GLU B 1 262 ? 22.844 22.953 5.004 1 98.75 262 GLU B C 1
ATOM 5893 O O . GLU B 1 262 ? 23.297 24.078 5.215 1 98.75 262 GLU B O 1
ATOM 5898 N N . CYS B 1 263 ? 22.078 22.328 5.895 1 98.88 263 CYS B N 1
ATOM 5899 C CA . CYS B 1 263 ? 21.75 22.844 7.219 1 98.88 263 CYS B CA 1
ATOM 5900 C C . CYS B 1 263 ? 22.25 21.906 8.312 1 98.88 263 CYS B C 1
ATOM 5902 O O . CYS B 1 263 ? 21.906 20.719 8.312 1 98.88 263 CYS B O 1
ATOM 5904 N N . ASN B 1 264 ? 23 22.422 9.227 1 98.25 264 ASN B N 1
ATOM 5905 C CA . ASN B 1 264 ? 23.531 21.625 10.312 1 98.25 264 ASN B CA 1
ATOM 5906 C C . ASN B 1 264 ? 23.031 22.109 11.672 1 98.25 264 ASN B C 1
ATOM 5908 O O . ASN B 1 264 ? 23.344 23.234 12.078 1 98.25 264 ASN B O 1
ATOM 5912 N N . TYR B 1 265 ? 22.25 21.312 12.312 1 98.44 265 TYR B N 1
ATOM 5913 C CA . TYR B 1 265 ? 21.812 21.516 13.695 1 98.44 265 TYR B CA 1
ATOM 5914 C C . TYR B 1 265 ? 22.609 20.641 14.656 1 98.44 265 TYR B C 1
ATOM 5916 O O . TYR B 1 265 ? 22.578 19.406 14.539 1 98.44 265 TYR B O 1
ATOM 5924 N N . ARG B 1 266 ? 23.328 21.25 15.562 1 96.94 266 ARG B N 1
ATOM 5925 C CA . ARG B 1 266 ? 24.141 20.547 16.547 1 96.94 266 ARG B CA 1
ATOM 5926 C C . ARG B 1 266 ? 23.578 20.719 17.953 1 96.94 266 ARG B C 1
ATOM 5928 O O . ARG B 1 266 ? 24.031 21.578 18.703 1 96.94 266 ARG B O 1
ATOM 5935 N N . GLY B 1 267 ? 22.703 19.812 18.281 1 95.12 267 GLY B N 1
ATOM 5936 C CA . GLY B 1 267 ? 22.062 19.922 19.578 1 95.12 267 GLY B CA 1
ATOM 5937 C C . GLY B 1 267 ? 22.641 18.984 20.609 1 95.12 267 GLY B C 1
ATOM 5938 O O . GLY B 1 267 ? 22.422 19.156 21.812 1 95.12 267 GLY B O 1
ATOM 5939 N N . ASP B 1 268 ? 23.375 18 20.078 1 90.5 268 ASP B N 1
ATOM 5940 C CA . ASP B 1 268 ? 23.938 17 20.984 1 90.5 268 ASP B CA 1
ATOM 5941 C C . ASP B 1 268 ? 25.281 17.453 21.531 1 90.5 268 ASP B C 1
ATOM 5943 O O . ASP B 1 268 ? 26.188 17.797 20.766 1 90.5 268 ASP B O 1
ATOM 5947 N N . LYS B 1 269 ? 25.469 17.359 22.734 1 84.94 269 LYS B N 1
ATOM 5948 C CA . LYS B 1 269 ? 26.703 17.797 23.375 1 84.94 269 LYS B CA 1
ATOM 5949 C C . LYS B 1 269 ? 27.812 16.781 23.188 1 84.94 269 LYS B C 1
ATOM 5951 O O . LYS B 1 269 ? 29 17.125 23.234 1 84.94 269 LYS B O 1
ATOM 5956 N N . GLU B 1 270 ? 27.516 15.469 23 1 83.12 270 GLU B N 1
ATOM 5957 C CA . GLU B 1 270 ? 28.5 14.391 22.938 1 83.12 270 GLU B CA 1
ATOM 5958 C C . GLU B 1 270 ? 29 14.172 21.516 1 83.12 270 GLU B C 1
ATOM 5960 O O . GLU B 1 270 ? 29.734 13.234 21.25 1 83.12 270 GLU B O 1
ATOM 5965 N N . SER B 1 271 ? 28.719 14.945 20.594 1 80.56 271 SER B N 1
ATOM 5966 C CA . SER B 1 271 ? 29.188 14.945 19.203 1 80.56 271 SER B CA 1
ATOM 5967 C C . SER B 1 271 ? 28.859 13.625 18.516 1 80.56 271 SER B C 1
ATOM 5969 O O . SER B 1 271 ? 29.688 13.086 17.766 1 80.56 271 SER B O 1
ATOM 5971 N N . ARG B 1 272 ? 27.812 13 18.781 1 88 272 ARG B N 1
ATOM 5972 C CA . ARG B 1 272 ? 27.375 11.836 18.031 1 88 272 ARG B CA 1
ATOM 5973 C C . ARG B 1 272 ? 27.188 12.172 16.547 1 88 272 ARG B C 1
ATOM 5975 O O . ARG B 1 272 ? 26.906 13.312 16.203 1 88 272 ARG B O 1
ATOM 5982 N N . PRO B 1 273 ? 27.359 11.156 15.711 1 94.25 273 PRO B N 1
ATOM 5983 C CA . PRO B 1 273 ? 27.078 11.391 14.289 1 94.25 273 PRO B CA 1
ATOM 5984 C C . PRO B 1 273 ? 25.656 11.891 14.039 1 94.25 273 PRO B C 1
ATOM 5986 O O . PRO B 1 273 ? 24.719 11.453 14.711 1 94.25 273 PRO B O 1
ATOM 5989 N N . PRO B 1 274 ? 25.578 12.781 13.133 1 97.31 274 PRO B N 1
ATOM 5990 C CA . PRO B 1 274 ? 24.25 13.328 12.859 1 97.31 274 PRO B CA 1
ATOM 5991 C C . PRO B 1 274 ? 23.344 12.344 12.117 1 97.31 274 PRO B C 1
ATOM 5993 O O . PRO B 1 274 ? 23.844 11.438 11.445 1 97.31 274 PRO B O 1
ATOM 5996 N N . VAL B 1 275 ? 22.062 12.539 12.344 1 98.38 275 VAL B N 1
ATOM 5997 C CA . VAL B 1 275 ? 21.109 12.023 11.359 1 98.38 275 VAL B CA 1
ATOM 5998 C C . VAL B 1 275 ? 21.156 12.875 10.102 1 98.38 275 VAL B C 1
ATOM 6000 O O . VAL B 1 275 ? 21.031 14.102 10.164 1 98.38 275 VAL B O 1
ATOM 6003 N N . VAL B 1 276 ? 21.406 12.25 9 1 98.81 276 VAL B N 1
ATOM 6004 C CA . VAL B 1 276 ? 21.375 12.977 7.73 1 98.81 276 VAL B CA 1
ATOM 6005 C C . VAL B 1 276 ? 19.984 12.891 7.113 1 98.81 276 VAL B C 1
ATOM 6007 O O . VAL B 1 276 ? 19.422 11.797 7.008 1 98.81 276 VAL B O 1
ATOM 6010 N N . ILE B 1 277 ? 19.453 14.031 6.746 1 98.94 277 ILE B N 1
ATOM 6011 C CA . ILE B 1 277 ? 18.156 14.078 6.078 1 98.94 277 ILE B CA 1
ATOM 6012 C C . ILE B 1 277 ? 18.312 14.695 4.691 1 98.94 277 ILE B C 1
ATOM 6014 O O . ILE B 1 277 ? 18.672 15.867 4.566 1 98.94 277 ILE B O 1
ATOM 6018 N N . ALA B 1 278 ? 18.094 13.93 3.648 1 98.94 278 ALA B N 1
ATOM 6019 C CA . ALA B 1 278 ? 18 14.461 2.289 1 98.94 278 ALA B CA 1
ATOM 6020 C C . ALA B 1 278 ? 16.547 14.805 1.942 1 98.94 278 ALA B C 1
ATOM 6022 O O . ALA B 1 278 ? 15.633 14.039 2.242 1 98.94 278 ALA B O 1
ATOM 6023 N N . ALA B 1 279 ? 16.328 15.977 1.346 1 98.88 279 ALA B N 1
ATOM 6024 C CA . ALA B 1 279 ? 14.953 16.375 1.048 1 98.88 279 ALA B CA 1
ATOM 6025 C C . ALA B 1 279 ? 14.852 16.984 -0.347 1 98.88 279 ALA B C 1
ATOM 6027 O O . ALA B 1 279 ? 15.766 17.688 -0.795 1 98.88 279 ALA B O 1
ATOM 6028 N N . LYS B 1 280 ? 13.75 16.734 -0.997 1 98.62 280 LYS B N 1
ATOM 6029 C CA . LYS B 1 280 ? 13.523 17.25 -2.348 1 98.62 280 LYS B CA 1
ATOM 6030 C C . LYS B 1 280 ? 13.086 18.703 -2.322 1 98.62 280 LYS B C 1
ATOM 6032 O O . LYS B 1 280 ? 12.055 19.047 -1.736 1 98.62 280 LYS B O 1
ATOM 6037 N N . GLY B 1 281 ? 13.875 19.578 -3.023 1 98.62 281 GLY B N 1
ATOM 6038 C CA . GLY B 1 281 ? 13.609 21.016 -3.008 1 98.62 281 GLY B CA 1
ATOM 6039 C C . GLY B 1 281 ? 13.25 21.562 -4.375 1 98.62 281 GLY B C 1
ATOM 6040 O O . GLY B 1 281 ? 13.758 22.625 -4.777 1 98.62 281 GLY B O 1
ATOM 6041 N N . VAL B 1 282 ? 12.312 20.922 -5.098 1 98.31 282 VAL B N 1
ATOM 6042 C CA . VAL B 1 282 ? 11.852 21.453 -6.379 1 98.31 282 VAL B CA 1
ATOM 6043 C C . VAL B 1 282 ? 10.828 22.547 -6.148 1 98.31 282 VAL B C 1
ATOM 6045 O O . VAL B 1 282 ? 9.703 22.281 -5.723 1 98.31 282 VAL B O 1
ATOM 6048 N N . THR B 1 283 ? 11.18 23.75 -6.496 1 97.81 283 THR B N 1
ATOM 6049 C CA . THR B 1 283 ? 10.32 24.891 -6.184 1 97.81 283 THR B CA 1
ATOM 6050 C C . THR B 1 283 ? 9.195 25.016 -7.207 1 97.81 283 THR B C 1
ATOM 6052 O O . THR B 1 283 ? 8.172 25.656 -6.941 1 97.81 283 THR B O 1
ATOM 6055 N N . PHE B 1 284 ? 9.383 24.484 -8.383 1 96.5 284 PHE B N 1
ATOM 6056 C CA . PHE B 1 284 ? 8.312 24.297 -9.359 1 96.5 284 PHE B CA 1
ATOM 6057 C C . PHE B 1 284 ? 8.594 23.094 -10.25 1 96.5 284 PHE B C 1
ATOM 6059 O O . PHE B 1 284 ? 9.695 22.969 -10.805 1 96.5 284 PHE B O 1
ATOM 6066 N N . ASP B 1 285 ? 7.629 22.281 -10.391 1 96.12 285 ASP B N 1
ATOM 6067 C CA . ASP B 1 285 ? 7.789 21.062 -11.156 1 96.12 285 ASP B CA 1
ATOM 6068 C C . ASP B 1 285 ? 6.793 21 -12.312 1 96.12 285 ASP B C 1
ATOM 6070 O O . ASP B 1 285 ? 5.629 20.656 -12.125 1 96.12 285 ASP B O 1
ATOM 6074 N N . SER B 1 286 ? 7.27 21.219 -13.523 1 95.19 286 SER B N 1
ATOM 6075 C CA . SER B 1 286 ? 6.426 21.125 -14.703 1 95.19 286 SER B CA 1
ATOM 6076 C C . SER B 1 286 ? 6.344 19.688 -15.211 1 95.19 286 SER B C 1
ATOM 6078 O O . SER B 1 286 ? 5.48 19.359 -16.031 1 95.19 286 SER B O 1
ATOM 6080 N N . GLY B 1 287 ? 7.203 18.859 -14.75 1 95.88 287 GLY B N 1
ATOM 6081 C CA . GLY B 1 287 ? 7.359 17.516 -15.289 1 95.88 287 GLY B CA 1
ATOM 6082 C C . GLY B 1 287 ? 8.43 17.422 -16.359 1 95.88 287 GLY B C 1
ATOM 6083 O O . GLY B 1 287 ? 8.789 16.328 -16.781 1 95.88 287 GLY B O 1
ATOM 6084 N N . GLY B 1 288 ? 8.992 18.547 -16.719 1 95.5 288 GLY B N 1
ATOM 6085 C CA . GLY B 1 288 ? 9.891 18.547 -17.859 1 95.5 288 GLY B CA 1
ATOM 6086 C C . GLY B 1 288 ? 9.203 18.172 -19.156 1 95.5 288 GLY B C 1
ATOM 6087 O O . GLY B 1 288 ? 8.078 18.578 -19.406 1 95.5 288 GLY B O 1
ATOM 6088 N N . LEU B 1 289 ? 9.914 17.422 -20.047 1 93.88 289 LEU B N 1
ATOM 6089 C CA . LEU B 1 289 ? 9.328 17.047 -21.328 1 93.88 289 LEU B CA 1
ATOM 6090 C C . LEU B 1 289 ? 8.164 16.078 -21.125 1 93.88 289 LEU B C 1
ATOM 6092 O O . LEU B 1 289 ? 7.277 16 -21.984 1 93.88 289 LEU B O 1
ATOM 6096 N N . CYS B 1 290 ? 8.219 15.336 -20.078 1 95.25 290 CYS B N 1
ATOM 6097 C CA . CYS B 1 290 ? 7.023 14.617 -19.641 1 95.25 290 CYS B CA 1
ATOM 6098 C C . CYS B 1 290 ? 6.102 15.523 -18.844 1 95.25 290 CYS B C 1
ATOM 6100 O O . CYS B 1 290 ? 5.906 15.32 -17.641 1 95.25 290 CYS B O 1
ATOM 6102 N N . LEU B 1 291 ? 5.461 16.375 -19.547 1 94.25 291 LEU B N 1
ATOM 6103 C CA . LEU B 1 291 ? 4.766 17.531 -18.984 1 94.25 291 LEU B CA 1
ATOM 6104 C C . LEU B 1 291 ? 3.547 17.109 -18.188 1 94.25 291 LEU B C 1
ATOM 6106 O O . LEU B 1 291 ? 2.754 16.281 -18.641 1 94.25 291 LEU B O 1
ATOM 6110 N N . LYS B 1 292 ? 3.453 17.688 -16.984 1 92.38 292 LYS B N 1
ATOM 6111 C CA . LYS B 1 292 ? 2.256 17.453 -16.172 1 92.38 292 LYS B CA 1
ATOM 6112 C C . LYS B 1 292 ? 1.036 18.125 -16.797 1 92.38 292 LYS B C 1
ATOM 6114 O O . LYS B 1 292 ? 1.159 19.156 -17.453 1 92.38 292 LYS B O 1
ATOM 6119 N N . LYS B 1 293 ? -0.145 17.5 -16.594 1 90.62 293 LYS B N 1
ATOM 6120 C CA . LYS B 1 293 ? -1.392 18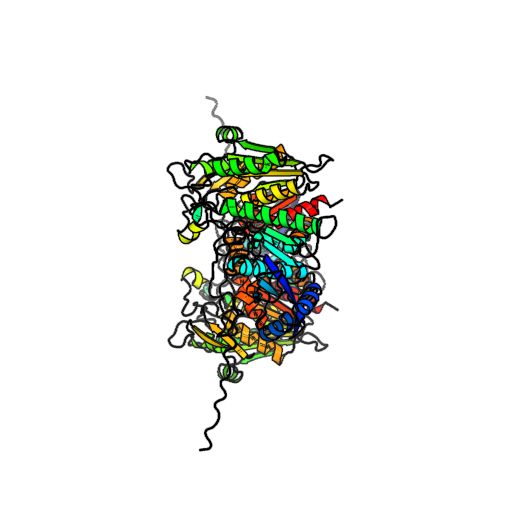.172 -16.938 1 90.62 293 LYS B CA 1
ATOM 6121 C C . LYS B 1 293 ? -1.61 19.406 -16.078 1 90.62 293 LYS B C 1
ATOM 6123 O O . LYS B 1 293 ? -1.091 19.5 -14.969 1 90.62 293 LYS B O 1
ATOM 6128 N N . ARG B 1 294 ? -2.334 20.375 -16.594 1 85.31 294 ARG B N 1
ATOM 6129 C CA . ARG B 1 294 ? -2.596 21.641 -15.922 1 85.31 294 ARG B CA 1
ATOM 6130 C C . ARG B 1 294 ? -3.15 21.406 -14.516 1 85.31 294 ARG B C 1
ATOM 6132 O O . ARG B 1 294 ? -2.711 22.031 -13.555 1 85.31 294 ARG B O 1
ATOM 6139 N N . GLU B 1 295 ? -4.113 20.438 -14.367 1 83.31 295 GLU B N 1
ATOM 6140 C CA . GLU B 1 295 ? -4.781 20.156 -13.102 1 83.31 295 GLU B CA 1
ATOM 6141 C C . GLU B 1 295 ? -3.783 19.672 -12.047 1 83.31 295 GLU B C 1
ATOM 6143 O O . GLU B 1 295 ? -3.926 19.984 -10.867 1 83.31 295 GLU B O 1
ATOM 6148 N N . SER B 1 296 ? -2.797 19.031 -12.57 1 83.25 296 SER B N 1
ATOM 6149 C CA . SER B 1 296 ? -1.78 18.531 -11.656 1 83.25 296 SER B CA 1
ATOM 6150 C C . SER B 1 296 ? -0.727 19.578 -11.352 1 83.25 296 SER B C 1
ATOM 6152 O O . SER B 1 296 ? -0.108 19.562 -10.289 1 83.25 296 SER B O 1
ATOM 6154 N N . MET B 1 297 ? -0.579 20.531 -12.227 1 86.06 297 MET B N 1
ATOM 6155 C CA . MET B 1 297 ? 0.475 21.531 -12.109 1 86.06 297 MET B CA 1
ATOM 6156 C C . MET B 1 297 ? 0.127 22.562 -11.039 1 86.06 297 MET B C 1
ATOM 6158 O O . MET B 1 297 ? 1.018 23.172 -10.445 1 86.06 297 MET B O 1
ATOM 6162 N N . VAL B 1 298 ? -1.09 22.672 -10.734 1 81.5 298 VAL B N 1
ATOM 6163 C CA . VAL B 1 298 ? -1.569 23.688 -9.812 1 81.5 298 VAL B CA 1
ATOM 6164 C C . VAL B 1 298 ? -0.952 23.469 -8.43 1 81.5 298 VAL B C 1
ATOM 6166 O O . VAL B 1 298 ? -0.624 24.422 -7.727 1 81.5 298 VAL B O 1
ATOM 6169 N N . GLU B 1 299 ? -0.729 22.266 -8.102 1 84.88 299 GLU B N 1
ATOM 6170 C CA . GLU B 1 299 ? -0.212 21.969 -6.762 1 84.88 299 GLU B CA 1
ATOM 6171 C C . GLU B 1 299 ? 1.305 21.812 -6.781 1 84.88 299 GLU B C 1
ATOM 6173 O O . GLU B 1 299 ? 1.92 21.547 -5.746 1 84.88 299 GLU B O 1
ATOM 6178 N N . ASN B 1 300 ? 1.925 22.094 -7.863 1 86.81 300 ASN B N 1
ATOM 6179 C CA . ASN B 1 300 ? 3.316 21.672 -7.957 1 86.81 300 ASN B CA 1
ATOM 6180 C C . ASN B 1 300 ? 4.277 22.797 -7.602 1 86.81 300 ASN B C 1
ATOM 6182 O O . ASN B 1 300 ? 5.496 22.609 -7.625 1 86.81 300 ASN B O 1
ATOM 6186 N N . ARG B 1 301 ? 3.711 23.984 -7.184 1 85.75 301 ARG B N 1
ATOM 6187 C CA . ARG B 1 301 ? 4.531 24.859 -6.352 1 85.75 301 ARG B CA 1
ATOM 6188 C C . ARG B 1 301 ? 4.93 24.156 -5.055 1 85.75 301 ARG B C 1
ATOM 6190 O O . ARG B 1 301 ? 5.969 24.469 -4.469 1 85.75 301 ARG B O 1
ATOM 6197 N N . GLY B 1 302 ? 4.121 23.188 -4.723 1 91.25 302 GLY B N 1
ATOM 6198 C CA . GLY B 1 302 ? 4.324 22.422 -3.506 1 91.25 302 GLY B CA 1
ATOM 6199 C C . GLY B 1 302 ? 5.258 21.234 -3.699 1 91.25 302 GLY B C 1
ATOM 6200 O O . GLY B 1 302 ? 5.438 20.422 -2.789 1 91.25 302 GLY B O 1
ATOM 6201 N N . SER B 1 303 ? 5.926 21.188 -4.871 1 94.56 303 SER B N 1
ATOM 6202 C CA . SER B 1 303 ? 6.852 20.078 -5.105 1 94.56 303 SER B CA 1
ATOM 6203 C C . SER B 1 303 ? 8.055 20.156 -4.172 1 94.56 303 SER B C 1
ATOM 6205 O O . SER B 1 303 ? 8.805 19.188 -4.027 1 94.56 303 SER B O 1
ATOM 6207 N N . MET B 1 304 ? 8.242 21.219 -3.484 1 97.31 304 MET B N 1
ATOM 6208 C CA . MET B 1 304 ? 9.289 21.391 -2.482 1 97.31 304 MET B CA 1
ATOM 6209 C C . MET B 1 304 ? 8.773 21.062 -1.088 1 97.31 304 MET B C 1
ATOM 6211 O O . MET B 1 304 ? 9.438 21.344 -0.09 1 97.31 304 MET B O 1
ATOM 6215 N N . ALA B 1 305 ? 7.582 20.516 -0.95 1 97.5 305 ALA B N 1
ATOM 6216 C CA . ALA B 1 305 ? 6.953 20.281 0.345 1 97.5 305 ALA B CA 1
ATOM 6217 C C . ALA B 1 305 ? 7.836 19.406 1.233 1 97.5 305 ALA B C 1
ATOM 6219 O O . ALA B 1 305 ? 7.859 19.578 2.455 1 97.5 305 ALA B O 1
ATOM 6220 N N . GLY B 1 306 ? 8.539 18.438 0.635 1 98.12 306 GLY B N 1
ATOM 6221 C CA . GLY B 1 306 ? 9.492 17.656 1.413 1 98.12 306 GLY B CA 1
ATOM 6222 C C . GLY B 1 306 ? 10.57 18.5 2.057 1 98.12 306 GLY B C 1
ATOM 6223 O O . GLY B 1 306 ? 10.828 18.391 3.258 1 98.12 306 GLY B O 1
ATOM 6224 N N . ALA B 1 307 ? 11.164 19.328 1.297 1 98.81 307 ALA B N 1
ATOM 6225 C CA . ALA B 1 307 ? 12.18 20.25 1.808 1 98.81 307 ALA B CA 1
ATOM 6226 C C . ALA B 1 307 ? 11.586 21.188 2.848 1 98.81 307 ALA B C 1
ATOM 6228 O O . ALA B 1 307 ? 12.195 21.438 3.891 1 98.81 307 ALA B O 1
ATOM 6229 N N . ALA B 1 308 ? 10.406 21.719 2.535 1 98.75 308 ALA B N 1
ATOM 6230 C CA . ALA B 1 308 ? 9.742 22.641 3.455 1 98.75 308 ALA B CA 1
ATOM 6231 C C . ALA B 1 308 ? 9.508 21.984 4.812 1 98.75 308 ALA B C 1
ATOM 6233 O O . ALA B 1 308 ? 9.75 22.594 5.855 1 98.75 308 ALA B O 1
ATOM 6234 N N . ALA B 1 309 ? 9.047 20.766 4.777 1 98.81 309 ALA B N 1
ATOM 6235 C CA . ALA B 1 309 ? 8.781 20.047 6.016 1 98.81 309 ALA B CA 1
ATOM 6236 C C . ALA B 1 309 ? 10.062 19.828 6.816 1 98.81 309 ALA B C 1
ATOM 6238 O O . ALA B 1 309 ? 10.062 19.969 8.039 1 98.81 309 ALA B O 1
ATOM 6239 N N . VAL B 1 310 ? 11.117 19.5 6.168 1 98.94 310 VAL B N 1
ATOM 6240 C CA . VAL B 1 310 ? 12.391 19.266 6.832 1 98.94 310 VAL B CA 1
ATOM 6241 C C . VAL B 1 310 ? 12.914 20.578 7.43 1 98.94 310 VAL B C 1
ATOM 6243 O O . VAL B 1 310 ? 13.398 20.594 8.562 1 98.94 310 VAL B O 1
ATOM 6246 N N . LEU B 1 311 ? 12.836 21.609 6.641 1 98.94 311 LEU B N 1
ATOM 6247 C CA . LEU B 1 311 ? 13.242 22.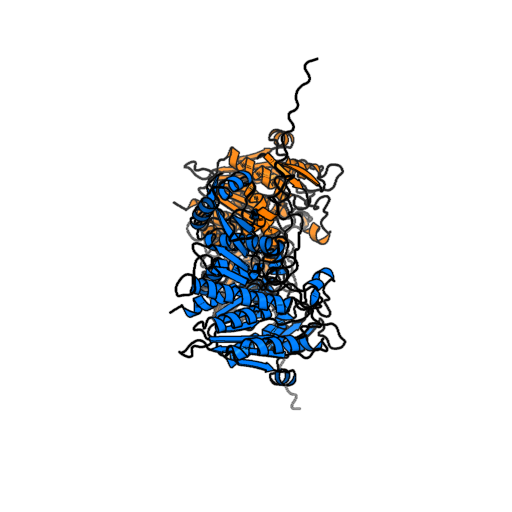922 7.152 1 98.94 311 LEU B CA 1
ATOM 6248 C C . LEU B 1 311 ? 12.398 23.312 8.359 1 98.94 311 LEU B C 1
ATOM 6250 O O . LEU B 1 311 ? 12.938 23.812 9.359 1 98.94 311 LEU B O 1
ATOM 6254 N N . GLY B 1 312 ? 11.094 23.109 8.266 1 98.94 312 GLY B N 1
ATOM 6255 C CA . GLY B 1 312 ? 10.242 23.328 9.414 1 98.94 312 GLY B CA 1
ATOM 6256 C C . GLY B 1 312 ? 10.648 22.5 10.625 1 98.94 312 GLY B C 1
ATOM 6257 O O . GLY B 1 312 ? 10.664 23.016 11.75 1 98.94 312 GLY B O 1
ATOM 6258 N N . ALA B 1 313 ? 10.969 21.297 10.414 1 98.94 313 ALA B N 1
ATOM 6259 C CA . ALA B 1 313 ? 11.398 20.422 11.5 1 98.94 313 ALA B CA 1
ATOM 6260 C C . ALA B 1 313 ? 12.688 20.938 12.141 1 98.94 313 ALA B C 1
ATOM 6262 O O . ALA B 1 313 ? 12.828 20.938 13.367 1 98.94 313 ALA B O 1
ATOM 6263 N N . LEU B 1 314 ? 13.633 21.391 11.344 1 98.88 314 LEU B N 1
ATOM 6264 C CA . LEU B 1 314 ? 14.883 21.922 11.859 1 98.88 314 LEU B CA 1
ATOM 6265 C C . LEU B 1 314 ? 14.641 23.156 12.719 1 98.88 314 LEU B C 1
ATOM 6267 O O . LEU B 1 314 ? 15.266 23.312 13.766 1 98.88 314 LEU B O 1
ATOM 6271 N N . ARG B 1 315 ? 13.758 24 12.234 1 98.94 315 ARG B N 1
ATOM 6272 C CA . ARG B 1 315 ? 13.398 25.172 13.023 1 98.94 315 ARG B CA 1
ATOM 6273 C C . ARG B 1 315 ? 12.898 24.781 14.406 1 98.94 315 ARG B C 1
ATOM 6275 O O . ARG B 1 315 ? 13.328 25.344 15.414 1 98.94 315 ARG B O 1
ATOM 6282 N N . ALA B 1 316 ? 12.008 23.812 14.477 1 98.94 316 ALA B N 1
ATOM 6283 C CA . ALA B 1 316 ? 11.438 23.359 15.734 1 98.94 316 ALA B CA 1
ATOM 6284 C C . ALA B 1 316 ? 12.508 22.734 16.625 1 98.94 316 ALA B C 1
ATOM 6286 O O . ALA B 1 316 ? 12.539 22.984 17.844 1 98.94 316 ALA B O 1
ATOM 6287 N N . LEU B 1 317 ? 13.367 21.906 16.062 1 98.81 317 LEU B N 1
ATOM 6288 C CA . LEU B 1 317 ? 14.438 21.266 16.828 1 98.81 317 LEU B CA 1
ATOM 6289 C C . LEU B 1 317 ? 15.32 22.328 17.5 1 98.81 317 LEU B C 1
ATOM 6291 O O . LEU B 1 317 ? 15.688 22.188 18.656 1 98.81 317 LEU B O 1
ATOM 6295 N N . ALA B 1 318 ? 15.68 23.312 16.734 1 98.75 318 ALA B N 1
ATOM 6296 C CA . ALA B 1 318 ? 16.547 24.359 17.234 1 98.75 318 ALA B CA 1
ATOM 6297 C C . ALA B 1 318 ? 15.859 25.172 18.328 1 98.75 318 ALA B C 1
ATOM 6299 O O . ALA B 1 318 ? 16.453 25.438 19.375 1 98.75 318 ALA B O 1
ATOM 6300 N N . GLU B 1 319 ? 14.617 25.562 18.094 1 98.69 319 GLU B N 1
ATOM 6301 C CA . GLU B 1 319 ? 13.875 26.359 19.062 1 98.69 319 GLU B CA 1
ATOM 6302 C C . GLU B 1 319 ? 13.664 25.594 20.375 1 98.69 319 GLU B C 1
ATOM 6304 O O . GLU B 1 319 ? 13.688 26.188 21.453 1 98.69 319 GLU B O 1
ATOM 6309 N N . LEU B 1 320 ? 13.461 24.297 20.266 1 98.12 320 LEU B N 1
ATOM 6310 C CA . LEU B 1 320 ? 13.195 23.484 21.438 1 98.12 320 LEU B CA 1
ATOM 6311 C C . LEU B 1 320 ? 14.492 22.922 22.016 1 98.12 320 LEU B C 1
ATOM 6313 O O . LEU B 1 320 ? 14.477 22.25 23.047 1 98.12 320 LEU B O 1
ATOM 6317 N N . GLN B 1 321 ? 15.594 23.125 21.328 1 97.5 321 GLN B N 1
ATOM 6318 C CA . GLN B 1 321 ? 16.922 22.688 21.75 1 97.5 321 GLN B CA 1
ATOM 6319 C C . GLN B 1 321 ? 16.953 21.188 21.984 1 97.5 321 GLN B C 1
ATOM 6321 O O . GLN B 1 321 ? 17.391 20.719 23.047 1 97.5 321 GLN B O 1
ATOM 6326 N N . VAL B 1 322 ? 16.391 20.453 21.062 1 97.62 322 VAL B N 1
ATOM 6327 C CA . VAL B 1 322 ? 16.391 19 21.156 1 97.62 322 VAL B CA 1
ATOM 6328 C C . VAL B 1 322 ? 17.828 18.469 21.094 1 97.62 322 VAL B C 1
ATOM 6330 O O . VAL B 1 322 ? 18.609 18.891 20.219 1 97.62 322 VAL B O 1
ATOM 6333 N N . PRO B 1 323 ? 18.25 17.516 21.953 1 97.12 323 PRO B N 1
ATOM 6334 C CA . PRO B 1 323 ? 19.641 17.078 22.016 1 97.12 323 PRO B CA 1
ATOM 6335 C C . PRO B 1 323 ? 19.984 16.016 20.969 1 97.12 323 PRO B C 1
ATOM 6337 O O . PRO B 1 323 ? 20.328 14.891 21.328 1 97.12 323 PRO B O 1
ATOM 6340 N N . ILE B 1 324 ? 20.016 16.422 19.719 1 97.44 324 ILE B N 1
ATOM 6341 C CA . ILE B 1 324 ? 20.359 15.562 18.609 1 97.44 324 ILE B CA 1
ATOM 6342 C C . ILE B 1 324 ? 21.109 16.375 17.531 1 97.44 324 ILE B C 1
ATOM 6344 O O . ILE B 1 324 ? 20.969 17.594 17.469 1 97.44 324 ILE B O 1
ATOM 6348 N N . ASN B 1 325 ? 21.984 15.734 16.844 1 98 325 ASN B N 1
ATOM 6349 C CA . ASN B 1 325 ? 22.609 16.344 15.688 1 98 325 ASN B CA 1
ATOM 6350 C C . ASN B 1 325 ? 21.922 15.945 14.391 1 98 325 ASN B C 1
ATOM 6352 O O . ASN B 1 325 ? 21.656 14.758 14.164 1 98 325 ASN B O 1
ATOM 6356 N N . VAL B 1 326 ? 21.562 16.922 13.586 1 98.5 326 VAL B N 1
ATOM 6357 C CA . VAL B 1 326 ? 20.891 16.688 12.312 1 98.5 326 VAL B CA 1
ATOM 6358 C C . VAL B 1 326 ? 21.562 17.484 11.203 1 98.5 326 VAL B C 1
ATOM 6360 O O . VAL B 1 326 ? 21.891 18.656 11.391 1 98.5 326 VAL B O 1
ATOM 6363 N N . CYS B 1 327 ? 21.844 16.844 10.109 1 98.62 327 CYS B N 1
ATOM 6364 C CA . CYS B 1 327 ? 22.312 17.516 8.898 1 98.62 327 CYS B CA 1
ATOM 6365 C C . CYS B 1 327 ? 21.328 17.328 7.754 1 98.62 327 CYS B C 1
ATOM 6367 O O . CYS B 1 327 ? 21.078 16.203 7.32 1 98.62 327 CYS B O 1
ATOM 6369 N N . ALA B 1 328 ? 20.781 18.375 7.293 1 98.88 328 ALA B N 1
ATOM 6370 C CA . ALA B 1 328 ? 19.906 18.312 6.125 1 98.88 328 ALA B CA 1
ATOM 6371 C C . ALA B 1 328 ? 20.656 18.688 4.852 1 98.88 328 ALA B C 1
ATOM 6373 O O . ALA B 1 328 ? 21.406 19.672 4.832 1 98.88 328 ALA B O 1
ATOM 6374 N N . VAL B 1 329 ? 20.562 17.891 3.822 1 98.94 329 VAL B N 1
ATOM 6375 C CA . VAL B 1 329 ? 21.094 18.188 2.496 1 98.94 329 VAL B CA 1
ATOM 6376 C C . VAL B 1 329 ? 19.953 18.266 1.485 1 98.94 329 VAL B C 1
ATOM 6378 O O . VAL B 1 329 ? 19.281 17.266 1.218 1 98.94 329 VAL B O 1
ATOM 6381 N N . ILE B 1 330 ? 19.781 19.453 0.876 1 98.94 330 ILE B N 1
ATOM 6382 C CA . ILE B 1 330 ? 18.578 19.734 0.082 1 98.94 330 ILE B CA 1
ATOM 6383 C C . ILE B 1 330 ? 18.984 20.297 -1.275 1 98.94 330 ILE B C 1
ATOM 6385 O O . ILE B 1 330 ? 19.266 21.5 -1.399 1 98.94 330 ILE B O 1
ATOM 6389 N N . PRO B 1 331 ? 18.984 19.469 -2.281 1 98.94 331 PRO B N 1
ATOM 6390 C CA . PRO B 1 331 ? 19.094 20.031 -3.627 1 98.94 331 PRO B CA 1
ATOM 6391 C C . PRO B 1 331 ? 17.844 20.844 -4.027 1 98.94 331 PRO B C 1
ATOM 6393 O O . PRO B 1 331 ? 16.719 20.344 -3.916 1 98.94 331 PRO B O 1
ATOM 6396 N N . ILE B 1 332 ? 18.031 22.094 -4.457 1 98.88 332 ILE B N 1
ATOM 6397 C CA . ILE B 1 332 ? 16.922 22.984 -4.773 1 98.88 332 ILE B CA 1
ATOM 6398 C C . ILE B 1 332 ? 17.031 23.453 -6.219 1 98.88 332 ILE B C 1
ATOM 6400 O O . ILE B 1 332 ? 18.062 23.984 -6.629 1 98.88 332 ILE B O 1
ATOM 6404 N N . CYS B 1 333 ? 16 23.266 -6.988 1 98.56 333 CYS B N 1
ATOM 6405 C CA . CYS B 1 333 ? 15.938 23.766 -8.359 1 98.56 333 CYS B CA 1
ATOM 6406 C C . CYS B 1 333 ? 14.5 23.766 -8.875 1 98.56 333 CYS B C 1
ATOM 6408 O O . CYS B 1 333 ? 13.562 23.625 -8.094 1 98.56 333 CYS B O 1
ATOM 6410 N N . GLU B 1 334 ? 14.32 24.078 -10.125 1 97.69 334 GLU B N 1
ATOM 6411 C CA . GLU B 1 334 ? 13.07 23.891 -10.852 1 97.69 334 GLU B CA 1
ATOM 6412 C C . GLU B 1 334 ? 13.211 22.828 -11.938 1 97.69 334 GLU B C 1
ATOM 6414 O O . GLU B 1 334 ? 14.289 22.656 -12.508 1 97.69 334 GLU B O 1
ATOM 6419 N N . ASN B 1 335 ? 12.164 22.078 -12.086 1 97.69 335 ASN B N 1
ATOM 6420 C CA . ASN B 1 335 ? 12.062 21.172 -13.227 1 97.69 335 ASN B CA 1
ATOM 6421 C C . ASN B 1 335 ? 11.211 21.766 -14.336 1 97.69 335 ASN B C 1
ATOM 6423 O O . ASN B 1 335 ? 9.977 21.672 -14.312 1 97.69 335 ASN B O 1
ATOM 6427 N N . MET B 1 336 ? 11.891 22.328 -15.359 1 96.94 336 MET B N 1
ATOM 6428 C CA . MET B 1 336 ? 11.211 23.125 -16.375 1 96.94 336 MET B CA 1
ATOM 6429 C C . MET B 1 336 ? 11.516 22.609 -17.766 1 96.94 336 MET B C 1
ATOM 6431 O O . MET B 1 336 ? 12.414 21.781 -17.953 1 96.94 336 MET B O 1
ATOM 6435 N N . VAL B 1 337 ? 10.711 23.078 -18.766 1 95.62 337 VAL B N 1
ATOM 6436 C CA . VAL B 1 337 ? 10.953 22.781 -20.188 1 95.62 337 VAL B CA 1
ATOM 6437 C C . VAL B 1 337 ? 11.773 23.906 -20.797 1 95.62 337 VAL B C 1
ATOM 6439 O O . VAL B 1 337 ? 11.5 25.094 -20.578 1 95.62 337 VAL B O 1
ATOM 6442 N N . SER B 1 338 ? 12.789 23.516 -21.484 1 95.31 338 SER B N 1
ATOM 6443 C CA . SER B 1 338 ? 13.625 24.438 -22.25 1 95.31 338 SER B CA 1
ATOM 6444 C C . SER B 1 338 ? 14.477 23.703 -23.281 1 95.31 338 SER B C 1
ATOM 6446 O O . SER B 1 338 ? 14.367 22.484 -23.422 1 95.31 338 SER B O 1
ATOM 6448 N N . GLY B 1 339 ? 15.258 24.516 -23.984 1 91.94 339 GLY B N 1
ATOM 6449 C CA . GLY B 1 339 ? 16.156 23.922 -24.953 1 91.94 339 GLY B CA 1
ATOM 6450 C C . GLY B 1 339 ? 17.281 23.125 -24.312 1 91.94 339 GLY B C 1
ATOM 6451 O O . GLY B 1 339 ? 17.953 22.344 -24.984 1 91.94 339 GLY B O 1
ATOM 6452 N N . GLN B 1 340 ? 17.469 23.281 -23.016 1 93.69 340 GLN B N 1
ATOM 6453 C CA . GLN B 1 340 ? 18.578 22.609 -22.328 1 93.69 340 GLN B CA 1
ATOM 6454 C C . GLN B 1 340 ? 18.062 21.562 -21.359 1 93.69 340 GLN B C 1
ATOM 6456 O O . GLN B 1 340 ? 18.844 20.891 -20.672 1 93.69 340 GLN B O 1
ATOM 6461 N N . CYS B 1 341 ? 16.797 21.391 -21.297 1 95.94 341 CYS B N 1
ATOM 6462 C CA . CYS B 1 341 ? 16.234 20.484 -20.297 1 95.94 341 CYS B CA 1
ATOM 6463 C C . CYS B 1 341 ? 16.562 19.031 -20.609 1 95.94 341 CYS B C 1
ATOM 6465 O O . CYS B 1 341 ? 16.984 18.719 -21.719 1 95.94 341 CYS B O 1
ATOM 6467 N N . MET B 1 342 ? 16.484 18.172 -19.531 1 95.12 342 MET B N 1
ATOM 6468 C CA . MET B 1 342 ? 16.766 16.75 -19.734 1 95.12 342 MET B CA 1
ATOM 6469 C C . MET B 1 342 ? 15.727 16.141 -20.672 1 95.12 342 MET B C 1
ATOM 6471 O O . MET B 1 342 ? 14.594 16.609 -20.75 1 95.12 342 MET B O 1
ATOM 6475 N N . LYS B 1 343 ? 16.188 15.102 -21.453 1 95.25 343 LYS B N 1
ATOM 6476 C CA . LYS B 1 343 ? 15.367 14.398 -22.438 1 95.25 343 LYS B CA 1
ATOM 6477 C C . LYS B 1 343 ? 15.172 12.938 -22.047 1 95.25 343 LYS B C 1
ATOM 6479 O O . LYS B 1 343 ? 16.031 12.344 -21.375 1 95.25 343 LYS B O 1
ATOM 6484 N N . VAL B 1 344 ? 14.047 12.5 -22.469 1 95.81 344 VAL B N 1
ATOM 6485 C CA . VAL B 1 344 ? 13.852 11.055 -22.375 1 95.81 344 VAL B CA 1
ATOM 6486 C C . VAL B 1 344 ? 14.922 10.336 -23.203 1 95.81 344 VAL B C 1
ATOM 6488 O O . VAL B 1 344 ? 15.172 10.688 -24.359 1 95.81 344 VAL B O 1
ATOM 6491 N N . GLY B 1 345 ? 15.562 9.383 -22.516 1 95.12 345 GLY B N 1
ATOM 6492 C CA . GLY B 1 345 ? 16.609 8.641 -23.188 1 95.12 345 GLY B CA 1
ATOM 6493 C C . GLY B 1 345 ? 18.016 9.055 -22.766 1 95.12 345 GLY B C 1
ATOM 6494 O O . GLY B 1 345 ? 18.969 8.32 -22.984 1 95.12 345 GLY B O 1
ATOM 6495 N N . ASP B 1 346 ? 18.141 10.234 -22.125 1 96.25 346 ASP B N 1
ATOM 6496 C CA . ASP B 1 346 ? 19.438 10.672 -21.609 1 96.25 346 ASP B CA 1
ATOM 6497 C C . ASP B 1 346 ? 20 9.664 -20.594 1 96.25 346 ASP B C 1
ATOM 6499 O O . ASP B 1 346 ? 19.234 8.961 -19.938 1 96.25 346 ASP B O 1
ATOM 6503 N N . VAL B 1 347 ? 21.281 9.516 -20.578 1 97.5 347 VAL B N 1
ATOM 6504 C CA . VAL B 1 347 ? 21.984 8.742 -19.562 1 97.5 347 VAL B CA 1
ATOM 6505 C C . VAL B 1 347 ? 22.938 9.641 -18.781 1 97.5 347 VAL B C 1
ATOM 6507 O O . VAL B 1 347 ? 23.719 10.391 -19.375 1 97.5 347 VAL B O 1
ATOM 6510 N N . VAL B 1 348 ? 22.844 9.609 -17.484 1 98.06 348 VAL B N 1
ATOM 6511 C CA . VAL B 1 348 ? 23.688 10.445 -16.625 1 98.06 348 VAL B CA 1
ATOM 6512 C C . VAL B 1 348 ? 24.328 9.586 -15.539 1 98.06 348 VAL B C 1
ATOM 6514 O O . VAL B 1 348 ? 23.859 8.484 -15.25 1 98.06 348 VAL B O 1
ATOM 6517 N N . ARG B 1 349 ? 25.375 10.078 -14.961 1 98.06 349 ARG B N 1
ATOM 6518 C CA . ARG B 1 349 ? 26.047 9.375 -13.883 1 98.06 349 ARG B CA 1
ATOM 6519 C C . ARG B 1 349 ? 25.828 10.07 -12.547 1 98.06 349 ARG B C 1
ATOM 6521 O O . ARG B 1 349 ? 26.016 11.289 -12.438 1 98.06 349 ARG B O 1
ATOM 6528 N N . ALA B 1 350 ? 25.438 9.305 -11.555 1 98.38 350 ALA B N 1
ATOM 6529 C CA . ALA B 1 350 ? 25.297 9.836 -10.203 1 98.38 350 ALA B CA 1
ATOM 6530 C C . ALA B 1 350 ? 26.641 9.961 -9.516 1 98.38 350 ALA B C 1
ATOM 6532 O O . ALA B 1 350 ? 27.656 9.5 -10.047 1 98.38 350 ALA B O 1
ATOM 6533 N N . LEU B 1 351 ? 26.609 10.57 -8.406 1 98.25 351 LEU B N 1
ATOM 6534 C CA . LEU B 1 351 ? 27.844 10.852 -7.664 1 98.25 351 LEU B CA 1
ATOM 6535 C C . LEU B 1 351 ? 28.547 9.555 -7.277 1 98.25 351 LEU B C 1
ATOM 6537 O O . LEU B 1 351 ? 29.766 9.531 -7.137 1 98.25 351 LEU B O 1
ATOM 6541 N N . ASN B 1 352 ? 27.828 8.477 -7.062 1 97.94 352 ASN B N 1
ATOM 6542 C CA . ASN B 1 352 ? 28.453 7.215 -6.664 1 97.94 352 ASN B CA 1
ATOM 6543 C C . ASN B 1 352 ? 28.906 6.41 -7.879 1 97.94 352 ASN B C 1
ATOM 6545 O O . ASN B 1 352 ? 29.297 5.246 -7.75 1 97.94 352 ASN B O 1
ATOM 6549 N N . GLY B 1 353 ? 28.703 6.926 -9.055 1 97.88 353 GLY B N 1
ATOM 6550 C CA . GLY B 1 353 ? 29.25 6.316 -10.258 1 97.88 353 GLY B CA 1
ATOM 6551 C C . GLY B 1 353 ? 28.219 5.523 -11.039 1 97.88 353 GLY B C 1
ATOM 6552 O O . GLY B 1 353 ? 28.453 5.176 -12.203 1 97.88 353 GLY B O 1
ATOM 6553 N N . LEU B 1 354 ? 27.031 5.297 -10.602 1 98.31 354 LEU B N 1
ATOM 6554 C CA . LEU B 1 354 ? 26 4.52 -11.297 1 98.31 354 LEU B CA 1
ATOM 6555 C C . LEU B 1 354 ? 25.422 5.309 -12.461 1 98.31 354 LEU B C 1
ATOM 6557 O O . LEU B 1 354 ? 25.172 6.512 -12.336 1 98.31 354 LEU B O 1
ATOM 6561 N N . SER B 1 355 ? 25.281 4.668 -13.547 1 98.31 355 SER B N 1
ATOM 6562 C CA . SER B 1 355 ? 24.609 5.273 -14.695 1 98.31 355 SER B CA 1
ATOM 6563 C C . SER B 1 355 ? 23.094 5.16 -14.562 1 98.31 355 SER B C 1
ATOM 6565 O O . SER B 1 355 ? 22.578 4.117 -14.164 1 98.31 355 SER B O 1
ATOM 6567 N N . ILE B 1 356 ? 22.422 6.273 -14.891 1 98.56 356 ILE B N 1
ATOM 6568 C CA . ILE B 1 356 ? 20.969 6.336 -14.805 1 98.56 356 ILE B CA 1
ATOM 6569 C C . ILE B 1 356 ? 20.391 6.699 -16.172 1 98.56 356 ILE B C 1
ATOM 6571 O O . ILE B 1 356 ? 20.719 7.742 -16.734 1 98.56 356 ILE B O 1
ATOM 6575 N N . GLN B 1 357 ? 19.562 5.891 -16.703 1 98.38 357 GLN B N 1
ATOM 6576 C CA . GLN B 1 357 ? 18.781 6.254 -17.875 1 98.38 357 GLN B CA 1
ATOM 6577 C C . GLN B 1 357 ? 17.5 6.98 -17.469 1 98.38 357 GLN B C 1
ATOM 6579 O O . GLN B 1 357 ? 16.734 6.492 -16.641 1 98.38 357 GLN B O 1
ATOM 6584 N N . ILE B 1 358 ? 17.297 8.102 -18.094 1 98 358 ILE B N 1
ATOM 6585 C CA . ILE B 1 358 ? 16.094 8.883 -17.844 1 98 358 ILE B CA 1
ATOM 6586 C C . ILE B 1 358 ? 14.977 8.445 -18.797 1 98 358 ILE B C 1
ATOM 6588 O O . ILE B 1 358 ? 15.039 8.711 -20 1 98 358 ILE B O 1
ATOM 6592 N N . GLU B 1 359 ? 14 7.836 -18.234 1 97.75 359 GLU B N 1
ATOM 6593 C CA . GLU B 1 359 ? 12.867 7.363 -19.031 1 97.75 359 GLU B CA 1
ATOM 6594 C C . GLU B 1 359 ? 11.656 8.273 -18.859 1 97.75 359 GLU B C 1
ATOM 6596 O O . GLU B 1 359 ? 10.742 8.266 -19.688 1 97.75 359 GLU B O 1
ATOM 6601 N N . ASP B 1 360 ? 11.594 8.992 -17.797 1 97.69 360 ASP B N 1
ATOM 6602 C CA . ASP B 1 360 ? 10.516 9.922 -17.453 1 97.69 360 ASP B CA 1
ATOM 6603 C C . ASP B 1 360 ? 11.062 11.148 -16.719 1 97.69 360 ASP B C 1
ATOM 6605 O O . ASP B 1 360 ? 11.547 11.055 -15.594 1 97.69 360 ASP B O 1
ATOM 6609 N N . THR B 1 361 ? 10.938 12.305 -17.312 1 97.5 361 THR B N 1
ATOM 6610 C CA . THR B 1 361 ? 11.531 13.531 -16.797 1 97.5 361 THR B CA 1
ATOM 6611 C C . THR B 1 361 ? 10.711 14.086 -15.641 1 97.5 361 THR B C 1
ATOM 6613 O O . THR B 1 361 ? 11.141 15.008 -14.945 1 97.5 361 THR B O 1
ATOM 6616 N N . ASP B 1 362 ? 9.508 13.531 -15.406 1 96.38 362 ASP B N 1
ATOM 6617 C CA . ASP B 1 362 ? 8.688 13.906 -14.258 1 96.38 362 ASP B CA 1
ATOM 6618 C C . ASP B 1 362 ? 9.117 13.148 -13.008 1 96.38 362 ASP B C 1
ATOM 6620 O O . ASP B 1 362 ? 8.539 13.336 -11.93 1 96.38 362 ASP B O 1
ATOM 6624 N N . MET B 1 363 ? 10.078 12.312 -13.117 1 97.06 363 MET B N 1
ATOM 6625 C CA . MET B 1 363 ? 10.656 11.633 -11.969 1 97.06 363 MET B CA 1
ATOM 6626 C C . MET B 1 363 ? 12 12.25 -11.594 1 97.06 363 MET B C 1
ATOM 6628 O O . MET B 1 363 ? 12.984 11.531 -11.383 1 97.06 363 MET B O 1
ATOM 6632 N N . GLU B 1 364 ? 12.047 13.539 -11.602 1 97.12 364 GLU B N 1
ATOM 6633 C CA . GLU B 1 364 ? 13.25 14.336 -11.383 1 97.12 364 GLU B CA 1
ATOM 6634 C C . GLU B 1 364 ? 13.75 14.195 -9.945 1 97.12 364 GLU B C 1
ATOM 6636 O O . GLU B 1 364 ? 14.953 14.289 -9.695 1 97.12 364 GLU B O 1
ATOM 6641 N N . GLY B 1 365 ? 12.875 14.016 -8.93 1 97.75 365 GLY B N 1
ATOM 6642 C CA . GLY B 1 365 ? 13.266 13.883 -7.539 1 97.75 365 GLY B CA 1
ATOM 6643 C C . GLY B 1 365 ? 14.242 12.742 -7.297 1 97.75 365 GLY B C 1
ATOM 6644 O O . GLY B 1 365 ? 15.094 12.828 -6.418 1 97.75 365 GLY B O 1
ATOM 6645 N N . ARG B 1 366 ? 14.094 11.672 -8.094 1 98.25 366 ARG B N 1
ATOM 6646 C CA . ARG B 1 366 ? 14.992 10.531 -8 1 98.25 366 ARG B CA 1
ATOM 6647 C C . ARG B 1 366 ? 16.422 10.938 -8.305 1 98.25 366 ARG B C 1
ATOM 6649 O O . ARG B 1 366 ? 17.359 10.555 -7.586 1 98.25 366 ARG B O 1
ATOM 6656 N N . LEU B 1 367 ? 16.562 11.695 -9.328 1 98.38 367 LEU B N 1
ATOM 6657 C CA . LEU B 1 367 ? 17.891 12.148 -9.742 1 98.38 367 LEU B CA 1
ATOM 6658 C C . LEU B 1 367 ? 18.484 13.086 -8.711 1 98.38 367 LEU B C 1
ATOM 6660 O O . LEU B 1 367 ? 19.656 12.93 -8.32 1 98.38 367 LEU B O 1
ATOM 6664 N N . MET B 1 368 ? 17.688 14 -8.219 1 98.69 368 MET B N 1
ATOM 6665 C CA . MET B 1 368 ? 18.141 14.984 -7.246 1 98.69 368 MET B CA 1
ATOM 6666 C C . MET B 1 368 ? 18.594 14.312 -5.957 1 98.69 368 MET B C 1
ATOM 6668 O O . MET B 1 368 ? 19.672 14.602 -5.445 1 98.69 368 MET B O 1
ATOM 6672 N N . LEU B 1 369 ? 17.812 13.422 -5.477 1 98.81 369 LEU B N 1
ATOM 6673 C CA . LEU B 1 369 ? 18.078 12.789 -4.191 1 98.81 369 LEU B CA 1
ATOM 6674 C C . LEU B 1 369 ? 19.219 11.781 -4.312 1 98.81 369 LEU B C 1
ATOM 6676 O O . LEU B 1 369 ? 19.922 11.516 -3.338 1 98.81 369 LEU B O 1
ATOM 6680 N N . ALA B 1 370 ? 19.438 11.211 -5.531 1 98.81 370 ALA B N 1
ATOM 6681 C CA . ALA B 1 370 ? 20.578 10.312 -5.738 1 98.81 370 ALA B CA 1
ATOM 6682 C C . ALA B 1 370 ? 21.875 10.977 -5.32 1 98.81 370 ALA B C 1
ATOM 6684 O O . ALA B 1 370 ? 22.609 10.445 -4.484 1 98.81 370 ALA B O 1
ATOM 6685 N N . ASP B 1 371 ? 22.141 12.125 -5.84 1 98.81 371 ASP B N 1
ATOM 6686 C CA . ASP B 1 371 ? 23.391 12.836 -5.543 1 98.81 371 ASP B CA 1
ATOM 6687 C C . ASP B 1 371 ? 23.406 13.328 -4.098 1 98.81 371 ASP B C 1
ATOM 6689 O O . ASP B 1 371 ? 24.438 13.25 -3.422 1 98.81 371 ASP B O 1
ATOM 6693 N N . ALA B 1 372 ? 22.281 13.836 -3.613 1 98.88 372 ALA B N 1
ATOM 6694 C CA . ALA B 1 372 ? 22.203 14.367 -2.254 1 98.88 372 ALA B CA 1
ATOM 6695 C C . ALA B 1 372 ? 22.484 13.273 -1.225 1 98.88 372 ALA B C 1
ATOM 6697 O O . ALA B 1 372 ? 23.188 13.5 -0.244 1 98.88 372 ALA B O 1
ATOM 6698 N N . LEU B 1 373 ? 21.906 12.109 -1.434 1 98.88 373 LEU B N 1
ATOM 6699 C CA . LEU B 1 373 ? 22.078 11 -0.51 1 98.88 373 LEU B CA 1
ATOM 6700 C C . LEU B 1 373 ? 23.547 10.555 -0.465 1 98.88 373 LEU B C 1
ATOM 6702 O O . LEU B 1 373 ? 24.094 10.336 0.615 1 98.88 373 LEU B O 1
ATOM 6706 N N . VAL B 1 374 ? 24.141 10.43 -1.625 1 98.81 374 VAL B N 1
ATOM 6707 C CA . VAL B 1 374 ? 25.531 10.016 -1.68 1 98.81 374 VAL B CA 1
ATOM 6708 C C . VAL B 1 374 ? 26.422 11.062 -0.997 1 98.81 374 VAL B C 1
ATOM 6710 O O . VAL B 1 374 ? 27.25 10.727 -0.147 1 98.81 374 VAL B O 1
ATOM 6713 N N . TYR B 1 375 ? 26.234 12.305 -1.321 1 98.75 375 TYR B N 1
ATOM 6714 C CA . TYR B 1 375 ? 27.016 13.391 -0.732 1 98.75 375 TYR B CA 1
ATOM 6715 C C . TYR B 1 375 ? 26.875 13.391 0.787 1 98.75 375 TYR B C 1
ATOM 6717 O O . TYR B 1 375 ? 27.891 13.43 1.5 1 98.75 375 TYR B O 1
ATOM 6725 N N . GLY B 1 376 ? 25.641 13.406 1.294 1 98.62 376 GLY B N 1
ATOM 6726 C CA . GLY B 1 376 ? 25.391 13.461 2.727 1 98.62 376 GLY B CA 1
ATOM 6727 C C . GLY B 1 376 ? 26.094 12.359 3.496 1 98.62 376 GLY B C 1
ATOM 6728 O O . GLY B 1 376 ? 26.672 12.609 4.559 1 98.62 376 GLY B O 1
ATOM 6729 N N . GLN B 1 377 ? 26.062 11.188 2.973 1 98.31 377 GLN B N 1
ATOM 6730 C CA . GLN B 1 377 ? 26.703 10.047 3.637 1 98.31 377 GLN B CA 1
ATOM 6731 C C . GLN B 1 377 ? 28.219 10.156 3.586 1 98.31 377 GLN B C 1
ATOM 6733 O O . GLN B 1 377 ? 28.906 9.852 4.566 1 98.31 377 GLN B O 1
ATOM 6738 N N . ALA B 1 378 ? 28.734 10.562 2.445 1 97.88 378 ALA B N 1
ATOM 6739 C CA . ALA B 1 378 ? 30.172 10.648 2.264 1 97.88 378 ALA B CA 1
ATOM 6740 C C . ALA B 1 378 ? 30.781 11.703 3.18 1 97.88 378 ALA B C 1
ATOM 6742 O O . ALA B 1 378 ? 31.859 11.5 3.746 1 97.88 378 ALA B O 1
ATOM 6743 N N . VAL B 1 379 ? 30.125 12.773 3.348 1 97.56 379 VAL B N 1
ATOM 6744 C CA . VAL B 1 379 ? 30.672 13.914 4.074 1 97.56 379 VAL B CA 1
ATOM 6745 C C . VAL B 1 379 ? 30.422 13.734 5.57 1 97.56 379 VAL B C 1
ATOM 6747 O O . VAL B 1 379 ? 31.312 14 6.391 1 97.56 379 VAL B O 1
ATOM 6750 N N . HIS B 1 380 ? 29.25 13.219 5.965 1 97.06 380 HIS B N 1
ATOM 6751 C CA . HIS B 1 380 ? 28.844 13.32 7.363 1 97.06 380 HIS B CA 1
ATOM 6752 C C . HIS B 1 380 ? 28.859 11.961 8.047 1 97.06 380 HIS B C 1
ATOM 6754 O O . HIS B 1 380 ? 28.766 11.875 9.273 1 97.06 380 HIS B O 1
ATOM 6760 N N . LYS B 1 381 ? 28.953 10.859 7.332 1 96.56 381 LYS B N 1
ATOM 6761 C CA . LYS B 1 381 ? 29.094 9.492 7.832 1 96.56 381 LYS B CA 1
ATOM 6762 C C . LYS B 1 381 ? 28.047 9.195 8.891 1 96.56 381 LYS B C 1
ATOM 6764 O O . LYS B 1 381 ? 28.375 8.789 10.008 1 96.56 381 LYS B O 1
ATOM 6769 N N . PRO B 1 382 ? 26.781 9.305 8.57 1 97.44 382 PRO B N 1
ATOM 6770 C CA . PRO B 1 382 ? 25.703 9.117 9.539 1 97.44 382 PRO B CA 1
ATOM 6771 C C . PRO B 1 382 ? 25.438 7.641 9.852 1 97.44 382 PRO B C 1
ATOM 6773 O O . PRO B 1 382 ? 25.875 6.762 9.102 1 97.44 382 PRO B O 1
ATOM 6776 N N . GLU B 1 383 ? 24.797 7.406 11 1 94.25 383 GLU B N 1
ATOM 6777 C CA . GLU B 1 383 ? 24.297 6.066 11.289 1 94.25 383 GLU B CA 1
ATOM 6778 C C . GLU B 1 383 ? 22.891 5.863 10.711 1 94.25 383 GLU B C 1
ATOM 6780 O O . GLU B 1 383 ? 22.453 4.73 10.531 1 94.25 383 GLU B O 1
ATOM 6785 N N . LEU B 1 384 ? 22.188 6.988 10.492 1 97.94 384 LEU B N 1
ATOM 6786 C CA . LEU B 1 384 ? 20.844 6.969 9.938 1 97.94 384 LEU B CA 1
ATOM 6787 C C . LEU B 1 384 ? 20.672 8.047 8.875 1 97.94 384 LEU B C 1
ATOM 6789 O O . LEU B 1 384 ? 21.078 9.195 9.086 1 97.94 384 LEU B O 1
ATOM 6793 N N . VAL B 1 385 ? 20.156 7.582 7.801 1 98.69 385 VAL B N 1
ATOM 6794 C CA . VAL B 1 385 ? 19.766 8.508 6.738 1 98.69 385 VAL B CA 1
ATOM 6795 C C . VAL B 1 385 ? 18.266 8.469 6.543 1 98.69 385 VAL B C 1
ATOM 6797 O O . VAL B 1 385 ? 17.656 7.398 6.547 1 98.69 385 VAL B O 1
ATOM 6800 N N . ILE B 1 386 ? 17.672 9.641 6.457 1 98.88 386 ILE B N 1
ATOM 6801 C CA . ILE B 1 386 ? 16.266 9.812 6.121 1 98.88 386 ILE B CA 1
ATOM 6802 C C . ILE B 1 386 ? 16.141 10.648 4.848 1 98.88 386 ILE B C 1
ATOM 6804 O O . ILE B 1 386 ? 16.875 11.609 4.656 1 98.88 386 ILE B O 1
ATOM 6808 N N . ASP B 1 387 ? 15.266 10.281 3.975 1 98.81 387 ASP B N 1
ATOM 6809 C CA . ASP B 1 387 ? 14.93 11.219 2.91 1 98.81 387 ASP B CA 1
ATOM 6810 C C . ASP B 1 387 ? 13.422 11.492 2.875 1 98.81 387 ASP B C 1
ATOM 6812 O O . ASP B 1 387 ? 12.625 10.617 3.215 1 98.81 387 ASP B O 1
ATOM 6816 N N . VAL B 1 388 ? 13.094 12.711 2.574 1 98.75 388 VAL B N 1
ATOM 6817 C CA . VAL B 1 388 ? 11.719 13.203 2.559 1 98.75 388 VAL B CA 1
ATOM 6818 C C . VAL B 1 388 ? 11.43 13.891 1.224 1 98.75 388 VAL B C 1
ATOM 6820 O O . VAL B 1 388 ? 12.164 14.789 0.812 1 98.75 388 VAL B O 1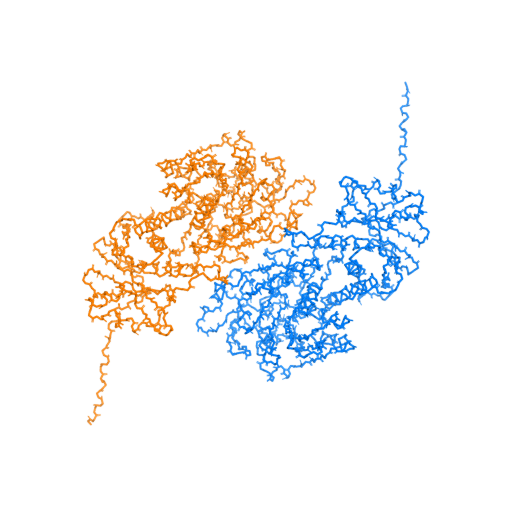
ATOM 6823 N N . ALA B 1 389 ? 10.336 13.43 0.568 1 98.19 389 ALA B N 1
ATOM 6824 C CA . ALA B 1 389 ? 10.07 14.008 -0.746 1 98.19 389 ALA B CA 1
ATOM 6825 C C . ALA B 1 389 ? 8.617 13.805 -1.148 1 98.19 389 ALA B C 1
ATOM 6827 O O . ALA B 1 389 ? 8.016 12.766 -0.844 1 98.19 389 ALA B O 1
ATOM 6828 N N . THR B 1 390 ? 8.008 14.82 -1.775 1 94.62 390 THR B N 1
ATOM 6829 C CA . THR B 1 390 ? 6.918 14.508 -2.699 1 94.62 390 THR B CA 1
ATOM 6830 C C . THR B 1 390 ? 7.445 13.75 -3.914 1 94.62 390 THR B C 1
ATOM 6832 O O . THR B 1 390 ? 8.078 14.336 -4.793 1 94.62 390 THR B O 1
ATOM 6835 N N . PHE B 1 391 ? 7.117 12.531 -3.98 1 91 391 PHE B N 1
ATOM 6836 C CA . PHE B 1 391 ? 8 11.672 -4.762 1 91 391 PHE B CA 1
ATOM 6837 C C . PHE B 1 391 ? 7.215 10.891 -5.801 1 91 391 PHE B C 1
ATOM 6839 O O . PHE B 1 391 ? 7.59 10.859 -6.977 1 91 391 PHE B O 1
ATOM 6846 N N . THR B 1 392 ? 6.129 10.266 -5.383 1 91.25 392 THR B N 1
ATOM 6847 C CA . THR B 1 392 ? 5.484 9.367 -6.332 1 91.25 392 THR B CA 1
ATOM 6848 C C . THR B 1 392 ? 3.967 9.477 -6.234 1 91.25 392 THR B C 1
ATOM 6850 O O . THR B 1 392 ? 3.412 9.508 -5.133 1 91.25 392 THR B O 1
ATOM 6853 N N . LYS B 1 393 ? 3.322 9.445 -7.395 1 90.88 393 LYS B N 1
ATOM 6854 C CA . LYS B 1 393 ? 1.865 9.352 -7.441 1 90.88 393 LYS B CA 1
ATOM 6855 C C . LYS B 1 393 ? 1.385 8.023 -6.867 1 90.88 393 LYS B C 1
ATOM 6857 O O . LYS B 1 393 ? 0.25 7.914 -6.398 1 90.88 393 LYS B O 1
ATOM 6862 N N . GLY B 1 394 ? 2.258 7.105 -6.863 1 93.56 394 GLY B N 1
ATOM 6863 C CA . GLY B 1 394 ? 1.919 5.77 -6.391 1 93.56 394 GLY B CA 1
ATOM 6864 C C . GLY B 1 394 ? 1.469 5.746 -4.941 1 93.56 394 GLY B C 1
ATOM 6865 O O . GLY B 1 394 ? 0.573 4.98 -4.578 1 93.56 394 GLY B O 1
ATOM 6866 N N . VAL B 1 395 ? 2.07 6.547 -4.105 1 95.19 395 VAL B N 1
ATOM 6867 C CA . VAL B 1 395 ? 1.687 6.586 -2.697 1 95.19 395 VAL B CA 1
ATOM 6868 C C . VAL B 1 395 ? 0.269 7.137 -2.561 1 95.19 395 VAL B C 1
ATOM 6870 O O . VAL B 1 395 ? -0.508 6.672 -1.724 1 95.19 395 VAL B O 1
ATOM 6873 N N . LEU B 1 396 ? 0.002 8.141 -3.35 1 92.94 396 LEU B N 1
ATOM 6874 C CA . LEU B 1 396 ? -1.344 8.703 -3.338 1 92.94 396 LEU B CA 1
ATOM 6875 C C . LEU B 1 396 ? -2.373 7.656 -3.75 1 92.94 396 LEU B C 1
ATOM 6877 O O . LEU B 1 396 ? -3.449 7.566 -3.152 1 92.94 396 LEU B O 1
ATOM 6881 N N . GLN B 1 397 ? -2.053 6.898 -4.715 1 93.25 397 GLN B N 1
ATOM 6882 C CA . GLN B 1 397 ? -2.961 5.859 -5.191 1 93.25 397 GLN B CA 1
ATOM 6883 C C . GLN B 1 397 ? -3.102 4.738 -4.164 1 93.25 397 GLN B C 1
ATOM 6885 O O . GLN B 1 397 ? -4.168 4.133 -4.043 1 93.25 397 GLN B O 1
ATOM 6890 N N . ALA B 1 398 ? -2.09 4.496 -3.42 1 95.38 398 ALA B N 1
ATOM 6891 C CA . ALA B 1 398 ? -2.096 3.406 -2.447 1 95.38 398 ALA B CA 1
ATOM 6892 C C . ALA B 1 398 ? -2.807 3.822 -1.163 1 95.38 398 ALA B C 1
ATOM 6894 O O . ALA B 1 398 ? -3.564 3.039 -0.585 1 95.38 398 ALA B O 1
ATOM 6895 N N . LEU B 1 399 ? -2.539 5.113 -0.738 1 95.81 399 LEU B N 1
ATOM 6896 C CA . LEU B 1 399 ? -2.936 5.469 0.62 1 95.81 399 LEU B CA 1
ATOM 6897 C C . LEU B 1 399 ? -3.963 6.598 0.608 1 95.81 399 LEU B C 1
ATOM 6899 O O . LEU B 1 399 ? -4.598 6.875 1.63 1 95.81 399 LEU B O 1
ATOM 6903 N N . GLY B 1 400 ? -4.141 7.309 -0.461 1 93.88 400 GLY B N 1
ATOM 6904 C CA . GLY B 1 400 ? -5.227 8.25 -0.676 1 93.88 400 GLY B CA 1
ATOM 6905 C C . GLY B 1 400 ? -5.082 9.523 0.133 1 93.88 400 GLY B C 1
ATOM 6906 O O . GLY B 1 400 ? -6.074 10.18 0.461 1 93.88 400 GLY B O 1
ATOM 6907 N N . GLY B 1 401 ? -3.857 9.82 0.632 1 93.88 401 GLY B N 1
ATOM 6908 C CA . GLY B 1 401 ? -3.641 11.031 1.407 1 93.88 401 GLY B CA 1
ATOM 6909 C C . GLY B 1 401 ? -3.824 10.828 2.898 1 93.88 401 GLY B C 1
ATOM 6910 O O . GLY B 1 401 ? -3.762 11.781 3.674 1 93.88 401 GLY B O 1
ATOM 6911 N N . ALA B 1 402 ? -4.004 9.602 3.301 1 94.38 402 ALA B N 1
ATOM 6912 C CA . ALA B 1 402 ? -4.234 9.297 4.711 1 94.38 402 ALA B CA 1
ATOM 6913 C C . ALA B 1 402 ? -2.926 9.312 5.496 1 94.38 402 ALA B C 1
ATOM 6915 O O . ALA B 1 402 ? -2.922 9.578 6.699 1 94.38 402 ALA B O 1
ATOM 6916 N N . ALA B 1 403 ? -1.855 9 4.816 1 96.19 403 ALA B N 1
ATOM 6917 C CA . ALA B 1 403 ? -0.561 8.852 5.477 1 96.19 403 ALA B CA 1
ATOM 6918 C C . ALA B 1 403 ? 0.585 9.062 4.492 1 96.19 403 ALA B C 1
ATOM 6920 O O . ALA B 1 403 ? 0.388 8.984 3.275 1 96.19 403 ALA B O 1
ATOM 6921 N N . CYS B 1 404 ? 1.729 9.352 5.031 1 96.81 404 CYS B N 1
ATOM 6922 C CA . CYS B 1 404 ? 2.939 9.258 4.227 1 96.81 404 CYS B CA 1
ATOM 6923 C C . CYS B 1 404 ? 3.299 7.797 3.957 1 96.81 404 CYS B C 1
ATOM 6925 O O . CYS B 1 404 ? 3.021 6.922 4.777 1 96.81 404 CYS B O 1
ATOM 6927 N N . GLY B 1 405 ? 3.805 7.574 2.789 1 98 405 GLY B N 1
ATOM 6928 C CA . GLY B 1 405 ? 4.391 6.273 2.506 1 98 405 GLY B CA 1
ATOM 6929 C C . GLY B 1 405 ? 5.816 6.145 3 1 98 405 GLY B C 1
ATOM 6930 O O . GLY B 1 405 ? 6.66 6.996 2.711 1 98 405 GLY B O 1
ATOM 6931 N N . CYS B 1 406 ? 6.117 5.055 3.721 1 98.5 406 CYS B N 1
ATOM 6932 C CA . CYS B 1 406 ? 7.445 4.871 4.297 1 98.5 406 CYS B CA 1
ATOM 6933 C C . CYS B 1 406 ? 8.062 3.555 3.834 1 98.5 406 CYS B C 1
ATOM 6935 O O . CYS B 1 406 ? 7.348 2.586 3.572 1 98.5 406 CYS B O 1
ATOM 6937 N N . TYR B 1 407 ? 9.32 3.559 3.713 1 98.62 407 TYR B N 1
ATOM 6938 C CA . TYR B 1 407 ? 10.109 2.406 3.301 1 98.62 407 TYR B CA 1
ATOM 6939 C C . TYR B 1 407 ? 11.359 2.266 4.168 1 98.62 407 TYR B C 1
ATOM 6941 O O . TYR B 1 407 ? 12.18 3.18 4.234 1 98.62 407 TYR B O 1
ATOM 6949 N N . THR B 1 408 ? 11.5 1.173 4.863 1 98.5 408 THR B N 1
ATOM 6950 C CA . THR B 1 408 ? 12.664 0.875 5.688 1 98.5 408 THR B CA 1
ATOM 6951 C C . THR B 1 408 ? 12.781 -0.626 5.941 1 98.5 408 THR B C 1
ATOM 6953 O O . THR B 1 408 ? 11.773 -1.338 5.949 1 98.5 408 THR B O 1
ATOM 6956 N N . GLU B 1 409 ? 13.945 -1.085 6.121 1 96.25 409 GLU B N 1
ATOM 6957 C CA . GLU B 1 409 ? 14.203 -2.484 6.453 1 96.25 409 GLU B CA 1
ATOM 6958 C C . GLU B 1 409 ? 14.352 -2.676 7.961 1 96.25 409 GLU B C 1
ATOM 6960 O O . GLU B 1 409 ? 14.43 -3.807 8.438 1 96.25 409 GLU B O 1
ATOM 6965 N N . SER B 1 410 ? 14.344 -1.597 8.688 1 97.06 410 SER B N 1
ATOM 6966 C CA . SER B 1 410 ? 14.547 -1.639 10.133 1 97.06 410 SER B CA 1
ATOM 6967 C C . SER B 1 410 ? 13.219 -1.689 10.883 1 97.06 410 SER B C 1
ATOM 6969 O O . SER B 1 410 ? 12.438 -0.739 10.828 1 97.06 410 SER B O 1
ATOM 6971 N N . GLU B 1 411 ? 13.023 -2.77 11.617 1 95.88 411 GLU B N 1
ATOM 6972 C CA . GLU B 1 411 ? 11.82 -2.885 12.438 1 95.88 411 GLU B CA 1
ATOM 6973 C C . GLU B 1 411 ? 11.82 -1.852 13.562 1 95.88 411 GLU B C 1
ATOM 6975 O O . GLU B 1 411 ? 10.766 -1.323 13.922 1 95.88 411 GLU B O 1
ATOM 6980 N N . ALA B 1 412 ? 12.977 -1.625 14.125 1 96.62 412 ALA B N 1
ATOM 6981 C CA . ALA B 1 412 ? 13.094 -0.644 15.203 1 96.62 412 ALA B CA 1
ATOM 6982 C C . ALA B 1 412 ? 12.734 0.755 14.711 1 96.62 412 ALA B C 1
ATOM 6984 O O . ALA B 1 412 ? 11.992 1.483 15.375 1 96.62 412 ALA B O 1
ATOM 6985 N N . LEU B 1 413 ? 13.258 1.079 13.562 1 97.62 413 LEU B N 1
ATOM 6986 C CA . LEU B 1 413 ? 12.961 2.391 12.992 1 97.62 413 LEU B CA 1
ATOM 6987 C C . LEU B 1 413 ? 11.477 2.52 12.664 1 97.62 413 LEU B C 1
ATOM 6989 O O . LEU B 1 413 ? 10.883 3.58 12.867 1 97.62 413 LEU B O 1
ATOM 6993 N N . TRP B 1 414 ? 10.898 1.455 12.18 1 97.5 414 TRP B N 1
ATOM 6994 C CA . TRP B 1 414 ? 9.484 1.483 11.836 1 97.5 414 TRP B CA 1
ATOM 6995 C C . TRP B 1 414 ? 8.617 1.707 13.07 1 97.5 414 TRP B C 1
ATOM 6997 O O . TRP B 1 414 ? 7.633 2.447 13.023 1 97.5 414 TRP B O 1
ATOM 7007 N N . ARG B 1 415 ? 8.977 1.097 14.156 1 97.19 415 ARG B N 1
ATOM 7008 C CA . ARG B 1 415 ? 8.258 1.31 15.406 1 97.19 415 ARG B CA 1
ATOM 7009 C C . ARG B 1 415 ? 8.32 2.771 15.836 1 97.19 415 ARG B C 1
ATOM 7011 O O . ARG B 1 415 ? 7.328 3.332 16.297 1 97.19 415 ARG B O 1
ATOM 7018 N N . ASP B 1 416 ? 9.445 3.383 15.656 1 98.06 416 ASP B N 1
ATOM 7019 C CA . ASP B 1 416 ? 9.609 4.785 16.031 1 98.06 416 ASP B CA 1
ATOM 7020 C C . ASP B 1 416 ? 8.773 5.691 15.133 1 98.06 416 ASP B C 1
ATOM 7022 O O . ASP B 1 416 ? 8.172 6.66 15.609 1 98.06 416 ASP B O 1
ATOM 7026 N N . VAL B 1 417 ? 8.734 5.352 13.836 1 98.5 417 VAL B N 1
ATOM 7027 C CA . VAL B 1 417 ? 7.949 6.141 12.891 1 98.5 417 VAL B CA 1
ATOM 7028 C C . VAL B 1 417 ? 6.465 6.039 13.234 1 98.5 417 VAL B C 1
ATOM 7030 O O . VAL B 1 417 ? 5.75 7.047 13.234 1 98.5 417 VAL B O 1
ATOM 7033 N N . THR B 1 418 ? 6.023 4.84 13.539 1 97.88 418 THR B N 1
ATOM 7034 C CA . THR B 1 418 ? 4.621 4.621 13.875 1 97.88 418 THR B CA 1
ATOM 7035 C C . THR B 1 418 ? 4.242 5.367 15.148 1 97.88 418 THR B C 1
ATOM 7037 O O . THR B 1 418 ? 3.174 5.984 15.219 1 97.88 418 THR B O 1
ATOM 7040 N N . ALA B 1 419 ? 5.133 5.332 16.109 1 98.12 419 ALA B N 1
ATOM 7041 C CA . ALA B 1 419 ? 4.883 6.039 17.375 1 98.12 419 ALA B CA 1
ATOM 7042 C C . ALA B 1 419 ? 4.848 7.547 17.156 1 98.12 419 ALA B C 1
ATOM 7044 O O . ALA B 1 419 ? 4 8.242 17.719 1 98.12 419 ALA B O 1
ATOM 7045 N N . ALA B 1 420 ? 5.738 8.047 16.391 1 98.62 420 ALA B N 1
ATOM 7046 C CA . ALA B 1 420 ? 5.785 9.477 16.078 1 98.62 420 ALA B CA 1
ATOM 7047 C C . ALA B 1 420 ? 4.523 9.922 15.359 1 98.62 420 ALA B C 1
ATOM 7049 O O . ALA B 1 420 ? 3.969 10.984 15.664 1 98.62 420 ALA B O 1
ATOM 7050 N N . GLY B 1 421 ? 4.105 9.117 14.375 1 98.25 421 GLY B N 1
ATOM 7051 C CA . GLY B 1 421 ? 2.877 9.414 13.656 1 98.25 421 GLY B CA 1
ATOM 7052 C C . GLY B 1 421 ? 1.648 9.422 14.547 1 98.25 421 GLY B C 1
ATOM 7053 O O . GLY B 1 421 ? 0.786 10.289 14.422 1 98.25 421 GLY B O 1
ATOM 7054 N N . ALA B 1 422 ? 1.585 8.445 15.453 1 97.88 422 ALA B N 1
ATOM 7055 C CA . ALA B 1 422 ? 0.461 8.352 16.375 1 97.88 422 ALA B CA 1
ATOM 7056 C C . ALA B 1 422 ? 0.403 9.57 17.297 1 97.88 422 ALA B C 1
ATOM 7058 O O . ALA B 1 422 ? -0.673 10.117 17.547 1 97.88 422 ALA B O 1
ATOM 7059 N N . ARG B 1 423 ? 1.508 9.961 17.75 1 97.81 423 ARG B N 1
ATOM 7060 C CA . ARG B 1 423 ? 1.583 11.078 18.688 1 97.81 423 ARG B CA 1
ATOM 7061 C C . ARG B 1 423 ? 1.227 12.398 18.016 1 97.81 423 ARG B C 1
ATOM 7063 O O . ARG B 1 423 ? 0.527 13.227 18.594 1 97.81 423 ARG B O 1
ATOM 7070 N N . SER B 1 424 ? 1.711 12.602 16.781 1 97.88 424 SER B N 1
ATOM 7071 C CA . SER B 1 424 ? 1.562 13.875 16.094 1 97.88 424 SER B CA 1
ATOM 7072 C C . SER B 1 424 ? 0.233 13.953 15.359 1 97.88 424 SER B C 1
ATOM 7074 O O . SER B 1 424 ? -0.18 15.031 14.922 1 97.88 424 SER B O 1
ATOM 7076 N N . GLY B 1 425 ? -0.439 12.852 15.164 1 96.5 425 GLY B N 1
ATOM 7077 C CA . GLY B 1 425 ? -1.676 12.812 14.398 1 96.5 425 GLY B CA 1
ATOM 7078 C C . GLY B 1 425 ? -1.451 12.75 12.906 1 96.5 425 GLY B C 1
ATOM 7079 O O . GLY B 1 425 ? -2.395 12.891 12.125 1 96.5 425 GLY B O 1
ATOM 7080 N N . ASP B 1 426 ? -0.265 12.609 12.484 1 95.88 426 ASP B N 1
ATOM 7081 C CA . ASP B 1 426 ? 0.121 12.484 11.086 1 95.88 426 ASP B CA 1
ATOM 7082 C C . ASP B 1 426 ? 0.78 11.133 10.82 1 95.88 426 ASP B C 1
ATOM 7084 O O . ASP B 1 426 ? 2.008 11.023 10.828 1 95.88 426 ASP B O 1
ATOM 7088 N N . ARG B 1 427 ? 0.01 10.211 10.352 1 95.81 427 ARG B N 1
ATOM 7089 C CA . ARG B 1 427 ? 0.341 8.789 10.344 1 95.81 427 ARG B CA 1
ATOM 7090 C C . ARG B 1 427 ? 1.233 8.438 9.148 1 95.81 427 ARG B C 1
ATOM 7092 O O . ARG B 1 427 ? 1.328 9.211 8.195 1 95.81 427 ARG B O 1
ATOM 7099 N N . ALA B 1 428 ? 1.909 7.332 9.305 1 97.75 428 ALA B N 1
ATOM 7100 C CA . ALA B 1 428 ? 2.713 6.719 8.25 1 97.75 428 ALA B CA 1
ATOM 7101 C C . ALA B 1 428 ? 2.262 5.289 7.98 1 97.75 428 ALA B C 1
ATOM 7103 O O . ALA B 1 428 ? 1.626 4.66 8.828 1 97.75 428 ALA B O 1
ATOM 7104 N N . TRP B 1 429 ? 2.5 4.852 6.781 1 98.25 429 TRP B N 1
ATOM 7105 C CA . TRP B 1 429 ? 2.283 3.447 6.445 1 98.25 429 TRP B CA 1
ATOM 7106 C C . TRP B 1 429 ? 3.475 2.879 5.684 1 98.25 429 TRP B C 1
ATOM 7108 O O . TRP B 1 429 ? 4.047 3.553 4.82 1 98.25 429 TRP B O 1
ATOM 7118 N N . ARG B 1 430 ? 3.812 1.651 6.035 1 97.75 430 ARG B N 1
ATOM 7119 C CA . ARG B 1 430 ? 4.98 1.021 5.426 1 97.75 430 ARG B CA 1
ATOM 7120 C C . ARG B 1 430 ? 4.59 0.239 4.176 1 97.75 430 ARG B C 1
ATOM 7122 O O . ARG B 1 430 ? 3.578 -0.464 4.168 1 97.75 430 ARG B O 1
ATOM 7129 N N . LEU B 1 431 ? 5.332 0.415 3.098 1 98 431 LEU B N 1
ATOM 7130 C CA . LEU B 1 431 ? 5.188 -0.345 1.86 1 98 431 LEU B CA 1
ATOM 7131 C C . LEU B 1 431 ? 6.426 -1.2 1.602 1 98 431 LEU B C 1
ATOM 7133 O O . LEU B 1 431 ? 7.473 -0.981 2.209 1 98 431 LEU B O 1
ATOM 7137 N N . PRO B 1 432 ? 6.375 -2.176 0.724 1 96.25 432 PRO B N 1
ATOM 7138 C CA . PRO B 1 432 ? 7.441 -3.174 0.623 1 96.25 432 PRO B CA 1
ATOM 7139 C C . PRO B 1 432 ? 8.664 -2.656 -0.134 1 96.25 432 PRO B C 1
ATOM 7141 O O . PRO B 1 432 ? 8.523 -1.852 -1.06 1 96.25 432 PRO B O 1
ATOM 7144 N N . LEU B 1 433 ? 9.828 -3.205 0.216 1 97 433 LEU B N 1
ATOM 7145 C CA . LEU B 1 433 ? 11.117 -2.949 -0.409 1 97 433 LEU B CA 1
ATOM 7146 C C . LEU B 1 433 ? 11.734 -4.242 -0.941 1 97 433 LEU B C 1
ATOM 7148 O O . LEU B 1 433 ? 12.922 -4.496 -0.746 1 97 433 LEU B O 1
ATOM 7152 N N . TRP B 1 434 ? 11.016 -5.004 -1.587 1 96.12 434 TRP B N 1
ATOM 7153 C CA . TRP B 1 434 ? 11.469 -6.316 -2.029 1 96.12 434 TRP B CA 1
ATOM 7154 C C . TRP B 1 434 ? 12.359 -6.199 -3.264 1 96.12 434 TRP B C 1
ATOM 7156 O O . TRP B 1 434 ? 12.242 -5.234 -4.027 1 96.12 434 TRP B O 1
ATOM 7166 N N . ASP B 1 435 ? 13.227 -7.207 -3.479 1 95.12 435 ASP B N 1
ATOM 7167 C CA . ASP B 1 435 ? 14.102 -7.281 -4.648 1 95.12 435 ASP B CA 1
ATOM 7168 C C . ASP B 1 435 ? 13.289 -7.297 -5.941 1 95.12 435 ASP B C 1
ATOM 7170 O O . ASP B 1 435 ? 13.789 -6.906 -6.996 1 95.12 435 ASP B O 1
ATOM 7174 N N . TYR B 1 436 ? 12.102 -7.641 -5.82 1 94.44 436 TYR B N 1
ATOM 7175 C CA . TYR B 1 436 ? 11.164 -7.633 -6.938 1 94.44 436 TYR B CA 1
ATOM 7176 C C . TYR B 1 436 ? 11.164 -6.281 -7.645 1 94.44 436 TYR B C 1
ATOM 7178 O O . TYR B 1 436 ? 11.172 -6.219 -8.875 1 94.44 436 TYR B O 1
ATOM 7186 N N . TYR B 1 437 ? 11.164 -5.258 -6.918 1 96.69 437 TYR B N 1
ATOM 7187 C CA . TYR B 1 437 ? 11.102 -3.906 -7.461 1 96.69 437 TYR B CA 1
ATOM 7188 C C . TYR B 1 437 ? 12.453 -3.471 -8.008 1 96.69 437 TYR B C 1
ATOM 7190 O O . TYR B 1 437 ? 12.531 -2.828 -9.055 1 96.69 437 TYR B O 1
ATOM 7198 N N . ARG B 1 438 ? 13.5 -3.789 -7.328 1 96.25 438 ARG B N 1
ATOM 7199 C CA . ARG B 1 438 ? 14.836 -3.457 -7.805 1 96.25 438 ARG B CA 1
ATOM 7200 C C . ARG B 1 438 ? 15.094 -4.055 -9.188 1 96.25 438 ARG B C 1
ATOM 7202 O O . ARG B 1 438 ? 15.648 -3.391 -10.062 1 96.25 438 ARG B O 1
ATOM 7209 N N . ARG B 1 439 ? 14.672 -5.23 -9.445 1 94.31 439 ARG B N 1
ATOM 7210 C CA . ARG B 1 439 ? 14.898 -5.93 -10.703 1 94.31 439 ARG B CA 1
ATOM 7211 C C . ARG B 1 439 ? 14.227 -5.207 -11.867 1 94.31 439 ARG B C 1
ATOM 7213 O O . ARG B 1 439 ? 14.664 -5.316 -13.008 1 94.31 439 ARG B O 1
ATOM 7220 N N . GLN B 1 440 ? 13.242 -4.465 -11.562 1 95.81 440 GLN B N 1
ATOM 7221 C CA . GLN B 1 440 ? 12.469 -3.801 -12.609 1 95.81 440 GLN B CA 1
ATOM 7222 C C . GLN B 1 440 ? 13.133 -2.496 -13.039 1 95.81 440 GLN B C 1
ATOM 7224 O O . GLN B 1 440 ? 12.727 -1.883 -14.023 1 95.81 440 GLN B O 1
ATOM 7229 N N . ILE B 1 441 ? 14.164 -2.047 -12.305 1 97.38 441 ILE B N 1
ATOM 7230 C CA . ILE B 1 441 ? 14.844 -0.807 -12.672 1 97.38 441 ILE B CA 1
ATOM 7231 C C . ILE B 1 441 ? 16.297 -1.098 -13.008 1 97.38 441 ILE B C 1
ATOM 7233 O O . ILE B 1 441 ? 17.078 -0.18 -13.305 1 97.38 441 ILE B O 1
ATOM 7237 N N . THR B 1 442 ? 16.688 -2.383 -12.953 1 96.19 442 THR B N 1
ATOM 7238 C CA . THR B 1 442 ? 18.047 -2.768 -13.281 1 96.19 442 THR B CA 1
ATOM 7239 C C . THR B 1 442 ? 18.078 -3.783 -14.414 1 96.19 442 THR B C 1
ATOM 7241 O O . THR B 1 442 ? 19.062 -4.5 -14.594 1 96.19 442 THR B O 1
ATOM 7244 N N . ASP B 1 443 ? 17.062 -3.879 -15.156 1 91.19 443 ASP B N 1
ATOM 7245 C CA . ASP B 1 443 ? 16.891 -4.961 -16.125 1 91.19 443 ASP B CA 1
ATOM 7246 C C . ASP B 1 443 ? 17.328 -4.527 -17.516 1 91.19 443 ASP B C 1
ATOM 7248 O O . ASP B 1 443 ? 16.969 -5.164 -18.516 1 91.19 443 ASP B O 1
ATOM 7252 N N . ASP B 1 444 ? 17.922 -3.365 -17.672 1 91.69 444 ASP B N 1
ATOM 7253 C CA . ASP B 1 444 ? 18.562 -2.939 -18.922 1 91.69 444 ASP B CA 1
ATOM 7254 C C . ASP B 1 444 ? 20.078 -3.105 -18.828 1 91.69 444 ASP B C 1
ATOM 7256 O O . ASP B 1 444 ? 20.734 -2.479 -18 1 91.69 444 ASP B O 1
ATOM 7260 N N . PRO B 1 445 ? 20.672 -3.906 -19.672 1 90.94 445 PRO B N 1
ATOM 7261 C CA . PRO B 1 445 ? 22.109 -4.191 -19.578 1 90.94 445 PRO B CA 1
ATOM 7262 C C . PRO B 1 445 ? 22.969 -2.982 -19.938 1 90.94 445 PRO B C 1
ATOM 7264 O O . PRO B 1 445 ? 24.172 -2.982 -19.688 1 90.94 445 PRO B O 1
ATOM 7267 N N . SER B 1 446 ? 22.406 -2.016 -20.562 1 94.56 446 SER B N 1
ATOM 7268 C CA . SER B 1 446 ? 23.188 -0.884 -21.062 1 94.56 446 SER B CA 1
ATOM 7269 C C . SER B 1 446 ? 23.438 0.145 -19.969 1 94.56 446 SER B C 1
ATOM 7271 O O . SER B 1 446 ? 24.281 1.031 -20.125 1 94.56 446 SER B O 1
ATOM 7273 N N . VAL B 1 447 ? 22.672 0.12 -18.891 1 96.5 447 VAL B N 1
ATOM 7274 C CA . VAL B 1 447 ? 22.812 1.09 -17.812 1 96.5 447 VAL B CA 1
ATOM 7275 C C . VAL B 1 447 ? 22.703 0.378 -16.469 1 96.5 447 VAL B C 1
ATOM 7277 O O . VAL B 1 447 ? 22.266 -0.772 -16.391 1 96.5 447 VAL B O 1
ATOM 7280 N N . ASP B 1 448 ? 23.078 1.077 -15.438 1 97.88 448 ASP B N 1
ATOM 7281 C CA . ASP B 1 448 ? 22.969 0.5 -14.102 1 97.88 448 ASP B CA 1
ATOM 7282 C C . ASP B 1 448 ? 21.547 0.622 -13.57 1 97.88 448 ASP B C 1
ATOM 7284 O O . ASP B 1 448 ? 21.047 -0.28 -12.891 1 97.88 448 ASP B O 1
ATOM 7288 N N . LEU B 1 449 ? 20.891 1.798 -13.859 1 98.31 449 LEU B N 1
ATOM 7289 C CA . LEU B 1 449 ? 19.578 2.084 -13.32 1 98.31 449 LEU B CA 1
ATOM 7290 C C . LEU B 1 449 ? 18.703 2.773 -14.367 1 98.31 449 LEU B C 1
ATOM 7292 O O . LEU B 1 449 ? 19.203 3.535 -15.195 1 98.31 449 LEU B O 1
ATOM 7296 N N . ARG B 1 450 ? 17.453 2.479 -14.297 1 97.94 450 ARG B N 1
ATOM 7297 C CA . ARG B 1 450 ? 16.391 3.217 -14.984 1 97.94 450 ARG B CA 1
ATOM 7298 C C . ARG B 1 450 ? 15.539 4 -13.992 1 97.94 450 ARG B C 1
ATOM 7300 O O . ARG B 1 450 ? 15.141 3.469 -12.953 1 97.94 450 ARG B O 1
ATOM 7307 N N . ASN B 1 451 ? 15.234 5.285 -14.273 1 97.81 451 ASN B N 1
ATOM 7308 C CA . ASN B 1 451 ? 14.562 6.07 -13.242 1 97.81 451 ASN B CA 1
ATOM 7309 C C . ASN B 1 451 ? 13.07 5.77 -13.195 1 97.81 451 ASN B C 1
ATOM 7311 O O . ASN B 1 451 ? 12.383 6.145 -12.242 1 97.81 451 ASN B O 1
ATOM 7315 N N . LYS B 1 452 ? 12.492 5.172 -14.156 1 96.75 452 LYS B N 1
ATOM 7316 C CA . LYS B 1 452 ? 11.078 4.793 -14.164 1 96.75 452 LYS B CA 1
ATOM 7317 C C . LYS B 1 452 ? 10.914 3.287 -14 1 96.75 452 LYS B C 1
ATOM 7319 O O . LYS B 1 452 ? 10.141 2.828 -13.156 1 96.75 452 LYS B O 1
ATOM 7324 N N . GLY B 1 453 ? 11.617 2.545 -14.891 1 94.06 453 GLY B N 1
ATOM 7325 C CA . GLY B 1 453 ? 11.508 1.095 -14.867 1 94.06 453 GLY B CA 1
ATOM 7326 C C . GLY B 1 453 ? 10.211 0.583 -15.477 1 94.06 453 GLY B C 1
ATOM 7327 O O . GLY B 1 453 ? 9.477 1.343 -16.109 1 94.06 453 GLY B O 1
ATOM 7328 N N . SER B 1 454 ? 9.891 -0.729 -15.422 1 90.19 454 SER B N 1
ATOM 7329 C CA . SER B 1 454 ? 8.82 -1.392 -16.172 1 90.19 454 SER B CA 1
ATOM 7330 C C . SER B 1 454 ? 7.625 -1.693 -15.266 1 90.19 454 SER B C 1
ATOM 7332 O O . SER B 1 454 ? 6.547 -2.041 -15.758 1 90.19 454 SER B O 1
ATOM 7334 N N . GLY B 1 455 ? 7.625 -1.439 -14.078 1 88.88 455 GLY B N 1
ATOM 7335 C CA . GLY B 1 455 ? 6.578 -1.879 -13.172 1 88.88 455 GLY B CA 1
ATOM 7336 C C . GLY B 1 455 ? 5.527 -0.817 -12.914 1 88.88 455 GLY B C 1
ATOM 7337 O O . GLY B 1 455 ? 5.719 0.35 -13.266 1 88.88 455 GLY B O 1
ATOM 7338 N N . LYS B 1 456 ? 4.367 -1.223 -12.297 1 90.69 456 LYS B N 1
ATOM 7339 C CA . LYS B 1 456 ? 3.225 -0.342 -12.062 1 90.69 456 LYS B CA 1
ATOM 7340 C C . LYS B 1 456 ? 3.266 0.255 -10.656 1 90.69 456 LYS B C 1
ATOM 7342 O O . LYS B 1 456 ? 2.6 1.256 -10.383 1 90.69 456 LYS B O 1
ATOM 7347 N N . ALA B 1 457 ? 3.938 -0.386 -9.797 1 95 457 ALA B N 1
ATOM 7348 C CA . ALA B 1 457 ? 4.047 0.126 -8.43 1 95 457 ALA B CA 1
ATOM 7349 C C . ALA B 1 457 ? 5.113 1.215 -8.336 1 95 457 ALA B C 1
ATOM 7351 O O . ALA B 1 457 ? 6.18 1.003 -7.758 1 95 457 ALA B O 1
ATOM 7352 N N . THR B 1 458 ? 4.805 2.395 -8.719 1 95.31 458 THR B N 1
ATOM 7353 C CA . THR B 1 458 ? 5.777 3.471 -8.883 1 95.31 458 THR B CA 1
ATOM 7354 C C . THR B 1 458 ? 6.383 3.863 -7.539 1 95.31 458 THR B C 1
ATOM 7356 O O . THR B 1 458 ? 7.547 4.254 -7.469 1 95.31 458 THR B O 1
ATOM 7359 N N . SER B 1 459 ? 5.598 3.777 -6.492 1 95.94 459 SER B N 1
ATOM 7360 C CA . SER B 1 459 ? 6.117 4.148 -5.18 1 95.94 459 SER B CA 1
ATOM 7361 C C . SER B 1 459 ? 7.215 3.191 -4.73 1 95.94 459 SER B C 1
ATOM 7363 O O . SER B 1 459 ? 8.266 3.623 -4.25 1 95.94 459 SER B O 1
ATOM 7365 N N . CYS B 1 460 ? 6.98 1.903 -4.891 1 97.69 460 CYS B N 1
ATOM 7366 C CA . CYS B 1 460 ? 7.973 0.9 -4.523 1 97.69 460 CYS B CA 1
ATOM 7367 C C . CYS B 1 460 ? 9.195 0.993 -5.422 1 97.69 460 CYS B C 1
ATOM 7369 O O . CYS B 1 460 ? 10.328 0.833 -4.957 1 97.69 460 CYS B O 1
ATOM 7371 N N . LEU B 1 461 ? 9 1.276 -6.664 1 97.62 461 LEU B N 1
ATOM 7372 C CA . LEU B 1 461 ? 10.102 1.436 -7.609 1 97.62 461 LEU B CA 1
ATOM 7373 C C . LEU B 1 461 ? 10.969 2.635 -7.242 1 97.62 461 LEU B C 1
ATOM 7375 O O . LEU B 1 461 ? 12.195 2.572 -7.332 1 97.62 461 LEU B O 1
ATOM 7379 N N . GLY B 1 462 ? 10.273 3.699 -6.879 1 98.06 462 GLY B N 1
ATOM 7380 C CA . GLY B 1 462 ? 11.016 4.867 -6.441 1 98.06 462 GLY B CA 1
ATOM 7381 C C . GLY B 1 462 ? 11.898 4.598 -5.234 1 98.06 462 GLY B C 1
ATOM 7382 O O . GLY B 1 462 ? 13.047 5.035 -5.188 1 98.06 462 GLY B O 1
ATOM 7383 N N . ALA B 1 463 ? 11.359 3.926 -4.281 1 98.44 463 ALA B N 1
ATOM 7384 C CA . ALA B 1 463 ? 12.133 3.57 -3.09 1 98.44 463 ALA B CA 1
ATOM 7385 C C . ALA B 1 463 ? 13.305 2.66 -3.447 1 98.44 463 ALA B C 1
ATOM 7387 O O . ALA B 1 463 ? 14.406 2.816 -2.912 1 98.44 463 ALA B O 1
ATOM 7388 N N . ALA B 1 464 ? 13.008 1.683 -4.332 1 98.25 464 ALA B N 1
ATOM 7389 C CA . ALA B 1 464 ? 14.078 0.8 -4.785 1 98.25 464 ALA B CA 1
ATOM 7390 C C . ALA B 1 464 ? 15.203 1.595 -5.445 1 98.25 464 ALA B C 1
ATOM 7392 O O . ALA B 1 464 ? 16.375 1.291 -5.254 1 98.25 464 ALA B O 1
ATOM 7393 N N . PHE B 1 465 ? 14.859 2.547 -6.211 1 98.62 465 PHE B N 1
ATOM 7394 C CA . PHE B 1 465 ? 15.836 3.42 -6.859 1 98.62 465 PHE B CA 1
ATOM 7395 C C . PHE B 1 465 ? 16.703 4.117 -5.828 1 98.62 465 PHE B C 1
ATOM 7397 O O . PHE B 1 465 ? 17.938 4.078 -5.918 1 98.62 465 PHE B O 1
ATOM 7404 N N . LEU B 1 466 ? 16.078 4.727 -4.82 1 98.81 466 LEU B N 1
ATOM 7405 C CA . LEU B 1 466 ? 16.812 5.477 -3.809 1 98.81 466 LEU B CA 1
ATOM 7406 C C . LEU B 1 466 ? 17.719 4.555 -2.988 1 98.81 466 LEU B C 1
ATOM 7408 O O . LEU B 1 466 ? 18.797 4.957 -2.555 1 98.81 466 LEU B O 1
ATOM 7412 N N . LYS B 1 467 ? 17.25 3.344 -2.803 1 98.19 467 LYS B N 1
ATOM 7413 C CA . LYS B 1 467 ? 18.031 2.383 -2.016 1 98.19 467 LYS B CA 1
ATOM 7414 C C . LYS B 1 467 ? 19.406 2.158 -2.617 1 98.19 467 LYS B C 1
ATOM 7416 O O . LYS B 1 467 ? 20.359 1.832 -1.9 1 98.19 467 LYS B O 1
ATOM 7421 N N . SER B 1 468 ? 19.578 2.385 -3.881 1 98.06 468 SER B N 1
ATOM 7422 C CA . SER B 1 468 ? 20.844 2.209 -4.57 1 98.06 468 SER B CA 1
ATOM 7423 C C . SER B 1 468 ? 21.859 3.252 -4.125 1 98.06 468 SER B C 1
ATOM 7425 O O . SER B 1 468 ? 23.062 3.127 -4.41 1 98.06 468 SER B O 1
ATOM 7427 N N . PHE B 1 469 ? 21.422 4.195 -3.375 1 98.69 469 PHE B N 1
ATOM 7428 C CA . PHE B 1 469 ? 22.312 5.312 -3.047 1 98.69 469 PHE B CA 1
ATOM 7429 C C . PHE B 1 469 ? 22.5 5.43 -1.539 1 98.69 469 PHE B C 1
ATOM 7431 O O . PHE B 1 469 ? 22.953 6.465 -1.045 1 98.69 469 PHE B O 1
ATOM 7438 N N . VAL B 1 470 ? 22.078 4.457 -0.789 1 97.94 470 VAL B N 1
ATOM 7439 C CA . VAL B 1 470 ? 22.203 4.484 0.665 1 97.94 470 VAL B CA 1
ATOM 7440 C C . VAL B 1 470 ? 23.031 3.297 1.138 1 97.94 470 VAL B C 1
ATOM 7442 O O . VAL B 1 470 ? 22.953 2.207 0.566 1 97.94 470 VAL B O 1
ATOM 7445 N N . CYS B 1 471 ? 23.844 3.451 2.189 1 95.5 471 CYS B N 1
ATOM 7446 C CA . CYS B 1 471 ? 24.734 2.387 2.633 1 95.5 471 CYS B CA 1
ATOM 7447 C C . CYS B 1 471 ? 24.578 2.121 4.125 1 95.5 471 CYS B C 1
ATOM 7449 O O . CYS B 1 471 ? 25.312 1.317 4.699 1 95.5 471 CYS B O 1
ATOM 7451 N N . CYS B 1 472 ? 23.75 2.779 4.84 1 95.31 472 CYS B N 1
ATOM 7452 C CA . CYS B 1 472 ? 23.484 2.582 6.262 1 95.31 472 CYS B CA 1
ATOM 7453 C C . CYS B 1 472 ? 22 2.48 6.527 1 95.31 472 CYS B C 1
ATOM 7455 O O . CYS B 1 472 ? 21.203 2.293 5.598 1 95.31 472 CYS B O 1
ATOM 7457 N N . SER B 1 473 ? 21.594 2.488 7.832 1 97.25 473 SER B N 1
ATOM 7458 C CA . SER B 1 473 ? 20.172 2.463 8.164 1 97.25 473 SER B CA 1
ATOM 7459 C C . SER B 1 473 ? 19.422 3.594 7.473 1 97.25 473 SER B C 1
ATOM 7461 O O . SER B 1 473 ? 19.922 4.715 7.383 1 97.25 473 SER B O 1
ATOM 7463 N N . TRP B 1 474 ? 18.219 3.24 6.988 1 98.5 474 TRP B N 1
ATOM 7464 C CA . TRP B 1 474 ? 17.594 4.168 6.051 1 98.5 474 TRP B CA 1
ATOM 7465 C C . TRP B 1 474 ? 16.078 4.156 6.203 1 98.5 474 TRP B C 1
ATOM 7467 O O . TRP B 1 474 ? 15.469 3.102 6.422 1 98.5 474 TRP B O 1
ATOM 7477 N N . LEU B 1 475 ? 15.492 5.379 6.086 1 98.81 475 LEU B N 1
ATOM 7478 C CA . LEU B 1 475 ? 14.055 5.609 6.027 1 98.81 475 LEU B CA 1
ATOM 7479 C C . LEU B 1 475 ? 13.703 6.559 4.891 1 98.81 475 LEU B C 1
ATOM 7481 O O . LEU B 1 475 ? 14.164 7.699 4.859 1 98.81 475 LEU B O 1
ATOM 7485 N N . HIS B 1 476 ? 12.945 6.062 3.9 1 98.81 476 HIS B N 1
ATOM 7486 C CA . HIS B 1 476 ? 12.359 6.926 2.881 1 98.81 476 HIS B CA 1
ATOM 7487 C C . HIS B 1 476 ? 10.938 7.328 3.256 1 98.81 476 HIS B C 1
ATOM 7489 O O . HIS B 1 476 ? 10.102 6.473 3.559 1 98.81 476 HIS B O 1
ATOM 7495 N N . VAL B 1 477 ? 10.695 8.633 3.248 1 98.75 477 VAL B N 1
ATOM 7496 C CA . VAL B 1 477 ? 9.375 9.18 3.537 1 98.75 477 VAL B CA 1
ATOM 7497 C C . VAL B 1 477 ? 8.82 9.891 2.301 1 98.75 477 VAL B C 1
ATOM 7499 O O . VAL B 1 477 ? 9.258 10.992 1.962 1 98.75 477 VAL B O 1
ATOM 7502 N N . ASP B 1 478 ? 7.875 9.297 1.665 1 98.31 478 ASP B N 1
ATOM 7503 C CA . ASP B 1 478 ? 7.156 9.898 0.544 1 98.31 478 ASP B CA 1
ATOM 7504 C C . ASP B 1 478 ? 5.918 10.648 1.024 1 98.31 478 ASP B C 1
ATOM 7506 O O . ASP B 1 478 ? 4.961 10.031 1.501 1 98.31 478 ASP B O 1
ATOM 7510 N N . THR B 1 479 ? 5.883 11.906 0.816 1 96.81 479 THR B N 1
ATOM 7511 C CA . THR B 1 479 ? 4.832 12.734 1.4 1 96.81 479 THR B CA 1
ATOM 7512 C C . THR B 1 479 ? 3.756 13.047 0.366 1 96.81 479 THR B C 1
ATOM 7514 O O . THR B 1 479 ? 2.904 13.914 0.594 1 96.81 479 THR B O 1
ATOM 7517 N N . THR B 1 480 ? 3.836 12.414 -0.778 1 94.81 480 THR B N 1
ATOM 7518 C CA . THR B 1 480 ? 2.807 12.633 -1.788 1 94.81 480 THR B CA 1
ATOM 7519 C C . THR B 1 480 ? 1.424 12.312 -1.227 1 94.81 480 THR B C 1
ATOM 7521 O O . THR B 1 480 ? 1.214 11.242 -0.654 1 94.81 480 THR B O 1
ATOM 7524 N N . GLY B 1 481 ? 0.511 13.266 -1.348 1 91.88 481 GLY B N 1
ATOM 7525 C CA . GLY B 1 481 ? -0.848 13.102 -0.856 1 91.88 481 GLY B CA 1
ATOM 7526 C C . GLY B 1 481 ? -1.085 13.773 0.481 1 91.88 481 GLY B C 1
ATOM 7527 O O . GLY B 1 481 ? -2.225 14.086 0.832 1 91.88 481 GLY B O 1
ATOM 7528 N N . VAL B 1 482 ? -0.002 14.062 1.217 1 93.12 482 VAL B N 1
ATOM 7529 C CA . VAL B 1 482 ? -0.222 14.672 2.523 1 93.12 482 VAL B CA 1
ATOM 7530 C C . VAL B 1 482 ? 0.52 16 2.604 1 93.12 482 VAL B C 1
ATOM 7532 O O . VAL B 1 482 ? 0.139 16.891 3.373 1 93.12 482 VAL B O 1
ATOM 7535 N N . GLY B 1 483 ? 1.488 16.188 1.869 1 91.56 483 GLY B N 1
ATOM 7536 C CA . GLY B 1 483 ? 2.373 17.328 2.039 1 91.56 483 GLY B CA 1
ATOM 7537 C C . GLY B 1 483 ? 1.938 18.547 1.242 1 91.56 483 GLY B C 1
ATOM 7538 O O . GLY B 1 483 ? 2.312 19.672 1.567 1 91.56 483 GLY B O 1
ATOM 7539 N N . LYS B 1 484 ? 1.211 18.359 0.212 1 91.06 484 LYS B N 1
ATOM 7540 C CA . LYS B 1 484 ? 0.797 19.484 -0.621 1 91.06 484 LYS B CA 1
ATOM 7541 C C . LYS B 1 484 ? -0.542 20.047 -0.154 1 91.06 484 LYS B C 1
ATOM 7543 O O . LYS B 1 484 ? -0.733 20.312 1.036 1 91.06 484 LYS B O 1
ATOM 7548 N N . LEU B 1 485 ? -1.392 20.281 -0.998 1 85.88 485 LEU B N 1
ATOM 7549 C CA . LEU B 1 485 ? -2.65 20.938 -0.666 1 85.88 485 LEU B CA 1
ATOM 7550 C C . LEU B 1 485 ? -3.512 20.047 0.224 1 85.88 485 LEU B C 1
ATOM 7552 O O . LEU B 1 485 ? -3.566 18.828 0.024 1 85.88 485 LEU B O 1
ATOM 7556 N N . ALA B 1 486 ? -4.086 20.75 1.131 1 80.25 486 ALA B N 1
ATOM 7557 C CA . ALA B 1 486 ? -5.094 20.062 1.933 1 80.25 486 ALA B CA 1
ATOM 7558 C C . ALA B 1 486 ? -6.363 19.812 1.122 1 80.25 486 ALA B C 1
ATOM 7560 O O . ALA B 1 486 ? -6.859 20.719 0.443 1 80.25 486 ALA B O 1
ATOM 7561 N N . HIS B 1 487 ? -6.75 18.594 1.115 1 78.06 487 HIS B N 1
ATOM 7562 C CA . HIS B 1 487 ? -7.965 18.234 0.389 1 78.06 487 HIS B CA 1
ATOM 7563 C C . HIS B 1 487 ? -9.141 18.062 1.341 1 78.06 487 HIS B C 1
ATOM 7565 O O . HIS B 1 487 ? -9.008 18.266 2.549 1 78.06 487 HIS B O 1
ATOM 7571 N N . GLY B 1 488 ? -10.352 17.828 0.865 1 63.28 488 GLY B N 1
ATOM 7572 C CA . GLY B 1 488 ? -11.625 17.891 1.555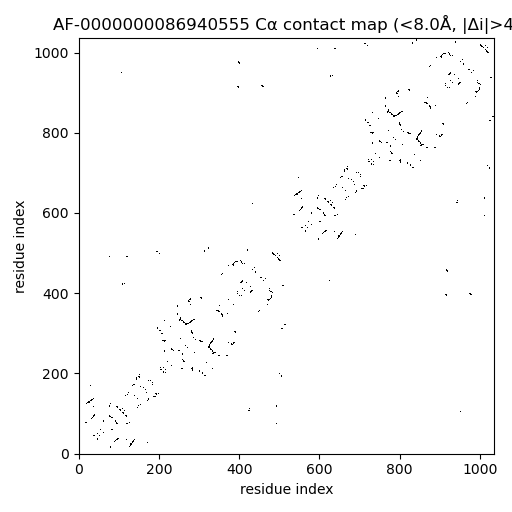 1 63.28 488 GLY B CA 1
ATOM 7573 C C . GLY B 1 488 ? -11.664 17.047 2.818 1 63.28 488 GLY B C 1
ATOM 7574 O O . GLY B 1 488 ? -12.383 17.391 3.768 1 63.28 488 GLY B O 1
ATOM 7575 N N . SER B 1 489 ? -10.938 16.219 2.988 1 72.31 489 SER B N 1
ATOM 7576 C CA . SER B 1 489 ? -10.984 15.367 4.172 1 72.31 489 SER B CA 1
ATOM 7577 C C . SER B 1 489 ? -9.883 15.727 5.164 1 72.31 489 SER B C 1
ATOM 7579 O O . SER B 1 489 ? -9.633 14.992 6.121 1 72.31 489 SER B O 1
ATOM 7581 N N . ALA B 1 490 ? -9.5 16.906 5.078 1 80.94 490 ALA B N 1
ATOM 7582 C CA . ALA B 1 490 ? -8.414 17.312 5.973 1 80.94 490 ALA B CA 1
ATOM 7583 C C . ALA B 1 490 ? -8.953 17.688 7.348 1 80.94 490 ALA B C 1
ATOM 7585 O O . ALA B 1 490 ? -10.133 18.047 7.484 1 80.94 490 ALA B O 1
ATOM 7586 N N . PRO B 1 491 ? -8.109 17.625 8.367 1 91 491 PRO B N 1
ATOM 7587 C CA . PRO B 1 491 ? -8.516 18.031 9.719 1 91 491 PRO B CA 1
ATOM 7588 C C . PRO B 1 491 ? -8.906 19.5 9.797 1 91 491 PRO B C 1
ATOM 7590 O O . PRO B 1 491 ? -8.43 20.312 9 1 91 491 PRO B O 1
ATOM 7593 N N . PRO B 1 492 ? -9.68 19.797 10.82 1 92.06 492 PRO B N 1
ATOM 7594 C CA . PRO B 1 492 ? -10.188 21.172 10.922 1 92.06 492 PRO B CA 1
ATOM 7595 C C . PRO B 1 492 ? -9.086 22.188 11.219 1 92.06 492 PRO B C 1
ATOM 7597 O O . PRO B 1 492 ? -9.273 23.391 11.031 1 92.06 492 PRO B O 1
ATOM 7600 N N . TYR B 1 493 ? -7.977 21.719 11.641 1 95.62 493 TYR B N 1
ATOM 7601 C CA . TYR B 1 493 ? -6.918 22.656 11.969 1 95.62 493 TYR B CA 1
ATOM 7602 C C . TYR B 1 493 ? -6.059 22.969 10.75 1 95.62 493 TYR B C 1
ATOM 7604 O O . TYR B 1 493 ? -5.105 23.75 10.828 1 95.62 493 TYR B O 1
ATOM 7612 N N . LEU B 1 494 ? -6.348 22.375 9.625 1 94.31 494 LEU B N 1
ATOM 7613 C CA . LEU B 1 494 ? -5.699 22.703 8.359 1 94.31 494 LEU B CA 1
ATOM 7614 C C . LEU B 1 494 ? -6.691 23.344 7.391 1 94.31 494 LEU B C 1
ATOM 7616 O O . LEU B 1 494 ? -7.793 22.812 7.191 1 94.31 494 LEU B O 1
ATOM 7620 N N . SER B 1 495 ? -6.305 24.391 6.812 1 88.12 495 SER B N 1
ATOM 7621 C CA . SER B 1 495 ? -7.18 25.125 5.902 1 88.12 495 SER B CA 1
ATOM 7622 C C . SER B 1 495 ? -7.234 24.453 4.535 1 88.12 495 SER B C 1
ATOM 7624 O O . SER B 1 495 ? -6.207 24.047 3.99 1 88.12 495 SER B O 1
ATOM 7626 N N . ALA B 1 496 ? -8.398 24.484 3.963 1 82.88 496 ALA B N 1
ATOM 7627 C CA . ALA B 1 496 ? -8.586 23.938 2.621 1 82.88 496 ALA B CA 1
ATOM 7628 C C . ALA B 1 496 ? -7.836 24.781 1.583 1 82.88 496 ALA B C 1
ATOM 7630 O O . ALA B 1 496 ? -7.695 25.984 1.738 1 82.88 496 ALA B O 1
ATOM 7631 N N . ARG B 1 497 ? -7.246 24.203 0.608 1 84.25 497 ARG B N 1
ATOM 7632 C CA . ARG B 1 497 ? -6.613 24.797 -0.557 1 84.25 497 ARG B CA 1
ATOM 7633 C C . ARG B 1 497 ? -5.246 25.375 -0.201 1 84.25 497 ARG B C 1
ATOM 7635 O O . ARG B 1 497 ? -4.664 26.141 -0.977 1 84.25 497 ARG B O 1
ATOM 7642 N N . ARG B 1 498 ? -4.805 25.156 1.026 1 92.19 498 ARG B N 1
ATOM 7643 C CA . ARG B 1 498 ? -3.461 25.562 1.434 1 92.19 498 ARG B CA 1
ATOM 7644 C C . ARG B 1 498 ? -2.574 24.344 1.668 1 92.19 498 ARG B C 1
ATOM 7646 O O . ARG B 1 498 ? -3.074 23.25 1.951 1 92.19 498 ARG B O 1
ATOM 7653 N N . MET B 1 499 ? -1.338 24.656 1.46 1 95.25 499 MET B N 1
ATOM 7654 C CA . MET B 1 499 ? -0.387 23.578 1.722 1 95.25 499 MET B CA 1
ATOM 7655 C C . MET B 1 499 ? -0.45 23.141 3.182 1 95.25 499 MET B C 1
ATOM 7657 O O . MET B 1 499 ? -0.774 23.938 4.062 1 95.25 499 MET B O 1
ATOM 7661 N N . THR B 1 500 ? -0.135 21.875 3.428 1 96.19 500 THR B N 1
ATOM 7662 C CA . THR B 1 500 ? -0.375 21.297 4.742 1 96.19 500 THR B CA 1
ATOM 7663 C C . THR B 1 500 ? 0.855 21.438 5.633 1 96.19 500 THR B C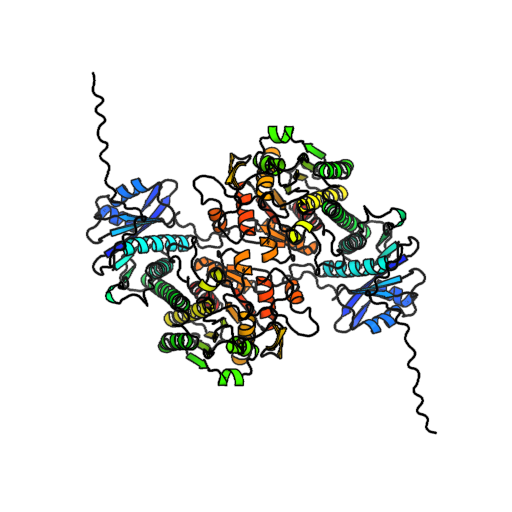 1
ATOM 7665 O O . THR B 1 500 ? 0.742 21.453 6.863 1 96.19 500 THR B O 1
ATOM 7668 N N . GLY B 1 501 ? 2.057 21.469 5.039 1 97.44 501 GLY B N 1
ATOM 7669 C CA . GLY B 1 501 ? 3.289 21.484 5.809 1 97.44 501 GLY B CA 1
ATOM 7670 C C . GLY B 1 501 ? 3.625 20.141 6.426 1 97.44 501 GLY B C 1
ATOM 7671 O O . GLY B 1 501 ? 4.613 20.016 7.152 1 97.44 501 GLY B O 1
ATOM 7672 N N . ARG B 1 502 ? 2.85 19.094 6.219 1 96.31 502 ARG B N 1
ATOM 7673 C CA . ARG B 1 502 ? 3.088 17.734 6.703 1 96.31 502 ARG B CA 1
ATOM 7674 C C . ARG B 1 502 ? 4.246 17.078 5.953 1 96.31 502 ARG B C 1
ATOM 7676 O O . ARG B 1 502 ? 4.492 17.391 4.789 1 96.31 502 ARG B O 1
ATOM 7683 N N . PRO B 1 503 ? 5.074 16.266 6.703 1 98 503 PRO B N 1
ATOM 7684 C CA . PRO B 1 503 ? 4.887 15.844 8.094 1 98 503 PRO B CA 1
ATOM 7685 C C . PRO B 1 503 ? 5.879 16.5 9.055 1 98 503 PRO B C 1
ATOM 7687 O O . PRO B 1 503 ? 6.484 15.812 9.883 1 98 503 PRO B O 1
ATOM 7690 N N . ALA B 1 504 ? 6.02 17.766 9.07 1 98.69 504 ALA B N 1
ATOM 7691 C CA . ALA B 1 504 ? 7.02 18.484 9.859 1 98.69 504 ALA B CA 1
ATOM 7692 C C . ALA B 1 504 ? 6.973 18.078 11.32 1 98.69 504 ALA B C 1
ATOM 7694 O O . ALA B 1 504 ? 8.008 17.75 11.914 1 98.69 504 ALA B O 1
ATOM 7695 N N . ARG B 1 505 ? 5.816 18.047 11.945 1 98.69 505 ARG B N 1
ATOM 7696 C CA . ARG B 1 505 ? 5.695 17.703 13.359 1 98.69 505 ARG B CA 1
ATOM 7697 C C . ARG B 1 505 ? 6.07 16.25 13.609 1 98.69 505 ARG B C 1
ATOM 7699 O O . ARG B 1 505 ? 6.68 15.922 14.633 1 98.69 505 ARG B O 1
ATOM 7706 N N . THR B 1 506 ? 5.656 15.422 12.68 1 98.69 506 THR B N 1
ATOM 7707 C CA . THR B 1 506 ? 5.992 14.008 12.797 1 98.69 506 THR B CA 1
ATOM 7708 C C . THR B 1 506 ? 7.504 13.805 12.734 1 98.69 506 THR B C 1
ATOM 7710 O O . THR B 1 506 ? 8.055 12.969 13.453 1 98.69 506 THR B O 1
ATOM 7713 N N . LEU B 1 507 ? 8.172 14.516 11.867 1 98.88 507 LEU B N 1
ATOM 7714 C CA . LEU B 1 507 ? 9.625 14.43 11.781 1 98.88 507 LEU B CA 1
ATOM 7715 C C . LEU B 1 507 ? 10.273 14.828 13.109 1 98.88 507 LEU B C 1
ATOM 7717 O O . LEU B 1 507 ? 11.203 14.172 13.57 1 98.88 507 LEU B O 1
ATOM 7721 N N . VAL B 1 508 ? 9.789 15.875 13.734 1 98.88 508 VAL B N 1
ATOM 7722 C CA . VAL B 1 508 ? 10.336 16.312 15.016 1 98.88 508 VAL B CA 1
ATOM 7723 C C . VAL B 1 508 ? 10.117 15.234 16.062 1 98.88 508 VAL B C 1
ATOM 7725 O O . VAL B 1 508 ? 11.031 14.906 16.828 1 98.88 508 VAL B O 1
ATOM 7728 N N . ALA B 1 509 ? 8.891 14.703 16.125 1 98.69 509 ALA B N 1
ATOM 7729 C CA . ALA B 1 509 ? 8.578 13.648 17.078 1 98.69 509 ALA B CA 1
ATOM 7730 C C . ALA B 1 509 ? 9.5 12.445 16.906 1 98.69 509 ALA B C 1
ATOM 7732 O O . ALA B 1 509 ? 9.961 11.852 17.875 1 98.69 509 ALA B O 1
ATOM 7733 N N . LEU B 1 510 ? 9.719 12.094 15.648 1 98.75 510 LEU B N 1
ATOM 7734 C CA . LEU B 1 510 ? 10.617 10.984 15.359 1 98.75 510 LEU B CA 1
ATOM 7735 C C . LEU B 1 510 ? 12.023 11.281 15.859 1 98.75 510 LEU B C 1
ATOM 7737 O O . LEU B 1 510 ? 12.641 10.438 16.516 1 98.75 510 LEU B O 1
ATOM 7741 N N . LEU B 1 511 ? 12.531 12.438 15.562 1 98.56 511 LEU B N 1
ATOM 7742 C CA . LEU B 1 511 ? 13.891 12.812 15.938 1 98.56 511 LEU B CA 1
ATOM 7743 C C . LEU B 1 511 ? 14.031 12.93 17.453 1 98.56 511 LEU B C 1
ATOM 7745 O O . LEU B 1 511 ? 15.078 12.617 18.016 1 98.56 511 LEU B O 1
ATOM 7749 N N . GLN B 1 512 ? 13.008 13.367 18.141 1 98.12 512 GLN B N 1
ATOM 7750 C CA . GLN B 1 512 ? 13.008 13.391 19.594 1 98.12 512 GLN B CA 1
ATOM 7751 C C . GLN B 1 512 ? 13.109 11.984 20.172 1 98.12 512 GLN B C 1
ATOM 7753 O O . GLN B 1 512 ? 13.812 11.758 21.156 1 98.12 512 GLN B O 1
ATOM 7758 N N . ARG B 1 513 ? 12.367 11.094 19.562 1 97 513 ARG B N 1
ATOM 7759 C CA . ARG B 1 513 ? 12.422 9.711 20 1 97 513 ARG B CA 1
ATOM 7760 C C . ARG B 1 513 ? 13.812 9.125 19.797 1 97 513 ARG B C 1
ATOM 7762 O O . ARG B 1 513 ? 14.328 8.414 20.672 1 97 513 ARG B O 1
ATOM 7769 N N . LEU B 1 514 ? 14.391 9.414 18.703 1 96.12 514 LEU B N 1
ATOM 7770 C CA . LEU B 1 514 ? 15.734 8.93 18.391 1 96.12 514 LEU B CA 1
ATOM 7771 C C . LEU B 1 514 ? 16.75 9.523 19.344 1 96.12 514 LEU B C 1
ATOM 7773 O O . LEU B 1 514 ? 17.719 8.859 19.719 1 96.12 514 LEU B O 1
ATOM 7777 N N . ALA B 1 515 ? 16.547 10.766 19.734 1 95.12 515 ALA B N 1
ATOM 7778 C CA . ALA B 1 515 ? 17.438 11.445 20.672 1 95.12 515 ALA B CA 1
ATOM 7779 C C . ALA B 1 515 ? 17.391 10.789 22.047 1 95.12 515 ALA B C 1
ATOM 7781 O O . ALA B 1 515 ? 18.375 10.766 22.766 1 95.12 515 ALA B O 1
ATOM 7782 N N . ALA B 1 516 ? 16.234 10.25 22.422 1 91.31 516 ALA B N 1
ATOM 7783 C CA . ALA B 1 516 ? 16 9.688 23.766 1 91.31 516 ALA B CA 1
ATOM 7784 C C . ALA B 1 516 ? 16.484 8.242 23.828 1 91.31 516 ALA B C 1
ATOM 7786 O O . ALA B 1 516 ? 16.625 7.684 24.922 1 91.31 516 ALA B O 1
ATOM 7787 N N . ALA B 1 517 ? 16.672 7.652 22.75 1 82.19 517 ALA B N 1
ATOM 7788 C CA . ALA B 1 517 ? 17.109 6.262 22.734 1 82.19 517 ALA B CA 1
ATOM 7789 C C . ALA B 1 517 ? 18.516 6.129 23.328 1 82.19 517 ALA B C 1
ATOM 7791 O O . ALA B 1 517 ? 19.359 7 23.125 1 82.19 517 ALA B O 1
ATOM 7792 N N . PRO B 1 518 ? 18.734 5.062 24.266 1 70.94 518 PRO B N 1
ATOM 7793 C CA . PRO B 1 518 ? 20.031 4.898 24.938 1 70.94 518 PRO B CA 1
ATOM 7794 C C . PRO B 1 518 ? 21.172 4.609 23.969 1 70.94 518 PRO B C 1
ATOM 7796 O O . PRO B 1 518 ? 20.938 4.094 22.875 1 70.94 518 PRO B O 1
#

Foldseek 3Di:
DPPPCPPDPPPPDCPFDFPPPQLQDFADQPAEEEEFEWEDDPQAIHGDPVRVVLCVQQVNVVVVVRVVCSVPADQLAWIWDAPRHPVHRIYIYFYLYHDQPAQDPVLLAGSNLVSLLSRLLNRLQVVVSVRYQEYEYEDPDQLLSNLLLNLLSQDDDCPPPDPVPDHDGHHYYYPPDDDDPDNNVSNVLSNLLNVLLSQLLNQLQDACVCNAQVNVLVVLCVQQVVLPKDKDKDWDVVCVVLVQWLLVLQFQQDPGTKIKMKIKDALAPVPAFAAEEEEEAACAEQQEVLGDDPVVRLFRNNQRLRVSLQSSLSSSCSVSSQNGIYMYIYIHHHRHYDPRHHDQQDWDAGSVGFIEGEHTSSQSSLSNRLNRLQVRCVVRVHQEYEYTGQGDCLQCVVPVLQAWEKEFPDPVLVVLLSNLCNNNVHGYDYDDQDVVLLCQQCVDPVGRGYSQGDDDNRVNNSVSSSVVRHDHGYMYTNNNSHFTADDPPDRSSHDGRTGRSPPNSSVNSSRSVVSPDD/DVPPCPDDPDDPPPVFDFPPPQLQDFADQPAEEEEFEWEDDPQAIHGDPVRVVLCVQQVNVVVVVRVVCSVPADQLAWTWDAPRHPVHRIYIYFYLYHDQPAQDPVLLAGSNLVSLLSRLLNRLQVCVSVRYQEYEYEDPDQLLSNLLSNLLNQDDDCPPPDPVPDHDGHHYYYPPDDDDPDNNVSNVLSNLLNVLLSQLLNQLQDACVCNAQVNVLVVLCVQQVVLVKDKDKDWDVVCVVLVQWLLVLQFQQDPGTKIKMKIKDALAPVPAFAAEEEEEAACAEQQEVLGDDPVVRLFRNNQRLRVSLQSSLSSSCSVSSQNGIYMYIYIHHHRHYDPRHHDQQDWDAGSVGFIEGEHTSSQSSLSNRLNRLQVRCVVRVHQEYEYTGQGDCLQCVVPVLQAWEKEFPDPVLVVLLSNLCNNNVHGYDYDDQDVVLLCQQCVDPVGRGYSQGDDDNRVNNSVSSSVVRHDHGYMYTNNNNHFTADDDPDRSSHDGRTGRSPPNSSVNSSRSVVSPDD

Nearest PDB structures (foldseek):
  6ome-assembly1_A  TM=8.890E-01  e=4.750E-43  Chlamydia trachomatis D/UW-3/CX
  7y1s-assembly1_A  TM=8.945E-01  e=8.101E-42  Bacillus amyloliquefaciens
  3kzw-assembly1_D  TM=8.533E-01  e=5.802E-42  Staphylococcus aureus subsp. aureus COL
  7srv-assembly1_E  TM=8.222E-01  e=1.783E-34  Plasmodium falciparum
  5ntf-assembly1_A  TM=8.147E-01  e=1.011E-31  Trypanosoma cruzi

Solvent-accessible surface area (backbone atoms only — not comparable to full-atom values): 50696 Å² total; per-residue (Å²): 132,86,75,77,80,75,72,77,79,76,72,81,76,76,67,64,54,63,80,70,73,78,53,77,43,71,56,31,72,81,31,28,22,35,31,36,50,28,31,40,55,88,86,42,71,38,66,39,73,70,44,48,53,50,18,58,73,32,72,43,48,54,57,55,52,47,66,74,40,41,90,69,66,40,72,46,34,47,44,46,43,61,84,50,47,91,86,30,61,31,38,17,45,8,21,36,34,56,76,77,64,37,71,37,78,81,63,48,30,28,44,45,45,40,28,38,20,24,10,35,2,21,10,44,38,56,35,38,30,68,10,29,12,26,37,29,37,52,67,94,60,63,36,23,40,39,26,22,15,38,43,37,26,64,59,77,90,55,87,85,49,57,76,89,71,48,69,70,81,63,45,77,44,60,51,92,58,73,80,53,83,66,61,45,46,34,26,49,53,13,35,42,38,16,49,18,22,48,48,9,16,50,60,23,54,36,53,41,92,75,28,36,32,58,46,50,48,49,52,48,42,69,60,32,39,84,57,68,28,49,65,46,74,36,45,58,68,56,44,59,74,66,46,35,45,28,34,48,43,42,25,49,13,32,89,59,62,37,28,43,35,36,36,40,39,77,41,34,87,83,69,62,66,25,38,33,34,31,23,33,24,28,23,32,47,45,16,22,76,48,56,55,54,70,83,60,40,70,53,17,29,22,35,16,16,21,28,24,9,51,52,15,22,52,47,30,39,46,78,67,58,44,56,40,29,37,34,38,33,30,48,20,20,32,31,29,71,50,98,61,26,62,51,73,71,43,71,42,41,34,59,86,62,49,36,34,32,33,67,45,47,57,47,45,58,60,34,34,46,39,24,33,38,38,50,49,42,72,75,56,58,38,67,36,39,35,35,31,20,51,65,32,72,24,34,22,34,45,48,43,35,66,29,30,36,29,40,63,88,46,67,69,59,48,51,44,46,45,51,14,7,12,69,60,61,50,32,60,43,75,55,71,7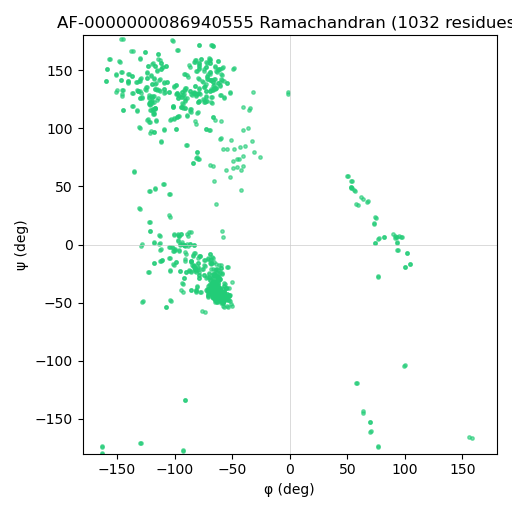8,39,68,72,40,40,51,40,24,46,71,48,91,89,41,58,30,38,70,57,48,78,64,58,15,46,36,35,32,51,51,36,56,52,52,76,38,60,90,58,51,51,39,42,38,30,27,23,52,40,13,27,56,30,53,94,83,50,57,51,22,51,57,75,79,30,39,50,10,34,57,11,53,24,52,40,42,32,52,51,50,60,48,67,52,132,125,90,71,77,77,78,73,77,80,74,75,72,79,71,65,62,53,65,82,72,74,77,54,77,43,73,55,31,72,83,33,28,23,35,31,37,47,27,30,39,54,88,87,42,72,38,66,36,74,70,42,47,54,49,17,59,74,31,74,43,48,54,57,57,52,46,66,74,38,40,90,69,67,40,72,46,34,44,42,46,42,62,85,51,47,90,85,30,62,31,38,18,45,8,21,36,34,55,75,76,64,38,70,35,79,81,64,47,30,28,43,44,46,42,28,38,18,23,9,35,2,20,12,44,40,56,37,38,31,68,10,29,13,24,38,31,37,51,68,95,60,62,34,22,39,38,26,21,14,37,42,37,26,64,59,78,88,54,85,86,50,58,74,89,71,48,70,72,80,62,45,77,46,61,51,91,58,74,80,54,84,66,62,44,46,34,25,49,54,12,35,42,38,14,49,18,21,46,48,10,14,49,59,22,54,35,52,40,91,75,27,36,30,60,46,50,49,47,50,48,43,69,60,33,41,83,57,67,27,48,65,46,74,36,44,57,70,56,44,59,74,69,45,33,44,30,35,47,42,43,25,49,12,33,89,60,62,37,28,44,36,36,37,40,39,78,40,34,87,83,68,62,65,28,39,33,33,28,21,33,25,28,22,31,46,44,16,23,77,49,55,55,55,72,83,60,41,73,56,17,30,22,35,15,15,21,27,23,10,51,53,15,22,51,47,32,39,46,75,67,59,44,58,39,29,36,34,37,32,30,48,21,20,32,33,29,72,52,100,59,26,60,50,73,68,43,71,43,41,34,60,86,63,48,34,34,34,32,68,46,48,57,47,45,57,59,35,34,46,40,24,33,38,37,49,49,42,73,75,57,59,37,68,36,40,36,35,31,22,50,65,33,71,24,36,21,34,44,46,44,36,67,28,29,35,28,39,61,89,46,67,70,58,49,53,44,46,44,51,16,6,12,69,59,61,50,34,61,41,74,53,71,79,37,69,72,40,41,51,40,25,45,72,48,93,89,42,59,31,38,71,58,47,78,62,58,14,45,36,35,34,51,51,39,57,52,52,76,40,58,91,58,50,50,40,41,39,30,27,23,51,40,12,27,55,32,53,94,84,51,56,52,22,51,58,75,80,30,38,50,10,33,58,11,53,24,52,41,44,32,50,52,53,59,45,68,52,132